Protein AF-0000000076989394 (afdb_homodimer)

pLDDT: mean 80.22, std 24.88, range [15.73, 98.62]

Secondary structure (DSSP, 8-state):
--------------------------------------SSSS--TTEEE-TTS-EEE-TTS-HHHHHHHHHHHHS---EEEEEEEE-SSEEEEEEEEEEEEEEEEE-TTSTTSS-EETTS-HHHHHHSPPPHHHHHHHHHHHHHH---S-TTS-EEB-TTSSBGGG-SHHHHHHHH-HHHHHHHHT-EE-PPP-TTTT----------------PPP-HHHHHHHHHHHHHHHS--S-SSS---GGGS-TTSSS-TTT-----S----TT-HHHHHHHHHHH-HHHHHHHHHHS-TTSTTT-HHHHHHHHHHHHHHHHHHHHHT------TTS---SHHHHHHHHHHHHHHHHHHHHS-SSPPPHHHHHHHHHHHHHHHHHHHTT-SB---TTS-GGGS-HHHHBHHIIIIISS---TTHHHHHHS-HHHHGGGHHHHHHHHHHHHHHT--HHHHHHHHHHHHHHHHHHHHHHHHHHHHHHHHHHTTT---------/--------------------------------------SSSS--TTEEE-TTS-EEE-TTS-HHHHHHHHHHHHS---EEEEEEEE-SSEEEEEEEEEEEEEEEEE-TTSTTSS-EETTS-HHHHHHSPPPHHHHHHHHHHHHHH---S-TTS-EEB-TTSSBGGG-SHHHHHHHH-HHHHHHHHT-EE-PPP-TTTT----------------PPP-HHHHHHHHHHHHHHHS--S-SSS---GGGS-TTSSS-TTT-----S----TT-HHHHHHHHHHH-HHHHHHHHHTS-TTSTTT-HHHHHHHHHHHHHHHHHHHHHT------TTS---SHHHHHHHHHHHHHHHHHHHHS-SSPPPHHHHHHHHHHHHHHHHHHHTT-SB---TTS-GGGS-HHHHBHHIIIIISS---TTHHHHHHS-HHHHGGGHHHHHHHHHHHHHHT--HHHHHHHHHHHHHHHHHHHHHHHHHHHHHHHHHHTTT---------

Sequence (994 aa):
MPPTTRAQARRESLQTNPEDDSSSDPDSDLGNPATLDDPAGNPDPSIVVSPSKLSYRVDTLSDDARERLREAFGDPPELTLQFCVPQNNFYAFEMTELVHRHIRIGSPDSLYARPRCNCMTPQQQRNGPPCRHLIWLLDQLVKQTMYSPNPSGPLTMTPDGFPDEIGNPFSHISDFHLDVLAESLHCDVVQPPSEDHSSDSDTDSSDDEDEPETHPPNPHRIQEAREILSAVVSPSTSPLMPNPPEAFRPDLFPDPYTTRSKPKKPIKRRDLEATIFRMLVANDDFFHYFLSQMRPTDPVKDPFRKLSQRVDRVLRDLDAFAGGSVPFTTSSEGSRDVFWASRHISGVVTLIHASISRRDRPLEQWEGISAARALTHILSAVVERNRDFLPPNVAASSVPRADRNLYLRLVGDRDEKFVVEVLDALPPDAASPFLHRLEVVEDQLGVNGAPASYIGRFRALMAKLRRRSSVGSLAAATAGFKRQSQGSQERGSKRVRMPPTTRAQARRESLQTNPEDDSSSDPDSDLGNPATLDDPAGNPDPSIVVSPSKLSYRVDTLSDDARERLREAFGDPPELTLQFCVPQNNFYAFEMTELVHRHIRIGSPDSLYARPRCNCMTPQQQRNGPPCRHLIWLLDQLVKQTMYSPNPSGPLTMTPDGFPDEIGNPFSHISDFHLDVLAESLHCDVVQPPSEDHSSDSDTDSSDDEDEPETHPPNPHRIQEAREILSAVVSPSTSPLMPNPPEAFRPDLFPDPYTTRSKPKKPIKRRDLEATIFRMLVANDDFFHYFLSQMRPTDPVKDPFRKLSQRVDRVLRDLDAFAGGSVPFTTSSEGSRDVFWASRHISGVVTLIHASISRRDRPLEQWEGISAARALTHILSAVVERNRDFLPPNVAASSVPRADRNLYLRLVGDRDEKFVVEVLDALPPDAASPFLHRLEVVEDQLGVNGAPASYIGRFRALMAKLRRRSSVGSLAAATAGFKRQSQGSQERGSKRVR

Nearest PDB structures (foldseek):
  8u54-assembly1_A  TM=2.388E-01  e=5.913E+00  Homo sapiens
  3iv0-assembly1_A  TM=2.892E-01  e=6.879E+00  Bacteroides thetaiotaomicron VPI-5482
  8u54-assembly1_A  TM=2.388E-01  e=9.460E+00  Homo sapiens

Solvent-accessible surface area (backbone atoms only — not comparable to full-atom values): 57120 Å² total; per-residue (Å²): 136,89,83,85,88,82,87,72,83,70,93,78,73,90,74,83,81,87,80,85,87,71,86,68,76,72,81,77,73,77,69,67,83,60,67,82,58,58,83,59,72,77,74,52,88,39,56,48,68,39,85,88,72,45,44,28,29,43,69,85,43,54,72,68,55,43,51,52,50,50,47,32,44,72,58,57,76,55,67,42,62,53,33,30,32,69,46,68,48,31,38,36,40,38,29,38,31,61,40,84,41,43,37,35,35,13,34,82,89,34,99,24,43,55,62,36,49,72,88,47,51,74,66,39,50,73,72,44,72,63,50,55,67,55,36,52,51,42,48,56,49,49,65,72,66,60,40,62,82,74,66,84,51,61,38,46,47,39,81,75,44,46,40,60,86,59,57,55,66,37,59,43,41,27,71,65,30,60,67,63,50,26,58,77,65,66,30,46,73,46,75,65,82,71,75,72,76,62,73,70,80,71,75,80,67,75,84,66,64,78,56,72,79,54,57,48,52,54,52,67,48,50,52,44,36,31,20,48,49,24,43,33,50,54,49,56,89,38,86,90,60,59,61,60,34,77,69,45,66,53,81,64,68,68,44,43,89,67,41,61,56,57,72,90,62,45,76,41,75,63,30,56,68,59,18,53,44,39,38,40,60,72,31,60,68,57,32,54,54,56,56,70,71,56,49,59,87,31,64,66,50,20,68,39,52,51,48,38,50,50,44,51,51,43,49,50,46,31,53,29,30,27,68,59,49,66,71,95,64,49,85,59,34,67,73,56,38,37,63,50,40,48,50,52,47,53,24,46,52,40,43,54,40,45,63,69,67,70,49,95,58,82,80,48,69,63,54,40,31,40,42,33,50,28,49,52,51,51,52,45,56,39,64,72,39,73,49,77,46,48,38,81,88,52,62,67,88,79,46,60,64,61,58,25,16,50,21,35,53,51,47,36,72,46,75,71,55,64,63,52,56,52,59,63,71,43,63,55,80,30,45,36,85,46,47,69,62,51,49,55,43,53,52,48,40,63,74,73,53,45,40,67,69,48,52,52,53,50,50,51,49,50,52,56,29,51,55,50,51,51,50,51,53,48,47,54,51,52,57,54,50,54,64,62,65,66,63,67,75,72,81,79,79,80,77,81,127,143,87,81,85,86,88,74,84,84,84,72,83,78,72,82,77,68,90,84,85,82,81,77,77,74,76,80,77,73,75,70,64,86,56,68,81,55,59,80,60,69,75,75,52,90,38,54,46,69,38,84,87,71,45,45,28,30,43,69,85,41,55,73,67,56,44,52,50,50,49,47,33,45,71,59,56,77,56,67,43,61,51,34,30,31,70,47,68,50,32,37,38,39,38,31,36,30,64,40,84,42,42,35,35,36,13,34,82,88,34,100,24,44,57,62,36,49,72,87,46,51,74,66,40,50,73,71,43,70,63,50,55,67,54,35,53,50,42,50,56,49,48,66,74,66,58,38,68,71,79,64,88,59,60,39,47,47,41,82,76,46,46,41,59,87,59,56,56,65,38,58,42,41,24,71,66,31,59,68,63,49,25,58,77,64,65,29,46,74,46,76,64,81,70,74,72,75,62,72,70,80,70,74,78,67,77,83,68,66,78,56,72,78,56,58,49,53,54,53,67,48,51,51,42,36,30,22,47,50,25,43,34,50,55,49,56,90,37,86,88,60,58,59,60,34,78,68,45,64,51,81,64,68,68,44,44,89,67,41,60,55,56,73,90,63,45,75,40,73,62,30,56,68,58,17,52,44,39,39,38,59,72,32,60,69,56,32,52,54,56,56,68,71,56,49,60,87,29,64,65,52,20,66,40,52,50,48,40,50,50,42,52,52,43,50,50,44,32,53,29,30,26,67,58,48,65,69,96,63,50,84,60,36,68,73,55,39,36,62,52,40,49,50,52,46,53,24,46,54,36,44,53,42,45,64,69,67,70,48,94,58,82,80,47,68,62,55,40,31,40,42,32,51,26,48,52,50,52,51,45,58,40,64,71,40,72,51,78,46,47,39,79,88,50,62,67,88,79,47,60,66,63,57,24,15,50,22,35,53,51,48,37,71,46,76,73,57,62,61,53,57,52,58,64,71,43,62,55,81,29,44,39,85,44,47,69,60,51,50,54,43,51,51,48,39,62,73,73,53,45,40,66,69,47,53,51,53,50,50,50,50,49,50,55,29,50,54,49,52,50,49,51,52,50,47,54,48,52,56,54,52,54,62,61,64,63,64,67,74,74,80,78,79,80,76,79,129

Radius of gyration: 37.21 Å; Cα contacts (8 Å, |Δi|>4): 1276; chains: 2; bounding box: 105×119×110 Å

Organism: Colletotrichum orbiculare (strain 104-T / ATCC 96160 / CBS 514.97 / LARS 414 / MAFF 240422) (NCBI:txid1213857)

Foldseek 3Di:
DDDDDDCPDDDDDDDDDDDDDDDCVDDPPVPDPPPPCPVDDDPPLQWDAAPVRDIDGCVVDDPVVSVVVCVCRVDPWAKDWDDWDDDPVDIDTDIDTDDDKDKDADPCPDPPVQIDIPVDDPVCSVDNFDDPVVLVVQVLLCVQQPLDQCPVDDFDADRSNHGPVQPRPHLSCLLLPVCLSCLVVVHDDDDDPPPPVPPPPPPPPDPPPCPVQQAQFDPSLLLLLLLLLCCVPPNQPDLLDGDDSCPRPCVQCVDSVPRRGQDPQLDDPPCVSSSSSSCSRPPVVVVVVSVVVDDCLGLSNVPLNSLLVSLVVLVVQLQCQLAQNHPDRDPSHDHSFLVSSLCSLQSSLSVLLCVQPVDPDHQDLSNLLSNLVSLLSSLLSLLVQQDFRHHPPDDPVVDDPLRGGNNCVQFAVDPPCRSLVSNQSGDLSNNLSCLVSLVVSLVSCVVSHTDPVNNVSSVVSSVVNVVVVVVVVVVVVVVVVVVVVVPPPPDDDPPDD/DDDDDPDDDPDDDDCVDDDDDDPPPPDPCPPDVPPPCPVPDDPPLQWDAAPVRDIDGCVVDDPVVSVVVCVCRVDPWAKDWDDWDDDPVDIDTDIDTDDDKDKDADPCPDPPVQIDIPVDDPVCSVDNFDDPVVLVVQVLLCVQQPLDLVPPDDFDADRSNHGPVQPRPHLSCLLLPVCLSCLVVVHDDDDDDPPPVPPPPPPPPDPPPCPVQQAQFDPSLLLLLLLLLCCVVPNQPDLLDGDDSCPRPCVQCVDSVPGRGQDPQLDDPPCVSSSSSSCSRPPVVVVVVSVVVDDCLGLSNVPLNSLLVSLVVLVVQLQCQLAQNHPDRDPSHDHSFLVSSLCSLQSSLSVLLCVQPVDPDHDDLSNLLSNLVSLLSSLLSLLVQQDFRHHPPDDPVVDDPLRGGNNCVQFAVDHPCRSLVSNLSGDLSNNLSCLVSLVVSLVSCVVSHTDPVNNVSSVVSSVVNVVVVVVVVVVVVVVVVVVVVPPPPPDDDPPDD

Structure (mmCIF, N/CA/C/O backbone):
data_AF-0000000076989394-model_v1
#
loop_
_entity.id
_entity.type
_entity.pdbx_description
1 polymer 'Uncharacterized protein'
#
loop_
_atom_site.group_PDB
_atom_site.id
_atom_site.type_symbol
_atom_site.label_atom_id
_atom_site.label_alt_id
_atom_site.label_comp_id
_atom_site.label_asym_id
_atom_site.label_entity_id
_atom_site.label_seq_id
_atom_site.pdbx_PDB_ins_code
_atom_site.Cartn_x
_atom_site.Cartn_y
_atom_site.Cartn_z
_atom_site.occupancy
_atom_site.B_iso_or_equiv
_atom_site.auth_seq_id
_atom_site.auth_comp_id
_atom_site.auth_asym_id
_atom_site.auth_atom_id
_atom_site.pdbx_PDB_model_num
ATOM 1 N N . MET A 1 1 ? 55.812 30.562 48.906 1 17.73 1 MET A N 1
ATOM 2 C CA . MET A 1 1 ? 56.812 29.5 49.031 1 17.73 1 MET A CA 1
ATOM 3 C C . MET A 1 1 ? 56.406 28.297 48.188 1 17.73 1 MET A C 1
ATOM 5 O O . MET A 1 1 ? 55.438 28.344 47.438 1 17.73 1 MET A O 1
ATOM 9 N N . PRO A 1 2 ? 56.062 27.078 48.875 1 18.86 2 PRO A N 1
ATOM 10 C CA . PRO A 1 2 ? 56.594 25.719 48.75 1 18.86 2 PRO A CA 1
ATOM 11 C C . PRO A 1 2 ? 56 24.953 47.594 1 18.86 2 PRO A C 1
ATOM 13 O O . PRO A 1 2 ? 54.906 25.328 47.094 1 18.86 2 PRO A O 1
ATOM 16 N N . PRO A 1 3 ? 56.531 23.781 47.25 1 19.58 3 PRO A N 1
ATOM 17 C CA . PRO A 1 3 ? 57.031 22.844 46.25 1 19.58 3 PRO A CA 1
ATOM 18 C C . PRO A 1 3 ? 55.938 21.875 45.781 1 19.58 3 PRO A C 1
ATOM 20 O O . PRO A 1 3 ? 55.906 21.484 44.594 1 19.58 3 PRO A O 1
ATOM 23 N N . THR A 1 4 ? 55.125 21.359 46.688 1 18.83 4 THR A N 1
ATOM 24 C CA . THR A 1 4 ? 55.219 19.922 46.875 1 18.83 4 THR A CA 1
ATOM 25 C C . THR A 1 4 ? 54.656 19.172 45.688 1 18.83 4 THR A C 1
ATOM 27 O O . THR A 1 4 ? 53.812 19.703 44.938 1 18.83 4 THR A O 1
ATOM 30 N N . THR A 1 5 ? 54.969 17.906 45.562 1 18.64 5 THR A N 1
ATOM 31 C CA . THR A 1 5 ? 55.312 16.625 44.938 1 18.64 5 THR A CA 1
ATOM 32 C C . THR A 1 5 ? 54.094 15.984 44.281 1 18.64 5 THR A C 1
ATOM 34 O O . THR A 1 5 ? 52.969 16.172 44.75 1 18.64 5 THR A O 1
ATOM 37 N N . ARG A 1 6 ? 54.281 15.258 43.125 1 19.48 6 ARG A N 1
ATOM 38 C CA . ARG A 1 6 ? 54.125 14.609 41.812 1 19.48 6 ARG A CA 1
ATOM 39 C C . ARG A 1 6 ? 53.469 13.234 41.969 1 19.48 6 ARG A C 1
ATOM 41 O O . ARG A 1 6 ? 54.094 12.305 42.5 1 19.48 6 ARG A O 1
ATOM 48 N N . ALA A 1 7 ? 52.188 13.188 42.094 1 17.27 7 ALA A N 1
ATOM 49 C CA . ALA A 1 7 ? 51.25 12.141 42.531 1 17.27 7 ALA A CA 1
ATOM 50 C C . ALA A 1 7 ? 51.312 10.953 41.562 1 17.27 7 ALA A C 1
ATOM 52 O O . ALA A 1 7 ? 50.875 11.055 40.438 1 17.27 7 ALA A O 1
ATOM 53 N N . GLN A 1 8 ? 52.312 9.977 41.625 1 17.23 8 GLN A N 1
ATOM 54 C CA . GLN A 1 8 ? 52.812 8.836 40.875 1 17.23 8 GLN A CA 1
ATOM 55 C C . GLN A 1 8 ? 51.75 7.727 40.812 1 17.23 8 GLN A C 1
ATOM 57 O O . GLN A 1 8 ? 52 6.672 40.219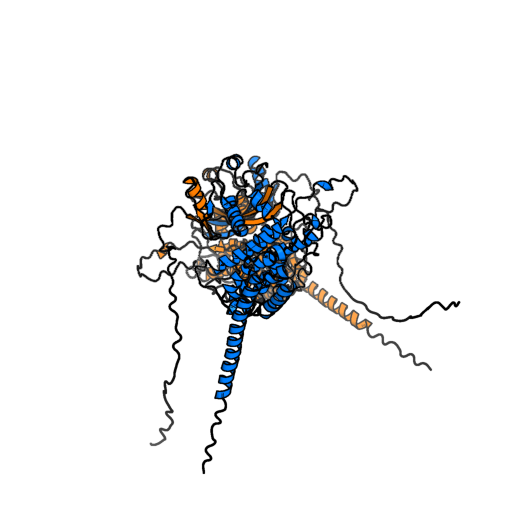 1 17.23 8 GLN A O 1
ATOM 62 N N . ALA A 1 9 ? 50.625 7.848 41.312 1 16.31 9 ALA A N 1
ATOM 63 C CA . ALA A 1 9 ? 50.219 6.559 41.875 1 16.31 9 ALA A CA 1
ATOM 64 C C . ALA A 1 9 ? 50.156 5.484 40.812 1 16.31 9 ALA A C 1
ATOM 66 O O . ALA A 1 9 ? 49.906 5.789 39.625 1 16.31 9 ALA A O 1
ATOM 67 N N . ARG A 1 10 ? 50.25 4.172 41.125 1 15.73 10 ARG A N 1
ATOM 68 C CA . ARG A 1 10 ? 50.656 2.775 40.938 1 15.73 10 ARG A CA 1
ATOM 69 C C . ARG A 1 10 ? 49.625 2.023 40.094 1 15.73 10 ARG A C 1
ATOM 71 O O . ARG A 1 10 ? 49.969 1.015 39.469 1 15.73 10 ARG A O 1
ATOM 78 N N . ARG A 1 11 ? 48.344 2.215 40.062 1 16.64 11 ARG A N 1
ATOM 79 C CA . ARG A 1 11 ? 47.688 0.954 40.375 1 16.64 11 ARG A CA 1
ATOM 80 C C . ARG A 1 11 ? 47.781 -0.019 39.219 1 16.64 11 ARG A C 1
ATOM 82 O O . ARG A 1 11 ? 47.469 0.344 38.062 1 16.64 11 ARG A O 1
ATOM 89 N N . GLU A 1 12 ? 48.406 -1.208 39.25 1 16.78 12 GLU A N 1
ATOM 90 C CA . GLU A 1 12 ? 48.906 -2.412 38.594 1 16.78 12 GLU A CA 1
ATOM 91 C C . GLU A 1 12 ? 47.75 -3.158 37.906 1 16.78 12 GLU A C 1
ATOM 93 O O . GLU A 1 12 ? 47.906 -3.598 36.75 1 16.78 12 GLU A O 1
ATOM 98 N N . SER A 1 13 ? 46.812 -3.732 38.625 1 16.34 13 SER A N 1
ATOM 99 C CA . SER A 1 13 ? 46.719 -5.188 38.531 1 16.34 13 SER A CA 1
ATOM 100 C C . SER A 1 13 ? 46 -5.629 37.281 1 16.34 13 SER A C 1
ATOM 102 O O . SER A 1 13 ? 46.375 -6.621 36.656 1 16.34 13 SER A O 1
ATOM 104 N N . LEU A 1 14 ? 44.75 -5.324 37.125 1 16.78 14 LEU A N 1
ATOM 105 C CA . LEU A 1 14 ? 43.812 -6.449 37.062 1 16.78 14 LEU A CA 1
ATOM 106 C C . LEU A 1 14 ? 43.812 -7.094 35.688 1 16.78 14 LEU A C 1
ATOM 108 O O . LEU A 1 14 ? 43.75 -6.398 34.656 1 16.78 14 LEU A O 1
ATOM 112 N N . GLN A 1 15 ? 43.875 -8.414 35.531 1 16.58 15 GLN A N 1
ATOM 113 C CA . GLN A 1 15 ? 44.219 -9.562 34.688 1 16.58 15 GLN A CA 1
ATOM 114 C C . GLN A 1 15 ? 43.156 -9.781 33.594 1 16.58 15 GLN A C 1
ATOM 116 O O . GLN A 1 15 ? 43.5 -10.172 32.469 1 16.58 15 GLN A O 1
ATOM 121 N N . THR A 1 16 ? 41.906 -9.664 33.969 1 17.25 16 THR A N 1
ATOM 122 C CA . THR A 1 16 ? 41.188 -10.906 33.625 1 17.25 16 THR A CA 1
ATOM 123 C C . THR A 1 16 ? 41.094 -11.078 32.125 1 17.25 16 THR A C 1
ATOM 125 O O . THR A 1 16 ? 41.188 -10.102 31.375 1 17.25 16 THR A O 1
ATOM 128 N N . ASN A 1 17 ? 40.375 -12.125 31.703 1 16.66 17 ASN A N 1
ATOM 129 C CA . ASN A 1 17 ? 40.438 -13.32 30.859 1 16.66 17 ASN A CA 1
ATOM 130 C C . ASN A 1 17 ? 39.906 -13.047 29.453 1 16.66 17 ASN A C 1
ATOM 132 O O . ASN A 1 17 ? 40.594 -13.352 28.469 1 16.66 17 ASN A O 1
ATOM 136 N N . PRO A 1 18 ? 38.562 -13.25 29.266 1 18.14 18 PRO A N 1
ATOM 137 C CA . PRO A 1 18 ? 38.094 -14.375 28.438 1 18.14 18 PRO A CA 1
ATOM 138 C C . PRO A 1 18 ? 38 -14.023 26.953 1 18.14 18 PRO A C 1
ATOM 140 O O . PRO A 1 18 ? 38.062 -12.852 26.594 1 18.14 18 PRO A O 1
ATOM 143 N N . GLU A 1 19 ? 37.344 -14.906 26.141 1 16.86 19 GLU A N 1
ATOM 144 C CA . GLU A 1 19 ? 37.438 -15.711 24.922 1 16.86 19 GLU A CA 1
ATOM 145 C C . GLU A 1 19 ? 36.719 -15.016 23.75 1 16.86 19 GLU A C 1
ATOM 147 O O . GLU A 1 19 ? 37.188 -15.078 22.625 1 16.86 19 GLU A O 1
ATOM 152 N N . ASP A 1 20 ? 35.438 -14.523 24 1 16.78 20 ASP A N 1
ATOM 153 C CA . ASP A 1 20 ? 34.5 -15.18 23.094 1 16.78 20 ASP A CA 1
ATOM 154 C C . ASP A 1 20 ? 34.688 -14.688 21.656 1 16.78 20 ASP A C 1
ATOM 156 O O . ASP A 1 20 ? 35.312 -13.656 21.422 1 16.78 20 ASP A O 1
ATOM 160 N N . ASP A 1 21 ? 33.469 -14.586 20.906 1 17.36 21 ASP A N 1
ATOM 161 C CA . ASP A 1 21 ? 32.844 -15.227 19.75 1 17.36 21 ASP A CA 1
ATOM 162 C C . ASP A 1 21 ? 33.062 -14.398 18.484 1 17.36 21 ASP A C 1
ATOM 164 O O . ASP A 1 21 ? 33.688 -14.883 17.531 1 17.36 21 ASP A O 1
ATOM 168 N N . SER A 1 22 ? 31.938 -13.938 17.828 1 17.91 22 SER A N 1
ATOM 169 C CA . SER A 1 22 ? 31.391 -14.398 16.562 1 17.91 22 SER A CA 1
ATOM 170 C C . SER A 1 22 ? 31.688 -13.422 15.438 1 17.91 22 SER A C 1
ATOM 172 O O . SER A 1 22 ? 31.797 -13.812 14.273 1 17.91 22 SER A O 1
ATOM 174 N N . SER A 1 23 ? 31.516 -12.094 15.727 1 18.25 23 SER A N 1
ATOM 175 C CA . SER A 1 23 ? 30.672 -11.508 14.688 1 18.25 23 SER A CA 1
ATOM 176 C C . SER A 1 23 ? 31.484 -11.164 13.445 1 18.25 23 SER A C 1
ATOM 178 O O . SER A 1 23 ? 32.406 -10.328 13.5 1 18.25 23 SER A O 1
ATOM 180 N N . SER A 1 24 ? 31.719 -12.055 12.648 1 18.53 24 SER A N 1
ATOM 181 C CA . SER A 1 24 ? 32.5 -12.016 11.414 1 18.53 24 SER A CA 1
ATOM 182 C C . SER A 1 24 ? 31.953 -10.984 10.445 1 18.53 24 SER A C 1
ATOM 184 O O . SER A 1 24 ? 31.016 -11.273 9.688 1 18.53 24 SER A O 1
ATOM 186 N N . ASP A 1 25 ? 31.641 -9.852 10.914 1 18.8 25 ASP A N 1
ATOM 187 C CA . ASP A 1 25 ? 30.922 -9.023 9.953 1 18.8 25 ASP A CA 1
ATOM 188 C C . ASP A 1 25 ? 31.703 -8.883 8.656 1 18.8 25 ASP A C 1
ATOM 190 O O . ASP A 1 25 ? 32.844 -8.422 8.656 1 18.8 25 ASP A O 1
ATOM 194 N N . PRO A 1 26 ? 31.469 -9.766 7.75 1 20.91 26 PRO A N 1
ATOM 195 C CA . PRO A 1 26 ? 32.188 -9.812 6.48 1 20.91 26 PRO A CA 1
ATOM 196 C C . PRO A 1 26 ? 32.156 -8.484 5.727 1 20.91 26 PRO A C 1
ATOM 198 O O . PRO A 1 26 ? 31.297 -7.645 5.98 1 20.91 26 PRO A O 1
ATOM 201 N N . ASP A 1 27 ? 33.219 -8.195 5.082 1 19.97 27 ASP A N 1
ATOM 202 C CA . ASP A 1 27 ? 33.781 -7.176 4.199 1 19.97 27 ASP A CA 1
ATOM 203 C C . ASP A 1 27 ? 32.875 -6.934 2.994 1 19.97 27 ASP A C 1
ATOM 205 O O . ASP A 1 27 ? 32.531 -7.871 2.277 1 19.97 27 ASP A O 1
ATOM 209 N N . SER A 1 28 ? 31.891 -6.055 3.25 1 20.7 28 SER A N 1
ATOM 210 C CA . SER A 1 28 ? 30.938 -5.527 2.293 1 20.7 28 SER A CA 1
ATOM 211 C C . SER A 1 28 ? 31.609 -5.086 1.003 1 20.7 28 SER A C 1
ATOM 213 O O . SER A 1 28 ? 32.281 -4.051 0.973 1 20.7 28 SER A O 1
ATOM 215 N N . ASP A 1 29 ? 32.281 -5.984 0.34 1 20.39 29 ASP A N 1
ATOM 216 C CA . ASP A 1 29 ? 32.875 -5.641 -0.946 1 20.39 29 ASP A CA 1
ATOM 217 C C . ASP A 1 29 ? 31.844 -4.984 -1.871 1 20.39 29 ASP A C 1
ATOM 219 O O . ASP A 1 29 ? 30.828 -5.59 -2.215 1 20.39 29 ASP A O 1
ATOM 223 N N . LEU A 1 30 ? 31.625 -3.783 -1.634 1 22.06 30 LEU A N 1
ATOM 224 C CA . LEU A 1 30 ? 30.844 -2.83 -2.412 1 22.06 30 LEU A CA 1
ATOM 225 C C . LEU A 1 30 ? 31.094 -3.006 -3.906 1 22.06 30 LEU A C 1
ATOM 227 O O . LEU A 1 30 ? 32.156 -2.619 -4.406 1 22.06 30 LEU A O 1
ATOM 231 N N . GLY A 1 31 ? 30.875 -4.258 -4.363 1 20.2 31 GLY A N 1
ATOM 232 C CA . GLY A 1 31 ? 31.109 -4.461 -5.781 1 20.2 31 GLY A CA 1
ATOM 233 C C . GLY A 1 31 ? 30.422 -3.436 -6.656 1 20.2 31 GLY A C 1
ATOM 234 O O . GLY A 1 31 ? 29.406 -2.857 -6.262 1 20.2 31 GLY A O 1
ATOM 235 N N . ASN A 1 32 ? 31.125 -2.68 -7.402 1 24.11 32 ASN A N 1
ATOM 236 C CA . ASN A 1 32 ? 30.906 -1.742 -8.5 1 24.11 32 ASN A CA 1
ATOM 237 C C . ASN A 1 32 ? 29.734 -2.158 -9.375 1 24.11 32 ASN A C 1
ATOM 239 O O . ASN A 1 32 ? 29.562 -3.342 -9.672 1 24.11 32 ASN A O 1
ATOM 243 N N . PRO A 1 33 ? 28.594 -1.423 -9.18 1 25.67 33 PRO A N 1
ATOM 244 C CA . PRO A 1 33 ? 27.594 -1.787 -10.18 1 25.67 33 PRO A CA 1
ATOM 245 C C . PRO A 1 33 ? 28.203 -2.029 -11.562 1 25.67 33 PRO A C 1
ATOM 247 O O . PRO A 1 33 ? 28.766 -1.107 -12.164 1 25.67 33 PRO A O 1
ATOM 250 N N . ALA A 1 34 ? 29.016 -2.982 -11.664 1 23.52 34 ALA A N 1
ATOM 251 C CA . ALA A 1 34 ? 29.516 -3.344 -12.984 1 23.52 34 ALA A CA 1
ATOM 252 C C . ALA A 1 34 ? 28.438 -3.156 -14.055 1 23.52 34 ALA A C 1
ATOM 254 O O . ALA A 1 34 ? 27.25 -3.395 -13.797 1 23.52 34 ALA A O 1
ATOM 255 N N . THR A 1 35 ? 28.594 -2.033 -14.836 1 26.62 35 THR A N 1
ATOM 256 C CA . THR A 1 35 ? 28.156 -2.166 -16.219 1 26.62 35 THR A CA 1
ATOM 257 C C . THR A 1 35 ? 28.109 -3.635 -16.641 1 26.62 35 THR A C 1
ATOM 259 O O . THR A 1 35 ? 29.109 -4.348 -16.516 1 26.62 35 THR A O 1
ATOM 262 N N . LEU A 1 36 ? 27.109 -4.254 -16.172 1 27.42 36 LEU A N 1
ATOM 263 C CA . LEU A 1 36 ? 27 -5.566 -16.812 1 27.42 36 LEU A CA 1
ATOM 264 C C . LEU A 1 36 ? 27.516 -5.523 -18.234 1 27.42 36 LEU A C 1
ATOM 266 O O . LEU A 1 36 ? 26.781 -5.172 -19.156 1 27.42 36 LEU A O 1
ATOM 270 N N . ASP A 1 37 ? 28.75 -4.891 -18.281 1 29.3 37 ASP A N 1
ATOM 271 C CA . ASP A 1 37 ? 29.594 -5.426 -19.344 1 29.3 37 ASP A CA 1
ATOM 272 C C . ASP A 1 37 ? 29.688 -6.949 -19.266 1 29.3 37 ASP A C 1
ATOM 274 O O . ASP A 1 37 ? 30.375 -7.484 -18.391 1 29.3 37 ASP A O 1
ATOM 278 N N . ASP A 1 38 ? 28.75 -7.691 -19.172 1 31.52 38 ASP A N 1
ATOM 279 C CA . ASP A 1 38 ? 29.188 -9.008 -19.641 1 31.52 38 ASP A CA 1
ATOM 280 C C . ASP A 1 38 ? 30.359 -8.883 -20.609 1 31.52 38 ASP A C 1
ATOM 282 O O . ASP A 1 38 ? 30.297 -8.133 -21.578 1 31.52 38 ASP A O 1
ATOM 286 N N . PRO A 1 39 ? 31.625 -8.797 -20.156 1 35.03 39 PRO A N 1
ATOM 287 C CA . PRO A 1 39 ? 32.594 -8.93 -21.25 1 35.03 39 PRO A CA 1
ATOM 288 C C . PRO A 1 39 ? 32.031 -9.648 -22.469 1 35.03 39 PRO A C 1
ATOM 290 O O . PRO A 1 39 ? 32.781 -10.125 -23.328 1 35.03 39 PRO A O 1
ATOM 293 N N . ALA A 1 40 ? 31.078 -10.555 -22.094 1 32.12 40 ALA A N 1
ATOM 294 C CA . ALA A 1 40 ? 30.844 -11.336 -23.312 1 32.12 40 ALA A CA 1
ATOM 295 C C . ALA A 1 40 ? 30.719 -10.43 -24.531 1 32.12 40 ALA A C 1
ATOM 297 O O . ALA A 1 40 ? 30.438 -9.234 -24.391 1 32.12 40 ALA A O 1
ATOM 298 N N . GLY A 1 41 ? 30.688 -10.977 -25.625 1 35.38 41 GLY A N 1
ATOM 299 C CA . GLY A 1 41 ? 30.531 -10.539 -27 1 35.38 41 GLY A CA 1
ATOM 300 C C . GLY A 1 41 ? 29.406 -9.539 -27.188 1 35.38 41 GLY A C 1
ATOM 301 O O . GLY A 1 41 ? 28.594 -9.344 -26.281 1 35.38 41 GLY A O 1
ATOM 302 N N . ASN A 1 42 ? 29.281 -8.727 -28.125 1 40.84 42 ASN A N 1
ATOM 303 C CA . ASN A 1 42 ? 28.328 -7.855 -28.797 1 40.84 42 ASN A CA 1
ATOM 304 C C . ASN A 1 42 ? 26.891 -8.305 -28.547 1 40.84 42 ASN A C 1
ATOM 306 O O . ASN A 1 42 ? 26.469 -9.344 -29.047 1 40.84 42 ASN A O 1
ATOM 310 N N . PRO A 1 43 ? 26.234 -8.031 -27.203 1 54.47 43 PRO A N 1
ATOM 311 C CA . PRO A 1 43 ? 24.844 -8.531 -27.172 1 54.47 43 PRO A CA 1
ATOM 312 C C . PRO A 1 43 ? 24.234 -8.625 -28.578 1 54.47 43 PRO A C 1
ATOM 314 O O . PRO A 1 43 ? 24.422 -7.734 -29.406 1 54.47 43 PRO A O 1
ATOM 317 N N . ASP A 1 44 ? 24.078 -9.703 -28.875 1 69.12 44 ASP A N 1
ATOM 318 C CA . ASP A 1 44 ? 23.344 -9.914 -30.125 1 69.12 44 ASP A CA 1
ATOM 319 C C . ASP A 1 44 ? 22.125 -9.016 -30.203 1 69.12 44 ASP A C 1
ATOM 321 O O . ASP A 1 44 ? 21.203 -9.141 -29.391 1 69.12 44 ASP A O 1
ATOM 325 N N . PRO A 1 45 ? 22.25 -7.855 -30.734 1 79.12 45 PRO A N 1
ATOM 326 C CA . PRO A 1 45 ? 21.141 -6.918 -30.875 1 79.12 45 PRO A CA 1
ATOM 327 C C . PRO A 1 45 ? 19.812 -7.617 -31.188 1 79.12 45 PRO A C 1
ATOM 329 O O . PRO A 1 45 ? 18.75 -7.012 -31.062 1 79.12 45 PRO A O 1
ATOM 332 N N . SER A 1 46 ? 20.047 -8.914 -31.328 1 88.44 46 SER A N 1
ATOM 333 C CA . SER A 1 46 ? 18.844 -9.641 -31.719 1 88.44 46 SER A CA 1
ATOM 334 C C . SER A 1 46 ? 18.156 -10.281 -30.516 1 88.44 46 SER A C 1
ATOM 336 O O . SER A 1 46 ? 17.109 -10.914 -30.656 1 88.44 46 SER A O 1
ATOM 338 N N . ILE A 1 47 ? 18.688 -10.125 -29.297 1 91.69 47 ILE A N 1
ATOM 339 C CA . ILE A 1 47 ? 18.078 -10.719 -28.109 1 91.69 47 ILE A CA 1
ATOM 340 C C . ILE A 1 47 ? 17.797 -9.633 -27.078 1 91.69 47 ILE A C 1
ATOM 342 O O . ILE A 1 47 ? 18.656 -8.781 -26.812 1 91.69 47 ILE A O 1
ATOM 346 N N . VAL A 1 48 ? 16.609 -9.641 -26.547 1 92.62 48 VAL A N 1
ATOM 347 C CA . VAL A 1 48 ? 16.219 -8.711 -25.5 1 92.62 48 VAL A CA 1
ATOM 348 C C . VAL A 1 48 ? 15.797 -9.492 -24.25 1 92.62 48 VAL A C 1
ATOM 350 O O . VAL A 1 48 ? 15.07 -10.484 -24.344 1 92.62 48 VAL A O 1
ATOM 353 N N . VAL A 1 49 ? 16.297 -9.07 -23.094 1 91.5 49 VAL A N 1
ATOM 354 C CA . VAL A 1 49 ? 15.945 -9.727 -21.828 1 91.5 49 VAL A CA 1
ATOM 355 C C . VAL A 1 49 ? 14.867 -8.922 -21.109 1 91.5 49 VAL A C 1
ATOM 357 O O . VAL A 1 49 ? 14.977 -7.707 -20.969 1 91.5 49 VAL A O 1
ATOM 360 N N . SER A 1 50 ? 13.828 -9.531 -20.766 1 93.38 50 SER A N 1
ATOM 361 C CA . SER A 1 50 ? 12.703 -8.891 -20.094 1 93.38 50 SER A CA 1
ATOM 362 C C . SER A 1 50 ? 12.961 -8.742 -18.594 1 93.38 50 SER A C 1
ATOM 364 O O . SER A 1 50 ? 13.898 -9.336 -18.062 1 93.38 50 SER A O 1
ATOM 366 N N . PRO A 1 51 ? 12.109 -7.918 -17.875 1 90.38 51 PRO A N 1
ATOM 367 C CA . PRO A 1 51 ? 12.242 -7.77 -16.438 1 90.38 51 PRO A CA 1
ATOM 368 C C . PRO A 1 51 ? 12 -9.078 -15.68 1 90.38 51 PRO A C 1
ATOM 370 O O . PRO A 1 51 ? 12.453 -9.234 -14.539 1 90.38 51 PRO A O 1
ATOM 373 N N . SER A 1 52 ? 11.25 -9.992 -16.25 1 89.38 52 SER A N 1
ATOM 374 C CA . SER A 1 52 ? 11 -11.297 -15.633 1 89.38 52 SER A CA 1
ATOM 375 C C . SER A 1 52 ? 12.164 -12.25 -15.867 1 89.38 52 SER A C 1
ATOM 377 O O . SER A 1 52 ? 12.086 -13.43 -15.523 1 89.38 52 SER A O 1
ATOM 379 N N . LYS A 1 53 ? 13.234 -11.836 -16.578 1 86.81 53 LYS A N 1
ATOM 380 C CA . LYS A 1 53 ? 14.484 -12.562 -16.828 1 86.81 53 LYS A CA 1
ATOM 381 C C . LYS A 1 53 ? 14.305 -13.602 -17.938 1 86.81 53 LYS A C 1
ATOM 383 O O . LYS A 1 53 ? 15.023 -14.594 -17.984 1 86.81 53 LYS A O 1
ATOM 388 N N . LEU A 1 54 ? 13.32 -13.359 -18.734 1 90.31 54 LEU A N 1
ATOM 389 C CA . LEU A 1 54 ? 13.172 -14.148 -19.953 1 90.31 54 LEU A CA 1
ATOM 390 C C . LEU A 1 54 ? 13.914 -13.508 -21.125 1 90.31 54 LEU A C 1
ATOM 392 O O . LEU A 1 54 ? 13.992 -12.281 -21.219 1 90.31 54 LEU A O 1
ATOM 396 N N . SER A 1 55 ? 14.461 -14.328 -21.969 1 91.06 55 SER A N 1
ATOM 397 C CA . SER A 1 55 ? 15.148 -13.836 -23.156 1 91.06 55 SER A CA 1
ATOM 398 C C . SER A 1 55 ? 14.289 -14.016 -24.406 1 91.06 55 SER A C 1
ATOM 400 O O . SER A 1 55 ? 13.75 -15.102 -24.641 1 91.06 55 SER A O 1
ATOM 402 N N . TYR A 1 56 ? 14.203 -12.922 -25.141 1 93.12 56 TYR A N 1
ATOM 403 C CA . TYR A 1 56 ? 13.383 -12.945 -26.359 1 93.12 56 TYR A CA 1
ATOM 404 C C . TYR A 1 56 ? 14.227 -12.633 -27.578 1 93.12 56 TYR A C 1
ATOM 406 O O . TYR A 1 56 ? 14.992 -11.672 -27.578 1 93.12 56 TYR A O 1
ATOM 414 N N . ARG A 1 57 ? 14.133 -13.453 -28.578 1 94.19 57 ARG A N 1
ATOM 415 C CA . ARG A 1 57 ? 14.672 -13.148 -29.906 1 94.19 57 ARG A CA 1
ATOM 416 C C . ARG A 1 57 ? 13.742 -12.211 -30.672 1 94.19 57 ARG A C 1
ATOM 418 O O . ARG A 1 57 ? 12.555 -12.492 -30.812 1 94.19 57 ARG A O 1
ATOM 425 N N . VAL A 1 58 ? 14.336 -11.086 -31.156 1 94.06 58 VAL A N 1
ATOM 426 C CA . VAL A 1 58 ? 13.492 -10.055 -31.766 1 94.06 58 VAL A CA 1
ATOM 427 C C . VAL A 1 58 ? 13.953 -9.789 -33.188 1 94.06 58 VAL A C 1
ATOM 429 O O . VAL A 1 58 ? 13.625 -8.75 -33.781 1 94.06 58 VAL A O 1
ATOM 432 N N . ASP A 1 59 ? 14.57 -10.648 -33.844 1 90.12 59 ASP A N 1
ATOM 433 C CA . ASP A 1 59 ? 15.148 -10.461 -35.188 1 90.12 59 ASP A CA 1
ATOM 434 C C . ASP A 1 59 ? 14.062 -10.398 -36.25 1 90.12 59 ASP A C 1
ATOM 436 O O . ASP A 1 59 ? 14.242 -9.742 -37.281 1 90.12 59 ASP A O 1
ATOM 440 N N . THR A 1 60 ? 13.047 -11.008 -35.969 1 89.5 60 THR A N 1
ATOM 441 C CA . THR A 1 60 ? 11.992 -11.094 -36.969 1 89.5 60 THR A CA 1
ATOM 442 C C . THR A 1 60 ? 11.055 -9.898 -36.875 1 89.5 60 THR A C 1
ATOM 444 O O . THR A 1 60 ? 10.188 -9.719 -37.75 1 89.5 60 THR A O 1
ATOM 447 N N . LEU A 1 61 ? 11.289 -9.102 -35.938 1 93.44 61 LEU A N 1
ATOM 448 C CA . LEU A 1 61 ? 10.391 -7.969 -35.719 1 93.44 61 LEU A CA 1
ATOM 449 C C . LEU A 1 61 ? 10.859 -6.75 -36.5 1 93.44 61 LEU A C 1
ATOM 451 O O . LEU A 1 61 ? 12.039 -6.652 -36.875 1 93.44 61 LEU A O 1
ATOM 455 N N . SER A 1 62 ? 9.93 -5.902 -36.875 1 93.38 62 SER A N 1
ATOM 456 C CA . SER A 1 62 ? 10.273 -4.617 -37.5 1 93.38 62 SER A CA 1
ATOM 457 C C . SER A 1 62 ? 11.07 -3.752 -36.531 1 93.38 62 SER A C 1
ATOM 459 O O . SER A 1 62 ? 11.055 -3.988 -35.312 1 93.38 62 SER A O 1
ATOM 461 N N . ASP A 1 63 ? 11.75 -2.783 -37.031 1 92.06 63 ASP A N 1
ATOM 462 C CA . ASP A 1 63 ? 12.539 -1.883 -36.188 1 92.06 63 ASP A CA 1
ATOM 463 C C . ASP A 1 63 ? 11.656 -1.152 -35.188 1 92.06 63 ASP A C 1
ATOM 465 O O . ASP A 1 63 ? 12.039 -0.993 -34.031 1 92.06 63 ASP A O 1
ATOM 469 N N . ASP A 1 64 ? 10.516 -0.805 -35.656 1 91.25 64 ASP A N 1
ATOM 470 C CA . ASP A 1 64 ? 9.578 -0.103 -34.781 1 91.25 64 ASP A CA 1
ATOM 471 C C . ASP A 1 64 ? 9.102 -1.009 -33.625 1 91.25 64 ASP A C 1
ATOM 473 O O . ASP A 1 64 ? 9 -0.574 -32.5 1 91.25 64 ASP A O 1
ATOM 477 N N . ALA A 1 65 ? 8.828 -2.195 -33.969 1 91.75 65 ALA A N 1
ATOM 478 C CA . ALA A 1 65 ? 8.367 -3.166 -33 1 91.75 65 ALA A CA 1
ATOM 479 C C . ALA A 1 65 ? 9.461 -3.473 -31.969 1 91.75 65 ALA A C 1
ATOM 481 O O . ALA A 1 65 ? 9.18 -3.625 -30.781 1 91.75 65 ALA A O 1
ATOM 482 N N . ARG A 1 66 ? 10.656 -3.541 -32.438 1 92.88 66 ARG A N 1
ATOM 483 C CA . ARG A 1 66 ? 11.797 -3.793 -31.562 1 92.88 66 ARG A CA 1
ATOM 484 C C . ARG A 1 66 ? 11.984 -2.652 -30.562 1 92.88 66 ARG A C 1
ATOM 486 O O . ARG A 1 66 ? 12.227 -2.889 -29.375 1 92.88 66 ARG A O 1
ATOM 493 N N . GLU A 1 67 ? 11.883 -1.521 -31.062 1 91.62 67 GLU A N 1
ATOM 494 C CA . GLU A 1 67 ? 12.047 -0.351 -30.203 1 91.62 67 GLU A CA 1
ATOM 495 C C . GLU A 1 67 ? 10.945 -0.281 -29.156 1 91.62 67 GLU A C 1
ATOM 497 O O . GLU A 1 67 ? 11.211 0.052 -28 1 91.62 67 GLU A O 1
ATOM 502 N N . ARG A 1 68 ? 9.773 -0.558 -29.516 1 90.81 68 ARG A N 1
ATOM 503 C CA . ARG A 1 68 ? 8.648 -0.56 -28.594 1 90.81 68 ARG A CA 1
ATOM 504 C C . ARG A 1 68 ? 8.859 -1.592 -27.484 1 90.81 68 ARG A C 1
ATOM 506 O O . ARG A 1 68 ? 8.547 -1.332 -26.328 1 90.81 68 ARG A O 1
ATOM 513 N N . LEU A 1 69 ? 9.305 -2.705 -27.891 1 93.69 69 LEU A N 1
ATOM 514 C CA . LEU A 1 69 ? 9.562 -3.773 -26.922 1 93.69 69 LEU A CA 1
ATOM 515 C C . LEU A 1 69 ? 10.672 -3.377 -25.953 1 93.69 69 LEU A C 1
ATOM 517 O O . LEU A 1 69 ? 10.562 -3.627 -24.75 1 93.69 69 LEU A O 1
ATOM 521 N N . ARG A 1 70 ? 11.695 -2.805 -26.484 1 93 70 ARG A N 1
ATOM 522 C CA . ARG A 1 70 ? 12.805 -2.359 -25.656 1 93 70 ARG A CA 1
ATOM 523 C C . ARG A 1 70 ? 12.352 -1.286 -24.672 1 93 70 ARG A C 1
ATOM 525 O O . ARG A 1 70 ? 12.773 -1.281 -23.516 1 93 70 ARG A O 1
ATOM 532 N N . GLU A 1 71 ? 11.508 -0.496 -25.141 1 92.12 71 GLU A N 1
ATOM 533 C CA . GLU A 1 71 ? 10.969 0.541 -24.266 1 92.12 71 GLU A CA 1
ATOM 534 C C . GLU A 1 71 ? 10.094 -0.063 -23.172 1 92.12 71 GLU A C 1
ATOM 536 O O . GLU A 1 71 ? 10.188 0.333 -22 1 92.12 71 GLU A O 1
ATOM 541 N N . ALA A 1 72 ? 9.273 -0.968 -23.531 1 93 72 ALA A N 1
ATOM 542 C CA . ALA A 1 72 ? 8.359 -1.609 -22.578 1 93 72 ALA A CA 1
ATOM 543 C C . ALA A 1 72 ? 9.133 -2.381 -21.516 1 93 72 ALA A C 1
ATOM 545 O O . ALA A 1 72 ? 8.758 -2.377 -20.344 1 93 72 ALA A O 1
ATOM 546 N N . PHE A 1 73 ? 10.242 -2.99 -21.891 1 94.19 73 PHE A N 1
ATOM 547 C CA . PHE A 1 73 ? 11.031 -3.781 -20.953 1 94.19 73 PHE A CA 1
ATOM 548 C C . PHE A 1 73 ? 12 -2.895 -20.188 1 94.19 73 PHE A C 1
ATOM 550 O O . PHE A 1 73 ? 12.359 -3.209 -19.047 1 94.19 73 PHE A O 1
ATOM 557 N N . GLY A 1 74 ? 12.414 -1.839 -20.781 1 92.75 74 GLY A N 1
ATOM 558 C CA . GLY A 1 74 ? 13.352 -0.926 -20.141 1 92.75 74 GLY A CA 1
ATOM 559 C C . GLY A 1 74 ? 12.711 -0.095 -19.031 1 92.75 74 GLY A C 1
ATOM 560 O O . GLY A 1 74 ? 13.352 0.217 -18.031 1 92.75 74 GLY A O 1
ATOM 561 N N . ASP A 1 75 ? 11.492 0.262 -19.234 1 93.12 75 ASP A N 1
ATOM 562 C CA . ASP A 1 75 ? 10.711 1.037 -18.281 1 93.12 75 ASP A CA 1
ATOM 563 C C . ASP A 1 75 ? 9.312 0.451 -18.125 1 93.12 75 ASP A C 1
ATOM 565 O O . ASP A 1 75 ? 8.32 1.075 -18.516 1 93.12 75 ASP A O 1
ATOM 569 N N . PRO A 1 76 ? 9.336 -0.652 -17.438 1 94.56 76 PRO A N 1
ATOM 570 C CA . PRO A 1 76 ? 8.039 -1.331 -17.312 1 94.56 76 PRO A CA 1
ATOM 571 C C . PRO A 1 76 ? 7.031 -0.531 -16.5 1 94.56 76 PRO A C 1
ATOM 573 O O . PRO A 1 76 ? 7.41 0.147 -15.539 1 94.56 76 PRO A O 1
ATOM 576 N N . PRO A 1 77 ? 5.766 -0.607 -16.953 1 94.75 77 PRO A N 1
ATOM 577 C CA . PRO A 1 77 ? 4.734 0.042 -16.141 1 94.75 77 PRO A CA 1
ATOM 578 C C . PRO A 1 77 ? 4.586 -0.595 -14.766 1 94.75 77 PRO A C 1
ATOM 580 O O . PRO A 1 77 ? 4.82 -1.796 -14.602 1 94.75 77 PRO A O 1
ATOM 583 N N . GLU A 1 78 ? 4.262 0.2 -13.773 1 94.69 78 GLU A N 1
ATOM 584 C CA . GLU A 1 78 ? 4.031 -0.298 -12.422 1 94.69 78 GLU A CA 1
ATOM 585 C C . GLU A 1 78 ? 2.609 -0.832 -12.266 1 94.69 78 GLU A C 1
ATOM 587 O O . GLU A 1 78 ? 1.725 -0.123 -11.781 1 94.69 78 GLU A O 1
ATOM 592 N N . LEU A 1 79 ? 2.48 -2.119 -12.586 1 96.06 79 LEU A N 1
ATOM 593 C CA . LEU A 1 79 ? 1.16 -2.738 -12.625 1 96.06 79 LEU A CA 1
ATOM 594 C C . LEU A 1 79 ? 0.985 -3.717 -11.469 1 96.06 79 LEU A C 1
ATOM 596 O O . LEU A 1 79 ? 1.949 -4.348 -11.039 1 96.06 79 LEU A O 1
ATOM 600 N N . THR A 1 80 ? -0.178 -3.77 -10.93 1 95.31 80 THR A N 1
ATOM 601 C CA . THR A 1 80 ? -0.586 -4.793 -9.977 1 95.31 80 THR A CA 1
ATOM 602 C C . THR A 1 80 ? -1.83 -5.527 -10.469 1 95.31 80 THR A C 1
ATOM 604 O O . THR A 1 80 ? -2.854 -4.902 -10.758 1 95.31 80 THR A O 1
ATOM 607 N N . LEU A 1 81 ? -1.656 -6.816 -10.633 1 96.31 81 LEU A N 1
ATOM 608 C CA . LEU A 1 81 ? -2.812 -7.629 -11 1 96.31 81 LEU A CA 1
ATOM 609 C C . LEU A 1 81 ? -3.789 -7.742 -9.836 1 96.31 81 LEU A C 1
ATOM 611 O O . LEU A 1 81 ? -3.41 -8.18 -8.742 1 96.31 81 LEU A O 1
ATOM 615 N N . GLN A 1 82 ? -5.027 -7.348 -10.062 1 95.19 82 GLN A N 1
ATOM 616 C CA . GLN A 1 82 ? -6.031 -7.363 -9.008 1 95.19 82 GLN A CA 1
ATOM 617 C C . GLN A 1 82 ? -6.809 -8.68 -9 1 95.19 82 GLN A C 1
ATOM 619 O O . GLN A 1 82 ? -6.785 -9.414 -8.016 1 95.19 82 GLN A O 1
ATOM 624 N N . PHE A 1 83 ? -7.41 -8.992 -10.102 1 95.56 83 PHE A N 1
ATOM 625 C CA . PHE A 1 83 ? -8.133 -10.25 -10.242 1 95.56 83 PHE A CA 1
ATOM 626 C C . PHE A 1 83 ? -8.344 -10.586 -11.711 1 95.56 83 PHE A C 1
ATOM 628 O O . PHE A 1 83 ? -8.102 -9.75 -12.586 1 95.56 83 PHE A O 1
ATOM 635 N N . CYS A 1 84 ? -8.609 -11.773 -11.969 1 95.75 84 CYS A N 1
ATOM 636 C CA . CYS A 1 84 ? -8.93 -12.258 -13.305 1 95.75 84 CYS A CA 1
ATOM 637 C C . CYS A 1 84 ? -10.328 -12.867 -13.344 1 95.75 84 CYS A C 1
ATOM 639 O O . CYS A 1 84 ? -10.836 -13.328 -12.328 1 95.75 84 CYS A O 1
ATOM 641 N N . VAL A 1 85 ? -10.93 -12.797 -14.492 1 94.19 85 VAL A N 1
ATOM 642 C CA . VAL A 1 85 ? -12.281 -13.297 -14.688 1 94.19 85 VAL A CA 1
ATOM 643 C C . VAL A 1 85 ? -12.32 -14.25 -15.883 1 94.19 85 VAL A C 1
ATOM 645 O O . VAL A 1 85 ? -12.039 -13.844 -17.016 1 94.19 85 VAL A O 1
ATOM 648 N N . PRO A 1 86 ? -12.609 -15.477 -15.578 1 93.12 86 PRO A N 1
ATOM 649 C CA . PRO A 1 86 ? -12.789 -16.406 -16.703 1 93.12 86 PRO A CA 1
ATOM 650 C C . PRO A 1 86 ? -14.164 -16.281 -17.359 1 93.12 86 PRO A C 1
ATOM 652 O O . PRO A 1 86 ? -15.18 -16.203 -16.656 1 93.12 86 PRO A O 1
ATOM 655 N N . GLN A 1 87 ? -14.133 -16.109 -18.625 1 89.25 87 GLN A N 1
ATOM 656 C CA . GLN A 1 87 ? -15.344 -16.172 -19.438 1 89.25 87 GLN A CA 1
ATOM 657 C C . GLN A 1 87 ? -15.25 -17.281 -20.484 1 89.25 87 GLN A C 1
ATOM 659 O O . GLN A 1 87 ? -14.195 -17.891 -20.656 1 89.25 87 GLN A O 1
ATOM 664 N N . ASN A 1 88 ? -16.328 -17.641 -21.094 1 84.62 88 ASN A N 1
ATOM 665 C CA . ASN A 1 88 ? -16.359 -18.781 -22 1 84.62 88 ASN A CA 1
ATOM 666 C C . ASN A 1 88 ? -15.398 -18.594 -23.172 1 84.62 88 ASN A C 1
ATOM 668 O O . ASN A 1 88 ? -14.773 -19.562 -23.625 1 84.62 88 ASN A O 1
ATOM 672 N N . ASN A 1 89 ? -15.227 -17.391 -23.609 1 92 89 ASN A N 1
ATOM 673 C CA . ASN A 1 89 ? -14.414 -17.25 -24.812 1 92 89 ASN A CA 1
ATOM 674 C C . ASN A 1 89 ? -13.305 -16.219 -24.625 1 92 89 ASN A C 1
ATOM 676 O O . ASN A 1 89 ? -12.617 -15.852 -25.578 1 92 89 ASN A O 1
ATOM 680 N N . PHE A 1 90 ? -13.148 -15.797 -23.453 1 95 90 PHE A N 1
ATOM 681 C CA . PHE A 1 90 ? -12.023 -14.891 -23.203 1 95 90 PHE A CA 1
ATOM 682 C C . PHE A 1 90 ? -11.711 -14.82 -21.719 1 95 90 PHE A C 1
ATOM 684 O O . PHE A 1 90 ? -12.516 -15.25 -20.891 1 95 90 PHE A O 1
ATOM 691 N N . TYR A 1 91 ? -10.523 -14.43 -21.391 1 96.31 91 TYR A N 1
ATOM 692 C CA . TYR A 1 91 ? -10.086 -14.148 -20.016 1 96.31 91 TYR A CA 1
ATOM 693 C C . TYR A 1 91 ? -9.891 -12.656 -19.812 1 96.31 91 TYR A C 1
ATOM 695 O O . TYR A 1 91 ? -9.32 -11.961 -20.656 1 96.31 91 TYR A O 1
ATOM 703 N N . ALA A 1 92 ? -10.477 -12.172 -18.766 1 97 92 ALA A N 1
ATOM 704 C CA . ALA A 1 92 ? -10.305 -10.766 -18.406 1 97 92 ALA A CA 1
ATOM 705 C C . ALA A 1 92 ? -9.297 -10.609 -17.266 1 97 92 ALA A C 1
ATOM 707 O O . ALA A 1 92 ? -9.359 -11.336 -16.281 1 97 92 ALA A O 1
ATOM 708 N N . PHE A 1 93 ? -8.367 -9.773 -17.453 1 97.94 93 PHE A N 1
ATOM 709 C CA . PHE A 1 93 ? -7.395 -9.422 -16.422 1 97.94 93 PHE A CA 1
ATOM 710 C C . PHE A 1 93 ? -7.586 -7.984 -15.969 1 97.94 93 PHE A C 1
ATOM 712 O O . PHE A 1 93 ? -7.48 -7.051 -16.766 1 97.94 93 PHE A O 1
ATOM 719 N N . GLU A 1 94 ? -7.945 -7.816 -14.719 1 97.5 94 GLU A N 1
ATOM 720 C CA . GLU A 1 94 ? -8.148 -6.5 -14.117 1 97.5 94 GLU A CA 1
ATOM 721 C C . GLU A 1 94 ? -6.922 -6.066 -13.32 1 97.5 94 GLU A C 1
ATOM 723 O O . GLU A 1 94 ? -6.469 -6.789 -12.43 1 97.5 94 GLU A O 1
ATOM 728 N N . MET A 1 95 ? -6.371 -4.883 -13.672 1 97.56 95 MET A N 1
ATOM 729 C CA . MET A 1 95 ? -5.129 -4.43 -13.055 1 97.56 95 MET A CA 1
ATOM 730 C C . MET A 1 95 ? -5.227 -2.965 -12.641 1 97.56 95 MET A C 1
ATOM 732 O O . MET A 1 95 ? -6.145 -2.258 -13.062 1 97.56 95 MET A O 1
ATOM 736 N N . THR A 1 96 ? -4.344 -2.545 -11.75 1 96.5 96 THR A N 1
ATOM 737 C CA . THR A 1 96 ? -4.137 -1.138 -11.43 1 96.5 96 THR A CA 1
ATOM 738 C C . THR A 1 96 ? -2.713 -0.709 -11.781 1 96.5 96 THR A C 1
ATOM 740 O O . THR A 1 96 ? -1.771 -1.493 -11.648 1 96.5 96 THR A O 1
ATOM 743 N N . GLU A 1 97 ? -2.633 0.484 -12.32 1 96.94 97 GLU A N 1
ATOM 744 C CA . GLU A 1 97 ? -1.336 1.057 -12.672 1 96.94 97 GLU A CA 1
ATOM 745 C C . GLU A 1 97 ? -1.039 2.301 -11.844 1 96.94 97 GLU A C 1
ATOM 747 O O . GLU A 1 97 ? -1.918 3.141 -11.641 1 96.94 97 GLU A O 1
ATOM 752 N N . LEU A 1 98 ? 0.131 2.371 -11.25 1 96.38 98 LEU A N 1
ATOM 753 C CA . LEU A 1 98 ? 0.594 3.588 -10.586 1 96.38 98 LEU A CA 1
ATOM 754 C C . LEU A 1 98 ? 1.21 4.551 -11.594 1 96.38 98 LEU A C 1
ATOM 756 O O . LEU A 1 98 ? 2.328 4.332 -12.07 1 96.38 98 LEU A O 1
ATOM 760 N N . VAL A 1 99 ? 0.517 5.617 -11.844 1 96.5 99 VAL A N 1
ATOM 761 C CA . VAL A 1 99 ? 0.971 6.59 -12.836 1 96.5 99 VAL A CA 1
ATOM 762 C C . VAL A 1 99 ? 1.447 7.859 -12.133 1 96.5 99 VAL A C 1
ATOM 764 O O . VAL A 1 99 ? 0.776 8.367 -11.234 1 96.5 99 VAL A O 1
ATOM 767 N N . HIS A 1 100 ? 2.568 8.43 -12.562 1 96.19 100 HIS A N 1
ATOM 768 C CA . HIS A 1 100 ? 3.111 9.656 -11.992 1 96.19 100 HIS A CA 1
ATOM 769 C C . HIS A 1 100 ? 2.414 10.883 -12.562 1 96.19 100 HIS A C 1
ATOM 771 O O . HIS A 1 100 ? 2.248 11 -13.781 1 96.19 100 HIS A O 1
ATOM 777 N N . ARG A 1 101 ? 1.942 11.703 -11.656 1 97.38 101 ARG A N 1
ATOM 778 C CA . ARG A 1 101 ? 1.344 12.984 -12.023 1 97.38 101 ARG A CA 1
ATOM 779 C C . ARG A 1 101 ? 2.084 14.141 -11.367 1 97.38 101 ARG A C 1
ATOM 781 O O . ARG A 1 101 ? 2.508 14.039 -10.211 1 97.38 101 ARG A O 1
ATOM 788 N N . HIS A 1 102 ? 2.295 15.195 -12.07 1 96.81 102 HIS A N 1
ATOM 789 C CA . HIS A 1 102 ? 2.898 16.375 -11.453 1 96.81 102 HIS A CA 1
ATOM 790 C C . HIS A 1 102 ? 2.166 17.641 -11.859 1 96.81 102 HIS A C 1
ATOM 792 O O . HIS A 1 102 ? 1.703 17.766 -13 1 96.81 102 HIS A O 1
ATOM 798 N N . ILE A 1 103 ? 1.983 18.484 -10.938 1 97.31 103 ILE A N 1
ATOM 799 C CA . ILE A 1 103 ? 1.319 19.766 -11.125 1 97.31 103 ILE A CA 1
ATOM 800 C C . ILE A 1 103 ? 2.25 20.891 -10.695 1 97.31 103 ILE A C 1
ATOM 802 O O . ILE A 1 103 ? 2.949 20.781 -9.68 1 97.31 103 ILE A O 1
ATOM 806 N N . ARG A 1 104 ? 2.281 21.938 -11.516 1 96.38 104 ARG A N 1
ATOM 807 C CA . ARG A 1 104 ? 3.055 23.141 -11.211 1 96.38 104 ARG A CA 1
ATOM 808 C C . ARG A 1 104 ? 2.145 24.344 -11.078 1 96.38 104 ARG A C 1
ATOM 810 O O . ARG A 1 104 ? 1.262 24.562 -11.914 1 96.38 104 ARG A O 1
ATOM 817 N N . ILE A 1 105 ? 2.254 24.984 -9.969 1 96.5 105 ILE A N 1
ATOM 818 C CA . ILE A 1 105 ? 1.516 26.203 -9.695 1 96.5 105 ILE A CA 1
ATOM 819 C C . ILE A 1 105 ? 2.49 27.375 -9.531 1 96.5 105 ILE A C 1
ATOM 821 O O . ILE A 1 105 ? 3.285 27.391 -8.586 1 96.5 105 ILE A O 1
ATOM 825 N N . GLY A 1 106 ? 2.375 28.344 -10.445 1 95.25 106 GLY A N 1
ATOM 826 C CA . GLY A 1 106 ? 3.377 29.391 -10.438 1 95.25 106 GLY A CA 1
ATOM 827 C C . GLY A 1 106 ? 2.787 30.781 -10.25 1 95.25 106 GLY A C 1
ATOM 828 O O . GLY A 1 106 ? 1.565 30.938 -10.188 1 95.25 106 GLY A O 1
ATOM 829 N N . SER A 1 107 ? 3.697 31.703 -10 1 94.88 107 SER A N 1
ATOM 830 C CA . SER A 1 107 ? 3.328 33.125 -9.906 1 94.88 107 SER A CA 1
ATOM 831 C C . SER A 1 107 ? 2.836 33.656 -11.242 1 94.88 107 SER A C 1
ATOM 833 O O . SER A 1 107 ? 3.084 33.031 -12.289 1 94.88 107 SER A O 1
ATOM 835 N N . PRO A 1 108 ? 2.123 34.781 -11.195 1 90.81 108 PRO A N 1
ATOM 836 C CA . PRO A 1 108 ? 1.606 35.375 -12.438 1 90.81 108 PRO A CA 1
ATOM 837 C C . PRO A 1 108 ? 2.705 35.656 -13.453 1 90.81 108 PRO A C 1
ATOM 839 O O . PRO A 1 108 ? 2.453 35.625 -14.664 1 90.81 108 PRO A O 1
ATOM 842 N N . ASP A 1 109 ? 3.902 35.844 -12.992 1 90 109 ASP A N 1
ATOM 843 C CA . ASP A 1 109 ? 5.004 36.188 -13.883 1 90 109 ASP A CA 1
ATOM 844 C C . ASP A 1 109 ? 5.805 34.938 -14.281 1 90 109 ASP A C 1
ATOM 846 O O . ASP A 1 109 ? 6.789 35.062 -15.023 1 90 109 ASP A O 1
ATOM 850 N N . SER A 1 110 ? 5.367 33.812 -13.836 1 91.38 110 SER A N 1
ATOM 851 C CA . SER A 1 110 ? 6.105 32.594 -14.125 1 91.38 110 SER A CA 1
ATOM 852 C C . SER A 1 110 ? 5.523 31.859 -15.336 1 91.38 110 SER A C 1
ATOM 854 O O . SER A 1 110 ? 4.465 32.25 -15.844 1 91.38 110 SER A O 1
ATOM 856 N N . LEU A 1 111 ? 6.258 30.844 -15.867 1 90.12 111 LEU A N 1
ATOM 857 C CA . LEU A 1 111 ? 5.797 29.984 -16.953 1 90.12 111 LEU A CA 1
ATOM 858 C C . LEU A 1 111 ? 4.543 29.219 -16.547 1 90.12 111 LEU A C 1
ATOM 860 O O . LEU A 1 111 ? 3.832 28.688 -17.391 1 90.12 111 LEU A O 1
ATOM 864 N N . TYR A 1 112 ? 4.301 29.219 -15.258 1 92.88 112 TYR A N 1
ATOM 865 C CA . TYR A 1 112 ? 3.193 28.453 -14.711 1 92.88 112 TYR A CA 1
ATOM 866 C C . TYR A 1 112 ? 2.137 29.359 -14.094 1 92.88 112 TYR A C 1
ATOM 868 O O . TYR A 1 112 ? 1.571 29.031 -13.047 1 92.88 112 TYR A O 1
ATOM 876 N N . ALA A 1 113 ? 1.971 30.5 -14.688 1 91.12 113 ALA A N 1
ATOM 877 C 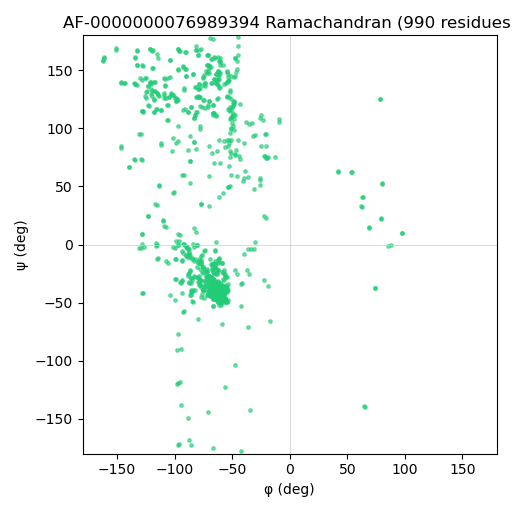CA . ALA A 1 113 ? 0.942 31.422 -14.203 1 91.12 113 ALA A CA 1
ATOM 878 C C . ALA A 1 113 ? -0.417 30.734 -14.125 1 91.12 113 ALA A C 1
ATOM 880 O O . ALA A 1 113 ? -1.211 31.016 -13.227 1 91.12 113 ALA A O 1
ATOM 881 N N . ARG A 1 114 ? -0.616 29.906 -15.172 1 89.69 114 ARG A N 1
ATOM 882 C CA . ARG A 1 114 ? -1.725 28.969 -15.109 1 89.69 114 ARG A CA 1
ATOM 883 C C . ARG A 1 114 ? -1.243 27.594 -14.672 1 89.69 114 ARG A C 1
ATOM 885 O O . ARG A 1 114 ? -0.32 27.031 -15.266 1 89.69 114 ARG A O 1
ATOM 892 N N . PRO A 1 115 ? -1.882 27.078 -13.586 1 93.94 115 PRO A N 1
ATOM 893 C CA . PRO A 1 115 ? -1.437 25.766 -13.125 1 93.94 115 PRO A CA 1
ATOM 894 C C . PRO A 1 115 ? -1.449 24.719 -14.242 1 93.94 115 PRO A C 1
ATOM 896 O O . PRO A 1 115 ? -2.365 24.703 -15.07 1 93.94 115 PRO A O 1
ATOM 899 N N . ARG A 1 116 ? -0.423 23.875 -14.219 1 94.44 116 ARG A N 1
ATOM 900 C CA . ARG A 1 116 ? -0.261 22.891 -15.289 1 94.44 116 ARG A CA 1
ATOM 901 C C . ARG A 1 116 ? -0.16 21.484 -14.719 1 94.44 116 ARG A C 1
ATOM 903 O O . ARG A 1 116 ? 0.451 21.266 -13.664 1 94.44 116 ARG A O 1
ATOM 910 N N . CYS A 1 117 ? -0.727 20.562 -15.414 1 96.44 117 CYS A N 1
ATOM 911 C CA . CYS A 1 117 ? -0.659 19.141 -15.117 1 96.44 117 CYS A CA 1
ATOM 912 C C . CYS A 1 117 ? -0.062 18.375 -16.297 1 96.44 117 CYS A C 1
ATOM 914 O O . CYS A 1 117 ? -0.34 18.688 -17.453 1 96.44 117 CYS A O 1
ATOM 916 N N . ASN A 1 118 ? 0.78 17.391 -16.016 1 95.75 118 ASN A N 1
ATOM 917 C CA . ASN A 1 118 ? 1.464 16.672 -17.078 1 95.75 118 ASN A CA 1
ATOM 918 C C . ASN A 1 118 ? 0.518 15.727 -17.812 1 95.75 118 ASN A C 1
ATOM 920 O O . ASN A 1 118 ? 0.908 15.094 -18.797 1 95.75 118 ASN A O 1
ATOM 924 N N . CYS A 1 119 ? -0.691 15.641 -17.312 1 94.44 119 CYS A N 1
ATOM 925 C CA . CYS A 1 119 ? -1.652 14.797 -18.016 1 94.44 119 CYS A CA 1
ATOM 926 C C . CYS A 1 119 ? -2.188 15.492 -19.266 1 94.44 119 CYS A C 1
ATOM 928 O O . CYS A 1 119 ? -2.766 14.844 -20.141 1 94.44 119 CYS A O 1
ATOM 930 N N . MET A 1 120 ? -1.997 16.781 -19.312 1 91.38 120 MET A N 1
ATOM 931 C CA . MET A 1 120 ? -2.525 17.594 -20.406 1 91.38 120 MET A CA 1
ATOM 932 C C . MET A 1 120 ? -1.46 17.828 -21.469 1 91.38 120 MET A C 1
ATOM 934 O O . MET A 1 120 ? -0.275 17.938 -21.156 1 91.38 120 MET A O 1
ATOM 938 N N . THR A 1 121 ? -1.937 17.969 -22.672 1 89.5 121 THR A N 1
ATOM 939 C CA . THR A 1 121 ? -1.043 18.391 -23.75 1 89.5 121 THR A CA 1
ATOM 940 C C . THR A 1 121 ? -0.641 19.859 -23.578 1 89.5 121 THR A C 1
ATOM 942 O O . THR A 1 121 ? -1.291 20.594 -22.844 1 89.5 121 THR A O 1
ATOM 945 N N . PRO A 1 122 ? 0.406 20.234 -24.266 1 87 122 PRO A N 1
ATOM 946 C CA . PRO A 1 122 ? 0.821 21.641 -24.172 1 87 122 PRO A CA 1
ATOM 947 C C . PRO A 1 122 ? -0.278 22.609 -24.594 1 87 122 PRO A C 1
ATOM 949 O O . PRO A 1 122 ? -0.436 23.672 -23.984 1 87 122 PRO A O 1
ATOM 952 N N . GLN A 1 123 ? -1.021 22.203 -25.547 1 86.88 123 GLN A N 1
ATOM 953 C CA . GLN A 1 123 ? -2.105 23.062 -26.031 1 86.88 123 GLN A CA 1
ATOM 954 C C . GLN A 1 123 ? -3.213 23.172 -24.984 1 86.88 123 GLN A C 1
ATOM 956 O O . GLN A 1 123 ? -3.744 24.266 -24.734 1 86.88 123 GLN A O 1
ATOM 961 N N . GLN A 1 124 ? -3.539 22.047 -24.406 1 86.06 124 GLN A N 1
ATOM 962 C CA . GLN A 1 124 ? -4.562 22.016 -23.359 1 86.06 124 GLN A CA 1
ATOM 963 C C . GLN A 1 124 ? -4.129 22.797 -22.141 1 86.06 124 GLN A C 1
ATOM 965 O O . GLN A 1 124 ? -4.957 23.422 -21.453 1 86.06 124 GLN A O 1
ATOM 970 N N . GLN A 1 125 ? -2.879 22.766 -21.875 1 83.5 125 GLN A N 1
ATOM 971 C CA . GLN A 1 125 ? -2.334 23.484 -20.719 1 83.5 125 GLN A CA 1
ATOM 972 C C . GLN A 1 125 ? -2.453 24.984 -20.891 1 83.5 125 GLN A C 1
ATOM 974 O O . GLN A 1 125 ? -2.654 25.719 -19.922 1 83.5 125 GLN A O 1
ATOM 979 N N . ARG A 1 126 ? -2.414 25.453 -22.109 1 81.19 126 ARG A N 1
ATOM 980 C CA . ARG A 1 126 ? -2.426 26.891 -22.391 1 81.19 126 ARG A CA 1
ATOM 981 C C . ARG A 1 126 ? -3.854 27.422 -22.453 1 81.19 126 ARG A C 1
ATOM 983 O O . ARG A 1 126 ? -4.145 28.484 -21.906 1 81.19 126 ARG A O 1
ATOM 990 N N . ASN A 1 127 ? -4.715 26.594 -23.047 1 82 127 ASN A N 1
ATOM 991 C CA . ASN A 1 127 ? -6.023 27.172 -23.328 1 82 127 ASN A CA 1
ATOM 992 C C . ASN A 1 127 ? -7.152 26.266 -22.844 1 82 127 ASN A C 1
ATOM 994 O O . ASN A 1 127 ? -8.328 26.609 -22.953 1 82 127 ASN A O 1
ATOM 998 N N . GLY A 1 128 ? -6.797 25.234 -22.375 1 83.81 128 GLY A N 1
ATOM 999 C CA . GLY A 1 128 ? -7.836 24.281 -22.016 1 83.81 128 GLY A CA 1
ATOM 1000 C C . GLY A 1 128 ? -8.336 24.438 -20.594 1 83.81 128 GLY A C 1
ATOM 1001 O O . GLY A 1 128 ? -7.773 25.203 -19.812 1 83.81 128 GLY A O 1
ATOM 1002 N N . PRO A 1 129 ? -9.43 23.844 -20.297 1 90.88 129 PRO A N 1
ATOM 1003 C CA . PRO A 1 129 ? -9.953 23.828 -18.922 1 90.88 129 PRO A CA 1
ATOM 1004 C C . PRO A 1 129 ? -9.086 23 -17.969 1 90.88 129 PRO A C 1
ATOM 1006 O O . PRO A 1 129 ? -8.281 22.188 -18.422 1 90.88 129 PRO A O 1
ATOM 1009 N N . PRO A 1 130 ? -9.242 23.266 -16.703 1 93.12 130 PRO A N 1
ATOM 1010 C CA . PRO A 1 130 ? -8.469 22.484 -15.734 1 93.12 130 PRO A CA 1
ATOM 1011 C C . PRO A 1 130 ? -8.844 21 -15.75 1 93.12 130 PRO A C 1
ATOM 1013 O O . PRO A 1 130 ? -10.016 20.656 -15.922 1 93.12 130 PRO A O 1
ATOM 1016 N N . CYS A 1 131 ? -7.867 20.203 -15.648 1 94.94 131 CYS A N 1
ATOM 1017 C CA . CYS A 1 131 ? -8.094 18.766 -15.617 1 94.94 131 CYS A CA 1
ATOM 1018 C C . CYS A 1 131 ? -8.57 18.312 -14.234 1 94.94 131 CYS A C 1
ATOM 1020 O O . CYS A 1 131 ? -8.539 19.094 -13.281 1 94.94 131 CYS A O 1
ATOM 1022 N N . ARG A 1 132 ? -9.055 17.094 -14.109 1 95.5 132 ARG A N 1
ATOM 1023 C CA . ARG A 1 132 ? -9.578 16.547 -12.859 1 95.5 132 ARG A CA 1
ATOM 1024 C C . ARG A 1 132 ? -8.492 16.484 -11.789 1 95.5 132 ARG A C 1
ATOM 1026 O O . ARG A 1 132 ? -8.781 16.609 -10.594 1 95.5 132 ARG A O 1
ATOM 1033 N N . HIS A 1 133 ? -7.199 16.281 -12.195 1 97.12 133 HIS A N 1
ATOM 1034 C CA . HIS A 1 133 ? -6.086 16.25 -11.258 1 97.12 133 HIS A CA 1
ATOM 1035 C C . HIS A 1 133 ? -5.898 17.594 -10.578 1 97.12 133 HIS A C 1
ATOM 1037 O O . HIS A 1 133 ? -5.73 17.672 -9.359 1 97.12 133 HIS A O 1
ATOM 1043 N N . LEU A 1 134 ? -5.945 18.594 -11.375 1 96.44 134 LEU A N 1
ATOM 1044 C CA . LEU A 1 134 ? -5.789 19.953 -10.875 1 96.44 134 LEU A CA 1
ATOM 1045 C C . LEU A 1 134 ? -6.934 20.328 -9.938 1 96.44 134 LEU A C 1
ATOM 1047 O O . LEU A 1 134 ? -6.711 20.891 -8.867 1 96.44 134 LEU A O 1
ATOM 1051 N N . ILE A 1 135 ? -8.156 20.016 -10.359 1 96.19 135 ILE A N 1
ATOM 1052 C CA . ILE A 1 135 ? -9.336 20.312 -9.555 1 96.19 135 ILE A CA 1
ATOM 1053 C C . ILE A 1 135 ? -9.227 19.609 -8.203 1 96.19 135 ILE A C 1
ATOM 1055 O O . ILE A 1 135 ? -9.508 20.219 -7.16 1 96.19 135 ILE A O 1
ATOM 1059 N N . TRP A 1 136 ? -8.82 18.375 -8.258 1 96.75 136 TRP A N 1
ATOM 1060 C CA . TRP A 1 136 ? -8.656 17.594 -7.035 1 96.75 136 TRP A CA 1
ATOM 1061 C C . TRP A 1 136 ? -7.629 18.25 -6.113 1 96.75 136 TRP A C 1
ATOM 1063 O O . TRP A 1 136 ? -7.887 18.438 -4.922 1 96.75 136 TRP A O 1
ATOM 1073 N N . LEU A 1 137 ? -6.457 18.594 -6.582 1 97.31 137 LEU A N 1
ATOM 1074 C CA . LEU A 1 137 ? -5.387 19.156 -5.773 1 97.31 137 LEU A CA 1
ATOM 1075 C C . LEU A 1 137 ? -5.805 20.5 -5.176 1 97.31 137 LEU A C 1
ATOM 1077 O O . LEU A 1 137 ? -5.578 20.75 -3.992 1 97.31 137 LEU A O 1
ATOM 1081 N N . LEU A 1 138 ? -6.387 21.328 -6.012 1 96.81 138 LEU A N 1
ATOM 1082 C CA . LEU A 1 138 ? -6.781 22.641 -5.551 1 96.81 138 LEU A CA 1
ATOM 1083 C C . LEU A 1 138 ? -7.863 22.547 -4.48 1 96.81 138 LEU A C 1
ATOM 1085 O O . LEU A 1 138 ? -7.867 23.328 -3.523 1 96.81 138 LEU A O 1
ATOM 1089 N N . ASP A 1 139 ? -8.75 21.609 -4.641 1 95.5 139 ASP A N 1
ATOM 1090 C CA . ASP A 1 139 ? -9.758 21.375 -3.611 1 95.5 139 ASP A CA 1
ATOM 1091 C C . ASP A 1 139 ? -9.109 21 -2.281 1 95.5 139 ASP A C 1
ATOM 1093 O O . ASP A 1 139 ? -9.523 21.469 -1.224 1 95.5 139 ASP A O 1
ATOM 1097 N N . GLN A 1 140 ? -8.094 20.141 -2.318 1 95.44 140 GLN A N 1
ATOM 1098 C CA . GLN A 1 140 ? -7.371 19.75 -1.114 1 95.44 140 GLN A CA 1
ATOM 1099 C C . GLN A 1 140 ? -6.652 20.938 -0.487 1 95.44 140 GLN A C 1
ATOM 1101 O O . GLN A 1 140 ? -6.629 21.078 0.737 1 95.44 140 GLN A O 1
ATOM 1106 N N . LEU A 1 141 ? -6.082 21.781 -1.311 1 96.19 141 LEU A N 1
ATOM 1107 C CA . LEU A 1 141 ? -5.355 22.953 -0.838 1 96.19 141 LEU A CA 1
ATOM 1108 C C . LEU A 1 141 ? -6.297 23.938 -0.152 1 96.19 141 LEU A C 1
ATOM 1110 O O . LEU A 1 141 ? -5.992 24.453 0.929 1 96.19 141 LEU A O 1
ATOM 1114 N N . VAL A 1 142 ? -7.41 24.141 -0.792 1 94.5 142 VAL A N 1
ATOM 1115 C CA . VAL A 1 142 ? -8.383 25.078 -0.256 1 94.5 142 VAL A CA 1
ATOM 1116 C C . VAL A 1 142 ? -8.906 24.578 1.088 1 94.5 142 VAL A C 1
ATOM 1118 O O . VAL A 1 142 ? -9.039 25.359 2.037 1 94.5 142 VAL A O 1
ATOM 1121 N N . LYS A 1 143 ? -9.141 23.359 1.176 1 93.06 143 LYS A N 1
ATOM 1122 C CA . LYS A 1 143 ? -9.648 22.766 2.41 1 93.06 143 LYS A CA 1
ATOM 1123 C C . LYS A 1 143 ? -8.695 23.016 3.574 1 93.06 143 LYS A C 1
ATOM 1125 O O . LYS A 1 143 ? -9.133 23.297 4.691 1 93.06 143 LYS A O 1
ATOM 1130 N N . GLN A 1 144 ? -7.434 22.969 3.328 1 94.31 144 GLN A N 1
ATOM 1131 C CA . GLN A 1 144 ? -6.441 23.062 4.395 1 94.31 144 GLN A CA 1
ATOM 1132 C C . GLN A 1 144 ? -6.094 24.516 4.691 1 94.31 144 GLN A C 1
ATOM 1134 O O . GLN A 1 144 ? -5.719 24.859 5.816 1 94.31 144 GLN A O 1
ATOM 1139 N N . THR A 1 145 ? -6.277 25.406 3.723 1 94.38 145 THR A N 1
ATOM 1140 C CA . THR A 1 145 ? -5.688 26.719 3.879 1 94.38 145 THR A CA 1
ATOM 1141 C C . THR A 1 145 ? -6.766 27.766 4.176 1 94.38 145 THR A C 1
ATOM 1143 O O . THR A 1 145 ? -6.461 28.875 4.617 1 94.38 145 THR A O 1
ATOM 1146 N N . MET A 1 146 ? -7.91 27.406 3.959 1 90.06 146 MET A N 1
ATOM 1147 C CA . MET A 1 146 ? -8.977 28.391 4.188 1 90.06 146 MET A CA 1
ATOM 1148 C C . MET A 1 146 ? -9.359 28.438 5.664 1 90.06 146 MET A C 1
ATOM 1150 O O . MET A 1 146 ? -9.812 27.438 6.227 1 90.06 146 MET A O 1
ATOM 1154 N N . TYR A 1 147 ? -9.062 29.562 6.391 1 87.94 147 TYR A N 1
ATOM 1155 C CA . TYR A 1 147 ? -9.438 29.766 7.785 1 87.94 147 TYR A CA 1
ATOM 1156 C C . TYR A 1 147 ? -10.773 30.5 7.887 1 87.94 147 TYR A C 1
ATOM 1158 O O . TYR A 1 147 ? -11.359 30.578 8.969 1 87.94 147 TYR A O 1
ATOM 1166 N N . SER A 1 148 ? -11.383 30.828 6.711 1 68 148 SER A N 1
ATOM 1167 C CA . SER A 1 148 ? -12.422 31.844 6.602 1 68 148 SER A CA 1
ATOM 1168 C C . SER A 1 148 ? -13.5 31.656 7.664 1 68 148 SER A C 1
ATOM 1170 O O . SER A 1 148 ? -13.898 30.531 7.957 1 68 148 SER A O 1
ATOM 1172 N N . PRO A 1 149 ? -13.695 32.719 8.453 1 52.94 149 PRO A N 1
ATOM 1173 C CA . PRO A 1 149 ? -14.758 32.844 9.453 1 52.94 149 PRO A CA 1
ATOM 1174 C C . PRO A 1 149 ? -16.062 32.188 9 1 52.94 149 PRO A C 1
ATOM 1176 O O . PRO A 1 149 ? -16.766 31.562 9.797 1 52.94 149 PRO A O 1
ATOM 1179 N N . ASN A 1 150 ? -16.75 32.875 7.957 1 51.22 150 ASN A N 1
ATOM 1180 C CA . ASN A 1 150 ? -18.094 32.406 7.625 1 51.22 150 ASN A CA 1
ATOM 1181 C C . ASN A 1 150 ? -18.047 31.281 6.605 1 51.22 150 ASN A C 1
ATOM 1183 O O . ASN A 1 150 ? -18.203 31.516 5.406 1 51.22 150 ASN A O 1
ATOM 1187 N N . PRO A 1 151 ? -17.188 30.203 6.965 1 52.16 151 PRO A N 1
ATOM 1188 C CA . PRO A 1 151 ? -17.188 29.047 6.066 1 52.16 151 PRO A CA 1
ATOM 1189 C C . PRO A 1 151 ? -18.578 28.703 5.559 1 52.16 151 PRO A C 1
ATOM 1191 O O . PRO A 1 151 ? -18.75 27.75 4.797 1 52.16 151 PRO A O 1
ATOM 1194 N N . SER A 1 152 ? -19.594 29.406 6.16 1 55.06 152 SER A N 1
ATOM 1195 C CA . SER A 1 152 ? -20.969 28.922 6.031 1 55.06 152 SER A CA 1
ATOM 1196 C C . SER A 1 152 ? -21.484 29.078 4.605 1 55.06 152 SER A C 1
ATOM 1198 O O . SER A 1 152 ? -22.516 28.516 4.242 1 55.06 152 SER A O 1
ATOM 1200 N N . GLY A 1 153 ? -20.688 29.859 3.859 1 73.94 153 GLY A N 1
ATOM 1201 C CA . GLY A 1 153 ? -21.328 29.891 2.555 1 73.94 153 GLY A CA 1
ATOM 1202 C C . GLY A 1 153 ? -20.5 29.234 1.468 1 73.94 153 GLY A C 1
ATOM 1203 O O . GLY A 1 153 ? -19.312 28.938 1.672 1 73.94 153 GLY A O 1
ATOM 1204 N N . PRO A 1 154 ? -21.094 28.922 0.508 1 88.19 154 PRO A N 1
ATOM 1205 C CA . PRO A 1 154 ? -20.422 28.281 -0.625 1 88.19 154 PRO A CA 1
ATOM 1206 C C . PRO A 1 154 ? -19.344 29.172 -1.246 1 88.19 154 PRO A C 1
ATOM 1208 O O . PRO A 1 154 ? -19.484 30.406 -1.265 1 88.19 154 PRO A O 1
ATOM 1211 N N . LEU A 1 155 ? -18.234 28.641 -1.518 1 92.12 155 LEU A N 1
ATOM 1212 C CA . LEU A 1 155 ? -17.156 29.328 -2.207 1 92.12 155 LEU A CA 1
ATOM 1213 C C . LEU A 1 155 ? -17.484 29.531 -3.682 1 92.12 155 LEU A C 1
ATOM 1215 O O . LEU A 1 155 ? -18.203 28.719 -4.277 1 92.12 155 LEU A O 1
ATOM 1219 N N . THR A 1 156 ? -16.969 30.656 -4.219 1 93.5 156 THR A N 1
ATOM 1220 C CA . THR A 1 156 ? -17.234 30.953 -5.621 1 93.5 156 THR A CA 1
ATOM 1221 C C . THR A 1 156 ? -16.188 30.312 -6.523 1 93.5 156 THR A C 1
ATOM 1223 O O . THR A 1 156 ? -15.047 30.766 -6.578 1 93.5 156 THR A O 1
ATOM 1226 N N . MET A 1 157 ? -16.641 29.344 -7.34 1 94.25 157 MET A N 1
ATOM 1227 C CA . MET A 1 157 ? -15.719 28.625 -8.203 1 94.25 157 MET A CA 1
ATOM 1228 C C . MET A 1 157 ? -15.375 29.453 -9.445 1 94.25 157 MET A C 1
ATOM 1230 O O . MET A 1 157 ? -16.266 30.047 -10.055 1 94.25 157 MET A O 1
ATOM 1234 N N . THR A 1 158 ? -14.062 29.516 -9.789 1 93.56 158 THR A N 1
ATOM 1235 C CA . THR A 1 158 ? -13.609 30.188 -11 1 93.56 158 THR A CA 1
ATOM 1236 C C . THR A 1 158 ? -13.438 29.188 -12.141 1 93.56 158 THR A C 1
ATOM 1238 O O . THR A 1 158 ? -13.367 27.984 -11.906 1 93.56 158 THR A O 1
ATOM 1241 N N . PRO A 1 159 ? -13.305 29.656 -13.352 1 90.75 159 PRO A N 1
ATOM 1242 C CA . PRO A 1 159 ? -13.102 28.766 -14.492 1 90.75 159 PRO A CA 1
ATOM 1243 C C . PRO A 1 159 ? -11.766 28.031 -14.438 1 90.75 159 PRO A C 1
ATOM 1245 O O . PRO A 1 159 ? -11.578 27.031 -15.133 1 90.75 159 PRO A O 1
ATOM 1248 N N . ASP A 1 160 ? -10.898 28.531 -13.609 1 90.5 160 ASP A N 1
ATOM 1249 C CA . ASP A 1 160 ? -9.57 27.922 -13.531 1 90.5 160 ASP A CA 1
ATOM 1250 C C . ASP A 1 160 ? -9.531 26.797 -12.5 1 90.5 160 ASP A C 1
ATOM 1252 O O . ASP A 1 160 ? -8.508 26.141 -12.328 1 90.5 160 ASP A O 1
ATOM 1256 N N . GLY A 1 161 ? -10.641 26.578 -11.82 1 91.94 161 GLY A N 1
ATOM 1257 C CA . GLY A 1 161 ? -10.758 25.391 -10.984 1 91.94 161 GLY A CA 1
ATOM 1258 C C . GLY A 1 161 ? -10.453 25.656 -9.523 1 91.94 161 GLY A C 1
ATOM 1259 O O . GLY A 1 161 ? -10.164 24.734 -8.766 1 91.94 161 GLY A O 1
ATOM 1260 N N . PHE A 1 162 ? -10.32 26.922 -9.117 1 92.81 162 PHE A N 1
ATOM 1261 C CA . PHE A 1 162 ? -10.156 27.297 -7.719 1 92.81 162 PHE A CA 1
ATOM 1262 C C . PHE A 1 162 ? -11.094 28.438 -7.352 1 92.81 162 PHE A C 1
ATOM 1264 O O . PHE A 1 162 ? -11.562 29.172 -8.227 1 92.81 162 PHE A O 1
ATOM 1271 N N . PRO A 1 163 ? -11.445 28.531 -6.055 1 93.44 163 PRO A N 1
ATOM 1272 C CA . PRO A 1 163 ? -12.398 29.578 -5.664 1 93.44 163 PRO A CA 1
ATOM 1273 C C . PRO A 1 163 ? -11.789 30.984 -5.715 1 93.44 163 PRO A C 1
ATOM 1275 O O . PRO A 1 163 ? -10.602 31.156 -5.43 1 93.44 163 PRO A O 1
ATOM 1278 N N . ASP A 1 164 ? -12.625 31.922 -5.883 1 93.06 164 ASP A N 1
ATOM 1279 C CA . ASP A 1 164 ? -12.219 33.312 -5.977 1 93.06 164 ASP A CA 1
ATOM 1280 C C . ASP A 1 164 ? -11.68 33.812 -4.641 1 93.06 164 ASP A C 1
ATOM 1282 O O . ASP A 1 164 ? -10.828 34.719 -4.605 1 93.06 164 ASP A O 1
ATOM 1286 N N . GLU A 1 165 ? -12.141 33.25 -3.602 1 91.31 165 GLU A N 1
ATOM 1287 C CA . GLU A 1 165 ? -11.859 33.719 -2.25 1 91.31 165 GLU A CA 1
ATOM 1288 C C . GLU A 1 165 ? -10.375 33.562 -1.908 1 91.31 165 GLU A C 1
ATOM 1290 O O . GLU A 1 165 ? -9.844 34.281 -1.061 1 91.31 165 GLU A O 1
ATOM 1295 N N . ILE A 1 166 ? -9.672 32.625 -2.582 1 91.38 166 ILE A N 1
ATOM 1296 C CA . ILE A 1 166 ? -8.281 32.406 -2.219 1 91.38 166 ILE A CA 1
ATOM 1297 C C . ILE A 1 166 ? -7.367 33.25 -3.088 1 91.38 166 ILE A C 1
ATOM 1299 O O . ILE A 1 166 ? -6.164 33.344 -2.842 1 91.38 166 ILE A O 1
ATOM 1303 N N . GLY A 1 167 ? -7.93 33.938 -4.094 1 91.25 167 GLY A N 1
ATOM 1304 C CA . GLY A 1 167 ? -7.105 34.688 -5.027 1 91.25 167 GLY A CA 1
ATOM 1305 C C . GLY A 1 167 ? -6.188 33.812 -5.852 1 91.25 167 GLY A C 1
ATOM 1306 O O . GLY A 1 167 ? -6.617 32.781 -6.379 1 91.25 167 GLY A O 1
ATOM 1307 N N . ASN A 1 168 ? -4.934 34.281 -6.043 1 93.25 168 ASN A N 1
ATOM 1308 C CA . ASN A 1 168 ? -3.959 33.5 -6.781 1 93.25 168 ASN A CA 1
ATOM 1309 C C . ASN A 1 168 ? -3.436 32.344 -5.941 1 93.25 168 ASN A C 1
ATOM 1311 O O . ASN A 1 168 ? -2.922 32.531 -4.84 1 93.25 168 ASN A O 1
ATOM 1315 N N . PRO A 1 169 ? -3.582 31.141 -6.496 1 95.19 169 PRO A N 1
ATOM 1316 C CA . PRO A 1 169 ? -3.176 29.969 -5.711 1 95.19 169 PRO A CA 1
ATOM 1317 C C . PRO A 1 169 ? -1.714 30.031 -5.273 1 95.19 169 PRO A C 1
ATOM 1319 O O . PRO A 1 169 ? -1.376 29.594 -4.172 1 95.19 169 PRO A O 1
ATOM 1322 N N . PHE A 1 170 ? -0.84 30.547 -6.098 1 96.12 170 PHE A N 1
ATOM 1323 C CA . PHE A 1 170 ? 0.572 30.656 -5.754 1 96.12 170 PHE A CA 1
ATOM 1324 C C . PHE A 1 170 ? 0.767 31.562 -4.539 1 96.12 170 PHE A C 1
ATOM 1326 O O . PHE A 1 170 ? 1.464 31.188 -3.592 1 96.12 170 PHE A O 1
ATOM 1333 N N . SER A 1 171 ? 0.175 32.688 -4.578 1 94.56 171 SER A N 1
ATOM 1334 C CA . SER A 1 171 ? 0.288 33.625 -3.473 1 94.56 171 SER A CA 1
ATOM 1335 C C . SER A 1 171 ? -0.346 33.094 -2.201 1 94.56 171 SER A C 1
ATOM 1337 O O . SER A 1 171 ? 0.153 33.312 -1.1 1 94.56 171 SER A O 1
ATOM 1339 N N . HIS A 1 172 ? -1.411 32.406 -2.449 1 94.62 172 HIS A N 1
ATOM 1340 C CA . HIS A 1 172 ? -2.111 31.812 -1.312 1 94.62 172 HIS A CA 1
ATOM 1341 C C . HIS A 1 172 ? -1.236 30.781 -0.6 1 94.62 172 HIS A C 1
ATOM 1343 O O . HIS A 1 172 ? -1.181 30.75 0.631 1 94.62 172 HIS A O 1
ATOM 1349 N N . ILE A 1 173 ? -0.589 29.922 -1.348 1 95.94 173 ILE A N 1
ATOM 1350 C CA . ILE A 1 173 ? 0.315 28.922 -0.794 1 95.94 173 ILE A CA 1
ATOM 1351 C C . ILE A 1 173 ? 1.517 29.609 -0.15 1 95.94 173 ILE A C 1
ATOM 1353 O O . ILE A 1 173 ? 1.948 29.219 0.94 1 95.94 173 ILE A O 1
ATOM 1357 N N . SER A 1 174 ? 2.021 30.609 -0.818 1 94.5 174 SER A N 1
ATOM 1358 C CA . SER A 1 174 ? 3.178 31.344 -0.317 1 94.5 174 SER A CA 1
ATOM 1359 C C . SER A 1 174 ? 2.881 31.984 1.032 1 94.5 174 SER A C 1
ATOM 1361 O O . SER A 1 174 ? 3.709 31.953 1.944 1 94.5 174 SER A O 1
ATOM 1363 N N . ASP A 1 175 ? 1.694 32.562 1.1 1 93.62 175 ASP A N 1
ATOM 1364 C CA . ASP A 1 175 ? 1.284 33.219 2.342 1 93.62 175 ASP A CA 1
ATOM 1365 C C . ASP A 1 175 ? 1.116 32.188 3.463 1 93.62 175 ASP A C 1
ATOM 1367 O O . ASP A 1 175 ? 1.387 32.469 4.629 1 93.62 175 ASP A O 1
ATOM 1371 N N . PHE A 1 176 ? 0.664 31.062 3.123 1 95.56 176 PHE A N 1
ATOM 1372 C CA . PHE A 1 176 ? 0.449 29.984 4.082 1 95.56 176 PHE A CA 1
ATOM 1373 C C . PHE A 1 176 ? 1.765 29.312 4.434 1 95.56 176 PHE A C 1
ATOM 1375 O O . PHE A 1 176 ? 1.966 28.891 5.57 1 95.56 176 PHE A O 1
ATOM 1382 N N . HIS A 1 177 ? 2.701 29.266 3.57 1 95 177 HIS A N 1
ATOM 1383 C CA . HIS A 1 177 ? 3.982 28.562 3.582 1 95 177 HIS A CA 1
ATOM 1384 C C . HIS A 1 177 ? 3.807 27.094 3.248 1 95 177 HIS A C 1
ATOM 1386 O O . HIS A 1 177 ? 3.092 26.375 3.951 1 95 177 HIS A O 1
ATOM 1392 N N . LEU A 1 178 ? 4.512 26.625 2.275 1 95.12 178 LEU A N 1
ATOM 1393 C CA . LEU A 1 178 ? 4.316 25.312 1.678 1 95.12 178 LEU A CA 1
ATOM 1394 C C . LEU A 1 178 ? 4.609 24.203 2.688 1 95.12 178 LEU A C 1
ATOM 1396 O O . LEU A 1 178 ? 3.928 23.188 2.705 1 95.12 178 LEU A O 1
ATOM 1400 N N . ASP A 1 179 ? 5.637 24.359 3.469 1 93.25 179 ASP A N 1
ATOM 1401 C CA . ASP A 1 179 ? 6.027 23.312 4.395 1 93.25 179 ASP A CA 1
ATOM 1402 C C . ASP A 1 179 ? 4.953 23.094 5.461 1 93.25 179 ASP A C 1
ATOM 1404 O O . ASP A 1 179 ? 4.695 21.953 5.867 1 93.25 179 ASP A O 1
ATOM 1408 N N . VAL A 1 180 ? 4.297 24.172 5.957 1 95.44 180 VAL A N 1
ATOM 1409 C CA . VAL A 1 180 ? 3.191 24.047 6.902 1 95.44 180 VAL A CA 1
ATOM 1410 C C . VAL A 1 180 ? 2.014 23.344 6.227 1 95.44 180 VAL A C 1
ATOM 1412 O O . VAL A 1 180 ? 1.383 22.469 6.82 1 95.44 180 VAL A O 1
ATOM 1415 N N . LEU A 1 181 ? 1.78 23.766 5.027 1 96.44 181 LEU A N 1
ATOM 1416 C CA . LEU A 1 181 ? 0.701 23.156 4.25 1 96.44 181 LEU A CA 1
ATOM 1417 C C . LEU A 1 181 ? 0.973 21.688 3.994 1 96.44 181 LEU A C 1
ATOM 1419 O O . LEU A 1 181 ? 0.065 20.859 4.094 1 96.44 181 LEU A O 1
ATOM 1423 N N . ALA A 1 182 ? 2.186 21.328 3.625 1 96.38 182 ALA A N 1
ATOM 1424 C CA . ALA A 1 182 ? 2.59 19.969 3.322 1 96.38 182 ALA A CA 1
ATOM 1425 C C . ALA A 1 182 ? 2.305 19.031 4.5 1 96.38 182 ALA A C 1
ATOM 1427 O O . ALA A 1 182 ? 1.922 17.875 4.309 1 96.38 182 ALA A O 1
ATOM 1428 N N . GLU A 1 183 ? 2.48 19.5 5.711 1 95.31 183 GLU A N 1
ATOM 1429 C CA . GLU A 1 183 ? 2.184 18.688 6.887 1 95.31 183 GLU A CA 1
ATOM 1430 C C . GLU A 1 183 ? 0.7 18.344 6.957 1 95.31 183 GLU A C 1
ATOM 1432 O O . GLU A 1 183 ? 0.336 17.219 7.277 1 95.31 183 GLU A O 1
ATOM 1437 N N . SER A 1 184 ? -0.084 19.297 6.637 1 95.06 184 SER A N 1
ATOM 1438 C CA . SER A 1 184 ? -1.524 19.062 6.645 1 95.06 184 SER A CA 1
ATOM 1439 C C . SER A 1 184 ? -1.938 18.125 5.508 1 95.06 184 SER A C 1
ATOM 1441 O O . SER A 1 184 ? -2.934 17.422 5.617 1 95.06 184 SER A O 1
ATOM 1443 N N . LEU A 1 185 ? -1.188 18.141 4.434 1 96.19 185 LEU A N 1
ATOM 1444 C CA . LEU A 1 185 ? -1.479 17.312 3.271 1 96.19 185 LEU A CA 1
ATOM 1445 C C . LEU A 1 185 ? -0.792 15.961 3.389 1 96.19 185 LEU A C 1
ATOM 1447 O O . LEU A 1 185 ? -0.93 15.109 2.506 1 96.19 185 LEU A O 1
ATOM 1451 N N . HIS A 1 186 ? -0.042 15.695 4.398 1 95.25 186 HIS A N 1
ATOM 1452 C CA . HIS A 1 186 ? 0.656 14.445 4.684 1 95.25 186 HIS A CA 1
ATOM 1453 C C . HIS A 1 186 ? 1.696 14.141 3.611 1 95.25 186 HIS A C 1
ATOM 1455 O O . HIS A 1 186 ? 1.775 13.008 3.123 1 95.25 186 HIS A O 1
ATOM 1461 N N . CYS A 1 187 ? 2.381 15.102 3.178 1 93.94 187 CYS A N 1
ATOM 1462 C CA . CYS A 1 187 ? 3.424 14.867 2.184 1 93.94 187 CYS A CA 1
ATOM 1463 C C . CYS A 1 187 ? 4.715 15.578 2.574 1 93.94 187 CYS A C 1
ATOM 1465 O O . CYS A 1 187 ? 4.715 16.438 3.463 1 93.94 187 CYS A O 1
ATOM 1467 N N . ASP A 1 188 ? 5.82 15.242 1.911 1 92.12 188 ASP A N 1
ATOM 1468 C CA . ASP A 1 188 ? 7.141 15.797 2.195 1 92.12 188 ASP A CA 1
ATOM 1469 C C . ASP A 1 188 ? 7.422 17.016 1.318 1 92.12 188 ASP A C 1
ATOM 1471 O O . ASP A 1 188 ? 6.812 17.172 0.259 1 92.12 188 ASP A O 1
ATOM 1475 N N . VAL A 1 189 ? 8.242 17.844 1.872 1 93.25 189 VAL A N 1
ATOM 1476 C CA . VAL A 1 189 ? 8.797 18.938 1.066 1 93.25 189 VAL A CA 1
ATOM 1477 C C . VAL A 1 189 ? 10.25 18.641 0.728 1 93.25 189 VAL A C 1
ATOM 1479 O O . VAL A 1 189 ? 11.078 18.422 1.623 1 93.25 189 VAL A O 1
ATOM 1482 N N . VAL A 1 190 ? 10.523 18.562 -0.527 1 90.56 190 VAL A N 1
ATOM 1483 C CA . VAL A 1 190 ? 11.883 18.297 -0.988 1 90.56 190 VAL A CA 1
ATOM 1484 C C . VAL A 1 190 ? 12.516 19.578 -1.527 1 90.56 190 VAL A C 1
ATOM 1486 O O . VAL A 1 190 ? 11.922 20.266 -2.365 1 90.56 190 VAL A O 1
ATOM 1489 N N . GLN A 1 191 ? 13.648 19.875 -1.006 1 84.56 191 GLN A N 1
ATOM 1490 C CA . GLN A 1 191 ? 14.344 21.062 -1.474 1 84.56 191 GLN A CA 1
ATOM 1491 C C . GLN A 1 191 ? 15.047 20.812 -2.803 1 84.56 191 GLN A C 1
ATOM 1493 O O . GLN A 1 191 ? 15.594 19.734 -3.021 1 84.56 191 GLN A O 1
ATOM 1498 N N . PRO A 1 192 ? 14.945 21.766 -3.666 1 79.75 192 PRO A N 1
ATOM 1499 C CA . PRO A 1 192 ? 15.688 21.594 -4.914 1 79.75 192 PRO A CA 1
ATOM 1500 C C . PRO A 1 192 ? 17.203 21.547 -4.695 1 79.75 192 PRO A C 1
ATOM 1502 O O . PRO A 1 192 ? 17.703 22.109 -3.725 1 79.75 192 PRO A O 1
ATOM 1505 N N . PRO A 1 193 ? 17.922 20.656 -5.473 1 65.88 193 PRO A N 1
ATOM 1506 C CA . PRO A 1 193 ? 19.391 20.641 -5.312 1 65.88 193 PRO A CA 1
ATOM 1507 C C . PRO A 1 193 ? 20 22.031 -5.441 1 65.88 193 PRO A C 1
ATOM 1509 O O . PRO A 1 193 ? 19.516 22.859 -6.211 1 65.88 193 PRO A O 1
ATOM 1512 N N . SER A 1 194 ? 20.641 22.531 -4.418 1 57.75 194 SER A N 1
ATOM 1513 C CA . SER A 1 194 ? 21.312 23.812 -4.488 1 57.75 194 SER A CA 1
ATOM 1514 C C . SER A 1 194 ? 22.234 23.891 -5.703 1 57.75 194 SER A C 1
ATOM 1516 O O . SER A 1 194 ? 22.984 22.953 -5.977 1 57.75 194 SER A O 1
ATOM 1518 N N . GLU A 1 195 ? 21.891 24.656 -6.668 1 49.53 195 GLU A N 1
ATOM 1519 C CA . GLU A 1 195 ? 22.797 24.938 -7.777 1 49.53 195 GLU A CA 1
ATOM 1520 C C . GLU A 1 195 ? 24.219 25.172 -7.285 1 49.53 195 GLU A C 1
ATOM 1522 O O . GLU A 1 195 ? 25.172 25.141 -8.07 1 49.53 195 GLU A O 1
ATOM 1527 N N . ASP A 1 196 ? 24.5 25.734 -6.141 1 42.53 196 ASP A N 1
ATOM 1528 C CA . ASP A 1 196 ? 25.844 26.25 -5.879 1 42.53 196 ASP A CA 1
ATOM 1529 C C . ASP A 1 196 ? 26.859 25.125 -5.828 1 42.53 196 ASP A C 1
ATOM 1531 O O . ASP A 1 196 ? 28.047 25.359 -5.602 1 42.53 196 ASP A O 1
ATOM 1535 N N . HIS A 1 197 ? 26.5 23.984 -5.539 1 40.25 197 HIS A N 1
ATOM 1536 C CA . HIS A 1 197 ? 27.719 23.188 -5.418 1 40.25 197 HIS A CA 1
ATOM 1537 C C . HIS A 1 197 ? 28.281 22.828 -6.789 1 40.25 197 HIS A C 1
ATOM 1539 O O . HIS A 1 197 ? 28.359 21.656 -7.148 1 40.25 197 HIS A O 1
ATOM 1545 N N . SER A 1 198 ? 28.141 23.719 -7.75 1 35.28 198 SER A N 1
ATOM 1546 C CA . SER A 1 198 ? 29.031 23.484 -8.875 1 35.28 198 SER A CA 1
ATOM 1547 C C . SER A 1 198 ? 30.5 23.656 -8.469 1 35.28 198 SER A C 1
ATOM 1549 O O . SER A 1 198 ? 31.359 23.875 -9.32 1 35.28 198 SER A O 1
ATOM 1551 N N . SER A 1 199 ? 30.906 24.062 -7.277 1 32.03 199 SER A N 1
ATOM 1552 C CA . SER A 1 199 ? 32.375 24.156 -7.312 1 32.03 199 SER A CA 1
ATOM 1553 C C . SER A 1 199 ? 33 22.859 -7.824 1 32.03 199 SER A C 1
ATOM 1555 O O . SER A 1 199 ? 32.5 21.766 -7.531 1 32.03 199 SER A O 1
ATOM 1557 N N . ASP A 1 200 ? 34 23.062 -8.867 1 32.53 200 ASP A N 1
ATOM 1558 C CA . ASP A 1 200 ? 35 22.344 -9.672 1 32.53 200 ASP A CA 1
ATOM 1559 C C . ASP A 1 200 ? 35.875 21.453 -8.797 1 32.53 200 ASP A C 1
ATOM 1561 O O . ASP A 1 200 ? 37 21.109 -9.172 1 32.53 200 ASP A O 1
ATOM 1565 N N . SER A 1 201 ? 36.062 21.609 -7.484 1 32.5 201 SER A N 1
ATOM 1566 C CA . SER A 1 201 ? 37.219 20.797 -7.148 1 32.5 201 SER A CA 1
ATOM 1567 C C . SER A 1 201 ? 37.062 19.359 -7.668 1 32.5 201 SER A C 1
ATOM 1569 O O . SER A 1 201 ? 36.062 18.719 -7.402 1 32.5 201 SER A O 1
ATOM 1571 N N . ASP A 1 202 ? 37.875 19.031 -8.758 1 30.84 202 ASP A N 1
ATOM 1572 C CA . ASP A 1 202 ? 38.406 17.859 -9.461 1 30.84 202 ASP A CA 1
ATOM 1573 C C . ASP A 1 202 ? 38.719 16.734 -8.477 1 30.84 202 ASP A C 1
ATOM 1575 O O . ASP A 1 202 ? 39.562 15.875 -8.766 1 30.84 202 ASP A O 1
ATOM 1579 N N . THR A 1 203 ? 39 17.016 -7.184 1 31.27 203 THR A N 1
ATOM 1580 C CA . THR A 1 203 ? 39.531 15.773 -6.621 1 31.27 203 THR A CA 1
ATOM 1581 C C . THR A 1 203 ? 38.625 14.594 -6.969 1 31.27 203 THR A C 1
ATOM 1583 O O . THR A 1 203 ? 37.375 14.727 -6.973 1 31.27 203 THR A O 1
ATOM 1586 N N . ASP A 1 204 ? 39.219 13.531 -7.633 1 31.45 204 ASP A N 1
ATOM 1587 C CA . ASP A 1 204 ? 38.938 12.148 -7.996 1 31.45 204 ASP A CA 1
ATOM 1588 C C . ASP A 1 204 ? 38.031 11.492 -6.953 1 31.45 204 ASP A C 1
ATOM 1590 O O . ASP A 1 204 ? 38.5 10.758 -6.086 1 31.45 204 ASP A O 1
ATOM 1594 N N . SER A 1 205 ? 37.625 12.25 -5.973 1 29.53 205 SER A N 1
ATOM 1595 C CA . SER A 1 205 ? 37 11.352 -5.016 1 29.53 205 SER A CA 1
ATOM 1596 C C . SER A 1 205 ? 36.062 10.367 -5.715 1 29.53 205 SER A C 1
ATOM 1598 O O . SER A 1 205 ? 35.594 10.617 -6.832 1 29.53 205 SER A O 1
ATOM 1600 N N . SER A 1 206 ? 35.969 9.211 -5.039 1 30.69 206 SER A N 1
ATOM 1601 C CA . SER A 1 206 ? 35.312 7.902 -5.191 1 30.69 206 SER A CA 1
ATOM 1602 C C . SER A 1 206 ? 33.875 8.047 -5.68 1 30.69 206 SER A C 1
ATOM 1604 O O . SER A 1 206 ? 33.25 9.062 -5.434 1 30.69 206 SER A O 1
ATOM 1606 N N . ASP A 1 207 ? 33.594 7.434 -6.844 1 31.5 207 ASP A N 1
ATOM 1607 C CA . ASP A 1 207 ? 32.344 6.914 -7.398 1 31.5 207 ASP A CA 1
ATOM 1608 C C . ASP A 1 207 ? 31.328 6.621 -6.293 1 31.5 207 ASP A C 1
ATOM 1610 O O . ASP A 1 207 ? 31.141 5.465 -5.902 1 31.5 207 ASP A O 1
ATOM 1614 N N . ASP A 1 208 ? 31.5 7.312 -5.176 1 31.72 208 ASP A N 1
ATOM 1615 C CA . ASP A 1 208 ? 30.359 7.031 -4.312 1 31.72 208 ASP A CA 1
ATOM 1616 C C . ASP A 1 208 ? 29.047 7.152 -5.078 1 31.72 208 ASP A C 1
ATOM 1618 O O . ASP A 1 208 ? 28.719 8.219 -5.609 1 31.72 208 ASP A O 1
ATOM 1622 N N . GLU A 1 209 ? 28.719 6.195 -5.867 1 34.53 209 GLU A N 1
ATOM 1623 C CA . GLU A 1 209 ? 27.359 5.898 -6.277 1 34.53 209 GLU A CA 1
ATOM 1624 C C . GLU A 1 209 ? 26.344 6.711 -5.469 1 34.53 209 GLU A C 1
ATOM 1626 O O . GLU A 1 209 ? 26.5 6.859 -4.254 1 34.53 209 GLU A O 1
ATOM 1631 N N . ASP A 1 210 ? 25.781 7.719 -6.105 1 35.94 210 ASP A N 1
ATOM 1632 C CA . ASP A 1 210 ? 24.656 8.523 -5.652 1 35.94 210 ASP A CA 1
ATOM 1633 C C . ASP A 1 210 ? 23.781 7.738 -4.676 1 35.94 210 ASP A C 1
ATOM 1635 O O . ASP A 1 210 ? 23.016 6.859 -5.086 1 35.94 210 ASP A O 1
ATOM 1639 N N . GLU A 1 211 ? 24.359 7.285 -3.639 1 38.59 211 GLU A N 1
ATOM 1640 C CA . GLU A 1 211 ? 23.391 6.895 -2.611 1 38.59 211 GLU A CA 1
ATOM 1641 C C . GLU A 1 211 ? 22.125 7.746 -2.689 1 38.59 211 GLU A C 1
ATOM 1643 O O . GLU A 1 211 ? 22.203 8.977 -2.768 1 38.59 211 GLU A O 1
ATOM 1648 N N . PRO A 1 212 ? 21.125 7.32 -3.359 1 44.16 212 PRO A N 1
ATOM 1649 C CA . PRO A 1 212 ? 19.969 8.211 -3.234 1 44.16 212 PRO A CA 1
ATOM 1650 C C . PRO A 1 212 ? 20.047 9.094 -1.99 1 44.16 212 PRO A C 1
ATOM 1652 O O . PRO A 1 212 ? 20.438 8.633 -0.917 1 44.16 212 PRO A O 1
ATOM 1655 N N . GLU A 1 213 ? 20.531 10.305 -2.08 1 47.81 213 GLU A N 1
ATOM 1656 C CA . GLU A 1 213 ? 20.547 11.312 -1.027 1 47.81 213 GLU A CA 1
ATOM 1657 C C . GLU A 1 213 ? 19.531 11.008 0.062 1 47.81 213 GLU A C 1
ATOM 1659 O O . GLU A 1 213 ? 18.328 10.977 -0.201 1 47.81 213 GLU A O 1
ATOM 1664 N N . THR A 1 214 ? 19.797 10.023 0.919 1 56.66 214 THR A N 1
ATOM 1665 C CA . THR A 1 214 ? 18.984 9.648 2.066 1 56.66 214 THR A CA 1
ATOM 1666 C C . THR A 1 214 ? 18.5 10.883 2.814 1 56.66 214 THR A C 1
ATOM 1668 O O . THR A 1 214 ? 19.281 11.547 3.502 1 56.66 214 THR A O 1
ATOM 1671 N N . HIS A 1 215 ? 17.562 11.609 2.291 1 67.12 215 HIS A N 1
ATOM 1672 C CA . HIS A 1 215 ? 16.891 12.688 3.02 1 67.12 215 HIS A CA 1
ATOM 1673 C C . HIS A 1 215 ? 16.391 12.203 4.375 1 67.12 215 HIS A C 1
ATOM 1675 O O . HIS A 1 215 ? 15.961 11.055 4.508 1 67.12 215 HIS A O 1
ATOM 1681 N N . PRO A 1 216 ? 16.844 12.969 5.398 1 77.12 216 PRO A N 1
ATOM 1682 C CA . PRO A 1 216 ? 16.297 12.617 6.711 1 77.12 216 PRO A CA 1
ATOM 1683 C C . PRO A 1 216 ? 14.781 12.438 6.691 1 77.12 216 PRO A C 1
ATOM 1685 O O . PRO A 1 216 ? 14.094 13.07 5.883 1 77.12 216 PRO A O 1
ATOM 1688 N N . PRO A 1 217 ? 14.438 11.516 7.488 1 84.19 217 PRO A N 1
ATOM 1689 C CA . PRO A 1 217 ? 12.984 11.32 7.523 1 84.19 217 PRO A CA 1
ATOM 1690 C C . PRO A 1 217 ? 12.227 12.547 8.023 1 84.19 217 PRO A C 1
ATOM 1692 O O . PRO A 1 217 ? 12.75 13.305 8.844 1 84.19 217 PRO A O 1
ATOM 1695 N N . ASN A 1 218 ? 11.094 12.773 7.504 1 88.69 218 ASN A N 1
ATOM 1696 C CA . ASN A 1 218 ? 10.195 13.852 7.906 1 88.69 218 ASN A CA 1
ATOM 1697 C C . ASN A 1 218 ? 9.68 13.656 9.328 1 88.69 218 ASN A C 1
ATOM 1699 O O . ASN A 1 218 ? 8.953 12.703 9.602 1 88.69 218 ASN A O 1
ATOM 1703 N N . PRO A 1 219 ? 10.062 14.508 10.195 1 90.56 219 PRO A N 1
ATOM 1704 C CA . PRO A 1 219 ? 9.633 14.352 11.594 1 90.56 219 PRO A CA 1
ATOM 1705 C C . PRO A 1 219 ? 8.117 14.281 11.734 1 90.56 219 PRO A C 1
ATOM 1707 O O . PRO A 1 219 ? 7.609 13.586 12.617 1 90.56 219 PRO A O 1
ATOM 1710 N N . HIS A 1 220 ? 7.445 15.016 10.969 1 93.12 220 HIS A N 1
ATOM 1711 C CA . HIS A 1 220 ? 5.988 14.984 11.047 1 93.12 220 HIS A CA 1
ATOM 1712 C C . HIS A 1 220 ? 5.449 13.609 10.664 1 93.12 220 HIS A C 1
ATOM 1714 O O . HIS A 1 220 ? 4.492 13.117 11.266 1 93.12 220 HIS A O 1
ATOM 1720 N N . ARG A 1 221 ? 6.031 13.016 9.641 1 94.06 221 ARG A N 1
ATOM 1721 C CA . ARG A 1 221 ? 5.641 11.672 9.227 1 94.06 221 ARG A CA 1
ATOM 1722 C C . ARG A 1 221 ? 5.922 10.656 10.328 1 94.06 221 ARG A C 1
ATOM 1724 O O . ARG A 1 221 ? 5.129 9.734 10.547 1 94.06 221 ARG A O 1
ATOM 1731 N N . ILE A 1 222 ? 7.023 10.805 10.961 1 94.12 222 ILE A N 1
ATOM 1732 C CA . ILE A 1 222 ? 7.371 9.938 12.078 1 94.12 222 ILE A CA 1
ATOM 1733 C C . ILE A 1 222 ? 6.312 10.047 13.172 1 94.12 222 ILE A C 1
ATOM 1735 O O . ILE A 1 222 ? 5.855 9.039 13.711 1 94.12 222 ILE A O 1
ATOM 1739 N N . GLN A 1 223 ? 5.926 11.25 13.461 1 94.5 223 GLN A N 1
ATOM 1740 C CA . GLN A 1 223 ? 4.902 11.484 14.477 1 94.5 223 GLN A CA 1
ATOM 1741 C C . GLN A 1 223 ? 3.578 10.844 14.07 1 94.5 223 GLN A C 1
ATOM 1743 O O . GLN A 1 223 ? 2.912 10.211 14.898 1 94.5 223 GLN A O 1
ATOM 1748 N N . GLU A 1 224 ? 3.184 11.008 12.836 1 96.69 224 GLU A N 1
ATOM 1749 C CA . GLU A 1 224 ? 1.925 10.438 12.367 1 96.69 224 GLU A CA 1
ATOM 1750 C C . GLU A 1 224 ? 1.965 8.914 12.391 1 96.69 224 GLU A C 1
ATOM 1752 O O . GLU A 1 224 ? 0.977 8.266 12.742 1 96.69 224 GLU A O 1
ATOM 1757 N N . ALA A 1 225 ? 3.125 8.352 11.984 1 96.44 225 ALA A N 1
ATOM 1758 C CA . ALA A 1 225 ? 3.281 6.902 12.047 1 96.44 225 ALA A CA 1
ATOM 1759 C C . ALA A 1 225 ? 3.105 6.391 13.469 1 96.44 225 ALA A C 1
ATOM 1761 O O . ALA A 1 225 ? 2.465 5.363 13.695 1 96.44 225 ALA A O 1
ATOM 1762 N N . ARG A 1 226 ? 3.646 7.133 14.406 1 96.06 226 ARG A N 1
ATOM 1763 C CA . ARG A 1 226 ? 3.506 6.777 15.812 1 96.06 226 ARG A CA 1
ATOM 1764 C C . ARG A 1 226 ? 2.051 6.875 16.266 1 96.06 226 ARG A C 1
ATOM 1766 O O . ARG A 1 226 ? 1.572 6.039 17.031 1 96.06 226 ARG A O 1
ATOM 1773 N N . GLU A 1 227 ? 1.386 7.887 15.805 1 97.06 227 GLU A N 1
ATOM 1774 C CA . GLU A 1 227 ? -0.027 8.062 16.125 1 97.06 227 GLU A CA 1
ATOM 1775 C C . GLU A 1 227 ? -0.866 6.91 15.586 1 97.06 227 GLU A C 1
ATOM 1777 O O . GLU A 1 227 ? -1.779 6.434 16.266 1 97.06 227 GLU A O 1
ATOM 1782 N N . ILE A 1 228 ? -0.56 6.43 14.406 1 97.88 228 ILE A N 1
ATOM 1783 C CA . ILE A 1 228 ? -1.291 5.332 13.789 1 97.88 228 ILE A CA 1
ATOM 1784 C C . ILE A 1 228 ? -1.077 4.051 14.594 1 97.88 228 ILE A C 1
ATOM 1786 O O . ILE A 1 228 ? -2.041 3.406 15.008 1 97.88 228 ILE A O 1
ATOM 1790 N N . LEU A 1 229 ? 0.188 3.711 14.828 1 97.81 229 LEU A N 1
ATOM 1791 C CA . LEU A 1 229 ? 0.507 2.43 15.453 1 97.81 229 LEU A CA 1
ATOM 1792 C C . LEU A 1 229 ? 0.082 2.412 16.906 1 97.81 229 LEU A C 1
ATOM 1794 O O . LEU A 1 229 ? -0.354 1.378 17.422 1 97.81 229 LEU A O 1
ATOM 1798 N N . SER A 1 230 ? 0.233 3.555 17.594 1 96.62 230 SER A N 1
ATOM 1799 C CA . SER A 1 230 ? -0.231 3.615 18.984 1 96.62 230 SER A CA 1
ATOM 1800 C C . SER A 1 230 ? -1.731 3.357 19.078 1 96.62 230 SER A C 1
ATOM 1802 O O . SER A 1 230 ? -2.195 2.682 20 1 96.62 230 SER A O 1
ATOM 1804 N N . ALA A 1 231 ? -2.477 3.91 18.109 1 96.44 231 ALA A N 1
ATOM 1805 C CA . ALA A 1 231 ? -3.926 3.742 18.094 1 96.44 231 ALA A CA 1
ATOM 1806 C C . ALA A 1 231 ? -4.309 2.287 17.844 1 96.44 231 ALA A C 1
ATOM 1808 O O . ALA A 1 231 ? -5.34 1.814 18.328 1 96.44 231 ALA A O 1
ATOM 1809 N N . VAL A 1 232 ? -3.48 1.543 17.078 1 97.19 232 VAL A N 1
ATOM 1810 C CA . VAL A 1 232 ? -3.789 0.165 16.719 1 97.19 232 VAL A CA 1
ATOM 1811 C C . VAL A 1 232 ? -3.316 -0.782 17.812 1 97.19 232 VAL A C 1
ATOM 1813 O O . VAL A 1 232 ? -4.051 -1.684 18.219 1 97.19 232 VAL A O 1
ATOM 1816 N N . VAL A 1 233 ? -2.145 -0.583 18.344 1 97 233 VAL A N 1
ATOM 1817 C CA . VAL A 1 233 ? -1.492 -1.524 19.25 1 97 233 VAL A CA 1
ATOM 1818 C C . VAL A 1 233 ? -1.962 -1.276 20.672 1 97 233 VAL A C 1
ATOM 1820 O O . VAL A 1 233 ? -2.191 -2.223 21.438 1 97 233 VAL A O 1
ATOM 1823 N N . SER A 1 234 ? -2.086 -0.01 21.031 1 93.12 234 SER A N 1
ATOM 1824 C CA . SER A 1 234 ? -2.441 0.365 22.406 1 93.12 234 SER A CA 1
ATOM 1825 C C . SER A 1 234 ? -3.43 1.526 22.422 1 93.12 234 SER A C 1
ATOM 1827 O O . SER A 1 234 ? -3.105 2.619 22.891 1 93.12 234 SER A O 1
ATOM 1829 N N . PRO A 1 235 ? -4.613 1.206 21.922 1 90.88 235 PRO A N 1
ATOM 1830 C CA . PRO A 1 235 ? -5.602 2.287 21.891 1 90.88 235 PRO A CA 1
ATOM 1831 C C . PRO A 1 235 ? -5.961 2.795 23.281 1 90.88 235 PRO A C 1
ATOM 1833 O O . PRO A 1 235 ? -5.926 2.031 24.25 1 90.88 235 PRO A O 1
ATOM 1836 N N . SER A 1 236 ? -6.27 4.004 23.328 1 86.44 236 SER A N 1
ATOM 1837 C CA . SER A 1 236 ? -6.66 4.605 24.594 1 86.44 236 SER A CA 1
ATOM 1838 C C . SER A 1 236 ? -7.992 4.043 25.078 1 86.44 236 SER A C 1
ATOM 1840 O O . SER A 1 236 ? -8.898 3.799 24.281 1 86.44 236 SER A O 1
ATOM 1842 N N . THR A 1 237 ? -8.078 3.797 26.328 1 81.12 237 THR A N 1
ATOM 1843 C CA . THR A 1 237 ? -9.289 3.236 26.922 1 81.12 237 THR A CA 1
ATOM 1844 C C . THR A 1 237 ? -10.273 4.344 27.281 1 81.12 237 THR A C 1
ATOM 1846 O O . THR A 1 237 ? -11.477 4.094 27.391 1 81.12 237 THR A O 1
ATOM 1849 N N . SER A 1 238 ? -9.742 5.527 27.438 1 81.81 238 SER A N 1
ATOM 1850 C CA . SER A 1 238 ? -10.594 6.648 27.812 1 81.81 238 SER A CA 1
ATOM 1851 C C . SER A 1 238 ? -10.148 7.938 27.141 1 81.81 238 SER A C 1
ATOM 1853 O O . SER A 1 238 ? -8.953 8.188 26.984 1 81.81 238 SER A O 1
ATOM 1855 N N . PRO A 1 239 ? -11.141 8.703 26.688 1 78.94 239 PRO A N 1
ATOM 1856 C CA . PRO A 1 239 ? -10.789 10 26.125 1 78.94 239 PRO A CA 1
ATOM 1857 C C . PRO A 1 239 ? -10.148 10.938 27.141 1 78.94 239 PRO A C 1
ATOM 1859 O O . PRO A 1 239 ? -9.477 11.906 26.766 1 78.94 239 PRO A O 1
ATOM 1862 N N . LEU A 1 240 ? -10.367 10.703 28.422 1 77.25 240 LEU A N 1
ATOM 1863 C CA . LEU A 1 240 ? -9.906 11.578 29.5 1 77.25 240 LEU A CA 1
ATOM 1864 C C . LEU A 1 240 ? -8.445 11.289 29.844 1 77.25 240 LEU A C 1
ATOM 1866 O O . LEU A 1 240 ? -7.746 12.141 30.391 1 77.25 240 LEU A O 1
ATOM 1870 N N . MET A 1 241 ? -8.039 10.047 29.609 1 76.31 241 MET A N 1
ATOM 1871 C CA . MET A 1 241 ? -6.656 9.648 29.859 1 76.31 241 MET A CA 1
ATOM 1872 C C . MET A 1 241 ? -6.059 8.969 28.641 1 76.31 241 MET A C 1
ATOM 1874 O O . MET A 1 241 ? -5.785 7.77 28.656 1 76.31 241 MET A O 1
ATOM 1878 N N . PRO A 1 242 ? -5.812 9.828 27.688 1 76.19 242 PRO A N 1
ATOM 1879 C CA . PRO A 1 242 ? -5.312 9.203 26.469 1 76.19 242 PRO A CA 1
ATOM 1880 C C . PRO A 1 242 ? -3.867 8.727 26.594 1 76.19 242 PRO A C 1
ATOM 1882 O O . PRO A 1 242 ? -3.092 9.297 27.359 1 76.19 242 PRO A O 1
ATOM 1885 N N . ASN A 1 243 ? -3.592 7.559 26.047 1 81.81 243 ASN A N 1
ATOM 1886 C CA . ASN A 1 243 ? -2.205 7.141 25.875 1 81.81 243 ASN A CA 1
ATOM 1887 C C . ASN A 1 243 ? -1.482 8.023 24.859 1 81.81 243 ASN A C 1
ATOM 1889 O O . ASN A 1 243 ? -1.848 8.047 23.688 1 81.81 243 ASN A O 1
ATOM 1893 N N . PRO A 1 244 ? -0.559 8.734 25.359 1 88.75 244 PRO A N 1
ATOM 1894 C CA . PRO A 1 244 ? 0.116 9.625 24.406 1 88.75 244 PRO A CA 1
ATOM 1895 C C . PRO A 1 244 ? 0.852 8.859 23.312 1 88.75 244 PRO A C 1
ATOM 1897 O O . PRO A 1 244 ? 1.665 7.98 23.609 1 88.75 244 PRO A O 1
ATOM 1900 N N . PRO A 1 245 ? 0.557 9.164 22.078 1 91.56 245 PRO A N 1
ATOM 1901 C CA . PRO A 1 245 ? 1.256 8.484 20.984 1 91.56 245 PRO A CA 1
ATOM 1902 C C . PRO A 1 245 ? 2.775 8.602 21.094 1 91.56 245 PRO A C 1
ATOM 1904 O O . PRO A 1 245 ? 3.496 7.695 20.672 1 91.56 245 PRO A O 1
ATOM 1907 N N . GLU A 1 246 ? 3.256 9.664 21.719 1 88.06 246 GLU A N 1
ATOM 1908 C CA . GLU A 1 246 ? 4.688 9.93 21.812 1 88.06 246 GLU A CA 1
ATOM 1909 C C . GLU A 1 246 ? 5.383 8.883 22.688 1 88.06 246 GLU A C 1
ATOM 1911 O O . GLU A 1 246 ? 6.59 8.672 22.562 1 88.06 246 GLU A O 1
ATOM 1916 N N . ALA A 1 247 ? 4.629 8.227 23.453 1 88.88 247 ALA A N 1
ATOM 1917 C CA . ALA A 1 247 ? 5.188 7.227 24.359 1 88.88 247 ALA A CA 1
ATOM 1918 C C . ALA A 1 247 ? 5.297 5.863 23.688 1 88.88 247 ALA A C 1
ATOM 1920 O O . ALA A 1 247 ? 5.953 4.957 24.203 1 88.88 247 ALA A O 1
ATOM 1921 N N . PHE A 1 248 ? 4.766 5.812 22.531 1 92.56 248 PHE A N 1
ATOM 1922 C CA . PHE A 1 248 ? 4.793 4.547 21.812 1 92.56 248 PHE A CA 1
ATOM 1923 C C . PHE A 1 248 ? 6.164 4.301 21.203 1 92.56 248 PHE A C 1
ATOM 1925 O O . PHE A 1 248 ? 6.641 5.102 20.391 1 92.56 248 PHE A O 1
ATOM 1932 N N . ARG A 1 249 ? 6.828 3.242 21.594 1 92.5 249 ARG A N 1
ATOM 1933 C CA . ARG A 1 249 ? 8.094 2.764 21.031 1 92.5 249 ARG A CA 1
ATOM 1934 C C . ARG A 1 249 ? 9.047 3.922 20.766 1 92.5 249 ARG A C 1
ATOM 1936 O O . ARG A 1 249 ? 9.445 4.145 19.625 1 92.5 249 ARG A O 1
ATOM 1943 N N . PRO A 1 250 ? 9.453 4.629 21.719 1 89.94 250 PRO A N 1
ATOM 1944 C CA . PRO A 1 250 ? 10.367 5.766 21.562 1 89.94 250 PRO A CA 1
ATOM 1945 C C . PRO A 1 250 ? 11.719 5.359 20.984 1 89.94 250 PRO A C 1
ATOM 1947 O O . PRO A 1 250 ? 12.484 6.215 20.531 1 89.94 250 PRO A O 1
ATOM 1950 N N . ASP A 1 251 ? 12.031 4.047 20.922 1 89.38 251 ASP A N 1
ATOM 1951 C CA . ASP A 1 251 ? 13.281 3.533 20.375 1 89.38 251 ASP A CA 1
ATOM 1952 C C . ASP A 1 251 ? 13.312 3.67 18.844 1 89.38 251 ASP A C 1
ATOM 1954 O O . ASP A 1 251 ? 14.383 3.676 18.234 1 89.38 251 ASP A O 1
ATOM 1958 N N . LEU A 1 252 ? 12.086 3.738 18.328 1 88.19 252 LEU A N 1
ATOM 1959 C CA . LEU A 1 252 ? 12.008 3.865 16.875 1 88.19 252 LEU A CA 1
ATOM 1960 C C . LEU A 1 252 ? 12.227 5.309 16.438 1 88.19 252 LEU A C 1
ATOM 1962 O O . LEU A 1 252 ? 11.414 6.184 16.75 1 88.19 252 LEU A O 1
ATOM 1966 N N . PHE A 1 253 ? 13.219 5.621 15.789 1 79.88 253 PHE A N 1
ATOM 1967 C CA . PHE A 1 253 ? 13.617 6.953 15.367 1 79.88 253 PHE A CA 1
ATOM 1968 C C . PHE A 1 253 ? 13.688 7.906 16.547 1 79.88 253 PHE A C 1
ATOM 1970 O O . PHE A 1 253 ? 12.898 8.852 16.641 1 79.88 253 PHE A O 1
ATOM 1977 N N . PRO A 1 254 ? 14.492 7.66 17.422 1 68.94 254 PRO A N 1
ATOM 1978 C CA . PRO A 1 254 ? 14.531 8.398 18.688 1 68.94 254 PRO A CA 1
ATOM 1979 C C . PRO A 1 254 ? 14.648 9.914 18.484 1 68.94 254 PRO A C 1
ATOM 1981 O O . PRO A 1 254 ? 14.047 10.688 19.234 1 68.94 254 PRO A O 1
ATOM 1984 N N . ASP A 1 255 ? 15.484 10.281 17.516 1 70.12 255 ASP A N 1
ATOM 1985 C CA . ASP A 1 255 ? 15.555 11.711 17.25 1 70.12 255 ASP A CA 1
ATOM 1986 C C . ASP A 1 255 ? 15.367 12.008 15.766 1 70.12 255 ASP A C 1
ATOM 1988 O O . ASP A 1 255 ? 16.312 11.883 14.984 1 70.12 255 ASP A O 1
ATOM 1992 N N . PRO A 1 256 ? 14.188 12.273 15.523 1 60.94 256 PRO A N 1
ATOM 1993 C CA . PRO A 1 256 ? 13.875 12.469 14.102 1 60.94 256 PRO A CA 1
ATOM 1994 C C . PRO A 1 256 ? 14.703 13.578 13.461 1 60.94 256 PRO A C 1
ATOM 1996 O O . PRO A 1 256 ? 14.906 13.578 12.25 1 60.94 256 PRO A O 1
ATOM 1999 N N . TYR A 1 257 ? 15.117 14.406 14.328 1 61.41 257 TYR A N 1
ATOM 2000 C CA . TYR A 1 257 ? 15.859 15.539 13.789 1 61.41 257 TYR A CA 1
ATOM 2001 C C . TYR A 1 257 ? 17.344 15.203 13.648 1 61.41 257 TYR A C 1
ATOM 2003 O O . TYR A 1 257 ? 18.062 15.883 12.922 1 61.41 257 TYR A O 1
ATOM 2011 N N . THR A 1 258 ? 17.625 14.047 14.211 1 58.66 258 THR A N 1
ATOM 2012 C CA . THR A 1 258 ? 19.047 13.688 14.156 1 58.66 258 THR A CA 1
ATOM 2013 C C . THR A 1 258 ? 19.25 12.438 13.297 1 58.66 258 THR A C 1
ATOM 2015 O O . THR A 1 258 ? 20.375 12.094 12.953 1 58.66 258 THR A O 1
ATOM 2018 N N . THR A 1 259 ? 18.188 11.859 13.039 1 60.09 259 THR A N 1
ATOM 2019 C CA . THR A 1 259 ? 18.312 10.664 12.211 1 60.09 259 THR A CA 1
ATOM 2020 C C . THR A 1 259 ? 18.672 11.039 10.773 1 60.09 259 THR A C 1
ATOM 2022 O O . THR A 1 259 ? 17.969 11.828 10.141 1 60.09 259 THR A O 1
ATOM 2025 N N . ARG A 1 260 ? 19.797 10.57 10.383 1 59.91 260 ARG A N 1
ATOM 2026 C CA . ARG A 1 260 ? 20.406 11.078 9.148 1 59.91 260 ARG A CA 1
ATOM 2027 C C . ARG A 1 260 ? 19.875 10.32 7.938 1 59.91 260 ARG A C 1
ATOM 2029 O O . ARG A 1 260 ? 19.875 10.844 6.82 1 59.91 260 ARG A O 1
ATOM 2036 N N . SER A 1 261 ? 19.5 9.039 8.25 1 65.69 261 SER A N 1
ATOM 2037 C CA . SER A 1 261 ? 19.094 8.344 7.035 1 65.69 261 SER A CA 1
ATOM 2038 C C . SER A 1 261 ? 17.969 7.352 7.316 1 65.69 261 SER A C 1
ATOM 2040 O O . SER A 1 261 ? 17.891 6.781 8.406 1 65.69 261 SER A O 1
ATOM 2042 N N . LYS A 1 262 ? 17.078 7.359 6.402 1 66.12 262 LYS A N 1
ATOM 2043 C CA . LYS A 1 262 ? 16.047 6.328 6.406 1 66.12 262 LYS A CA 1
ATOM 2044 C C . LYS A 1 262 ? 16.656 4.941 6.223 1 66.12 262 LYS A C 1
ATOM 2046 O O . LYS A 1 262 ? 17.625 4.777 5.477 1 66.12 262 LYS A O 1
ATOM 2051 N N . PRO A 1 263 ? 16.125 4.008 7.02 1 69.31 263 PRO A N 1
ATOM 2052 C CA . PRO A 1 263 ? 16.609 2.65 6.781 1 69.31 263 PRO A CA 1
ATOM 2053 C C . PRO A 1 263 ? 16.422 2.197 5.336 1 69.31 263 PRO A C 1
ATOM 2055 O O . PRO A 1 263 ? 15.406 2.535 4.711 1 69.31 263 PRO A O 1
ATOM 2058 N N . LYS A 1 264 ? 17.391 1.545 4.84 1 71 264 LYS A N 1
ATOM 2059 C CA . LYS A 1 264 ? 17.391 1.087 3.455 1 71 264 LYS A CA 1
ATOM 2060 C C . LYS A 1 264 ? 16.297 0.039 3.232 1 71 264 LYS A C 1
ATOM 2062 O O . LYS A 1 264 ? 15.594 0.073 2.221 1 71 264 LYS A O 1
ATOM 2067 N N . LYS A 1 265 ? 16.172 -0.878 4.324 1 85.88 265 LYS A N 1
ATOM 2068 C CA . LYS A 1 265 ? 15.133 -1.899 4.215 1 85.88 265 LYS A CA 1
ATOM 2069 C C . LYS A 1 265 ? 14.094 -1.753 5.324 1 85.88 265 LYS A C 1
ATOM 2071 O O . LYS A 1 265 ? 14.453 -1.634 6.5 1 85.88 265 LYS A O 1
ATOM 2076 N N . PRO A 1 266 ? 12.906 -1.797 4.898 1 92.88 266 PRO A N 1
ATOM 2077 C CA . PRO A 1 266 ? 11.867 -1.532 5.895 1 92.88 266 PRO A CA 1
ATOM 2078 C C . PRO A 1 266 ? 11.641 -2.713 6.832 1 92.88 266 PRO A C 1
ATOM 2080 O O . PRO A 1 266 ? 11.156 -2.529 7.953 1 92.88 266 PRO A O 1
ATOM 2083 N N . ILE A 1 267 ? 12.062 -3.947 6.453 1 96.44 267 ILE A N 1
ATOM 2084 C CA . ILE A 1 267 ? 11.703 -5.117 7.246 1 96.44 267 ILE A CA 1
ATOM 2085 C C . ILE A 1 267 ? 12.711 -5.305 8.375 1 96.44 267 ILE A C 1
ATOM 2087 O O . ILE A 1 267 ? 13.914 -5.41 8.125 1 96.44 267 ILE A O 1
ATOM 2091 N N . LYS A 1 268 ? 12.266 -5.234 9.547 1 95.56 268 LYS A N 1
ATOM 2092 C CA . LYS A 1 268 ? 13.016 -5.613 10.742 1 95.56 268 LYS A CA 1
ATOM 2093 C C . LYS A 1 268 ? 12.516 -6.934 11.312 1 95.56 268 LYS A C 1
ATOM 2095 O O . LYS A 1 268 ? 11.492 -6.965 12.008 1 95.56 268 LYS A O 1
ATOM 2100 N N . ARG A 1 269 ? 13.289 -8.023 11.164 1 95.19 269 ARG A N 1
ATOM 2101 C CA . ARG A 1 269 ? 12.875 -9.367 11.57 1 95.19 269 ARG A CA 1
ATOM 2102 C C . ARG A 1 269 ? 12.625 -9.422 13.078 1 95.19 269 ARG A C 1
ATOM 2104 O O . ARG A 1 269 ? 13.352 -8.805 13.852 1 95.19 269 ARG A O 1
ATOM 2111 N N . ARG A 1 270 ? 11.594 -10.164 13.523 1 96.06 270 ARG A N 1
ATOM 2112 C CA . ARG A 1 270 ? 11.18 -10.406 14.906 1 96.06 270 ARG A CA 1
ATOM 2113 C C . ARG A 1 270 ? 10.625 -9.133 15.531 1 96.06 270 ARG A C 1
ATOM 2115 O O . ARG A 1 270 ? 10.57 -9.016 16.766 1 96.06 270 ARG A O 1
ATOM 2122 N N . ASP A 1 271 ? 10.328 -8.172 14.719 1 96.88 271 ASP A N 1
ATOM 2123 C CA . ASP A 1 271 ? 9.75 -6.914 15.195 1 96.88 271 ASP A CA 1
ATOM 2124 C C . ASP A 1 271 ? 8.789 -6.328 14.164 1 96.88 271 ASP A C 1
ATOM 2126 O O . ASP A 1 271 ? 9.156 -5.422 13.406 1 96.88 271 ASP A O 1
ATOM 2130 N N . LEU A 1 272 ? 7.617 -6.805 14.203 1 97.88 272 LEU A N 1
ATOM 2131 C CA . LEU A 1 272 ? 6.613 -6.391 13.227 1 97.88 272 LEU A CA 1
ATOM 2132 C C . LEU A 1 272 ? 6.281 -4.914 13.383 1 97.88 272 LEU A C 1
ATOM 2134 O O . LEU A 1 272 ? 6.07 -4.211 12.391 1 97.88 272 LEU A O 1
ATOM 2138 N N . GLU A 1 273 ? 6.223 -4.406 14.648 1 97.75 273 GLU A N 1
ATOM 2139 C CA . GLU A 1 273 ? 5.918 -2.998 14.891 1 97.75 273 GLU A CA 1
ATOM 2140 C C . GLU A 1 273 ? 6.941 -2.086 14.219 1 97.75 273 GLU A C 1
ATOM 2142 O O . GLU A 1 273 ? 6.574 -1.11 13.562 1 97.75 273 GLU A O 1
ATOM 2147 N N . ALA A 1 274 ? 8.133 -2.412 14.367 1 96.81 274 ALA A N 1
ATOM 2148 C CA . ALA A 1 274 ? 9.188 -1.622 13.734 1 96.81 274 ALA A CA 1
ATOM 2149 C C . ALA A 1 274 ? 9.094 -1.694 12.219 1 96.81 274 ALA A C 1
ATOM 2151 O O . ALA A 1 274 ? 9.328 -0.7 11.523 1 96.81 274 ALA A O 1
ATOM 2152 N N . THR A 1 275 ? 8.852 -2.891 11.688 1 97.81 275 THR A N 1
ATOM 2153 C CA . THR A 1 275 ? 8.719 -3.082 10.25 1 97.81 275 THR A CA 1
ATOM 2154 C C . THR A 1 275 ? 7.625 -2.178 9.68 1 97.81 275 THR A C 1
ATOM 2156 O O . THR A 1 275 ? 7.855 -1.447 8.719 1 97.81 275 THR A O 1
ATOM 2159 N N . ILE A 1 276 ? 6.453 -2.238 10.359 1 98.12 276 ILE A N 1
ATOM 2160 C CA . ILE A 1 276 ? 5.32 -1.453 9.875 1 98.12 276 ILE A CA 1
ATOM 2161 C C . ILE A 1 276 ? 5.617 0.036 10.047 1 98.12 276 ILE A C 1
ATOM 2163 O O . ILE A 1 276 ? 5.27 0.847 9.188 1 98.12 276 ILE A O 1
ATOM 2167 N N . PHE A 1 277 ? 6.219 0.417 11.141 1 96.88 277 PHE A N 1
ATOM 2168 C CA . PHE A 1 277 ? 6.609 1.8 11.383 1 96.88 277 PHE A CA 1
ATOM 2169 C C . PHE A 1 277 ? 7.504 2.316 10.266 1 96.88 277 PHE A C 1
ATOM 2171 O O . PHE A 1 277 ? 7.262 3.396 9.719 1 96.88 277 PHE A O 1
ATOM 2178 N N . ARG A 1 278 ? 8.477 1.563 9.891 1 95.56 278 ARG A N 1
ATOM 2179 C CA . ARG A 1 278 ? 9.406 1.936 8.828 1 95.56 278 ARG A CA 1
ATOM 2180 C C . ARG A 1 278 ? 8.695 2.021 7.48 1 95.56 278 ARG A C 1
ATOM 2182 O O . ARG A 1 278 ? 8.984 2.908 6.676 1 95.56 278 ARG A O 1
ATOM 2189 N N . MET A 1 279 ? 7.785 1.089 7.238 1 96.88 279 MET A N 1
ATOM 2190 C CA . MET A 1 279 ? 7.02 1.115 5.996 1 96.88 279 MET A CA 1
ATOM 2191 C C . MET A 1 279 ? 6.152 2.369 5.922 1 96.88 279 MET A C 1
ATOM 2193 O O . MET A 1 279 ? 6.035 2.982 4.859 1 96.88 279 MET A O 1
ATOM 2197 N N . LEU A 1 280 ? 5.551 2.771 7.07 1 96.75 280 LEU A N 1
ATOM 2198 C CA . LEU A 1 280 ? 4.707 3.961 7.121 1 96.75 280 LEU A CA 1
ATOM 2199 C C . LEU A 1 280 ? 5.52 5.219 6.84 1 96.75 280 LEU A C 1
ATOM 2201 O O . LEU A 1 280 ? 5.027 6.152 6.203 1 96.75 280 LEU A O 1
ATOM 2205 N N . VAL A 1 281 ? 6.707 5.234 7.238 1 94.38 281 VAL A N 1
ATOM 2206 C CA . VAL A 1 281 ? 7.566 6.406 7.07 1 94.38 281 VAL A CA 1
ATOM 2207 C C . VAL A 1 281 ? 8.094 6.449 5.637 1 94.38 281 VAL A C 1
ATOM 2209 O O . VAL A 1 281 ? 8.211 7.527 5.047 1 94.38 281 VAL A O 1
ATOM 2212 N N . ALA A 1 282 ? 8.312 5.312 5.023 1 92.44 282 ALA A N 1
ATOM 2213 C CA . ALA A 1 282 ? 9.039 5.238 3.758 1 92.44 282 ALA A CA 1
ATOM 2214 C C . ALA A 1 282 ? 8.078 5.262 2.57 1 92.44 282 ALA A C 1
ATOM 2216 O O . ALA A 1 282 ? 8.445 5.699 1.478 1 92.44 282 ALA A O 1
ATOM 2217 N N . ASN A 1 283 ? 6.91 4.746 2.756 1 94.25 283 ASN A N 1
ATOM 2218 C CA . ASN A 1 283 ? 6.008 4.543 1.628 1 94.25 283 ASN A CA 1
ATOM 2219 C C . ASN A 1 283 ? 4.723 5.348 1.786 1 94.25 283 ASN A C 1
ATOM 2221 O O . ASN A 1 283 ? 3.852 4.988 2.58 1 94.25 283 ASN A O 1
ATOM 2225 N N . ASP A 1 284 ? 4.492 6.348 0.911 1 94.69 284 ASP A N 1
ATOM 2226 C CA . ASP A 1 284 ? 3.359 7.266 0.994 1 94.69 284 ASP A CA 1
ATOM 2227 C C . ASP A 1 284 ? 2.051 6.551 0.663 1 94.69 284 ASP A C 1
ATOM 2229 O O . ASP A 1 284 ? 1.018 6.82 1.281 1 94.69 284 ASP A O 1
ATOM 2233 N N . ASP A 1 285 ? 2.094 5.684 -0.312 1 94.25 285 ASP A N 1
ATOM 2234 C CA . ASP A 1 285 ? 0.872 4.984 -0.696 1 94.25 285 ASP A CA 1
ATOM 2235 C C . ASP A 1 285 ? 0.361 4.105 0.443 1 94.25 285 ASP A C 1
ATOM 2237 O O . ASP A 1 285 ? -0.839 4.074 0.72 1 94.25 285 ASP A O 1
ATOM 2241 N N . PHE A 1 286 ? 1.307 3.395 1.059 1 96.19 286 PHE A N 1
ATOM 2242 C CA . PHE A 1 286 ? 0.92 2.574 2.201 1 96.19 286 PHE A CA 1
ATOM 2243 C C . PHE A 1 286 ? 0.411 3.443 3.344 1 96.19 286 PHE A C 1
ATOM 2245 O O . PHE A 1 286 ? -0.577 3.104 3.998 1 96.19 286 PHE A O 1
ATOM 2252 N N . PHE A 1 287 ? 1.105 4.512 3.609 1 97.44 287 PHE A N 1
ATOM 2253 C CA . PHE A 1 287 ? 0.696 5.426 4.668 1 97.44 287 PHE A CA 1
ATOM 2254 C C . PHE A 1 287 ? -0.74 5.891 4.453 1 97.44 287 PHE A C 1
ATOM 2256 O O . PHE A 1 287 ? -1.561 5.828 5.371 1 97.44 287 PHE A O 1
ATOM 2263 N N . HIS A 1 288 ? -1.106 6.344 3.281 1 96.81 288 HIS A N 1
ATOM 2264 C CA . HIS A 1 288 ? -2.438 6.867 2.992 1 96.81 288 HIS A CA 1
ATOM 2265 C C . HIS A 1 288 ? -3.486 5.766 3.045 1 96.81 288 HIS A C 1
ATOM 2267 O O . HIS A 1 288 ? -4.629 6.008 3.439 1 96.81 288 HIS A O 1
ATOM 2273 N N . TYR A 1 289 ? -3.088 4.57 2.609 1 95.75 289 TYR A N 1
ATOM 2274 C CA . TYR A 1 289 ? -4.004 3.441 2.752 1 95.75 289 TYR A CA 1
ATOM 2275 C C . TYR A 1 289 ? -4.328 3.186 4.219 1 95.75 289 TYR A C 1
ATOM 2277 O O . TYR A 1 289 ? -5.5 3.09 4.594 1 95.75 289 TYR A O 1
ATOM 2285 N N . PHE A 1 290 ? -3.225 3.055 5.059 1 97.75 290 PHE A N 1
ATOM 2286 C CA . PHE A 1 290 ? -3.432 2.803 6.477 1 97.75 290 PHE A CA 1
ATOM 2287 C C . PHE A 1 290 ? -4.258 3.914 7.109 1 97.75 290 PHE A C 1
ATOM 2289 O O . PHE A 1 290 ? -5.18 3.646 7.887 1 97.75 290 PHE A O 1
ATOM 2296 N N . LEU A 1 291 ? -3.887 5.148 6.75 1 97.56 291 LEU A N 1
ATOM 2297 C CA . LEU A 1 291 ? -4.59 6.324 7.254 1 97.56 291 LEU A CA 1
ATOM 2298 C C . LEU A 1 291 ? -6.078 6.246 6.934 1 97.56 291 LEU A C 1
ATOM 2300 O O . LEU A 1 291 ? -6.914 6.598 7.77 1 97.56 291 LEU A O 1
ATOM 2304 N N . SER A 1 292 ? -6.445 5.781 5.766 1 95.31 292 SER A N 1
ATOM 2305 C CA . SER A 1 292 ? -7.836 5.707 5.34 1 95.31 292 SER A CA 1
ATOM 2306 C C . SER A 1 292 ? -8.625 4.711 6.184 1 95.31 292 SER A C 1
ATOM 2308 O O . SER A 1 292 ? -9.852 4.773 6.246 1 95.31 292 SER A O 1
ATOM 2310 N N . GLN A 1 293 ? -7.887 3.797 6.84 1 96.81 293 GLN A N 1
ATOM 2311 C CA . GLN A 1 293 ? -8.555 2.777 7.641 1 96.81 293 GLN A CA 1
ATOM 2312 C C . GLN A 1 293 ? -8.758 3.254 9.078 1 96.81 293 GLN A C 1
ATOM 2314 O O . GLN A 1 293 ? -9.469 2.611 9.852 1 96.81 293 GLN A O 1
ATOM 2319 N N . MET A 1 294 ? -8.156 4.395 9.453 1 97 294 MET A N 1
ATOM 2320 C CA . MET A 1 294 ? -8.219 4.906 10.82 1 97 294 MET A CA 1
ATOM 2321 C C . MET A 1 294 ? -9.539 5.617 11.078 1 97 294 MET A C 1
ATOM 2323 O O . MET A 1 294 ? -10.25 5.969 10.141 1 97 294 MET A O 1
ATOM 2327 N N . ARG A 1 295 ? -9.852 5.809 12.305 1 94.56 295 ARG A N 1
ATOM 2328 C CA . ARG A 1 295 ? -11.078 6.48 12.719 1 94.56 295 ARG A CA 1
ATOM 2329 C C . ARG A 1 295 ? -10.797 7.906 13.18 1 94.56 295 ARG A C 1
ATOM 2331 O O . ARG A 1 295 ? -9.672 8.227 13.578 1 94.56 295 ARG A O 1
ATOM 2338 N N . PRO A 1 296 ? -11.82 8.719 13.156 1 92.81 296 PRO A N 1
ATOM 2339 C CA . PRO A 1 296 ? -11.633 10.102 13.625 1 92.81 296 PRO A CA 1
ATOM 2340 C C . PRO A 1 296 ? -11.242 10.172 15.102 1 92.81 296 PRO A C 1
ATOM 2342 O O . PRO A 1 296 ? -10.656 11.164 15.539 1 92.81 296 PRO A O 1
ATOM 2345 N N . THR A 1 297 ? -11.539 9.148 15.867 1 92.81 297 THR A N 1
ATOM 2346 C CA . THR A 1 297 ? -11.203 9.148 17.281 1 92.81 297 THR A CA 1
ATOM 2347 C C . THR A 1 297 ? -9.719 8.859 17.5 1 92.81 297 THR A C 1
ATOM 2349 O O . THR A 1 297 ? -9.188 9.078 18.578 1 92.81 297 THR A O 1
ATOM 2352 N N . ASP A 1 298 ? -9.125 8.352 16.406 1 95.12 298 ASP A N 1
ATOM 2353 C CA . ASP A 1 298 ? -7.691 8.086 16.484 1 95.12 298 ASP A CA 1
ATOM 2354 C C . ASP A 1 298 ? -6.883 9.383 16.406 1 95.12 298 ASP A C 1
ATOM 2356 O O . ASP A 1 298 ? -7.227 10.281 15.641 1 95.12 298 ASP A O 1
ATOM 2360 N N . PRO A 1 299 ? -5.797 9.477 17.141 1 95.19 299 PRO A N 1
ATOM 2361 C CA . PRO A 1 299 ? -5.02 10.719 17.188 1 95.19 299 PRO A CA 1
ATOM 2362 C C . PRO A 1 299 ? -4.613 11.227 15.812 1 95.19 299 PRO A C 1
ATOM 2364 O O . PRO A 1 299 ? -4.602 12.438 15.578 1 95.19 299 PRO A O 1
ATOM 2367 N N . VAL A 1 300 ? -4.348 10.336 14.875 1 96.62 300 VAL A N 1
ATOM 2368 C CA . VAL A 1 300 ? -3.812 10.727 13.57 1 96.62 300 VAL A CA 1
ATOM 2369 C C . VAL A 1 300 ? -4.906 11.398 12.75 1 96.62 300 VAL A C 1
ATOM 2371 O O . VAL A 1 300 ? -4.617 12.211 11.867 1 96.62 300 VAL A O 1
ATOM 2374 N N . LYS A 1 301 ? -6.164 11.148 13.047 1 96.12 301 LYS A N 1
ATOM 2375 C CA . LYS A 1 301 ? -7.27 11.688 12.258 1 96.12 301 LYS A CA 1
ATOM 2376 C C . LYS A 1 301 ? -8.117 12.648 13.094 1 96.12 301 LYS A C 1
ATOM 2378 O O . LYS A 1 301 ? -9.133 13.164 12.617 1 96.12 301 LYS A O 1
ATOM 2383 N N . ASP A 1 302 ? -7.762 12.828 14.352 1 95.56 302 ASP A N 1
ATOM 2384 C CA . ASP A 1 302 ? -8.453 13.805 15.195 1 95.56 302 ASP A CA 1
ATOM 2385 C C . ASP A 1 302 ? -8.25 15.219 14.672 1 95.56 302 ASP A C 1
ATOM 2387 O O . ASP A 1 302 ? -7.152 15.773 14.766 1 95.56 302 ASP A O 1
ATOM 2391 N N . PRO A 1 303 ? -9.336 15.828 14.164 1 95.25 303 PRO A N 1
ATOM 2392 C CA . PRO A 1 303 ? -9.156 17.125 13.523 1 95.25 303 PRO A CA 1
ATOM 2393 C C . PRO A 1 303 ? -8.648 18.203 14.484 1 95.25 303 PRO A C 1
ATOM 2395 O O . PRO A 1 303 ? -7.859 19.062 14.094 1 95.25 303 PRO A O 1
ATOM 2398 N N . PHE A 1 304 ? -9.047 18.125 15.75 1 96.81 304 PHE A N 1
ATOM 2399 C CA . PHE A 1 304 ? -8.641 19.156 16.719 1 96.81 304 PHE A CA 1
ATOM 2400 C C . PHE A 1 304 ? -7.184 18.984 17.109 1 96.81 304 PHE A C 1
ATOM 2402 O O . PHE A 1 304 ? -6.461 19.953 17.281 1 96.81 304 PHE A O 1
ATOM 2409 N N . ARG A 1 305 ? -6.801 17.734 17.25 1 95.94 305 ARG A N 1
ATOM 2410 C CA . ARG A 1 305 ? -5.391 17.469 17.516 1 95.94 305 ARG A CA 1
ATOM 2411 C C . ARG A 1 305 ? -4.508 17.953 16.375 1 95.94 305 ARG A C 1
ATOM 2413 O O . ARG A 1 305 ? -3.453 18.547 16.594 1 95.94 305 ARG A O 1
ATOM 2420 N N . LYS A 1 306 ? -4.926 17.688 15.172 1 96.88 306 LYS A N 1
ATOM 2421 C CA . LYS A 1 306 ? -4.156 18.094 14 1 96.88 306 LYS A CA 1
ATOM 2422 C C . LYS A 1 306 ? -4.043 19.609 13.914 1 96.88 306 LYS A C 1
ATOM 2424 O O . LYS A 1 306 ? -2.988 20.141 13.555 1 96.88 306 LYS A O 1
ATOM 2429 N N . LEU A 1 307 ? -5.148 20.281 14.219 1 97.38 307 LEU A N 1
ATOM 2430 C CA . LEU A 1 307 ? -5.125 21.75 14.219 1 97.38 307 LEU A CA 1
ATOM 2431 C C . LEU A 1 307 ? -4.188 22.266 15.305 1 97.38 307 LEU A C 1
ATOM 2433 O O . LEU A 1 307 ? -3.451 23.234 15.078 1 97.38 307 LEU A O 1
ATOM 2437 N N . SER A 1 308 ? -4.211 21.641 16.469 1 97.75 308 SER A N 1
ATOM 2438 C CA . SER A 1 308 ? -3.297 22.016 17.547 1 97.75 308 SER A CA 1
ATOM 2439 C C . SER A 1 308 ? -1.844 21.797 17.125 1 97.75 308 SER A C 1
ATOM 2441 O O . SER A 1 308 ? -0.979 22.625 17.453 1 97.75 308 SER A O 1
ATOM 2443 N N . GLN A 1 309 ? -1.592 20.719 16.422 1 97.12 309 GLN A N 1
ATOM 2444 C CA . GLN A 1 309 ? -0.246 20.422 15.945 1 97.12 309 GLN A CA 1
ATOM 2445 C C . GLN A 1 309 ? 0.221 21.453 14.938 1 97.12 309 GLN A C 1
ATOM 2447 O O . GLN A 1 309 ? 1.407 21.797 14.883 1 97.12 309 GLN A O 1
ATOM 2452 N N . ARG A 1 310 ? -0.707 21.906 14.156 1 97.75 310 ARG A N 1
ATOM 2453 C CA . ARG A 1 310 ? -0.363 22.969 13.219 1 97.75 310 ARG A CA 1
ATOM 2454 C C . ARG A 1 310 ? 0.099 24.219 13.961 1 97.75 310 ARG A C 1
ATOM 2456 O O . ARG A 1 310 ? 1.075 24.859 13.57 1 97.75 310 ARG A O 1
ATOM 2463 N N . VAL A 1 311 ? -0.598 24.562 15.031 1 98.5 311 VAL A N 1
ATOM 2464 C CA . VAL A 1 311 ? -0.227 25.719 15.844 1 98.5 311 VAL A CA 1
ATOM 2465 C C . VAL A 1 311 ? 1.164 25.516 16.438 1 98.5 311 VAL A C 1
ATOM 2467 O O . VAL A 1 311 ? 1.983 26.438 16.453 1 98.5 311 VAL A O 1
ATOM 2470 N N . ASP A 1 312 ? 1.443 24.297 16.906 1 97.5 312 ASP A N 1
ATOM 2471 C CA . ASP A 1 312 ? 2.766 24 17.438 1 97.5 312 ASP A CA 1
ATOM 2472 C C . ASP A 1 312 ? 3.852 24.234 16.391 1 97.5 312 ASP A C 1
ATOM 2474 O O . ASP A 1 312 ? 4.918 24.766 16.703 1 97.5 312 ASP A O 1
ATOM 2478 N N . ARG A 1 313 ? 3.564 23.812 15.234 1 96 313 ARG A N 1
ATOM 2479 C CA . ARG A 1 313 ? 4.512 24 14.133 1 96 313 ARG A CA 1
ATOM 2480 C C . ARG A 1 313 ? 4.75 25.484 13.867 1 96 313 ARG A C 1
ATOM 2482 O O . ARG A 1 313 ? 5.891 25.906 13.703 1 96 313 ARG A O 1
ATOM 2489 N N . VAL A 1 314 ? 3.723 26.234 13.82 1 97.25 314 VAL A N 1
ATOM 2490 C CA . VAL A 1 314 ? 3.783 27.672 13.578 1 97.25 314 VAL A CA 1
ATOM 2491 C C . VAL A 1 314 ? 4.582 28.344 14.688 1 97.25 314 VAL A C 1
ATOM 2493 O O . VAL A 1 314 ? 5.418 29.219 14.414 1 97.25 314 VAL A O 1
ATOM 2496 N N . LEU A 1 315 ? 4.332 27.938 15.93 1 97.56 315 LEU A N 1
ATOM 2497 C CA . LEU A 1 315 ? 5.035 28.531 17.062 1 97.56 315 LEU A CA 1
ATOM 2498 C C . LEU A 1 315 ? 6.516 28.172 17.031 1 97.56 315 LEU A C 1
ATOM 2500 O O . LEU A 1 315 ? 7.363 29 17.375 1 97.56 315 LEU A O 1
ATOM 2504 N N . ARG A 1 316 ? 6.828 26.969 16.609 1 94.56 316 ARG A N 1
ATOM 2505 C CA . ARG A 1 316 ? 8.227 26.594 16.453 1 94.56 316 ARG A CA 1
ATOM 2506 C C . ARG A 1 316 ? 8.922 27.453 15.406 1 94.56 316 ARG A C 1
ATOM 2508 O O . ARG A 1 316 ? 10.07 27.859 15.586 1 94.56 316 ARG A O 1
ATOM 2515 N N . ASP A 1 317 ? 8.258 27.719 14.367 1 94.38 317 ASP A N 1
ATOM 2516 C CA . ASP A 1 317 ? 8.812 28.562 13.305 1 94.38 317 ASP A CA 1
ATOM 2517 C C . ASP A 1 317 ? 9 30 13.781 1 94.38 317 ASP A C 1
ATOM 2519 O O . ASP A 1 317 ? 9.992 30.641 13.43 1 94.38 317 ASP A O 1
ATOM 2523 N N . LEU A 1 318 ? 8.016 30.484 14.523 1 96.12 318 LEU A N 1
ATOM 2524 C CA . LEU A 1 318 ? 8.133 31.828 15.078 1 96.12 318 LEU A CA 1
ATOM 2525 C C . LEU A 1 318 ? 9.328 31.922 16.031 1 96.12 318 LEU A C 1
ATOM 2527 O O . LEU A 1 318 ? 10.078 32.906 15.992 1 96.12 318 LEU A O 1
ATOM 2531 N N . ASP A 1 319 ? 9.469 30.875 16.875 1 95.19 319 ASP A N 1
ATOM 2532 C CA . ASP A 1 319 ? 10.617 30.828 17.781 1 95.19 319 ASP A CA 1
ATOM 2533 C C . ASP A 1 319 ? 11.93 30.812 17 1 95.19 319 ASP A C 1
ATOM 2535 O O . ASP A 1 319 ? 12.883 31.5 17.375 1 95.19 319 ASP A O 1
ATOM 2539 N N . ALA A 1 320 ? 11.977 30.047 15.961 1 92.81 320 ALA A N 1
ATOM 2540 C CA . ALA A 1 320 ? 13.18 29.984 15.125 1 92.81 320 ALA A CA 1
ATOM 2541 C C . ALA A 1 320 ? 13.461 31.312 14.461 1 92.81 320 ALA A C 1
ATOM 2543 O O . ALA A 1 320 ? 14.625 31.734 14.344 1 92.81 320 ALA A O 1
ATOM 2544 N N . PHE A 1 321 ? 12.438 31.953 13.977 1 92.31 321 PHE A N 1
ATOM 2545 C CA . PHE A 1 321 ? 12.555 33.281 13.367 1 92.31 321 PHE A CA 1
ATOM 2546 C C . PHE A 1 321 ? 13.195 34.25 14.344 1 92.31 321 PHE A C 1
ATOM 2548 O O . PHE A 1 321 ? 14.109 35 13.977 1 92.31 321 PHE A O 1
ATOM 2555 N N . ALA A 1 322 ? 12.727 34.25 15.516 1 92.56 322 ALA A N 1
ATOM 2556 C CA . ALA A 1 322 ? 13.242 35.156 16.547 1 92.56 322 ALA A CA 1
ATOM 2557 C C . ALA A 1 322 ? 14.68 34.812 16.906 1 92.56 322 ALA A C 1
ATOM 2559 O O . ALA A 1 322 ? 15.461 35.688 17.297 1 92.56 322 ALA A O 1
ATOM 2560 N N . GLY A 1 323 ? 14.945 33.562 16.75 1 89.81 323 GLY A N 1
ATOM 2561 C CA . GLY A 1 323 ? 16.297 33.125 17.047 1 89.81 323 GLY A CA 1
ATOM 2562 C C . GLY A 1 323 ? 17.266 33.312 15.906 1 89.81 323 GLY A C 1
ATOM 2563 O O . GLY A 1 323 ? 18.469 33.125 16.062 1 89.81 323 GLY A O 1
ATOM 2564 N N . GLY A 1 324 ? 16.859 33.812 14.852 1 84.62 324 GLY A N 1
ATOM 2565 C CA . GLY A 1 324 ? 17.703 34.062 13.703 1 84.62 324 GLY A CA 1
ATOM 2566 C C . GLY A 1 324 ? 17.844 32.844 12.789 1 84.62 324 GLY A C 1
ATOM 2567 O O . GLY A 1 324 ? 18.578 32.906 11.797 1 84.62 324 GLY A O 1
ATOM 2568 N N . SER A 1 325 ? 17.25 31.797 13.156 1 74.88 325 SER A N 1
ATOM 2569 C CA . SER A 1 325 ? 17.328 30.578 12.344 1 74.88 325 SER A CA 1
ATOM 2570 C C . SER A 1 325 ? 16.094 30.438 11.438 1 74.88 325 SER A C 1
ATOM 2572 O O . SER A 1 325 ? 14.961 30.5 11.914 1 74.88 325 SER A O 1
ATOM 2574 N N . VAL A 1 326 ? 16.188 31.016 10.227 1 63.66 326 VAL A N 1
ATOM 2575 C CA . VAL A 1 326 ? 14.984 30.891 9.406 1 63.66 326 VAL A CA 1
ATOM 2576 C C . VAL A 1 326 ? 15.086 29.656 8.531 1 63.66 326 VAL A C 1
ATOM 2578 O O . VAL A 1 326 ? 16.078 29.484 7.801 1 63.66 326 VAL A O 1
ATOM 2581 N N . PRO A 1 327 ? 14.188 28.75 8.805 1 62.72 327 PRO A N 1
ATOM 2582 C CA . PRO A 1 327 ? 14.164 27.609 7.883 1 62.72 327 PRO A CA 1
ATOM 2583 C C . PRO A 1 327 ? 14.188 28.031 6.414 1 62.72 327 PRO A C 1
ATOM 2585 O O . PRO A 1 327 ? 13.945 29.203 6.105 1 62.72 327 PRO A O 1
ATOM 2588 N N . PHE A 1 328 ? 14.547 27.156 5.562 1 59.69 328 PHE A N 1
ATOM 2589 C CA . PHE A 1 328 ? 14.586 27.406 4.125 1 59.69 328 PHE A CA 1
ATOM 2590 C C . PHE A 1 328 ? 13.266 27.984 3.643 1 59.69 328 PHE A C 1
ATOM 2592 O O . PHE A 1 328 ? 12.203 27.422 3.914 1 59.69 328 PHE A O 1
ATOM 2599 N N . THR A 1 329 ? 13.266 29.281 3.48 1 65.06 329 THR A N 1
ATOM 2600 C CA . THR A 1 329 ? 12.125 29.922 2.842 1 65.06 329 THR A CA 1
ATOM 2601 C C . THR A 1 329 ? 12.492 30.422 1.444 1 65.06 329 THR A C 1
ATOM 2603 O O . THR A 1 329 ? 13.625 30.828 1.204 1 65.06 329 THR A O 1
ATOM 2606 N N . THR A 1 330 ? 11.633 29.938 0.546 1 69.69 330 THR A N 1
ATOM 2607 C CA . THR A 1 330 ? 11.82 30.5 -0.786 1 69.69 330 THR A CA 1
ATOM 2608 C C . THR A 1 330 ? 11.609 32 -0.766 1 69.69 330 THR A C 1
ATOM 2610 O O . THR A 1 330 ? 11 32.562 0.164 1 69.69 330 THR A O 1
ATOM 2613 N N . SER A 1 331 ? 12.164 32.625 -1.728 1 70.06 331 SER A N 1
ATOM 2614 C CA . SER A 1 331 ? 12.07 34.094 -1.838 1 70.06 331 SER A CA 1
ATOM 2615 C C . SER A 1 331 ? 10.617 34.531 -1.926 1 70.06 331 SER A C 1
ATOM 2617 O O . SER A 1 331 ? 10.305 35.688 -1.587 1 70.06 331 SER A O 1
ATOM 2619 N N . SER A 1 332 ? 9.836 33.625 -2.205 1 81.38 332 SER A N 1
ATOM 2620 C CA . SER A 1 332 ? 8.445 34.031 -2.426 1 81.38 332 SER A CA 1
ATOM 2621 C C . SER A 1 332 ? 7.625 33.906 -1.146 1 81.38 332 SER A C 1
ATOM 2623 O O . SER A 1 332 ? 6.547 34.469 -1.036 1 81.38 332 SER A O 1
ATOM 2625 N N . GLU A 1 333 ? 8.148 33.25 -0.194 1 88.44 333 GLU A N 1
ATOM 2626 C CA . GLU A 1 333 ? 7.402 33.094 1.047 1 88.44 333 GLU A CA 1
ATOM 2627 C C . GLU A 1 333 ? 7.719 34.188 2.041 1 88.44 333 GLU A C 1
ATOM 2629 O O . GLU A 1 333 ? 8.859 34.656 2.141 1 88.44 333 GLU A O 1
ATOM 2634 N N . GLY A 1 334 ? 6.754 34.75 2.621 1 85.62 334 GLY A N 1
ATOM 2635 C CA . GLY A 1 334 ? 6.91 35.844 3.57 1 85.62 334 GLY A CA 1
ATOM 2636 C C . GLY A 1 334 ? 7.605 35.406 4.852 1 85.62 334 GLY A C 1
ATOM 2637 O O . GLY A 1 334 ? 7.984 34.25 5.008 1 85.62 334 GLY A O 1
ATOM 2638 N N . SER A 1 335 ? 7.805 36.406 5.688 1 89.38 335 SER A N 1
ATOM 2639 C CA . SER A 1 335 ? 8.477 36.156 6.961 1 89.38 335 SER A CA 1
ATOM 2640 C C . SER A 1 335 ? 7.586 35.406 7.926 1 89.38 335 SER A C 1
ATOM 2642 O O . SER A 1 335 ? 6.359 35.531 7.879 1 89.38 335 SER A O 1
ATOM 2644 N N . ARG A 1 336 ? 8.227 34.656 8.727 1 94 336 ARG A N 1
ATOM 2645 C CA . ARG A 1 336 ? 7.523 33.906 9.766 1 94 336 ARG A CA 1
ATOM 2646 C C . ARG A 1 336 ? 7.477 34.719 11.07 1 94 336 ARG A C 1
ATOM 2648 O O . ARG A 1 336 ? 7.941 34.25 12.109 1 94 336 ARG A O 1
ATOM 2655 N N . ASP A 1 337 ? 6.871 35.844 10.938 1 94.06 337 ASP A N 1
ATOM 2656 C CA . ASP A 1 337 ? 6.836 36.812 12.039 1 94.06 337 ASP A CA 1
ATOM 2657 C C . ASP A 1 337 ? 5.535 36.688 12.828 1 94.06 337 ASP A C 1
ATOM 2659 O O . ASP A 1 337 ? 4.781 35.719 12.648 1 94.06 337 ASP A O 1
ATOM 2663 N N . VAL A 1 338 ? 5.32 37.594 13.742 1 96.38 338 VAL A N 1
ATOM 2664 C CA . VAL A 1 338 ? 4.176 37.562 14.648 1 96.38 338 VAL A CA 1
ATOM 2665 C C . VAL A 1 338 ? 2.879 37.688 13.844 1 96.38 338 VAL A C 1
ATOM 2667 O O . VAL A 1 338 ? 1.886 37.031 14.172 1 96.38 338 VAL A O 1
ATOM 2670 N N . PHE A 1 339 ? 2.912 38.5 12.805 1 95.5 339 PHE A N 1
ATOM 2671 C CA . PHE A 1 339 ? 1.723 38.656 11.977 1 95.5 339 PHE A CA 1
ATOM 2672 C C . PHE A 1 339 ? 1.341 37.312 11.32 1 95.5 339 PHE A C 1
ATOM 2674 O O . PHE A 1 339 ? 0.178 36.906 11.367 1 95.5 339 PHE A O 1
ATOM 2681 N N . TRP A 1 340 ? 2.32 36.688 10.742 1 95.88 340 TRP A N 1
ATOM 2682 C CA . TRP A 1 340 ? 2.113 35.406 10.102 1 95.88 340 TRP A CA 1
ATOM 2683 C C . TRP A 1 340 ? 1.608 34.375 11.102 1 95.88 340 TRP A C 1
ATOM 2685 O O . TRP A 1 340 ? 0.628 33.656 10.844 1 95.88 340 TRP A O 1
ATOM 2695 N N . ALA A 1 341 ? 2.248 34.25 12.219 1 97.62 341 ALA A N 1
ATOM 2696 C CA . ALA A 1 341 ? 1.886 33.281 13.25 1 97.62 341 ALA A CA 1
ATOM 2697 C C . ALA A 1 341 ? 0.48 33.562 13.781 1 97.62 341 ALA A C 1
ATOM 2699 O O . ALA A 1 341 ? -0.307 32.625 13.961 1 97.62 341 ALA A O 1
ATOM 2700 N N . SER A 1 342 ? 0.195 34.844 14.055 1 96.94 342 SER A N 1
ATOM 2701 C CA . SER A 1 342 ? -1.112 35.188 14.594 1 96.94 342 SER A CA 1
ATOM 2702 C C . SER A 1 342 ? -2.23 34.844 13.617 1 96.94 342 SER A C 1
ATOM 2704 O O . SER A 1 342 ? -3.324 34.438 14.039 1 96.94 342 SER A O 1
ATOM 2706 N N . ARG A 1 343 ? -2.004 34.969 12.367 1 95.5 343 ARG A N 1
ATOM 2707 C CA . ARG A 1 343 ? -2.992 34.625 11.352 1 95.5 343 ARG A CA 1
ATOM 2708 C C . ARG A 1 343 ? -3.307 33.125 11.391 1 95.5 343 ARG A C 1
ATOM 2710 O O . ARG A 1 343 ? -4.473 32.75 11.336 1 95.5 343 ARG A O 1
ATOM 2717 N N . HIS A 1 344 ? -2.279 32.344 11.484 1 97.62 344 HIS A N 1
ATOM 2718 C CA . HIS A 1 344 ? -2.467 30.891 11.562 1 97.62 344 HIS A CA 1
ATOM 2719 C C . HIS A 1 344 ? -3.197 30.5 12.844 1 97.62 344 HIS A C 1
ATOM 2721 O O . HIS A 1 344 ? -4.125 29.688 12.805 1 97.62 344 HIS A O 1
ATOM 2727 N N . ILE A 1 345 ? -2.797 31.031 13.969 1 98.25 345 ILE A N 1
ATOM 2728 C CA . ILE A 1 345 ? -3.346 30.641 15.258 1 98.25 345 ILE A CA 1
ATOM 2729 C C . ILE A 1 345 ? -4.809 31.062 15.352 1 98.25 345 ILE A C 1
ATOM 2731 O O . ILE A 1 345 ? -5.672 30.281 15.734 1 98.25 345 ILE A O 1
ATOM 2735 N N . SER A 1 346 ? -5.07 32.344 14.961 1 96.38 346 SER A N 1
ATOM 2736 C CA . SER A 1 346 ? -6.449 32.844 14.953 1 96.38 346 SER A CA 1
ATOM 2737 C C . SER A 1 346 ? -7.305 32.031 13.969 1 96.38 346 SER A C 1
ATOM 2739 O O . SER A 1 346 ? -8.477 31.766 14.234 1 96.38 346 SER A O 1
ATOM 2741 N N . GLY A 1 347 ? -6.684 31.766 12.812 1 95.5 347 GLY A N 1
ATOM 2742 C CA . GLY A 1 347 ? -7.383 30.953 11.836 1 95.5 347 GLY A CA 1
ATOM 2743 C C . GLY A 1 347 ? -7.77 29.578 12.375 1 95.5 347 GLY A C 1
ATOM 2744 O O . GLY A 1 347 ? -8.883 29.109 12.141 1 95.5 347 GLY A O 1
ATOM 2745 N N . VAL A 1 348 ? -6.871 28.922 13.078 1 97 348 VAL A N 1
ATOM 2746 C CA . VAL A 1 348 ? -7.117 27.609 13.656 1 97 348 VAL A CA 1
ATOM 2747 C C . VAL A 1 348 ? -8.242 27.703 14.688 1 97 348 VAL A C 1
ATOM 2749 O O . VAL A 1 348 ? -9.125 26.844 14.727 1 97 348 VAL A O 1
ATOM 2752 N N . VAL A 1 349 ? -8.195 28.719 15.547 1 96.81 349 VAL A N 1
ATOM 2753 C CA . VAL A 1 349 ? -9.227 28.906 16.562 1 96.81 349 VAL A CA 1
ATOM 2754 C C . VAL A 1 349 ? -10.586 29.094 15.898 1 96.81 349 VAL A C 1
ATOM 2756 O O . VAL A 1 349 ? -11.594 28.547 16.359 1 96.81 349 VAL A O 1
ATOM 2759 N N . THR A 1 350 ? -10.586 29.812 14.828 1 94.06 350 THR A N 1
ATOM 2760 C CA . THR A 1 350 ? -11.82 30.016 14.078 1 94.06 350 THR A CA 1
ATOM 2761 C C . THR A 1 350 ? -12.336 28.703 13.5 1 94.06 350 THR A C 1
ATOM 2763 O O . THR A 1 350 ? -13.539 28.453 13.508 1 94.06 350 THR A O 1
ATOM 2766 N N . LEU A 1 351 ? -11.445 27.922 12.984 1 93.19 351 LEU A N 1
ATOM 2767 C CA . LEU A 1 351 ? -11.828 26.625 12.422 1 93.19 351 LEU A CA 1
ATOM 2768 C C . LEU A 1 351 ? -12.422 25.719 13.5 1 93.19 351 LEU A C 1
ATOM 2770 O O . LEU A 1 351 ? -13.391 25 13.25 1 93.19 351 LEU A O 1
ATOM 2774 N N . ILE A 1 352 ? -11.773 25.688 14.664 1 95.25 352 ILE A N 1
ATOM 2775 C CA . ILE A 1 352 ? -12.297 24.891 15.773 1 95.25 352 ILE A CA 1
ATOM 2776 C C . ILE A 1 352 ? -13.695 25.375 16.141 1 95.25 352 ILE A C 1
ATOM 2778 O O . ILE A 1 352 ? -14.609 24.562 16.328 1 95.25 352 ILE A O 1
ATOM 2782 N N . HIS A 1 353 ? -13.859 26.656 16.188 1 93.31 353 HIS A N 1
ATOM 2783 C CA . HIS A 1 353 ? -15.164 27.234 16.5 1 93.31 353 HIS A CA 1
ATOM 2784 C C . HIS A 1 353 ? -16.219 26.812 15.484 1 93.31 353 HIS A C 1
ATOM 2786 O O . HIS A 1 353 ? -17.328 26.422 15.852 1 93.31 353 HIS A O 1
ATOM 2792 N N . ALA A 1 354 ? -15.852 26.906 14.258 1 89 354 ALA A N 1
ATOM 2793 C CA . ALA A 1 354 ? -16.766 26.531 13.18 1 89 354 ALA A CA 1
ATOM 2794 C C . ALA A 1 354 ? -17.141 25.062 13.266 1 89 354 ALA A C 1
ATOM 2796 O O . ALA A 1 354 ? -18.281 24.688 13 1 89 354 ALA A O 1
ATOM 2797 N N . SER A 1 355 ? -16.203 24.234 13.625 1 89.44 355 SER A N 1
ATOM 2798 C CA . SER A 1 355 ? -16.422 22.797 13.711 1 89.44 355 SER A CA 1
ATOM 2799 C C . SER A 1 355 ? -17.406 22.453 14.828 1 89.44 355 SER A C 1
ATOM 2801 O O . SER A 1 355 ? -18.109 21.438 14.758 1 89.44 355 SER A O 1
ATOM 2803 N N . ILE A 1 356 ? -17.422 23.219 15.789 1 90.12 356 ILE A N 1
ATOM 2804 C CA . ILE A 1 356 ? -18.266 22.969 16.953 1 90.12 356 ILE A CA 1
ATOM 2805 C C . ILE A 1 356 ? -19.656 23.578 16.719 1 90.12 356 ILE A C 1
ATOM 2807 O O . ILE A 1 356 ? -20.656 22.984 17.109 1 90.12 356 ILE A O 1
ATOM 2811 N N . SER A 1 357 ? -19.703 24.625 16.016 1 85.25 357 SER A N 1
ATOM 2812 C CA . SER A 1 357 ? -20.938 25.391 15.906 1 85.25 357 SER A CA 1
ATOM 2813 C C . SER A 1 357 ? -21.734 25 14.672 1 85.25 357 SER A C 1
ATOM 2815 O O . SER A 1 357 ? -22.969 25.094 14.664 1 85.25 357 SER A O 1
ATOM 2817 N N . ARG A 1 358 ? -21.062 24.641 13.664 1 76.94 358 ARG A N 1
ATOM 2818 C CA . ARG A 1 358 ? -21.734 24.406 12.391 1 76.94 358 ARG A CA 1
ATOM 2819 C C . ARG A 1 358 ? -21.938 22.922 12.141 1 76.94 358 ARG A C 1
ATOM 2821 O O . ARG A 1 358 ? -21.781 22.453 11.016 1 76.94 358 ARG A O 1
ATOM 2828 N N . ARG A 1 359 ? -22.328 22.297 13.062 1 78.25 359 ARG A N 1
ATOM 2829 C CA . ARG A 1 359 ? -22.469 20.859 12.906 1 78.25 359 ARG A CA 1
ATOM 2830 C C . ARG A 1 359 ? -23.922 20.453 12.734 1 78.25 359 ARG A C 1
ATOM 2832 O O . ARG A 1 359 ? -24.828 21.141 13.234 1 78.25 359 ARG A O 1
ATOM 2839 N N . ASP A 1 360 ? -24.047 19.422 11.883 1 77.25 360 ASP A N 1
ATOM 2840 C CA . ASP A 1 360 ? -25.375 18.859 11.648 1 77.25 360 ASP A CA 1
ATOM 2841 C C . ASP A 1 360 ? -25.734 17.812 12.711 1 77.25 360 ASP A C 1
ATOM 2843 O O . ASP A 1 360 ? -26.875 17.406 12.812 1 77.25 360 ASP A O 1
ATOM 2847 N N . ARG A 1 361 ? -24.734 17.453 13.438 1 86.12 361 ARG A N 1
ATOM 2848 C CA . ARG A 1 361 ? -24.938 16.469 14.484 1 86.12 361 ARG A CA 1
ATOM 2849 C C . ARG A 1 361 ? -24.391 16.969 15.82 1 86.12 361 ARG A C 1
ATOM 2851 O O . ARG A 1 361 ? -23.531 17.844 15.852 1 86.12 361 ARG A O 1
ATOM 2858 N N . PRO A 1 362 ? -24.969 16.438 16.812 1 89.19 362 PRO A N 1
ATOM 2859 C CA . PRO A 1 362 ? -24.469 16.859 18.125 1 89.19 362 PRO A CA 1
ATOM 2860 C C . PRO A 1 362 ? -22.984 16.531 18.328 1 89.19 362 PRO A C 1
ATOM 2862 O O . PRO A 1 362 ? -22.484 15.547 17.781 1 89.19 362 PRO A O 1
ATOM 2865 N N . LEU A 1 363 ? -22.359 17.375 19.062 1 91.69 363 LEU A N 1
ATOM 2866 C CA . LEU A 1 363 ? -20.938 17.172 19.391 1 91.69 363 LEU A CA 1
ATOM 2867 C C . LEU A 1 363 ? -20.766 15.945 20.281 1 91.69 363 LEU A C 1
ATOM 2869 O O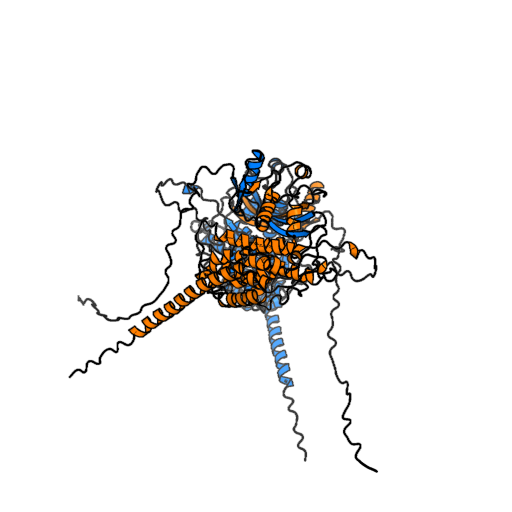 . LEU A 1 363 ? -21.359 15.859 21.344 1 91.69 363 LEU A O 1
ATOM 2873 N N . GLU A 1 364 ? -20.031 15.016 19.812 1 91.88 364 GLU A N 1
ATOM 2874 C CA . GLU A 1 364 ? -19.734 13.844 20.625 1 91.88 364 GLU A CA 1
ATOM 2875 C C . GLU A 1 364 ? -18.797 14.195 21.781 1 91.88 364 GLU A C 1
ATOM 2877 O O . GLU A 1 364 ? -18.047 15.164 21.703 1 91.88 364 GLU A O 1
ATOM 2882 N N . GLN A 1 365 ? -18.859 13.438 22.828 1 91.12 365 GLN A N 1
ATOM 2883 C CA . GLN A 1 365 ? -18.078 13.719 24.031 1 91.12 365 GLN A CA 1
ATOM 2884 C C . GLN A 1 365 ? -16.594 13.805 23.719 1 91.12 365 GLN A C 1
ATOM 2886 O O . GLN A 1 365 ? -15.906 14.711 24.188 1 91.12 365 GLN A O 1
ATOM 2891 N N . TRP A 1 366 ? -16.062 12.859 22.938 1 92.19 366 TRP A N 1
ATOM 2892 C CA . TRP A 1 366 ? -14.641 12.852 22.641 1 92.19 366 TRP A CA 1
ATOM 2893 C C . TRP A 1 366 ? -14.234 14.078 21.828 1 92.19 366 TRP A C 1
ATOM 2895 O O . TRP A 1 366 ? -13.148 14.625 22.016 1 92.19 366 TRP A O 1
ATOM 2905 N N . GLU A 1 367 ? -15.148 14.5 20.969 1 94.75 367 GLU A N 1
ATOM 2906 C CA . GLU A 1 367 ? -14.875 15.688 20.172 1 94.75 367 GLU A CA 1
ATOM 2907 C C . GLU A 1 367 ? -14.75 16.938 21.047 1 94.75 367 GLU A C 1
ATOM 2909 O O . GLU A 1 367 ? -13.852 17.75 20.844 1 94.75 367 GLU A O 1
ATOM 2914 N N . GLY A 1 368 ? -15.703 17.031 21.938 1 95.44 368 GLY A N 1
ATOM 2915 C CA . GLY A 1 368 ? -15.648 18.156 22.859 1 95.44 368 GLY A CA 1
ATOM 2916 C C . GLY A 1 368 ? -14.367 18.188 23.688 1 95.44 368 GLY A C 1
ATOM 2917 O O . GLY A 1 368 ? -13.75 19.25 23.828 1 95.44 368 GLY A O 1
ATOM 2918 N N . ILE A 1 369 ? -13.977 17.078 24.156 1 94.94 369 ILE A N 1
ATOM 2919 C CA . ILE A 1 369 ? -12.773 16.969 24.984 1 94.94 369 ILE A CA 1
ATOM 2920 C C . ILE A 1 369 ? -11.539 17.312 24.141 1 94.94 369 ILE A C 1
ATOM 2922 O O . ILE A 1 369 ? -10.656 18.031 24.594 1 94.94 369 ILE A O 1
ATOM 2926 N N . SER A 1 370 ? -11.523 16.766 22.953 1 95.69 370 SER A N 1
ATOM 2927 C CA . SER A 1 370 ? -10.398 17.031 22.062 1 95.69 370 SER A CA 1
ATOM 2928 C C . SER A 1 370 ? -10.305 18.5 21.703 1 95.69 370 SER A C 1
ATOM 2930 O O . SER A 1 370 ? -9.211 19.078 21.656 1 95.69 370 SER A O 1
ATOM 2932 N N . ALA A 1 371 ? -11.438 19.094 21.391 1 97.44 371 ALA A N 1
ATOM 2933 C CA . ALA A 1 371 ? -11.484 20.531 21.094 1 97.44 371 ALA A CA 1
ATOM 2934 C C . ALA A 1 371 ? -10.992 21.344 22.281 1 97.44 371 ALA A C 1
ATOM 2936 O O . ALA A 1 371 ? -10.195 22.281 22.125 1 97.44 371 ALA A O 1
ATOM 2937 N N . ALA A 1 372 ? -11.5 21.016 23.484 1 97.31 372 ALA A N 1
ATOM 2938 C CA . ALA A 1 372 ? -11.086 21.719 24.688 1 97.31 372 ALA A CA 1
ATOM 2939 C C . ALA A 1 372 ? -9.586 21.594 24.922 1 97.31 372 ALA A C 1
ATOM 2941 O O . ALA A 1 372 ? -8.922 22.547 25.328 1 97.31 372 ALA A O 1
ATOM 2942 N N . ARG A 1 373 ? -9.133 20.391 24.734 1 96.25 373 ARG A N 1
ATOM 2943 C CA . ARG A 1 373 ? -7.707 20.141 24.875 1 96.25 373 ARG A CA 1
ATOM 2944 C C . ARG A 1 373 ? -6.895 21.031 23.938 1 96.25 373 ARG A C 1
ATOM 2946 O O . ARG A 1 373 ? -5.898 21.625 24.344 1 96.25 373 ARG A O 1
ATOM 2953 N N . ALA A 1 374 ? -7.305 21.078 22.688 1 97.88 374 ALA A N 1
ATOM 2954 C CA . ALA A 1 374 ? -6.617 21.891 21.688 1 97.88 374 ALA A CA 1
ATOM 2955 C C . ALA A 1 374 ? -6.641 23.375 22.062 1 97.88 374 ALA A C 1
ATOM 2957 O O . ALA A 1 374 ? -5.609 24.047 22.031 1 97.88 374 ALA A O 1
ATOM 2958 N N . LEU A 1 375 ? -7.824 23.844 22.453 1 98.56 375 LEU A N 1
ATOM 2959 C CA . LEU A 1 375 ? -7.996 25.25 22.797 1 98.56 375 LEU A CA 1
ATOM 2960 C C . LEU A 1 375 ? -7.176 25.625 24.031 1 98.56 375 LEU A C 1
ATOM 2962 O O . LEU A 1 375 ? -6.52 26.656 24.047 1 98.56 375 LEU A O 1
ATOM 2966 N N . THR A 1 376 ? -7.207 24.766 25.031 1 97.81 376 THR A N 1
ATOM 2967 C CA . THR A 1 376 ? -6.43 25 26.234 1 97.81 376 THR A CA 1
ATOM 2968 C C . THR A 1 376 ? -4.938 25.047 25.938 1 97.81 376 THR A C 1
ATOM 2970 O O . THR A 1 376 ? -4.215 25.906 26.422 1 97.81 376 THR A O 1
ATOM 2973 N N . HIS A 1 377 ? -4.543 24.094 25.109 1 98 377 HIS A N 1
ATOM 2974 C CA . HIS A 1 377 ? -3.139 24.031 24.703 1 98 377 HIS A CA 1
ATOM 2975 C C . HIS A 1 377 ? -2.727 25.297 23.953 1 98 377 HIS A C 1
ATOM 2977 O O . HIS A 1 377 ? -1.667 25.875 24.219 1 98 377 HIS A O 1
ATOM 2983 N N . ILE A 1 378 ? -3.535 25.75 23.016 1 98.62 378 ILE A N 1
ATOM 2984 C CA . ILE A 1 378 ? -3.246 26.922 22.203 1 98.62 378 ILE A CA 1
ATOM 2985 C C . ILE A 1 378 ? -3.158 28.156 23.094 1 98.62 378 ILE A C 1
ATOM 2987 O O . ILE A 1 378 ? -2.207 28.938 22.984 1 98.62 378 ILE A O 1
ATOM 2991 N N . LEU A 1 379 ? -4.145 28.328 23.969 1 98.31 379 LEU A N 1
ATOM 2992 C CA . LEU A 1 379 ? -4.152 29.469 24.859 1 98.31 379 LEU A CA 1
ATOM 2993 C C . LEU A 1 379 ? -2.914 29.469 25.766 1 98.31 379 LEU A C 1
ATOM 2995 O O . LEU A 1 379 ? -2.262 30.5 25.922 1 98.31 379 LEU A O 1
ATOM 2999 N N . SER A 1 380 ? -2.586 28.297 26.328 1 98.06 380 SER A N 1
ATOM 3000 C CA . SER A 1 380 ? -1.41 28.172 27.172 1 98.06 380 SER A CA 1
ATOM 3001 C C . SER A 1 380 ? -0.135 28.531 26.422 1 98.06 380 SER A C 1
ATOM 3003 O O . SER A 1 380 ? 0.718 29.25 26.953 1 98.06 380 SER A O 1
ATOM 3005 N N . ALA A 1 381 ? 0.002 28.078 25.219 1 98.12 381 ALA A N 1
ATOM 3006 C CA . ALA A 1 381 ? 1.198 28.312 24.422 1 98.12 381 ALA A CA 1
ATOM 3007 C C . ALA A 1 381 ? 1.365 29.797 24.109 1 98.12 381 ALA A C 1
ATOM 3009 O O . ALA A 1 381 ? 2.484 30.312 24.094 1 98.12 381 ALA A O 1
ATOM 3010 N N . VAL A 1 382 ? 0.271 30.484 23.828 1 97.81 382 VAL A N 1
ATOM 3011 C CA . VAL A 1 382 ? 0.302 31.906 23.5 1 97.81 382 VAL A CA 1
ATOM 3012 C C . VAL A 1 382 ? 0.634 32.719 24.75 1 97.81 382 VAL A C 1
ATOM 3014 O O . VAL A 1 382 ? 1.471 33.625 24.703 1 97.81 382 VAL A O 1
ATOM 3017 N N . VAL A 1 383 ? 0.042 32.406 25.891 1 97.25 383 VAL A N 1
ATOM 3018 C CA . VAL A 1 383 ? 0.205 33.156 27.141 1 97.25 383 VAL A CA 1
ATOM 3019 C C . VAL A 1 383 ? 1.635 33 27.641 1 97.25 383 VAL A C 1
ATOM 3021 O O . VAL A 1 383 ? 2.199 33.938 28.219 1 97.25 383 VAL A O 1
ATOM 3024 N N . GLU A 1 384 ? 2.266 31.859 27.328 1 96.56 384 GLU A N 1
ATOM 3025 C CA . GLU A 1 384 ? 3.637 31.594 27.75 1 96.56 384 GLU A CA 1
ATOM 3026 C C . GLU A 1 384 ? 4.637 32.375 26.906 1 96.56 384 GLU A C 1
ATOM 3028 O O . GLU A 1 384 ? 5.805 32.5 27.297 1 96.56 384 GLU A O 1
ATOM 3033 N N . ARG A 1 385 ? 4.148 32.969 25.875 1 96.19 385 ARG A N 1
ATOM 3034 C CA . ARG A 1 385 ? 5.051 33.625 24.922 1 96.19 385 ARG A CA 1
ATOM 3035 C C . ARG A 1 385 ? 4.848 35.156 24.938 1 96.19 385 ARG A C 1
ATOM 3037 O O . ARG A 1 385 ? 4.707 35.75 23.875 1 96.19 385 ARG A O 1
ATOM 3044 N N . ASN A 1 386 ? 4.879 35.656 26.156 1 95.69 386 ASN A N 1
ATOM 3045 C CA . ASN A 1 386 ? 4.824 37.125 26.297 1 95.69 386 ASN A CA 1
ATOM 3046 C C . ASN A 1 386 ? 6.215 37.75 26.203 1 95.69 386 ASN A C 1
ATOM 3048 O O . ASN A 1 386 ? 6.738 38.25 27.203 1 95.69 386 ASN A O 1
ATOM 3052 N N . ARG A 1 387 ? 6.766 37.75 25.031 1 94.75 387 ARG A N 1
ATOM 3053 C CA . ARG A 1 387 ? 8.062 38.344 24.719 1 94.75 387 ARG A CA 1
ATOM 3054 C C . ARG A 1 387 ? 8.109 38.812 23.266 1 94.75 387 ARG A C 1
ATOM 3056 O O . ARG A 1 387 ? 7.207 38.531 22.484 1 94.75 387 ARG A O 1
ATOM 3063 N N . ASP A 1 388 ? 9.109 39.562 22.984 1 94.56 388 ASP A N 1
ATOM 3064 C CA . ASP A 1 388 ? 9.258 40.062 21.625 1 94.56 388 ASP A CA 1
ATOM 3065 C C . ASP A 1 388 ? 9.891 39.031 20.703 1 94.56 388 ASP A C 1
ATOM 3067 O O . ASP A 1 388 ? 10.797 38.281 21.125 1 94.56 388 ASP A O 1
ATOM 3071 N N . PHE A 1 389 ? 9.305 38.938 19.547 1 95.38 389 PHE A N 1
ATOM 3072 C CA . PHE A 1 389 ? 9.82 38.031 18.531 1 95.38 389 PHE A CA 1
ATOM 3073 C C . PHE A 1 389 ? 10.406 38.781 17.359 1 95.38 389 PHE A C 1
ATOM 3075 O O . PHE A 1 389 ? 9.734 39 16.344 1 95.38 389 PHE A O 1
ATOM 3082 N N . LEU A 1 390 ? 11.641 39.156 17.469 1 92.81 390 LEU A N 1
ATOM 3083 C CA . LEU A 1 390 ? 12.383 39.875 16.438 1 92.81 390 LEU A CA 1
ATOM 3084 C C . LEU A 1 390 ? 13.711 39.188 16.141 1 92.81 390 LEU A C 1
ATOM 3086 O O . LEU A 1 390 ? 14.344 38.656 17.047 1 92.81 390 LEU A O 1
ATOM 3090 N N . PRO A 1 391 ? 14 39.219 14.836 1 88.88 391 PRO A N 1
ATOM 3091 C CA . PRO A 1 391 ? 15.344 38.75 14.547 1 88.88 391 PRO A CA 1
ATOM 3092 C C . PRO A 1 391 ? 16.438 39.531 15.266 1 88.88 391 PRO A C 1
ATOM 3094 O O . PRO A 1 391 ? 16.219 40.688 15.641 1 88.88 391 PRO A O 1
ATOM 3097 N N . PRO A 1 392 ? 17.578 38.938 15.5 1 86.81 392 PRO A N 1
ATOM 3098 C CA . PRO A 1 392 ? 18.641 39.594 16.281 1 86.81 392 PRO A CA 1
ATOM 3099 C C . PRO A 1 392 ? 19.078 40.938 15.695 1 86.81 392 PRO A C 1
ATOM 3101 O O . PRO A 1 392 ? 19.469 41.844 16.438 1 86.81 392 PRO A O 1
ATOM 3104 N N . ASN A 1 393 ? 18.938 41.188 14.453 1 84.62 393 ASN A N 1
ATOM 3105 C CA . ASN A 1 393 ? 19.469 42.406 13.836 1 84.62 393 ASN A CA 1
ATOM 3106 C C . ASN A 1 393 ? 18.406 43.469 13.711 1 84.62 393 ASN A C 1
ATOM 3108 O O . ASN A 1 393 ? 18.656 44.531 13.125 1 84.62 393 ASN A O 1
ATOM 3112 N N . VAL A 1 394 ? 17.312 43.25 14.297 1 87.31 394 VAL A N 1
ATOM 3113 C CA . VAL A 1 394 ? 16.25 44.25 14.18 1 87.31 394 VAL A CA 1
ATOM 3114 C C . VAL A 1 394 ? 15.977 44.875 15.547 1 87.31 394 VAL A C 1
ATOM 3116 O O . VAL A 1 394 ? 15.797 44.156 16.531 1 87.31 394 VAL A O 1
ATOM 3119 N N . ALA A 1 395 ? 15.984 46.094 15.555 1 87.62 395 ALA A N 1
ATOM 3120 C CA . ALA A 1 395 ? 15.734 46.812 16.797 1 87.62 395 ALA A CA 1
ATOM 3121 C C . ALA A 1 395 ? 14.258 46.781 17.156 1 87.62 395 ALA A C 1
ATOM 3123 O O . ALA A 1 395 ? 13.398 47.031 16.312 1 87.62 395 ALA A O 1
ATOM 3124 N N . ALA A 1 396 ? 13.977 46.562 18.375 1 87 396 ALA A N 1
ATOM 3125 C CA . ALA A 1 396 ? 12.602 46.469 18.859 1 87 396 ALA A CA 1
ATOM 3126 C C . ALA A 1 396 ? 11.875 47.812 18.672 1 87 396 ALA A C 1
ATOM 3128 O O . ALA A 1 396 ? 10.664 47.844 18.422 1 87 396 ALA A O 1
ATOM 3129 N N . SER A 1 397 ? 12.609 48.844 18.766 1 87.75 397 SER A N 1
ATOM 3130 C CA . SER A 1 397 ? 12.031 50.156 18.672 1 87.75 397 SER A CA 1
ATOM 3131 C C . SER A 1 397 ? 11.492 50.438 17.281 1 87.75 397 SER A C 1
ATOM 3133 O O . SER A 1 397 ? 10.641 51.312 17.094 1 87.75 397 SER A O 1
ATOM 3135 N N . SER A 1 398 ? 11.922 49.656 16.406 1 88.81 398 SER A N 1
ATOM 3136 C CA . SER A 1 398 ? 11.562 49.906 15.008 1 88.81 398 SER A CA 1
ATOM 3137 C C . SER A 1 398 ? 10.25 49.219 14.641 1 88.81 398 SER A C 1
ATOM 3139 O O . SER A 1 398 ? 9.664 49.531 13.594 1 88.81 398 SER A O 1
ATOM 3141 N N . VAL A 1 399 ? 9.758 48.375 15.492 1 91.69 399 VAL A N 1
ATOM 3142 C CA . VAL A 1 399 ? 8.555 47.594 15.211 1 91.69 399 VAL A CA 1
ATOM 3143 C C . VAL A 1 399 ? 7.531 47.812 16.312 1 91.69 399 VAL A C 1
ATOM 3145 O O . VAL A 1 399 ? 7.855 47.688 17.5 1 91.69 399 VAL A O 1
ATOM 3148 N N . PRO A 1 400 ? 6.289 48.219 15.938 1 91.06 400 PRO A N 1
ATOM 3149 C CA . PRO A 1 400 ? 5.254 48.344 16.953 1 91.06 400 PRO A CA 1
ATOM 3150 C C . PRO A 1 400 ? 5.121 47.094 17.828 1 91.06 400 PRO A C 1
ATOM 3152 O O . PRO A 1 400 ? 5.242 45.969 17.328 1 91.06 400 PRO A O 1
ATOM 3155 N N . ARG A 1 401 ? 4.816 47.281 19.094 1 89.19 401 ARG A N 1
ATOM 3156 C CA . ARG A 1 401 ? 4.754 46.219 20.062 1 89.19 401 ARG A CA 1
ATOM 3157 C C . ARG A 1 401 ? 3.775 45.125 19.625 1 89.19 401 ARG A C 1
ATOM 3159 O O . ARG A 1 401 ? 4.047 43.938 19.766 1 89.19 401 ARG A O 1
ATOM 3166 N N . ALA A 1 402 ? 2.633 45.531 19.094 1 86.94 402 ALA A N 1
ATOM 3167 C CA . ALA A 1 402 ? 1.605 44.562 18.656 1 86.94 402 ALA A CA 1
ATOM 3168 C C . ALA A 1 402 ? 2.098 43.719 17.5 1 86.94 402 ALA A C 1
ATOM 3170 O O . ALA A 1 402 ? 1.588 42.625 17.281 1 86.94 402 ALA A O 1
ATOM 3171 N N . ASP A 1 403 ? 3.17 44.156 16.828 1 92.5 403 ASP A N 1
ATOM 3172 C CA . ASP A 1 403 ? 3.668 43.438 15.664 1 92.5 403 ASP A CA 1
ATOM 3173 C C . ASP A 1 403 ? 4.887 42.594 16.016 1 92.5 403 ASP A C 1
ATOM 3175 O O . ASP A 1 403 ? 5.363 41.812 15.195 1 92.5 403 ASP A O 1
ATOM 3179 N N . ARG A 1 404 ? 5.297 42.688 17.25 1 95.19 404 ARG A N 1
ATOM 3180 C CA . ARG A 1 404 ? 6.484 41.906 17.609 1 95.19 404 ARG A CA 1
ATOM 3181 C C . ARG A 1 404 ? 6.215 41.062 18.844 1 95.19 404 ARG A C 1
ATOM 3183 O O . ARG A 1 404 ? 7.105 40.344 19.312 1 95.19 404 ARG A O 1
ATOM 3190 N N . ASN A 1 405 ? 5.07 41.094 19.422 1 96.44 405 ASN A N 1
ATOM 3191 C CA . ASN A 1 405 ? 4.688 40.312 20.578 1 96.44 405 ASN A CA 1
ATOM 3192 C C . ASN A 1 405 ? 3.385 39.531 20.344 1 96.44 405 ASN A C 1
ATOM 3194 O O . ASN A 1 405 ? 2.316 40.156 20.266 1 96.44 405 ASN A O 1
ATOM 3198 N N . LEU A 1 406 ? 3.475 38.219 20.328 1 97.06 406 LEU A N 1
ATOM 3199 C CA . LEU A 1 406 ? 2.352 37.375 19.969 1 97.06 406 LEU A CA 1
ATOM 3200 C C . LEU A 1 406 ? 1.239 37.469 21 1 97.06 406 LEU A C 1
ATOM 3202 O O . LEU A 1 406 ? 0.062 37.562 20.656 1 97.06 406 LEU A O 1
ATOM 3206 N N . TYR A 1 407 ? 1.582 37.406 22.297 1 97.06 407 TYR A N 1
ATOM 3207 C CA . TYR A 1 407 ? 0.612 37.5 23.391 1 97.06 407 TYR A CA 1
ATOM 3208 C C . TYR A 1 407 ? -0.167 38.812 23.312 1 97.06 407 TYR A C 1
ATOM 3210 O O . TYR A 1 407 ? -1.393 38.812 23.453 1 97.06 407 TYR A O 1
ATOM 3218 N N . LEU A 1 408 ? 0.52 39.875 23.109 1 95.88 408 LEU A N 1
ATOM 3219 C CA . LEU A 1 408 ? -0.127 41.188 23.047 1 95.88 408 LEU A CA 1
ATOM 3220 C C . LEU A 1 408 ? -1.076 41.281 21.859 1 95.88 408 LEU A C 1
ATOM 3222 O O . LEU A 1 408 ? -2.146 41.875 21.953 1 95.88 408 LEU A O 1
ATOM 3226 N N . ARG A 1 409 ? -0.672 40.719 20.797 1 95.56 409 ARG A N 1
ATOM 3227 C CA . ARG A 1 409 ? -1.467 40.781 19.562 1 95.56 409 ARG A CA 1
ATOM 3228 C C . ARG A 1 409 ? -2.766 40 19.719 1 95.56 409 ARG A C 1
ATOM 3230 O O . ARG A 1 409 ? -3.811 40.438 19.203 1 95.56 409 ARG A O 1
ATOM 3237 N N . LEU A 1 410 ? -2.744 38.844 20.422 1 96.69 410 LEU A N 1
ATOM 3238 C CA . LEU A 1 410 ? -3.895 37.969 20.422 1 96.69 410 LEU A CA 1
ATOM 3239 C C . LEU A 1 410 ? -4.719 38.156 21.688 1 96.69 410 LEU A C 1
ATOM 3241 O O . LEU A 1 410 ? -5.934 37.938 21.688 1 96.69 410 LEU A O 1
ATOM 3245 N N . VAL A 1 411 ? -4.098 38.531 22.828 1 95.06 411 VAL A N 1
ATOM 3246 C CA . VAL A 1 411 ? -4.789 38.562 24.125 1 95.06 411 VAL A CA 1
ATOM 3247 C C . VAL A 1 411 ? -4.602 39.938 24.766 1 95.06 411 VAL A C 1
ATOM 3249 O O . VAL A 1 411 ? -5.551 40.5 25.312 1 95.06 411 VAL A O 1
ATOM 3252 N N . GLY A 1 412 ? -3.463 40.562 24.734 1 87.31 412 GLY A N 1
ATOM 3253 C CA . GLY A 1 412 ? -3 41.594 25.641 1 87.31 412 GLY A CA 1
ATOM 3254 C C . GLY A 1 412 ? -3.488 42.969 25.25 1 87.31 412 GLY A C 1
ATOM 3255 O O . GLY A 1 412 ? -3.742 43.812 26.109 1 87.31 412 GLY A O 1
ATOM 3256 N N . ASP A 1 413 ? -3.508 43.219 24.016 1 83.94 413 ASP A N 1
ATOM 3257 C CA . ASP A 1 413 ? -3.771 44.594 23.578 1 83.94 413 ASP A CA 1
ATOM 3258 C C . ASP A 1 413 ? -5.273 44.875 23.516 1 83.94 413 ASP A C 1
ATOM 3260 O O . ASP A 1 413 ? -5.746 45.906 24.016 1 83.94 413 ASP A O 1
ATOM 3264 N N . ARG A 1 414 ? -5.91 43.969 22.875 1 87.06 414 ARG A N 1
ATOM 3265 C CA . ARG A 1 414 ? -7.355 44.125 22.703 1 87.06 414 ARG A CA 1
ATOM 3266 C C . ARG A 1 414 ? -8.07 42.812 23.016 1 87.06 414 ARG A C 1
ATOM 3268 O O . ARG A 1 414 ? -7.578 41.719 22.688 1 87.06 414 ARG A O 1
ATOM 3275 N N . ASP A 1 415 ? -9.141 43.062 23.703 1 90.56 415 ASP A N 1
ATOM 3276 C CA . ASP A 1 415 ? -9.945 41.875 24.016 1 90.56 415 ASP A CA 1
ATOM 3277 C C . ASP A 1 415 ? -10.773 41.438 22.812 1 90.56 415 ASP A C 1
ATOM 3279 O O . ASP A 1 415 ? -11.875 41.938 22.594 1 90.56 415 ASP A O 1
ATOM 3283 N N . GLU A 1 416 ? -10.406 40.5 22.141 1 90.88 416 GLU A N 1
ATOM 3284 C CA . GLU A 1 416 ? -11.141 39.938 21.016 1 90.88 416 GLU A CA 1
ATOM 3285 C C . GLU A 1 416 ? -11.703 38.562 21.359 1 90.88 416 GLU A C 1
ATOM 3287 O O . GLU A 1 416 ? -12.016 37.781 20.469 1 90.88 416 GLU A O 1
ATOM 3292 N N . LYS A 1 417 ? -11.742 38.25 22.641 1 94.38 417 LYS A N 1
ATOM 3293 C CA . LYS A 1 417 ? -12.305 37.031 23.172 1 94.38 417 LYS A CA 1
ATOM 3294 C C . LYS A 1 417 ? -11.547 35.812 22.641 1 94.38 417 LYS A C 1
ATOM 3296 O O . LYS A 1 417 ? -12.148 34.75 22.359 1 94.38 417 LYS A O 1
ATOM 3301 N N . PHE A 1 418 ? -10.273 36.031 22.453 1 96.44 418 PHE A N 1
ATOM 3302 C CA . PHE A 1 418 ? -9.414 35 21.906 1 96.44 418 PHE A CA 1
ATOM 3303 C C . PHE A 1 418 ? -9.539 33.719 22.703 1 96.44 418 PHE A C 1
ATOM 3305 O O . PHE A 1 418 ? -9.219 33.688 23.891 1 96.44 418 PHE A O 1
ATOM 3312 N N . VAL A 1 419 ? -10.023 32.594 22.141 1 97.62 419 VAL A N 1
ATOM 3313 C CA . VAL A 1 419 ? -10.117 31.234 22.625 1 97.62 419 VAL A CA 1
ATOM 3314 C C . VAL A 1 419 ? -11.234 31.141 23.656 1 97.62 419 VAL A C 1
ATOM 3316 O O . VAL A 1 419 ? -11.93 30.125 23.734 1 97.62 419 VAL A O 1
ATOM 3319 N N . VAL A 1 420 ? -11.484 32.094 24.531 1 96.69 420 VAL A N 1
ATOM 3320 C CA . VAL A 1 420 ? -12.422 32.062 25.641 1 96.69 420 VAL A CA 1
ATOM 3321 C C . VAL A 1 420 ? -13.844 31.875 25.125 1 96.69 420 VAL A C 1
ATOM 3323 O O . VAL A 1 420 ? -14.625 31.109 25.688 1 96.69 420 VAL A O 1
ATOM 3326 N N . GLU A 1 421 ? -14.125 32.531 24.078 1 94.81 421 GLU A N 1
ATOM 3327 C CA . GLU A 1 421 ? -15.453 32.438 23.484 1 94.81 421 GLU A CA 1
ATOM 3328 C C . GLU A 1 421 ? -15.734 31 23.016 1 94.81 421 GLU A C 1
ATOM 3330 O O . GLU A 1 421 ? -16.844 30.484 23.188 1 94.81 421 GLU A O 1
ATOM 3335 N N . VAL A 1 422 ? -14.758 30.438 22.438 1 96.38 422 VAL A N 1
ATOM 3336 C CA . VAL A 1 422 ? -14.922 29.094 21.891 1 96.38 422 VAL A CA 1
ATOM 3337 C C . VAL A 1 422 ? -15.016 28.078 23.047 1 96.38 422 VAL A C 1
ATOM 3339 O O . VAL A 1 422 ? -15.836 27.156 23 1 96.38 422 VAL A O 1
ATOM 3342 N N . LEU A 1 423 ? -14.164 28.203 24.078 1 96.94 423 LEU A N 1
ATOM 3343 C CA . LEU A 1 423 ? -14.227 27.344 25.25 1 96.94 423 LEU A CA 1
ATOM 3344 C C . LEU A 1 423 ? -15.586 27.438 25.938 1 96.94 423 LEU A C 1
ATOM 3346 O O . LEU A 1 423 ? -16.125 26.438 26.422 1 96.94 423 LEU A O 1
ATOM 3350 N N . ASP A 1 424 ? -16.094 28.625 25.906 1 94 424 ASP A N 1
ATOM 3351 C CA . ASP A 1 424 ? -17.391 28.875 26.547 1 94 424 ASP A CA 1
ATOM 3352 C C . ASP A 1 424 ? -18.516 28.203 25.781 1 94 424 ASP A C 1
ATOM 3354 O O . ASP A 1 424 ? -19.578 27.906 26.359 1 94 424 ASP A O 1
ATOM 3358 N N . ALA A 1 425 ? -18.344 28.016 24.516 1 92.75 425 ALA A N 1
ATOM 3359 C CA . ALA A 1 425 ? -19.359 27.406 23.656 1 92.75 425 ALA A CA 1
ATOM 3360 C C . ALA A 1 425 ? -19.375 25.891 23.844 1 92.75 425 ALA A C 1
ATOM 3362 O O . ALA A 1 425 ? -20.359 25.234 23.469 1 92.75 425 ALA A O 1
ATOM 3363 N N . LEU A 1 426 ? -18.344 25.312 24.484 1 94.94 426 LEU A N 1
ATOM 3364 C CA . LEU A 1 426 ? -18.281 23.875 24.703 1 94.94 426 LEU A CA 1
ATOM 3365 C C . LEU A 1 426 ? -19.062 23.453 25.938 1 94.94 426 LEU A C 1
ATOM 3367 O O . LEU A 1 426 ? -19.219 24.25 26.859 1 94.94 426 LEU A O 1
ATOM 3371 N N . PRO A 1 427 ? -19.656 22.234 25.859 1 91.25 427 PRO A N 1
ATOM 3372 C CA . PRO A 1 427 ? -20.219 21.75 27.125 1 91.25 427 PRO A CA 1
ATOM 3373 C C . PRO A 1 427 ? -19.219 21.75 28.266 1 91.25 427 PRO A C 1
ATOM 3375 O O . PRO A 1 427 ? -18.047 21.422 28.062 1 91.25 427 PRO A O 1
ATOM 3378 N N . PRO A 1 428 ? -19.609 22.109 29.438 1 89.94 428 PRO A N 1
ATOM 3379 C CA . PRO A 1 428 ? -18.688 22.234 30.562 1 89.94 428 PRO A CA 1
ATOM 3380 C C . PRO A 1 428 ? -17.938 20.938 30.859 1 89.94 428 PRO A C 1
ATOM 3382 O O . PRO A 1 428 ? -16.797 20.969 31.312 1 89.94 428 PRO A O 1
ATOM 3385 N N . ASP A 1 429 ? -18.547 19.828 30.578 1 89.5 429 ASP A N 1
ATOM 3386 C CA . ASP A 1 429 ? -17.922 18.531 30.844 1 89.5 429 ASP A CA 1
ATOM 3387 C C . ASP A 1 429 ? -16.719 18.312 29.938 1 89.5 429 ASP A C 1
ATOM 3389 O O . ASP A 1 429 ? -15.828 17.531 30.25 1 89.5 429 ASP A O 1
ATOM 3393 N N . ALA A 1 430 ? -16.703 19.016 28.859 1 92.75 430 ALA A N 1
ATOM 3394 C CA . ALA A 1 430 ? -15.625 18.859 27.891 1 92.75 430 ALA A CA 1
ATOM 3395 C C . ALA A 1 430 ? -14.359 19.562 28.359 1 92.75 430 ALA A C 1
ATOM 3397 O O . ALA A 1 430 ? -13.25 19.078 28.125 1 92.75 430 ALA A O 1
ATOM 3398 N N . ALA A 1 431 ? -14.5 20.656 29.016 1 93.81 431 ALA A N 1
ATOM 3399 C CA . ALA A 1 431 ? -13.359 21.484 29.391 1 93.81 431 ALA A CA 1
ATOM 3400 C C . ALA A 1 431 ? -12.945 21.234 30.844 1 93.81 431 ALA A C 1
ATOM 3402 O O . ALA A 1 431 ? -11.828 21.547 31.234 1 93.81 431 ALA A O 1
ATOM 3403 N N . SER A 1 432 ? -13.75 20.547 31.656 1 91.94 432 SER A N 1
ATOM 3404 C CA . SER A 1 432 ? -13.539 20.359 33.094 1 91.94 432 SER A CA 1
ATOM 3405 C C . SER A 1 432 ? -12.266 19.578 33.375 1 91.94 432 SER A C 1
ATOM 3407 O O . SER A 1 432 ? -11.57 19.812 34.344 1 91.94 432 SER A O 1
ATOM 3409 N N . PRO A 1 433 ? -11.961 18.625 32.469 1 91.38 433 PRO A N 1
ATOM 3410 C CA . PRO A 1 433 ? -10.742 17.844 32.719 1 91.38 433 PRO A CA 1
ATOM 3411 C C . PRO A 1 433 ? -9.477 18.703 32.656 1 91.38 433 PRO A C 1
ATOM 3413 O O . PRO A 1 433 ? -8.414 18.281 33.125 1 91.38 433 PRO A O 1
ATOM 3416 N N . PHE A 1 434 ? -9.578 19.906 32.125 1 94.38 434 PHE A N 1
ATOM 3417 C CA . PHE A 1 434 ? -8.391 20.734 31.938 1 94.38 434 PHE A CA 1
ATOM 3418 C C . PHE A 1 434 ? -8.391 21.922 32.906 1 94.38 434 PHE A C 1
ATOM 3420 O O . PHE A 1 434 ? -7.703 22.906 32.688 1 94.38 434 PHE A O 1
ATOM 3427 N N . LEU A 1 435 ? -9.125 21.812 33.969 1 94.62 435 LEU A N 1
ATOM 3428 C CA . LEU A 1 435 ? -9.297 22.891 34.938 1 94.62 435 LEU A CA 1
ATOM 3429 C C . LEU A 1 435 ? -7.953 23.312 35.531 1 94.62 435 LEU A C 1
ATOM 3431 O O . LEU A 1 435 ? -7.672 24.5 35.625 1 94.62 435 LEU A O 1
ATOM 3435 N N . HIS A 1 436 ? -7.117 22.359 35.844 1 93.94 436 HIS A N 1
ATOM 3436 C CA . HIS A 1 436 ? -5.828 22.688 36.469 1 93.94 436 HIS A CA 1
ATOM 3437 C C . HIS A 1 436 ? -4.953 23.484 35.5 1 93.94 436 HIS A C 1
ATOM 3439 O O . HIS A 1 436 ? -4.285 24.438 35.906 1 93.94 436 HIS A O 1
ATOM 3445 N N . ARG A 1 437 ? -4.969 23.062 34.281 1 95.81 437 ARG A N 1
ATOM 3446 C CA . ARG A 1 437 ? -4.188 23.781 33.281 1 95.81 437 ARG A CA 1
ATOM 3447 C C . ARG A 1 437 ? -4.734 25.188 33.062 1 95.81 437 ARG A C 1
ATOM 3449 O O . ARG A 1 437 ? -3.971 26.125 32.844 1 95.81 437 ARG A O 1
ATOM 3456 N N . LEU A 1 438 ? -6.008 25.297 33.094 1 97.06 438 LEU A N 1
ATOM 3457 C CA . LEU A 1 438 ? -6.652 26.594 32.875 1 97.06 438 LEU A CA 1
ATOM 3458 C C . LEU A 1 438 ? -6.402 27.516 34.062 1 97.06 438 LEU A C 1
ATOM 3460 O O . LEU A 1 438 ? -6.324 28.734 33.906 1 97.06 438 LEU A O 1
ATOM 3464 N N . GLU A 1 439 ? -6.184 26.922 35.25 1 96.81 439 GLU A N 1
ATOM 3465 C CA . GLU A 1 439 ? -5.828 27.719 36.406 1 96.81 439 GLU A CA 1
ATOM 3466 C C . GLU A 1 439 ? -4.43 28.312 36.281 1 96.81 439 GLU A C 1
ATOM 3468 O O . GLU A 1 439 ? -4.207 29.469 36.625 1 96.81 439 GLU A O 1
ATOM 3473 N N . VAL A 1 440 ? -3.596 27.484 35.781 1 97.25 440 VAL A N 1
ATOM 3474 C CA . VAL A 1 440 ? -2.244 27.984 35.531 1 97.25 440 VAL A CA 1
ATOM 3475 C C . VAL A 1 440 ? -2.287 29.141 34.531 1 97.25 440 VAL A C 1
ATOM 3477 O O . VAL A 1 440 ? -1.583 30.141 34.688 1 97.25 440 VAL A O 1
ATOM 3480 N N . VAL A 1 441 ? -3.094 29.047 33.5 1 97.44 441 VAL A N 1
ATOM 3481 C CA . VAL A 1 441 ? -3.256 30.078 32.5 1 97.44 441 VAL A CA 1
ATOM 3482 C C . VAL A 1 441 ? -3.834 31.344 33.125 1 97.44 441 VAL A C 1
ATOM 3484 O O . VAL A 1 441 ? -3.42 32.469 32.812 1 97.44 441 VAL A O 1
ATOM 3487 N N . GLU A 1 442 ? -4.793 31.172 34 1 96.44 442 GLU A N 1
ATOM 3488 C CA . GLU A 1 442 ? -5.398 32.312 34.688 1 96.44 442 GLU A CA 1
ATOM 3489 C C . GLU A 1 442 ? -4.355 33.094 35.469 1 96.44 442 GLU A C 1
ATOM 3491 O O . GLU A 1 442 ? -4.344 34.344 35.406 1 96.44 442 GLU A O 1
ATOM 3496 N N . ASP A 1 443 ? -3.51 32.406 36.125 1 96.31 443 ASP A N 1
ATOM 3497 C CA . ASP A 1 443 ? -2.441 33.062 36.875 1 96.31 443 ASP A CA 1
ATOM 3498 C C . ASP A 1 443 ? -1.507 33.844 35.969 1 96.31 443 ASP A C 1
ATOM 3500 O O . ASP A 1 443 ? -1.117 34.969 36.25 1 96.31 443 ASP A O 1
ATOM 3504 N N . GLN A 1 444 ? -1.188 33.219 34.906 1 96.38 444 GLN A N 1
ATOM 3505 C CA . GLN A 1 444 ? -0.268 33.844 33.969 1 96.38 444 GLN A CA 1
ATOM 3506 C C . GLN A 1 444 ? -0.9 35.094 33.312 1 96.38 444 GLN A C 1
ATOM 3508 O O . GLN A 1 444 ? -0.211 36.062 33 1 96.38 444 GLN A O 1
ATOM 3513 N N . LEU A 1 445 ? -2.184 35.031 33.031 1 96 445 LEU A N 1
ATOM 3514 C CA . LEU A 1 445 ? -2.906 36.156 32.469 1 96 445 LEU A CA 1
ATOM 3515 C C . LEU A 1 445 ? -2.832 37.375 33.438 1 96 445 LEU A C 1
ATOM 3517 O O . LEU A 1 445 ? -2.707 38.5 32.969 1 96 445 LEU A O 1
ATOM 3521 N N . GLY A 1 446 ? -2.916 37.062 34.719 1 93.12 446 GLY A N 1
ATOM 3522 C CA . GLY A 1 446 ? -2.777 38.094 35.719 1 93.12 446 GLY A CA 1
ATOM 3523 C C . GLY A 1 446 ? -1.397 38.75 35.75 1 93.12 446 GLY A C 1
ATOM 3524 O O . GLY A 1 446 ? -1.27 39.969 35.781 1 93.12 446 GLY A O 1
ATOM 3525 N N . VAL A 1 447 ? -0.405 37.906 35.625 1 95 447 VAL A N 1
ATOM 3526 C CA . VAL A 1 447 ? 0.981 38.344 35.656 1 95 447 VAL A CA 1
ATOM 3527 C C . VAL A 1 447 ? 1.288 39.156 34.375 1 95 447 VAL A C 1
ATOM 3529 O O . VAL A 1 447 ? 1.981 40.188 34.469 1 95 447 VAL A O 1
ATOM 3532 N N . ASN A 1 448 ? 0.789 38.781 33.219 1 94.62 448 ASN A N 1
ATOM 3533 C CA . ASN A 1 448 ? 1.091 39.375 31.938 1 94.62 448 ASN A CA 1
ATOM 3534 C C . ASN A 1 448 ? 0.303 40.688 31.719 1 94.62 448 ASN A C 1
ATOM 3536 O O . ASN A 1 448 ? 0.62 41.469 30.828 1 94.62 448 ASN A O 1
ATOM 3540 N N . GLY A 1 449 ? -0.743 40.906 32.531 1 91.62 449 GLY A N 1
ATOM 3541 C CA . GLY A 1 449 ? -1.532 42.125 32.406 1 91.62 449 GLY A CA 1
ATOM 3542 C C . GLY A 1 449 ? -2.549 42.062 31.281 1 91.62 449 GLY A C 1
ATOM 3543 O O . GLY A 1 449 ? -2.6 42.969 30.453 1 91.62 449 GLY A O 1
ATOM 3544 N N . ALA A 1 450 ? -3.367 41.094 31.234 1 94.12 450 ALA A N 1
ATOM 3545 C CA . ALA A 1 450 ? -4.453 41 30.25 1 94.12 450 ALA A CA 1
ATOM 3546 C C . ALA A 1 450 ? -5.531 42.031 30.531 1 94.12 450 ALA A C 1
ATOM 3548 O O . ALA A 1 450 ? -5.668 42.5 31.672 1 94.12 450 ALA A O 1
ATOM 3549 N N . PRO A 1 451 ? -6.246 42.469 29.5 1 95.44 451 PRO A N 1
ATOM 3550 C CA . PRO A 1 451 ? -7.336 43.438 29.734 1 95.44 451 PRO A CA 1
ATOM 3551 C C . PRO A 1 451 ? -8.344 42.938 30.766 1 95.44 451 PRO A C 1
ATOM 3553 O O . PRO A 1 451 ? -8.648 41.75 30.828 1 95.44 451 PRO A O 1
ATOM 3556 N N . ALA A 1 452 ? -8.914 43.844 31.469 1 94.94 452 ALA A N 1
ATOM 3557 C CA . ALA A 1 452 ? -9.836 43.531 32.562 1 94.94 452 ALA A CA 1
ATOM 3558 C C . ALA A 1 452 ? -11.062 42.781 32.031 1 94.94 452 ALA A C 1
ATOM 3560 O O . ALA A 1 452 ? -11.57 41.875 32.688 1 94.94 452 ALA A O 1
ATOM 3561 N N . SER A 1 453 ? -11.5 43.219 30.906 1 95.81 453 SER A N 1
ATOM 3562 C CA . SER A 1 453 ? -12.664 42.531 30.328 1 95.81 453 SER A CA 1
ATOM 3563 C C . SER A 1 453 ? -12.367 41.094 30 1 95.81 453 SER A C 1
ATOM 3565 O O . SER A 1 453 ? -13.219 40.219 30.203 1 95.81 453 SER A O 1
ATOM 3567 N N . TYR A 1 454 ? -11.188 40.812 29.453 1 96.5 454 TYR A N 1
ATOM 3568 C CA . TYR A 1 454 ? -10.781 39.469 29.125 1 96.5 454 TYR A CA 1
ATOM 3569 C C . TYR A 1 454 ? -10.68 38.594 30.375 1 96.5 454 TYR A C 1
ATOM 3571 O O . TYR A 1 454 ? -11.148 37.469 30.406 1 96.5 454 TYR A O 1
ATOM 3579 N N . ILE A 1 455 ? -10.078 39.125 31.453 1 95.81 455 ILE A N 1
ATOM 3580 C CA . ILE A 1 455 ? -9.93 38.406 32.719 1 95.81 455 ILE A CA 1
ATOM 3581 C C . ILE A 1 455 ? -11.305 38.094 33.312 1 95.81 455 ILE A C 1
ATOM 3583 O O . ILE A 1 455 ? -11.531 37.031 33.844 1 95.81 455 ILE A O 1
ATOM 3587 N N . GLY A 1 456 ? -12.141 39.125 33.219 1 95.81 456 GLY A N 1
ATOM 3588 C CA . GLY A 1 456 ? -13.492 38.906 33.688 1 95.81 456 GLY A CA 1
ATOM 3589 C C . GLY A 1 456 ? -14.203 37.75 33 1 95.81 456 GLY A C 1
ATOM 3590 O O . GLY A 1 456 ? -14.852 36.938 33.656 1 95.81 456 GLY A O 1
ATOM 3591 N N . ARG A 1 457 ? -14.141 37.688 31.703 1 95.75 457 ARG A N 1
ATOM 3592 C CA . ARG A 1 457 ? -14.75 36.594 30.938 1 95.75 457 ARG A CA 1
ATOM 3593 C C . ARG A 1 457 ? -14.125 35.25 31.297 1 95.75 457 ARG A C 1
ATOM 3595 O O . ARG A 1 457 ? -14.836 34.25 31.391 1 95.75 457 ARG A O 1
ATOM 3602 N N . PHE A 1 458 ? -12.805 35.281 31.406 1 96.88 458 PHE A N 1
ATOM 3603 C CA . PHE A 1 458 ? -12.086 34.062 31.734 1 96.88 458 PHE A CA 1
ATOM 3604 C C . PHE A 1 458 ? -12.492 33.531 33.094 1 96.88 458 PHE A C 1
ATOM 3606 O O . PHE A 1 458 ? -12.688 32.312 33.281 1 96.88 458 PHE A O 1
ATOM 3613 N N . ARG A 1 459 ? -12.633 34.406 34.031 1 95.94 459 ARG A N 1
ATOM 3614 C CA . ARG A 1 459 ? -13.047 34.031 35.375 1 95.94 459 ARG A CA 1
ATOM 3615 C C . ARG A 1 459 ? -14.477 33.5 35.375 1 95.94 459 ARG A C 1
ATOM 3617 O O . ARG A 1 459 ? -14.797 32.562 36.156 1 95.94 459 ARG A O 1
ATOM 3624 N N . ALA A 1 460 ? -15.273 34.094 34.594 1 95.56 460 ALA A N 1
ATOM 3625 C CA . ALA A 1 460 ? -16.641 33.562 34.469 1 95.56 460 ALA A CA 1
ATOM 3626 C C . ALA A 1 460 ? -16.641 32.156 33.906 1 95.56 460 ALA A C 1
ATOM 3628 O O . ALA A 1 460 ? -17.422 31.312 34.375 1 95.56 460 ALA A O 1
ATOM 3629 N N . LEU A 1 461 ? -15.844 31.906 32.938 1 95.75 461 LEU A N 1
ATOM 3630 C CA . LEU A 1 461 ? -15.688 30.578 32.375 1 95.75 461 LEU A CA 1
ATOM 3631 C C . LEU A 1 461 ? -15.203 29.594 33.438 1 95.75 461 LEU A C 1
ATOM 3633 O O . LEU A 1 461 ? -15.742 28.5 33.562 1 95.75 461 LEU A O 1
ATOM 3637 N N . MET A 1 462 ? -14.211 30 34.188 1 95.94 462 MET A N 1
ATOM 3638 C CA . MET A 1 462 ? -13.641 29.156 35.25 1 95.94 462 MET A CA 1
ATOM 3639 C C . MET A 1 462 ? -14.688 28.828 36.312 1 95.94 462 MET A C 1
ATOM 3641 O O . MET A 1 462 ? -14.742 27.703 36.781 1 95.94 462 MET A O 1
ATOM 3645 N N . ALA A 1 463 ? -15.461 29.75 36.625 1 94.31 463 ALA A N 1
ATOM 3646 C CA . ALA A 1 463 ? -16.516 29.531 37.625 1 94.31 463 ALA A CA 1
ATOM 3647 C C . ALA A 1 463 ? -17.516 28.5 37.125 1 94.31 463 ALA A C 1
ATOM 3649 O O . ALA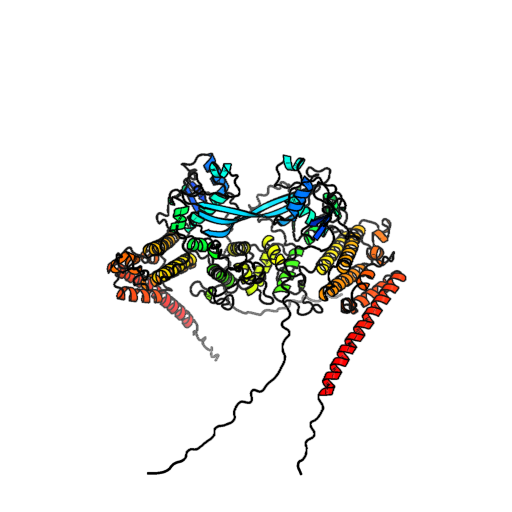 A 1 463 ? -17.969 27.641 37.906 1 94.31 463 ALA A O 1
ATOM 3650 N N . LYS A 1 464 ? -17.844 28.656 35.938 1 92.81 464 LYS A N 1
ATOM 3651 C CA . LYS A 1 464 ? -18.75 27.703 35.312 1 92.81 464 LYS A CA 1
ATOM 3652 C C . LYS A 1 464 ? -18.188 26.297 35.344 1 92.81 464 LYS A C 1
ATOM 3654 O O . LYS A 1 464 ? -18.906 25.328 35.625 1 92.81 464 LYS A O 1
ATOM 3659 N N . LEU A 1 465 ? -16.891 26.125 35.062 1 93.44 465 LEU A N 1
ATOM 3660 C CA . LEU A 1 465 ? -16.234 24.828 35.031 1 93.44 465 LEU A CA 1
ATOM 3661 C C . LEU A 1 465 ? -16.109 24.234 36.406 1 93.44 465 LEU A C 1
ATOM 3663 O O . LEU A 1 465 ? -16.281 23.031 36.594 1 93.44 465 LEU A O 1
ATOM 3667 N N . ARG A 1 466 ? -15.812 25.031 37.406 1 91.38 466 ARG A N 1
ATOM 3668 C CA . ARG A 1 466 ? -15.672 24.578 38.781 1 91.38 466 ARG A CA 1
ATOM 3669 C C . ARG A 1 466 ? -17 24.094 39.344 1 91.38 466 ARG A C 1
ATOM 3671 O O . ARG A 1 466 ? -17.047 23.125 40.125 1 91.38 466 ARG A O 1
ATOM 3678 N N . ARG A 1 467 ? -18.016 24.734 39.031 1 87.31 467 ARG A N 1
ATOM 3679 C CA . ARG A 1 467 ? -19.344 24.328 39.469 1 87.31 467 ARG A CA 1
ATOM 3680 C C . ARG A 1 467 ? -19.688 22.938 38.969 1 87.31 467 ARG A C 1
ATOM 3682 O O . ARG A 1 467 ? -20.281 22.125 39.688 1 87.31 467 ARG A O 1
ATOM 3689 N N . ARG A 1 468 ? -19.328 22.656 37.844 1 80.44 468 ARG A N 1
ATOM 3690 C CA . ARG A 1 468 ? -19.625 21.359 37.219 1 80.44 468 ARG A CA 1
ATOM 3691 C C . ARG A 1 468 ? -18.75 20.266 37.812 1 80.44 468 ARG A C 1
ATOM 3693 O O . ARG A 1 468 ? -19.203 19.141 38 1 80.44 468 ARG A O 1
ATOM 3700 N N . SER A 1 469 ? -17.484 20.547 37.938 1 74.88 469 SER A N 1
ATOM 3701 C CA . SER A 1 469 ? -16.562 19.562 38.5 1 74.88 469 SER A CA 1
ATOM 3702 C C . SER A 1 469 ? -16.984 19.188 39.938 1 74.88 469 SER A C 1
ATOM 3704 O O . SER A 1 469 ? -16.828 18.031 40.344 1 74.88 469 SER A O 1
ATOM 3706 N N . SER A 1 470 ? -17.469 20.125 40.656 1 69.56 470 SER A N 1
ATOM 3707 C CA . SER A 1 470 ? -17.922 19.906 42.031 1 69.56 470 SER A CA 1
ATOM 3708 C C . SER A 1 470 ? -19.188 19.062 42.062 1 69.56 470 SER A C 1
ATOM 3710 O O . SER A 1 470 ? -19.328 18.188 42.906 1 69.56 470 SER A O 1
ATOM 3712 N N . VAL A 1 471 ? -19.922 19.266 41.094 1 60.28 471 VAL A N 1
ATOM 3713 C CA . VAL A 1 471 ? -21.156 18.5 41.062 1 60.28 471 VAL A CA 1
ATOM 3714 C C . VAL A 1 471 ? -20.844 17.062 40.656 1 60.28 471 VAL A C 1
ATOM 3716 O O . VAL A 1 471 ? -21.438 16.125 41.219 1 60.28 471 VAL A O 1
ATOM 3719 N N . GLY A 1 472 ? -19.938 16.844 39.75 1 55.72 472 GLY A N 1
ATOM 3720 C CA . GLY A 1 472 ? -19.578 15.477 39.375 1 55.72 472 GLY A CA 1
ATOM 3721 C C . GLY A 1 472 ? -18.906 14.719 40.5 1 55.72 472 GLY A C 1
ATOM 3722 O O . GLY A 1 472 ? -19.141 13.523 40.688 1 55.72 472 GLY A O 1
ATOM 3723 N N . SER A 1 473 ? -17.969 15.359 41.25 1 53.91 473 SER A N 1
ATOM 3724 C CA . SER A 1 473 ? -17.328 14.758 42.406 1 53.91 473 SER A CA 1
ATOM 3725 C C . SER A 1 473 ? -18.344 14.469 43.531 1 53.91 473 SER A C 1
ATOM 3727 O O . SER A 1 473 ? -18.266 13.445 44.188 1 53.91 473 SER A O 1
ATOM 3729 N N . LEU A 1 474 ? -19.266 15.281 43.719 1 50.62 474 LEU A N 1
ATOM 3730 C CA . LEU A 1 474 ? -20.312 15.039 44.719 1 50.62 474 LEU A CA 1
ATOM 3731 C C . LEU A 1 474 ? -21.234 13.914 44.25 1 50.62 474 LEU A C 1
ATOM 3733 O O . LEU A 1 474 ? -21.656 13.086 45.062 1 50.62 474 LEU A O 1
ATOM 3737 N N . ALA A 1 475 ? -21.375 13.836 42.938 1 48.09 475 ALA A N 1
ATOM 3738 C CA . ALA A 1 475 ? -22.219 12.734 42.469 1 48.09 475 ALA A CA 1
ATOM 3739 C C . ALA A 1 475 ? -21.469 11.406 42.531 1 48.09 475 ALA A C 1
ATOM 3741 O O . ALA A 1 475 ? -22.062 10.383 42.906 1 48.09 475 ALA A O 1
ATOM 3742 N N . ALA A 1 476 ? -20.297 11.508 42.25 1 53.5 476 ALA A N 1
ATOM 3743 C CA . ALA A 1 476 ? -19.516 10.297 42.438 1 53.5 476 ALA A CA 1
ATOM 3744 C C . ALA A 1 476 ? -19.391 9.93 43.938 1 53.5 476 ALA A C 1
ATOM 3746 O O . ALA A 1 476 ? -19.453 8.758 44.281 1 53.5 476 ALA A O 1
ATOM 3747 N N . ALA A 1 477 ? -19.344 10.898 44.875 1 52.88 477 ALA A N 1
ATOM 3748 C CA . ALA A 1 477 ? -19.281 10.68 46.312 1 52.88 477 ALA A CA 1
ATOM 3749 C C . ALA A 1 477 ? -20.641 10.211 46.844 1 52.88 477 ALA A C 1
ATOM 3751 O O . ALA A 1 477 ? -20.703 9.328 47.719 1 52.88 477 ALA A O 1
ATOM 3752 N N . THR A 1 478 ? -21.656 10.633 46.344 1 50.44 478 THR A N 1
ATOM 3753 C CA . THR A 1 478 ? -22.984 10.227 46.781 1 50.44 478 THR A CA 1
ATOM 3754 C C . THR A 1 478 ? -23.359 8.859 46.219 1 50.44 478 THR A C 1
ATOM 3756 O O . THR A 1 478 ? -24.031 8.062 46.875 1 50.44 478 THR A O 1
ATOM 3759 N N . ALA A 1 479 ? -22.859 8.672 45 1 52.5 479 ALA A N 1
ATOM 3760 C CA . ALA A 1 479 ? -23.125 7.348 44.438 1 52.5 479 ALA A CA 1
ATOM 3761 C C . ALA A 1 479 ? -22.328 6.27 45.188 1 52.5 479 ALA A C 1
ATOM 3763 O O . ALA A 1 479 ? -22.797 5.137 45.312 1 52.5 479 ALA A O 1
ATOM 3764 N N . GLY A 1 480 ? -21.141 6.574 45.688 1 47.28 480 GLY A N 1
ATOM 3765 C CA . GLY A 1 480 ? -20.391 5.68 46.562 1 47.28 480 GLY A CA 1
ATOM 3766 C C . GLY A 1 480 ? -21.062 5.461 47.906 1 47.28 480 GLY A C 1
ATOM 3767 O O . GLY A 1 480 ? -20.875 4.418 48.531 1 47.28 480 GLY A O 1
ATOM 3768 N N . PHE A 1 481 ? -21.703 6.418 48.375 1 46.72 481 PHE A N 1
ATOM 3769 C CA . PHE A 1 481 ? -22.328 6.289 49.688 1 46.72 481 PHE A CA 1
ATOM 3770 C C . PHE A 1 481 ? -23.578 5.406 49.594 1 46.72 481 PHE A C 1
ATOM 3772 O O . PHE A 1 481 ? -23.938 4.754 50.562 1 46.72 481 PHE A O 1
ATOM 3779 N N . LYS A 1 482 ? -24.062 5.332 48.406 1 48.25 482 LYS A N 1
ATOM 3780 C CA . LYS A 1 482 ? -25.266 4.508 48.375 1 48.25 482 LYS A CA 1
ATOM 3781 C C . LYS A 1 482 ? -24.906 3.023 48.375 1 48.25 482 LYS A C 1
ATOM 3783 O O . LYS A 1 482 ? -25.672 2.203 48.906 1 48.25 482 LYS A O 1
ATOM 3788 N N . ARG A 1 483 ? -23.734 2.691 47.844 1 49.38 483 ARG A N 1
ATOM 3789 C CA . ARG A 1 483 ? -23.391 1.271 47.875 1 49.38 483 ARG A CA 1
ATOM 3790 C C . ARG A 1 483 ? -23.047 0.805 49.281 1 49.38 483 ARG A C 1
ATOM 3792 O O . ARG A 1 483 ? -23.156 -0.383 49.594 1 49.38 483 ARG A O 1
ATOM 3799 N N . GLN A 1 484 ? -22.547 1.689 50.031 1 45.41 484 GLN A N 1
ATOM 3800 C CA . GLN A 1 484 ? -22.141 1.236 51.344 1 45.41 484 GLN A CA 1
ATOM 3801 C C . GLN A 1 484 ? -23.359 1.043 52.25 1 45.41 484 GLN A C 1
ATOM 3803 O O . GLN A 1 484 ? -23.297 0.303 53.25 1 45.41 484 GLN A O 1
ATOM 3808 N N . SER A 1 485 ? -24.359 1.694 51.938 1 44.97 485 SER A N 1
ATOM 3809 C CA . SER A 1 485 ? -25.422 1.641 52.938 1 44.97 485 SER A CA 1
ATOM 3810 C C . SER A 1 485 ? -26.234 0.356 52.812 1 44.97 485 SER A C 1
ATOM 3812 O O . SER A 1 485 ? -27.078 0.055 53.656 1 44.97 485 SER A O 1
ATOM 3814 N N . GLN A 1 486 ? -26.109 -0.249 51.625 1 42 486 GLN A N 1
ATOM 3815 C CA . GLN A 1 486 ? -27.047 -1.357 51.531 1 42 486 GLN A CA 1
ATOM 3816 C C . GLN A 1 486 ? -26.5 -2.607 52.219 1 42 486 GLN A C 1
ATOM 3818 O O . GLN A 1 486 ? -27.188 -3.635 52.25 1 42 486 GLN A O 1
ATOM 3823 N N . GLY A 1 487 ? -25.234 -2.574 52.531 1 36.34 487 GLY A N 1
ATOM 3824 C CA . GLY A 1 487 ? -24.734 -3.893 52.875 1 36.34 487 GLY A CA 1
ATOM 3825 C C . GLY A 1 487 ? -25.125 -4.34 54.281 1 36.34 487 GLY A C 1
ATOM 3826 O O . GLY A 1 487 ? -24.875 -5.48 54.656 1 36.34 487 GLY A O 1
ATOM 3827 N N . SER A 1 488 ? -25.25 -3.344 55.156 1 35.88 488 SER A N 1
ATOM 3828 C CA . SER A 1 488 ? -25.094 -3.875 56.5 1 35.88 488 SER A CA 1
ATOM 3829 C C . SER A 1 488 ? -26.391 -4.508 57 1 35.88 488 SER A C 1
ATOM 3831 O O . SER A 1 488 ? -26.672 -4.523 58.188 1 35.88 488 SER A O 1
ATOM 3833 N N . GLN A 1 489 ? -27.406 -4.715 56.188 1 33.25 489 GLN A N 1
ATOM 3834 C CA . GLN A 1 489 ? -28.547 -5.266 56.906 1 33.25 489 GLN A CA 1
ATOM 3835 C C . GLN A 1 489 ? -28.234 -6.68 57.406 1 33.25 489 GLN A C 1
ATOM 3837 O O . GLN A 1 489 ? -28.078 -7.602 56.625 1 33.25 489 GLN A O 1
ATOM 3842 N N . GLU A 1 490 ? -27.469 -6.77 58.531 1 29.83 490 GLU A N 1
ATOM 3843 C CA . GLU A 1 490 ? -27.172 -7.977 59.312 1 29.83 490 GLU A CA 1
ATOM 3844 C C . GLU A 1 490 ? -28.453 -8.758 59.625 1 29.83 490 GLU A C 1
ATOM 3846 O O . GLU A 1 490 ? -29.438 -8.18 60.062 1 29.83 490 GLU A O 1
ATOM 3851 N N . ARG A 1 491 ? -28.641 -9.836 58.844 1 34.22 491 ARG A N 1
ATOM 3852 C CA . ARG A 1 491 ? -29.625 -10.906 59.031 1 34.22 491 ARG A CA 1
ATOM 3853 C C . ARG A 1 491 ? -29.594 -11.406 60.469 1 34.22 491 ARG A C 1
ATOM 3855 O O . ARG A 1 491 ? -28.531 -11.766 61 1 34.22 491 ARG A O 1
ATOM 3862 N N . GLY A 1 492 ? -30.531 -10.961 61.438 1 26.88 492 GLY A N 1
ATOM 3863 C CA . GLY A 1 492 ? -30.875 -11.312 62.812 1 26.88 492 GLY A CA 1
ATOM 3864 C C . GLY A 1 492 ? -31.062 -12.805 63.031 1 26.88 492 GLY A C 1
ATOM 3865 O O . GLY A 1 492 ? -31.578 -13.492 62.125 1 26.88 492 GLY A O 1
ATOM 3866 N N . SER A 1 493 ? -30.141 -13.516 63.719 1 32.22 493 SER A N 1
ATOM 3867 C CA . SER A 1 493 ? -30.078 -14.891 64.188 1 32.22 493 SER A CA 1
ATOM 3868 C C . SER A 1 493 ? -31.281 -15.234 65.062 1 32.22 493 SER A C 1
ATOM 3870 O O . SER A 1 493 ? -31.531 -14.562 66.062 1 32.22 493 SER A O 1
ATOM 3872 N N . LYS A 1 494 ? -32.469 -15.633 64.5 1 31.62 494 LYS A N 1
ATOM 3873 C CA . LYS A 1 494 ? -33.562 -16.156 65.312 1 31.62 494 LYS A CA 1
ATOM 3874 C C . LYS A 1 494 ? -33.125 -17.375 66.125 1 31.62 494 LYS A C 1
ATOM 3876 O O . LYS A 1 494 ? -32.688 -18.375 65.5 1 31.62 494 LYS A O 1
ATOM 3881 N N . ARG A 1 495 ? -32.625 -17.156 67.312 1 26.47 495 ARG A N 1
ATOM 3882 C CA . ARG A 1 495 ? -32.375 -18.125 68.375 1 26.47 495 ARG A CA 1
ATOM 3883 C C . ARG A 1 495 ? -33.625 -18.938 68.688 1 26.47 495 ARG A C 1
ATOM 3885 O O . ARG A 1 495 ? -34.688 -18.391 68.938 1 26.47 495 ARG A O 1
ATOM 3892 N N . VAL A 1 496 ? -33.781 -20.031 67.938 1 29.12 496 VAL A N 1
ATOM 3893 C CA . VAL A 1 496 ? -34.75 -21.047 68.375 1 29.12 496 VAL A CA 1
ATOM 3894 C C . VAL A 1 496 ? -34.531 -21.406 69.875 1 29.12 496 VAL A C 1
ATOM 3896 O O . VAL A 1 496 ? -33.438 -21.766 70.25 1 29.12 496 VAL A O 1
ATOM 3899 N N . ARG A 1 497 ? -35.438 -21.047 70.75 1 24.67 497 ARG A N 1
ATOM 3900 C CA . ARG A 1 497 ? -35.75 -21.688 72 1 24.67 497 ARG A CA 1
ATOM 3901 C C . ARG A 1 497 ? -36.281 -23.109 71.812 1 24.67 497 ARG A C 1
ATOM 3903 O O . ARG A 1 497 ? -37.094 -23.328 70.938 1 24.67 497 ARG A O 1
ATOM 3910 N N . MET B 1 1 ? -46.594 -69.625 40.938 1 18.19 1 MET B N 1
ATOM 3911 C CA . MET B 1 1 ? -46.75 -68.938 42.219 1 18.19 1 MET B CA 1
ATOM 3912 C C . MET B 1 1 ? -46.5 -67.438 42.062 1 18.19 1 MET B C 1
ATOM 3914 O O . MET B 1 1 ? -45.969 -67 41.031 1 18.19 1 MET B O 1
ATOM 3918 N N . PRO B 1 2 ? -46.125 -66.562 43.188 1 18.86 2 PRO B N 1
ATOM 3919 C CA . PRO B 1 2 ? -46.656 -65.438 43.906 1 18.86 2 PRO B CA 1
ATOM 3920 C C . PRO B 1 2 ? -46.094 -64.062 43.438 1 18.86 2 PRO B C 1
ATOM 3922 O O . PRO B 1 2 ? -46.844 -63.156 43.125 1 18.86 2 PRO B O 1
ATOM 3925 N N . PRO B 1 3 ? -44.969 -63.562 44.062 1 17.7 3 PRO B N 1
ATOM 3926 C CA . PRO B 1 3 ? -45.031 -62.438 44.969 1 17.7 3 PRO B CA 1
ATOM 3927 C C . PRO B 1 3 ? -44.688 -61.094 44.312 1 17.7 3 PRO B C 1
ATOM 3929 O O . PRO B 1 3 ? -45.438 -60.125 44.469 1 17.7 3 PRO B O 1
ATOM 3932 N N . THR B 1 4 ? -43.375 -60.875 44.094 1 18.81 4 THR B N 1
ATOM 3933 C CA . THR B 1 4 ? -42.719 -59.812 44.844 1 18.81 4 THR B CA 1
ATOM 3934 C C . THR B 1 4 ? -42.906 -58.469 44.125 1 18.81 4 THR B C 1
ATOM 3936 O O . THR B 1 4 ? -43.219 -58.406 42.938 1 18.81 4 THR B O 1
ATOM 3939 N N . THR B 1 5 ? -42.219 -57.438 44.625 1 18.62 5 THR B N 1
ATOM 3940 C CA . THR B 1 5 ? -42.281 -56.094 45.188 1 18.62 5 THR B CA 1
ATOM 3941 C C . THR B 1 5 ? -42 -55.031 44.125 1 18.62 5 THR B C 1
ATOM 3943 O O . THR B 1 5 ? -40.969 -55.062 43.5 1 18.62 5 THR B O 1
ATOM 3946 N N . ARG B 1 6 ? -43.062 -54.219 43.469 1 18.22 6 ARG B N 1
ATOM 3947 C CA . ARG B 1 6 ? -43.5 -53.25 42.469 1 18.22 6 ARG B CA 1
ATOM 3948 C C . ARG B 1 6 ? -43 -51.844 42.781 1 18.22 6 ARG B C 1
ATOM 3950 O O . ARG B 1 6 ? -43.75 -50.969 43.125 1 18.22 6 ARG B O 1
ATOM 3957 N N . ALA B 1 7 ? -41.656 -51.844 43.438 1 16.23 7 ALA B N 1
ATOM 3958 C CA . ALA B 1 7 ? -41.375 -50.656 44.25 1 16.23 7 ALA B CA 1
ATOM 3959 C C . ALA B 1 7 ? -41.531 -49.375 43.406 1 16.23 7 ALA B C 1
ATOM 3961 O O . ALA B 1 7 ? -41.656 -49.438 42.188 1 16.23 7 ALA B O 1
ATOM 3962 N N . GLN B 1 8 ? -40.344 -48.562 43.375 1 16 8 GLN B N 1
ATOM 3963 C CA . GLN B 1 8 ? -40.062 -47.25 43.969 1 16 8 GLN B CA 1
ATOM 3964 C C . GLN B 1 8 ? -40.312 -46.125 42.969 1 16 8 GLN B C 1
ATOM 3966 O O . GLN B 1 8 ? -40.406 -46.344 41.781 1 16 8 GLN B O 1
ATOM 3971 N N . ALA B 1 9 ? -39.344 -45.094 42.969 1 16.36 9 ALA B N 1
ATOM 3972 C CA . ALA B 1 9 ? -39.312 -43.688 43.375 1 16.36 9 ALA B CA 1
ATOM 3973 C C . ALA B 1 9 ? -39.406 -42.75 42.156 1 16.36 9 ALA B C 1
ATOM 3975 O O . ALA B 1 9 ? -38.469 -42.719 41.312 1 16.36 9 ALA B O 1
ATOM 3976 N N . ARG B 1 10 ? -40.531 -42.438 41.531 1 16.36 10 ARG B N 1
ATOM 3977 C CA . ARG B 1 10 ? -41.031 -41.625 40.406 1 16.36 10 ARG B CA 1
ATOM 3978 C C . ARG B 1 10 ? -40.75 -40.156 40.625 1 16.36 10 ARG B C 1
ATOM 3980 O O . ARG B 1 10 ? -41.531 -39.469 41.281 1 16.36 10 ARG B O 1
ATOM 3987 N N . ARG B 1 11 ? -39.406 -40.094 41.188 1 17.33 11 ARG B N 1
ATOM 3988 C CA . ARG B 1 11 ? -39.219 -38.719 41.625 1 17.33 11 ARG B CA 1
ATOM 3989 C C . ARG B 1 11 ? -39.75 -37.719 40.625 1 17.33 11 ARG B C 1
ATOM 3991 O O . ARG B 1 11 ? -39.969 -38.062 39.438 1 17.33 11 ARG B O 1
ATOM 3998 N N . GLU B 1 12 ? -39.531 -36.469 41 1 16.88 12 GLU B N 1
ATOM 3999 C CA . GLU B 1 12 ? -39.938 -35.094 41.156 1 16.88 12 GLU B CA 1
ATOM 4000 C C . GLU B 1 12 ? -39.656 -34.281 39.906 1 16.88 12 GLU B C 1
ATOM 4002 O O . GLU B 1 12 ? -38.531 -34.25 39.406 1 16.88 12 GLU B O 1
ATOM 4007 N N . SER B 1 13 ? -40.656 -34.156 39 1 17.02 13 SER B N 1
ATOM 4008 C CA . SER B 1 13 ? -41.031 -33.531 37.75 1 17.02 13 SER B CA 1
ATOM 4009 C C . SER B 1 13 ? -40.406 -32.156 37.625 1 17.02 13 SER B C 1
ATOM 4011 O O . SER B 1 13 ? -39.812 -31.641 38.562 1 17.02 13 SER B O 1
ATOM 4013 N N . LEU B 1 14 ? -41.062 -31.234 37.094 1 17.42 14 LEU B N 1
ATOM 4014 C CA . LEU B 1 14 ? -41.188 -30.453 35.844 1 17.42 14 LEU B CA 1
ATOM 4015 C C . LEU B 1 14 ? -40.875 -28.984 36.094 1 17.42 14 LEU B C 1
ATOM 4017 O O . LEU B 1 14 ? -41.125 -28.141 35.25 1 17.42 14 LEU B O 1
ATOM 4021 N N . GLN B 1 15 ? -40.5 -28.625 37.406 1 17.06 15 GLN B N 1
ATOM 4022 C CA . GLN B 1 15 ? -40.875 -27.234 37.594 1 17.06 15 GLN B CA 1
ATOM 4023 C C . GLN B 1 15 ? -40.156 -26.312 36.625 1 17.06 15 GLN B C 1
ATOM 4025 O O . GLN B 1 15 ? -38.906 -26.281 36.594 1 17.06 15 GLN B O 1
ATOM 4030 N N . THR B 1 16 ? -40.781 -26.109 35.5 1 19.89 16 THR B N 1
ATOM 4031 C CA . THR B 1 16 ? -40.469 -25.297 34.344 1 19.89 16 THR B CA 1
ATOM 4032 C C . THR B 1 16 ? -40.188 -23.844 34.75 1 19.89 16 THR B C 1
ATOM 4034 O O . THR B 1 16 ? -41.125 -23.062 34.938 1 19.89 16 THR B O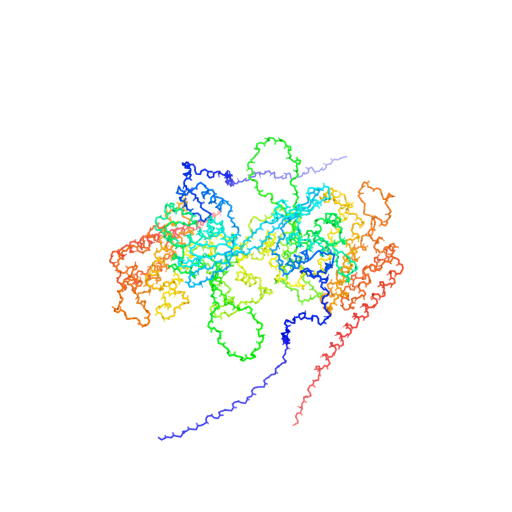 1
ATOM 4037 N N . ASN B 1 17 ? -39.281 -23.734 35.781 1 16.19 17 ASN B N 1
ATOM 4038 C CA . ASN B 1 17 ? -39.281 -22.391 36.375 1 16.19 17 ASN B CA 1
ATOM 4039 C C . ASN B 1 17 ? -39.219 -21.312 35.281 1 16.19 17 ASN B C 1
ATOM 4041 O O . ASN B 1 17 ? -40.031 -20.406 35.25 1 16.19 17 ASN B O 1
ATOM 4045 N N . PRO B 1 18 ? -37.969 -20.734 35.156 1 17.73 18 PRO B N 1
ATOM 4046 C CA . PRO B 1 18 ? -37.688 -19.359 35.594 1 17.73 18 PRO B CA 1
ATOM 4047 C C . PRO B 1 18 ? -37.969 -18.328 34.5 1 17.73 18 PRO B C 1
ATOM 4049 O O . PRO B 1 18 ? -38.156 -18.688 33.344 1 17.73 18 PRO B O 1
ATOM 4052 N N . GLU B 1 19 ? -37.125 -17.156 34.562 1 16.67 19 GLU B N 1
ATOM 4053 C CA . GLU B 1 19 ? -37.25 -15.703 34.656 1 16.67 19 GLU B CA 1
ATOM 4054 C C . GLU B 1 19 ? -37.188 -15.055 33.281 1 16.67 19 GLU B C 1
ATOM 4056 O O . GLU B 1 19 ? -38.188 -14.523 32.781 1 16.67 19 GLU B O 1
ATOM 4061 N N . ASP B 1 20 ? -36.094 -14.148 33.094 1 16.78 20 ASP B N 1
ATOM 4062 C CA . ASP B 1 20 ? -36.156 -12.688 33.031 1 16.78 20 ASP B CA 1
ATOM 4063 C C . ASP B 1 20 ? -36.188 -12.203 31.578 1 16.78 20 ASP B C 1
ATOM 4065 O O . ASP B 1 20 ? -37.125 -11.531 31.172 1 16.78 20 ASP B O 1
ATOM 4069 N N . ASP B 1 21 ? -35.094 -11.367 31.188 1 18 21 ASP B N 1
ATOM 4070 C CA . ASP B 1 21 ? -34.938 -9.969 30.797 1 18 21 ASP B CA 1
ATOM 4071 C C . ASP B 1 21 ? -34.812 -9.828 29.281 1 18 21 ASP B C 1
ATOM 4073 O O . ASP B 1 21 ? -33.906 -10.406 28.672 1 18 21 ASP B O 1
ATOM 4077 N N . SER B 1 22 ? -35.844 -9.641 28.594 1 19.61 22 SER B N 1
ATOM 4078 C CA . SER B 1 22 ? -36.188 -9.508 27.188 1 19.61 22 SER B CA 1
ATOM 4079 C C . SER B 1 22 ? -35.344 -8.445 26.5 1 19.61 22 SER B C 1
ATOM 4081 O O . SER B 1 22 ? -35.562 -7.25 26.703 1 19.61 22 SER B O 1
ATOM 4083 N N . SER B 1 23 ? -34 -8.695 26.359 1 18.42 23 SER B N 1
ATOM 4084 C CA . SER B 1 23 ? -33.094 -7.691 25.812 1 18.42 23 SER B CA 1
ATOM 4085 C C . SER B 1 23 ? -33.594 -7.207 24.453 1 18.42 23 SER B C 1
ATOM 4087 O O . SER B 1 23 ? -34.125 -7.992 23.656 1 18.42 23 SER B O 1
ATOM 4089 N N . SER B 1 24 ? -33.719 -5.863 24.281 1 18.55 24 SER B N 1
ATOM 4090 C CA . SER B 1 24 ? -34.281 -4.848 23.391 1 18.55 24 SER B CA 1
ATOM 4091 C C . SER B 1 24 ? -33.594 -4.867 22.031 1 18.55 24 SER B C 1
ATOM 4093 O O . SER B 1 24 ? -32.375 -4.594 21.938 1 18.55 24 SER B O 1
ATOM 4095 N N . ASP B 1 25 ? -33.781 -5.824 21.266 1 19.52 25 ASP B N 1
ATOM 4096 C CA . ASP B 1 25 ? -33.219 -5.961 19.922 1 19.52 25 ASP B CA 1
ATOM 4097 C C . ASP B 1 25 ? -33.5 -4.715 19.078 1 19.52 25 ASP B C 1
ATOM 4099 O O . ASP B 1 25 ? -34.656 -4.363 18.828 1 19.52 25 ASP B O 1
ATOM 4103 N N . PRO B 1 26 ? -32.656 -3.707 19.328 1 20.14 26 PRO B N 1
ATOM 4104 C CA . PRO B 1 26 ? -32.969 -2.463 18.625 1 20.14 26 PRO B CA 1
ATOM 4105 C C . PRO B 1 26 ? -33.094 -2.656 17.109 1 20.14 26 PRO B C 1
ATOM 4107 O O . PRO B 1 26 ? -32.531 -3.605 16.562 1 20.14 26 PRO B O 1
ATOM 4110 N N . ASP B 1 27 ? -34.188 -2.219 16.562 1 19.55 27 ASP B N 1
ATOM 4111 C CA . ASP B 1 27 ? -34.812 -2.053 15.258 1 19.55 27 ASP B CA 1
ATOM 4112 C C . ASP B 1 27 ? -33.812 -1.426 14.266 1 19.55 27 ASP B C 1
ATOM 4114 O O . ASP B 1 27 ? -33.281 -0.339 14.516 1 19.55 27 ASP B O 1
ATOM 4118 N N . SER B 1 28 ? -32.969 -2.311 13.734 1 20.12 28 SER B N 1
ATOM 4119 C CA . SER B 1 28 ? -31.953 -2.043 12.711 1 20.12 28 SER B CA 1
ATOM 4120 C C . SER B 1 28 ? -32.562 -1.303 11.523 1 20.12 28 SER B C 1
ATOM 4122 O O . SER B 1 28 ? -33.281 -1.895 10.719 1 20.12 28 SER B O 1
ATOM 4124 N N . ASP B 1 29 ? -33.094 -0.163 11.766 1 20.19 29 ASP B N 1
ATOM 4125 C CA . ASP B 1 29 ? -33.656 0.633 10.688 1 20.19 29 ASP B CA 1
ATOM 4126 C C . ASP B 1 29 ? -32.656 0.806 9.539 1 20.19 29 ASP B C 1
ATOM 4128 O O . ASP B 1 29 ? -31.578 1.369 9.734 1 20.19 29 ASP B O 1
ATOM 4132 N N . LEU B 1 30 ? -32.5 -0.209 8.812 1 21.75 30 LEU B N 1
ATOM 4133 C CA . LEU B 1 30 ? -31.812 -0.307 7.535 1 21.75 30 LEU B CA 1
ATOM 4134 C C . LEU B 1 30 ? -32.094 0.92 6.672 1 21.75 30 LEU B C 1
ATOM 4136 O O . LEU B 1 30 ? -33.188 1.079 6.145 1 21.75 30 LEU B O 1
ATOM 4140 N N . GLY B 1 31 ? -31.75 2.055 7.254 1 20.05 31 GLY B N 1
ATOM 4141 C CA . GLY B 1 31 ? -32.062 3.238 6.461 1 20.05 31 GLY B CA 1
ATOM 4142 C C . GLY B 1 31 ? -31.531 3.154 5.039 1 20.05 31 GLY B C 1
ATOM 4143 O O . GLY B 1 31 ? -30.578 2.418 4.762 1 20.05 31 GLY B O 1
ATOM 4144 N N . ASN B 1 32 ? -32.406 3.109 4.059 1 23.88 32 ASN B N 1
ATOM 4145 C CA . ASN B 1 32 ? -32.375 3.312 2.613 1 23.88 32 ASN B CA 1
ATOM 4146 C C . ASN B 1 32 ? -31.234 4.227 2.189 1 23.88 32 ASN B C 1
ATOM 4148 O O . ASN B 1 32 ? -30.891 5.168 2.902 1 23.88 32 ASN B O 1
ATOM 4152 N N . PRO B 1 33 ? -30.188 3.574 1.521 1 25.38 33 PRO B N 1
ATOM 4153 C CA . PRO B 1 33 ? -29.281 4.578 0.968 1 25.38 33 PRO B CA 1
ATOM 4154 C C . PRO B 1 33 ? -30.016 5.824 0.467 1 25.38 33 PRO B C 1
ATOM 4156 O O . PRO B 1 33 ? -30.75 5.754 -0.52 1 25.38 33 PRO B O 1
ATOM 4159 N N . ALA B 1 34 ? -30.688 6.402 1.29 1 23.39 34 ALA B N 1
ATOM 4160 C CA . ALA B 1 34 ? -31.422 7.609 0.937 1 23.39 34 ALA B CA 1
ATOM 4161 C C . ALA B 1 34 ? -30.625 8.484 -0.021 1 23.39 34 ALA B C 1
ATOM 4163 O O . ALA B 1 34 ? -29.391 8.547 0.069 1 23.39 34 ALA B O 1
ATOM 4164 N N . THR B 1 35 ? -31.078 8.461 -1.32 1 26.5 35 THR B N 1
ATOM 4165 C CA . THR B 1 35 ? -30.906 9.695 -2.072 1 26.5 35 THR B CA 1
ATOM 4166 C C . THR B 1 35 ? -30.734 10.883 -1.13 1 26.5 35 THR B C 1
ATOM 4168 O O . THR B 1 35 ? -31.562 11.125 -0.258 1 26.5 35 THR B O 1
ATOM 4171 N N . LEU B 1 36 ? -29.562 10.922 -0.557 1 26.59 36 LEU B N 1
ATOM 4172 C CA . LEU B 1 36 ? -29.406 12.227 0.078 1 26.59 36 LEU B CA 1
ATOM 4173 C C . LEU B 1 36 ? -30.266 13.273 -0.608 1 26.59 36 LEU B C 1
ATOM 4175 O O . LEU B 1 36 ? -29.844 13.875 -1.6 1 26.59 36 LEU B O 1
ATOM 4179 N N . ASP B 1 37 ? -31.531 12.797 -0.704 1 28.72 37 ASP B N 1
ATOM 4180 C CA . ASP B 1 37 ? -32.5 13.883 -0.693 1 28.72 37 ASP B CA 1
ATOM 4181 C C . ASP B 1 37 ? -32.312 14.789 0.524 1 28.72 37 ASP B C 1
ATOM 4183 O O . ASP B 1 37 ? -32.656 14.406 1.645 1 28.72 37 ASP B O 1
ATOM 4187 N N . ASP B 1 38 ? -31.281 15.281 0.921 1 31.06 38 ASP B N 1
ATOM 4188 C CA . ASP B 1 38 ? -31.656 16.422 1.754 1 31.06 38 ASP B CA 1
ATOM 4189 C C . ASP B 1 38 ? -33.062 16.891 1.438 1 31.06 38 ASP B C 1
ATOM 4191 O O . ASP B 1 38 ? -33.406 17.141 0.278 1 31.06 38 ASP B O 1
ATOM 4195 N N . PRO B 1 39 ? -34.156 16.297 2.02 1 34.91 39 PRO B N 1
ATOM 4196 C CA . PRO B 1 39 ? -35.406 17 1.744 1 34.91 39 PRO B CA 1
ATOM 4197 C C . PRO B 1 39 ? -35.188 18.438 1.287 1 34.91 39 PRO B C 1
ATOM 4199 O O . PRO B 1 39 ? -36.125 19.234 1.313 1 34.91 39 PRO B O 1
ATOM 4202 N N . ALA B 1 40 ? -34.094 19 1.938 1 31.58 40 ALA B N 1
ATOM 4203 C CA . ALA B 1 40 ? -34.281 20.422 1.635 1 31.58 40 ALA B CA 1
ATOM 4204 C C . ALA B 1 40 ? -34.625 20.641 0.164 1 31.58 40 ALA B C 1
ATOM 4206 O O . ALA B 1 40 ? -34.406 19.75 -0.663 1 31.58 40 ALA B O 1
ATOM 4207 N N . GLY B 1 41 ? -34.812 21.797 -0.133 1 35.16 41 GLY B N 1
ATOM 4208 C CA . GLY B 1 41 ? -35.156 22.453 -1.387 1 35.16 41 GLY B CA 1
ATOM 4209 C C . GLY B 1 41 ? -34.312 21.969 -2.553 1 35.16 41 GLY B C 1
ATOM 4210 O O . GLY B 1 41 ? -33.312 21.281 -2.355 1 35.16 41 GLY B O 1
ATOM 4211 N N . ASN B 1 42 ? -34.656 21.891 -3.721 1 40.94 42 ASN B N 1
ATOM 4212 C CA . ASN B 1 42 ? -34.094 21.828 -5.062 1 40.94 42 ASN B CA 1
ATOM 4213 C C . ASN B 1 42 ? -32.625 22.172 -5.059 1 40.94 42 ASN B C 1
ATOM 4215 O O . ASN B 1 42 ? -32.25 23.328 -4.852 1 40.94 42 ASN B O 1
ATOM 4219 N N . PRO B 1 43 ? -31.641 21.109 -4.523 1 54.44 43 PRO B N 1
ATOM 4220 C CA . PRO B 1 43 ? -30.266 21.641 -4.586 1 54.44 43 PRO B CA 1
ATOM 4221 C C . PRO B 1 43 ? -30.109 22.75 -5.621 1 54.44 43 PRO B C 1
ATOM 4223 O O . PRO B 1 43 ? -30.656 22.641 -6.73 1 54.44 43 PRO B O 1
ATOM 4226 N N . ASP B 1 44 ? -30 23.75 -5.113 1 69.25 44 ASP B N 1
ATOM 4227 C CA . ASP B 1 44 ? -29.656 24.844 -6.004 1 69.25 44 ASP B CA 1
ATOM 4228 C C . ASP B 1 44 ? -28.641 24.422 -7.047 1 69.25 44 ASP B C 1
ATOM 4230 O O . ASP B 1 44 ? -27.5 24.078 -6.707 1 69.25 44 ASP B O 1
ATOM 4234 N N . PRO B 1 45 ? -29.094 23.906 -8.148 1 79.25 45 PRO B N 1
ATOM 4235 C CA . PRO B 1 45 ? -28.188 23.5 -9.227 1 79.25 45 PRO B CA 1
ATOM 4236 C C . PRO B 1 45 ? -26.953 24.375 -9.344 1 79.25 45 PRO B C 1
ATOM 4238 O O . PRO B 1 45 ? -25.969 24 -9.984 1 79.25 45 PRO B O 1
ATOM 4241 N N . SER B 1 46 ? -27.062 25.375 -8.453 1 88.69 46 SER B N 1
ATOM 4242 C CA . SER B 1 46 ? -25.969 26.328 -8.562 1 88.69 46 SER B CA 1
ATOM 4243 C C . SER B 1 46 ? -24.875 26.031 -7.531 1 88.69 46 SER B C 1
ATOM 4245 O O . SER B 1 46 ? -23.844 26.719 -7.496 1 88.69 46 SER B O 1
ATOM 4247 N N . ILE B 1 47 ? -25.031 24.984 -6.676 1 91.88 47 ILE B N 1
ATOM 4248 C CA . ILE B 1 47 ? -24.031 24.672 -5.664 1 91.88 47 ILE B CA 1
ATOM 4249 C C . ILE B 1 47 ? -23.578 23.219 -5.824 1 91.88 47 ILE B C 1
ATOM 4251 O O . ILE B 1 47 ? -24.406 22.328 -5.988 1 91.88 47 ILE B O 1
ATOM 4255 N N . VAL B 1 48 ? -22.312 23.016 -5.832 1 92.75 48 VAL B N 1
ATOM 4256 C CA . VAL B 1 48 ? -21.719 21.688 -5.906 1 92.75 48 VAL B CA 1
ATOM 4257 C C . VAL B 1 48 ? -20.859 21.422 -4.676 1 92.75 48 VAL B C 1
ATOM 4259 O O . VAL B 1 48 ? -20.078 22.297 -4.266 1 92.75 48 VAL B O 1
ATOM 4262 N N . VAL B 1 49 ? -21.031 20.266 -4.043 1 91.56 49 VAL B N 1
ATOM 4263 C CA . VAL B 1 49 ? -20.234 19.906 -2.867 1 91.56 49 VAL B CA 1
ATOM 4264 C C . VAL B 1 49 ? -19.094 18.984 -3.275 1 91.56 49 VAL B C 1
ATOM 4266 O O . VAL B 1 49 ? -19.312 18 -3.986 1 91.56 49 VAL B O 1
ATOM 4269 N N . SER B 1 50 ? -17.938 19.312 -2.943 1 93.62 50 SER B N 1
ATOM 4270 C CA . SER B 1 50 ? -16.75 18.531 -3.289 1 93.62 50 SER B CA 1
ATOM 4271 C C . SER B 1 50 ? -16.562 17.359 -2.33 1 93.62 50 SER B C 1
ATOM 4273 O O . SER B 1 50 ? -17.203 17.297 -1.284 1 93.62 50 SER B O 1
ATOM 4275 N N . PRO B 1 51 ? -15.648 16.391 -2.68 1 90.69 51 PRO B N 1
ATOM 4276 C CA . PRO B 1 51 ? -15.352 15.266 -1.789 1 90.69 51 PRO B CA 1
ATOM 4277 C C . PRO B 1 51 ? -14.727 15.711 -0.468 1 90.69 51 PRO B C 1
ATOM 4279 O O . PRO B 1 51 ? -14.797 14.984 0.528 1 90.69 51 PRO B O 1
ATOM 4282 N N . SER B 1 52 ? -14.078 16.859 -0.433 1 89.81 52 SER B N 1
ATOM 4283 C CA . SER B 1 52 ? -13.492 17.391 0.793 1 89.81 52 SER B CA 1
ATOM 4284 C C . SER B 1 52 ? -14.547 18.078 1.649 1 89.81 52 SER B C 1
ATOM 4286 O O . SER B 1 52 ? -14.219 18.703 2.662 1 89.81 52 SER B O 1
ATOM 4288 N N . LYS B 1 53 ? -15.828 18.141 1.219 1 87.06 53 LYS B N 1
ATOM 4289 C CA . LYS B 1 53 ? -16.984 18.672 1.935 1 87.06 53 LYS B CA 1
ATOM 4290 C C . LYS B 1 53 ? -17.031 20.188 1.873 1 87.06 53 LYS B C 1
ATOM 4292 O O . LYS B 1 53 ? -17.578 20.844 2.762 1 87.06 53 LYS B O 1
ATOM 4297 N N . LEU B 1 54 ? -16.375 20.688 0.885 1 90.44 54 LEU B N 1
ATOM 4298 C CA . LEU B 1 54 ? -16.516 22.109 0.593 1 90.44 54 LEU B CA 1
ATOM 4299 C C . LEU B 1 54 ? -17.641 22.375 -0.39 1 90.44 54 LEU B C 1
ATOM 4301 O O . LEU B 1 54 ? -17.906 21.547 -1.277 1 90.44 54 LEU B O 1
ATOM 4305 N N . SER B 1 55 ? -18.312 23.469 -0.219 1 91.25 55 SER B N 1
ATOM 4306 C CA . SER B 1 55 ? -19.375 23.859 -1.128 1 91.25 55 SER B CA 1
ATOM 4307 C C . SER B 1 55 ? -18.938 24.953 -2.084 1 91.25 55 SER B C 1
ATOM 4309 O O . SER B 1 55 ? -18.375 25.969 -1.654 1 91.25 55 SER B O 1
ATOM 4311 N N . TYR B 1 56 ? -19.188 24.703 -3.35 1 93.25 56 TYR B N 1
ATOM 4312 C CA . TYR B 1 56 ? -18.781 25.656 -4.375 1 93.25 56 TYR B CA 1
ATOM 4313 C C . TYR B 1 56 ? -19.984 26.172 -5.148 1 93.25 56 TYR B C 1
ATOM 4315 O O . TYR B 1 56 ? -20.828 25.391 -5.586 1 93.25 56 TYR B O 1
ATOM 4323 N N . ARG B 1 57 ? -20.109 27.453 -5.246 1 94.31 57 ARG B N 1
ATOM 4324 C CA . ARG B 1 57 ? -21.062 28.078 -6.164 1 94.31 57 ARG B CA 1
ATOM 4325 C C . ARG B 1 57 ? -20.531 28.062 -7.594 1 94.31 57 ARG B C 1
ATOM 4327 O O . ARG B 1 57 ? -19.406 28.516 -7.855 1 94.31 57 ARG B O 1
ATOM 4334 N N . VAL B 1 58 ? -21.375 27.516 -8.539 1 94.12 58 VAL B N 1
ATOM 4335 C CA . VAL B 1 58 ? -20.875 27.312 -9.898 1 94.12 58 VAL B CA 1
ATOM 4336 C C . VAL B 1 58 ? -21.781 28.047 -10.891 1 94.12 58 VAL B C 1
ATOM 4338 O O . VAL B 1 58 ? -21.781 27.75 -12.086 1 94.12 58 VAL B O 1
ATOM 4341 N N . ASP B 1 59 ? -22.469 29.031 -10.539 1 90.38 59 ASP B N 1
ATOM 4342 C CA . ASP B 1 59 ? -23.438 29.734 -11.367 1 90.38 59 ASP B CA 1
ATOM 4343 C C . ASP B 1 59 ? -22.75 30.578 -12.438 1 90.38 59 ASP B C 1
ATOM 4345 O O . ASP B 1 59 ? -23.312 30.797 -13.516 1 90.38 59 ASP B O 1
ATOM 4349 N N . THR B 1 60 ? -21.609 30.953 -12.141 1 89.62 60 THR B N 1
ATOM 4350 C CA . THR B 1 60 ? -20.922 31.844 -13.055 1 89.62 60 THR B CA 1
ATOM 4351 C C . THR B 1 60 ? -20.141 31.047 -14.109 1 89.62 60 THR B C 1
ATOM 4353 O O . THR B 1 60 ? -19.609 31.625 -15.055 1 89.62 60 THR B O 1
ATOM 4356 N N . LEU B 1 61 ? -20.172 29.781 -13.961 1 93.5 61 LEU B N 1
ATOM 4357 C CA . LEU B 1 61 ? -19.406 28.953 -14.883 1 93.5 61 LEU B CA 1
ATOM 4358 C C . LEU B 1 61 ? -20.234 28.562 -16.094 1 93.5 61 LEU B C 1
ATOM 4360 O O . LEU B 1 61 ? -21.469 28.578 -16.047 1 93.5 61 LEU B O 1
ATOM 4364 N N . SER B 1 62 ? -19.578 28.359 -17.219 1 93.44 62 SER B N 1
ATOM 4365 C CA . SER B 1 62 ? -20.234 27.812 -18.391 1 93.44 62 SER B CA 1
ATOM 4366 C C . SER B 1 62 ? -20.812 26.422 -18.125 1 93.44 62 SER B C 1
ATOM 4368 O O . SER B 1 62 ? -20.391 25.766 -17.172 1 93.44 62 SER B O 1
ATOM 4370 N N . ASP B 1 63 ? -21.719 26 -18.922 1 92.06 63 ASP B N 1
ATOM 4371 C CA . ASP B 1 63 ? -22.328 24.672 -18.75 1 92.06 63 ASP B CA 1
ATOM 4372 C C . ASP B 1 63 ? -21.281 23.578 -18.859 1 92.06 63 ASP B C 1
ATOM 4374 O O . ASP B 1 63 ? -21.312 22.609 -18.094 1 92.06 63 ASP B O 1
ATOM 4378 N N . ASP B 1 64 ? -20.391 23.781 -19.75 1 91.38 64 ASP B N 1
ATOM 4379 C CA . ASP B 1 64 ? -19.328 22.797 -19.938 1 91.38 64 ASP B CA 1
ATOM 4380 C C . ASP B 1 64 ? -18.422 22.734 -18.719 1 91.38 64 ASP B C 1
ATOM 4382 O O . ASP B 1 64 ? -18.031 21.641 -18.281 1 91.38 64 ASP B O 1
ATOM 4386 N N . ALA B 1 65 ? -18.125 23.844 -18.203 1 91.88 65 ALA B N 1
ATOM 4387 C CA . ALA B 1 65 ? -17.266 23.906 -17.016 1 91.88 65 ALA B CA 1
ATOM 4388 C C . ALA B 1 65 ? -17.953 23.281 -15.805 1 91.88 65 ALA B C 1
ATOM 4390 O O . ALA B 1 65 ? -17.312 22.609 -15 1 91.88 65 ALA B O 1
ATOM 4391 N N . ARG B 1 66 ? -19.219 23.516 -15.711 1 93 66 ARG B N 1
ATOM 4392 C CA . ARG B 1 66 ? -19.984 22.938 -14.617 1 93 66 ARG B CA 1
ATOM 4393 C C . ARG B 1 66 ? -20 21.406 -14.695 1 93 66 ARG B C 1
ATOM 4395 O O . ARG B 1 66 ? -19.844 20.734 -13.68 1 93 66 ARG B O 1
ATOM 4402 N N . GLU B 1 67 ? -20.203 20.953 -15.828 1 91.94 67 GLU B N 1
ATOM 4403 C CA . GLU B 1 67 ? -20.25 19.516 -16.031 1 91.94 67 GLU B CA 1
ATOM 4404 C C . GLU B 1 67 ? -18.891 18.875 -15.719 1 91.94 67 GLU B C 1
ATOM 4406 O O . GLU B 1 67 ? -18.828 17.812 -15.109 1 91.94 67 GLU B O 1
ATOM 4411 N N . ARG B 1 68 ? -17.875 19.484 -16.125 1 90.94 68 ARG B N 1
ATOM 4412 C CA . ARG B 1 68 ? -16.531 18.984 -15.844 1 90.94 68 ARG B CA 1
ATOM 4413 C C . ARG B 1 68 ? -16.25 18.922 -14.344 1 90.94 68 ARG B C 1
ATOM 4415 O O . ARG B 1 68 ? -15.641 17.984 -13.852 1 90.94 68 ARG B O 1
ATOM 4422 N N . LEU B 1 69 ? -16.672 19.938 -13.703 1 93.81 69 LEU B N 1
ATOM 4423 C CA . LEU B 1 69 ? -16.484 20.016 -12.258 1 93.81 69 LEU B CA 1
ATOM 4424 C C . LEU B 1 69 ? -17.281 18.906 -11.555 1 93.81 69 LEU B C 1
ATOM 4426 O O . LEU B 1 69 ? -16.797 18.266 -10.625 1 93.81 69 LEU B O 1
ATOM 4430 N N . ARG B 1 70 ? -18.484 18.75 -11.992 1 93.19 70 ARG B N 1
ATOM 4431 C CA . ARG B 1 70 ? -19.344 17.703 -11.414 1 93.19 70 ARG B CA 1
ATOM 4432 C C . ARG B 1 70 ? -18.75 16.312 -11.648 1 93.19 70 ARG B C 1
ATOM 4434 O O . ARG B 1 70 ? -18.797 15.461 -10.766 1 93.19 70 ARG B O 1
ATOM 4441 N N . GLU B 1 71 ? -18.188 16.188 -12.758 1 92.25 71 GLU B N 1
ATOM 4442 C CA . GLU B 1 71 ? -17.547 14.922 -13.062 1 92.25 71 GLU B CA 1
ATOM 4443 C C . GLU B 1 71 ? -16.312 14.703 -12.188 1 92.25 71 GLU B C 1
ATOM 4445 O O . GLU B 1 71 ? -16.094 13.602 -11.672 1 92.25 71 GLU B O 1
ATOM 4450 N N . ALA B 1 72 ? -15.523 15.695 -12.039 1 93 72 ALA B N 1
ATOM 4451 C CA . ALA B 1 72 ? -14.297 15.617 -11.25 1 93 72 ALA B CA 1
ATOM 4452 C C . ALA B 1 72 ? -14.609 15.328 -9.781 1 93 72 ALA B C 1
ATOM 4454 O O . ALA B 1 72 ? -13.898 14.562 -9.133 1 93 72 ALA B O 1
ATOM 4455 N N . PHE B 1 73 ? -15.695 15.875 -9.281 1 94.25 73 PHE B N 1
ATOM 4456 C CA . PHE B 1 73 ? -16.062 15.688 -7.883 1 94.25 73 PHE B CA 1
ATOM 4457 C C . PHE B 1 73 ? -16.844 14.391 -7.695 1 94.25 73 PHE B C 1
ATOM 4459 O O . PHE B 1 73 ? -16.812 13.781 -6.629 1 94.25 73 PHE B O 1
ATOM 4466 N N . GLY B 1 74 ? -17.562 14 -8.688 1 92.94 74 GLY B N 1
ATOM 4467 C CA . GLY B 1 74 ? -18.359 12.789 -8.617 1 92.94 74 GLY B CA 1
ATOM 4468 C C . GLY B 1 74 ? -17.531 11.523 -8.664 1 92.94 74 GLY B C 1
ATOM 4469 O O . GLY B 1 74 ? -17.875 10.523 -8.031 1 92.94 74 GLY B O 1
ATOM 4470 N N . ASP B 1 75 ? -16.5 11.562 -9.406 1 93.25 75 ASP B N 1
ATOM 4471 C CA . ASP B 1 75 ? -15.57 10.453 -9.555 1 93.25 75 ASP B CA 1
ATOM 4472 C C . ASP B 1 75 ? -14.117 10.938 -9.469 1 93.25 75 ASP B C 1
ATOM 4474 O O . ASP B 1 75 ? -13.383 10.891 -10.453 1 93.25 75 ASP B O 1
ATOM 4478 N N . PRO B 1 76 ? -13.797 11.25 -8.258 1 94.56 76 PRO B N 1
ATOM 4479 C CA . PRO B 1 76 ? -12.461 11.82 -8.094 1 94.56 76 PRO B CA 1
ATOM 4480 C C . PRO B 1 76 ? -11.352 10.812 -8.414 1 94.56 76 PRO B C 1
ATOM 4482 O O . PRO B 1 76 ? -11.5 9.617 -8.141 1 94.56 76 PRO B O 1
ATOM 4485 N N . PRO B 1 77 ? -10.289 11.344 -9.039 1 94.88 77 PRO B N 1
ATOM 4486 C CA . PRO B 1 77 ? -9.148 10.453 -9.266 1 94.88 77 PRO B CA 1
ATOM 4487 C C . PRO B 1 77 ? -8.516 9.977 -7.961 1 94.88 77 PRO B C 1
ATOM 4489 O O . PRO B 1 77 ? -8.539 10.688 -6.953 1 94.88 77 PRO B O 1
ATOM 4492 N N . GLU B 1 78 ? -8 8.75 -7.961 1 94.75 78 GLU B N 1
ATOM 4493 C CA . GLU B 1 78 ? -7.309 8.203 -6.797 1 94.75 78 GLU B CA 1
ATOM 4494 C C . GLU B 1 78 ? -5.852 8.656 -6.758 1 94.75 78 GLU B C 1
ATOM 4496 O O . GLU B 1 78 ? -4.957 7.926 -7.191 1 94.75 78 GLU B O 1
ATOM 4501 N N . LEU B 1 79 ? -5.676 9.82 -6.117 1 96.12 79 LEU B N 1
ATOM 4502 C CA . LEU B 1 79 ? -4.363 10.461 -6.109 1 96.12 79 LEU B CA 1
ATOM 4503 C C . LEU B 1 79 ? -3.725 10.375 -4.73 1 96.12 79 LEU B C 1
ATOM 4505 O O . LEU B 1 79 ? -4.426 10.406 -3.715 1 96.12 79 LEU B O 1
ATOM 4509 N N . THR B 1 80 ? -2.451 10.18 -4.699 1 95.38 80 THR B N 1
ATOM 4510 C CA . THR B 1 80 ? -1.647 10.297 -3.486 1 95.38 80 THR B CA 1
ATOM 4511 C C . THR B 1 80 ? -0.534 11.328 -3.674 1 95.38 80 THR B C 1
ATOM 4513 O O . THR B 1 80 ? 0.271 11.219 -4.602 1 95.38 80 THR B O 1
ATOM 4516 N N . LEU B 1 81 ? -0.59 12.352 -2.838 1 96.38 81 LEU B N 1
ATOM 4517 C CA . LEU B 1 81 ? 0.487 13.328 -2.867 1 96.38 81 LEU B CA 1
ATOM 4518 C C . LEU B 1 81 ? 1.778 12.734 -2.314 1 96.38 81 LEU B C 1
ATOM 4520 O O . LEU B 1 81 ? 1.808 12.25 -1.184 1 96.38 81 LEU B O 1
ATOM 4524 N N . GLN B 1 82 ? 2.832 12.773 -3.105 1 95.12 82 GLN B N 1
ATOM 4525 C CA . GLN B 1 82 ? 4.105 12.18 -2.707 1 95.12 82 GLN B CA 1
ATOM 4526 C C . GLN B 1 82 ? 5 13.211 -2.025 1 95.12 82 GLN B C 1
ATOM 4528 O O . GLN B 1 82 ? 5.371 13.047 -0.861 1 95.12 82 GLN B O 1
ATOM 4533 N N . PHE B 1 83 ? 5.285 14.266 -2.705 1 95.69 83 PHE B N 1
ATOM 4534 C CA . PHE B 1 83 ? 6.078 15.352 -2.141 1 95.69 83 PHE B CA 1
ATOM 4535 C C . PHE B 1 83 ? 5.883 16.641 -2.936 1 95.69 83 PHE B C 1
ATOM 4537 O O . PHE B 1 83 ? 5.285 16.625 -4.016 1 95.69 83 PHE B O 1
ATOM 4544 N N . CYS B 1 84 ? 6.191 17.688 -2.371 1 95.75 84 CYS B N 1
ATOM 4545 C CA . CYS B 1 84 ? 6.152 19.016 -3.006 1 95.75 84 CYS B CA 1
ATOM 4546 C C . CYS B 1 84 ? 7.539 19.641 -3.041 1 95.75 84 CYS B C 1
ATOM 4548 O O . CYS B 1 84 ? 8.391 19.328 -2.205 1 95.75 84 CYS B O 1
ATOM 4550 N N . VAL B 1 85 ? 7.75 20.469 -4.016 1 94.31 85 VAL B N 1
ATOM 4551 C CA . VAL B 1 85 ? 9.039 21.141 -4.203 1 94.31 85 VAL B CA 1
ATOM 4552 C C . VAL B 1 85 ? 8.828 22.641 -4.344 1 94.31 85 VAL B C 1
ATOM 4554 O O . VAL B 1 85 ? 8.164 23.094 -5.281 1 94.31 85 VAL B O 1
ATOM 4557 N N . PRO B 1 86 ? 9.336 23.328 -3.381 1 93.19 86 PRO B N 1
ATOM 4558 C CA . PRO B 1 86 ? 9.281 24.781 -3.529 1 93.19 86 PRO B CA 1
ATOM 4559 C C . PRO B 1 86 ? 10.367 25.328 -4.457 1 93.19 86 PRO B C 1
ATOM 4561 O O . PRO B 1 86 ? 11.531 24.922 -4.348 1 93.19 86 PRO B O 1
ATOM 4564 N N . GLN B 1 87 ? 9.93 26.078 -5.406 1 89.25 87 GLN B N 1
ATOM 4565 C CA . GLN B 1 87 ? 10.836 26.844 -6.266 1 89.25 87 GLN B CA 1
ATOM 4566 C C . GLN B 1 87 ? 10.57 28.344 -6.148 1 89.25 87 GLN B C 1
ATOM 4568 O O . GLN B 1 87 ? 9.602 28.75 -5.508 1 89.25 87 GLN B O 1
ATOM 4573 N N . ASN B 1 88 ? 11.453 29.156 -6.645 1 84.5 88 ASN B N 1
ATOM 4574 C CA . ASN B 1 88 ? 11.352 30.594 -6.457 1 84.5 88 ASN B CA 1
ATOM 4575 C C . ASN B 1 88 ? 10.055 31.156 -7.059 1 84.5 88 ASN B C 1
ATOM 4577 O O . ASN B 1 88 ? 9.453 32.062 -6.5 1 84.5 88 ASN B O 1
ATOM 4581 N N . ASN B 1 89 ? 9.617 30.578 -8.133 1 91.94 89 ASN B N 1
ATOM 4582 C CA . ASN B 1 89 ? 8.469 31.203 -8.773 1 91.94 89 ASN B CA 1
ATOM 4583 C C . ASN B 1 89 ? 7.348 30.188 -9.023 1 91.94 89 ASN B C 1
ATOM 4585 O O . ASN B 1 89 ? 6.367 30.5 -9.703 1 91.94 89 ASN B O 1
ATOM 4589 N N . PHE B 1 90 ? 7.504 29.078 -8.5 1 95 90 PHE B N 1
ATOM 4590 C CA . PHE B 1 90 ? 6.41 28.125 -8.625 1 95 90 PHE B CA 1
ATOM 4591 C C . PHE B 1 90 ? 6.547 27 -7.605 1 95 90 PHE B C 1
ATOM 4593 O O . PHE B 1 90 ? 7.609 26.828 -7 1 95 90 PHE B O 1
ATOM 4600 N N . TYR B 1 91 ? 5.48 26.328 -7.293 1 96.31 91 TYR B N 1
ATOM 4601 C CA . TYR B 1 91 ? 5.438 25.141 -6.453 1 96.31 91 TYR B CA 1
ATOM 4602 C C . TYR B 1 91 ? 5.133 23.906 -7.289 1 96.31 91 TYR B C 1
ATOM 4604 O O . TYR B 1 91 ? 4.25 23.922 -8.148 1 96.31 91 TYR B O 1
ATOM 4612 N N . ALA B 1 92 ? 5.945 22.922 -7.117 1 97.06 92 ALA B N 1
ATOM 4613 C CA . ALA B 1 92 ? 5.719 21.656 -7.805 1 97.06 92 ALA B CA 1
ATOM 4614 C C . ALA B 1 92 ? 5.102 20.625 -6.867 1 97.06 92 ALA B C 1
ATOM 4616 O O . ALA B 1 92 ? 5.551 20.453 -5.73 1 97.06 92 ALA B O 1
ATOM 4617 N N . PHE B 1 93 ? 4.062 20.031 -7.273 1 97.94 93 PHE B N 1
ATOM 4618 C CA . PHE B 1 93 ? 3.41 18.938 -6.551 1 97.94 93 PHE B CA 1
ATOM 4619 C C . PHE B 1 93 ? 3.555 17.625 -7.305 1 97.94 93 PHE B C 1
ATOM 4621 O O . PHE B 1 93 ? 3.104 17.5 -8.445 1 97.94 93 PHE B O 1
ATOM 4628 N N . GLU B 1 94 ? 4.246 16.703 -6.707 1 97.5 94 GLU B N 1
ATOM 4629 C CA . GLU B 1 94 ? 4.457 15.375 -7.285 1 97.5 94 GLU B CA 1
ATOM 4630 C C . GLU B 1 94 ? 3.486 14.352 -6.691 1 97.5 94 GLU B C 1
ATOM 4632 O O . GLU B 1 94 ? 3.406 14.203 -5.473 1 97.5 94 GLU B O 1
ATOM 4637 N N . MET B 1 95 ? 2.713 13.68 -7.57 1 97.62 95 MET B N 1
ATOM 4638 C CA . MET B 1 95 ? 1.666 12.773 -7.113 1 97.62 95 MET B CA 1
ATOM 4639 C C . MET B 1 95 ? 1.706 11.461 -7.883 1 97.62 95 MET B C 1
ATOM 4641 O O . MET B 1 95 ? 2.357 11.367 -8.93 1 97.62 95 MET B O 1
ATOM 4645 N N . THR B 1 96 ? 1.091 10.43 -7.316 1 96.5 96 THR B N 1
ATOM 4646 C CA . THR B 1 96 ? 0.817 9.172 -8.016 1 96.5 96 THR B CA 1
ATOM 4647 C C . THR B 1 96 ? -0.685 8.93 -8.117 1 96.5 96 THR B C 1
ATOM 4649 O O . THR B 1 96 ? -1.438 9.273 -7.203 1 96.5 96 THR B O 1
ATOM 4652 N N . GLU B 1 97 ? -1.071 8.445 -9.273 1 97 97 GLU B N 1
ATOM 4653 C CA . GLU B 1 97 ? -2.473 8.117 -9.516 1 97 97 GLU B CA 1
ATOM 4654 C C . GLU B 1 97 ? -2.656 6.617 -9.742 1 97 97 GLU B C 1
ATOM 4656 O O . GLU B 1 97 ? -1.866 5.992 -10.453 1 97 97 GLU B O 1
ATOM 4661 N N . LEU B 1 98 ? -3.596 6 -9.047 1 96.38 98 LEU B N 1
ATOM 4662 C CA . LEU B 1 98 ? -3.988 4.621 -9.32 1 96.38 98 LEU B CA 1
ATOM 4663 C C . LEU B 1 98 ? -4.996 4.559 -10.469 1 96.38 98 LEU B C 1
ATOM 4665 O O . LEU B 1 98 ? -6.168 4.895 -10.281 1 96.38 98 LEU B O 1
ATOM 4669 N N . VAL B 1 99 ? -4.547 4.07 -11.57 1 96.5 99 VAL B N 1
ATOM 4670 C CA . VAL B 1 99 ? -5.398 4.012 -12.75 1 96.5 99 VAL B CA 1
ATOM 4671 C C . VAL B 1 99 ? -5.801 2.564 -13.031 1 96.5 99 VAL B C 1
ATOM 4673 O O . VAL B 1 99 ? -4.961 1.663 -13 1 96.5 99 VAL B O 1
ATOM 4676 N N . HIS B 1 100 ? -7.062 2.311 -13.352 1 96.25 100 HIS B N 1
ATOM 4677 C CA . HIS B 1 100 ? -7.559 0.975 -13.664 1 96.25 100 HIS B CA 1
ATOM 4678 C C . HIS B 1 100 ? -7.234 0.585 -15.102 1 96.25 100 HIS B C 1
ATOM 4680 O O . HIS B 1 100 ? -7.469 1.366 -16.031 1 96.25 100 HIS B O 1
ATOM 4686 N N . ARG B 1 101 ? -6.621 -0.551 -15.219 1 97.44 101 ARG B N 1
ATOM 4687 C CA . ARG B 1 101 ? -6.332 -1.135 -16.516 1 97.44 101 ARG B CA 1
ATOM 4688 C C . ARG B 1 101 ? -6.98 -2.506 -16.672 1 97.44 101 ARG B C 1
ATOM 4690 O O . ARG B 1 101 ? -7.02 -3.285 -15.711 1 97.44 101 ARG B O 1
ATOM 4697 N N . HIS B 1 102 ? -7.527 -2.797 -17.781 1 96.75 102 HIS B N 1
ATOM 4698 C CA . HIS B 1 102 ? -8.062 -4.133 -18.016 1 96.75 102 HIS B CA 1
ATOM 4699 C C . HIS B 1 102 ? -7.656 -4.668 -19.375 1 96.75 102 HIS B C 1
ATOM 4701 O O . HIS B 1 102 ? -7.578 -3.91 -20.344 1 96.75 102 HIS B O 1
ATOM 4707 N N . ILE B 1 103 ? -7.309 -5.875 -19.406 1 97.38 103 ILE B N 1
ATOM 4708 C CA . ILE B 1 103 ? -6.902 -6.578 -20.625 1 97.38 103 ILE B CA 1
ATOM 4709 C C . ILE B 1 103 ? -7.797 -7.801 -20.828 1 97.38 103 ILE B C 1
ATOM 4711 O O . ILE B 1 103 ? -8.141 -8.5 -19.875 1 97.38 103 ILE B O 1
ATOM 4715 N N . ARG B 1 104 ? -8.203 -7.977 -22.078 1 96.38 104 ARG B N 1
ATOM 4716 C CA . ARG B 1 104 ? -8.992 -9.133 -22.469 1 96.38 104 ARG B CA 1
ATOM 4717 C C . ARG B 1 104 ? -8.25 -9.977 -23.5 1 96.38 104 ARG B C 1
ATOM 4719 O O . ARG B 1 104 ? -7.695 -9.445 -24.453 1 96.38 104 ARG B O 1
ATOM 4726 N N . ILE B 1 105 ? -8.086 -11.203 -23.188 1 96.5 105 ILE B N 1
ATOM 4727 C CA . ILE B 1 105 ? -7.465 -12.18 -24.078 1 96.5 105 ILE B CA 1
ATOM 4728 C C . ILE B 1 105 ? -8.484 -13.242 -24.469 1 96.5 105 ILE B C 1
ATOM 4730 O O . ILE B 1 105 ? -8.953 -14.008 -23.625 1 96.5 105 ILE B O 1
ATOM 4734 N N . GLY B 1 106 ? -8.781 -13.289 -25.781 1 95.38 106 GLY B N 1
ATOM 4735 C CA . GLY B 1 106 ? -9.859 -14.172 -26.203 1 95.38 106 GLY B CA 1
ATOM 4736 C C . GLY B 1 106 ? -9.422 -15.211 -27.219 1 95.38 106 GLY B C 1
ATOM 4737 O O . GLY B 1 106 ? -8.273 -15.211 -27.656 1 95.38 106 GLY B O 1
ATOM 4738 N N . SER B 1 107 ? -10.336 -16.156 -27.406 1 94.94 107 SER B N 1
ATOM 4739 C CA . SER B 1 107 ? -10.141 -17.172 -28.438 1 94.94 107 SER B CA 1
ATOM 4740 C C . SER B 1 107 ? -10.148 -16.578 -29.828 1 94.94 107 SER B C 1
ATOM 4742 O O . SER B 1 107 ? -10.617 -15.453 -30.031 1 94.94 107 SER B O 1
ATOM 4744 N N . PRO B 1 108 ? -9.602 -17.312 -30.797 1 90.88 108 PRO B N 1
ATOM 4745 C CA . PRO B 1 108 ? -9.562 -16.797 -32.156 1 90.88 108 PRO B CA 1
ATOM 4746 C C . PRO B 1 108 ? -10.945 -16.438 -32.719 1 90.88 108 PRO B C 1
ATOM 4748 O O . PRO B 1 108 ? -11.062 -15.547 -33.562 1 90.88 108 PRO B O 1
ATOM 4751 N N . ASP B 1 109 ? -11.961 -17.016 -32.156 1 90.06 109 ASP B N 1
ATOM 4752 C CA . ASP B 1 109 ? -13.312 -16.797 -32.656 1 90.06 109 ASP B CA 1
ATOM 4753 C C . ASP B 1 109 ? -14.039 -15.742 -31.828 1 90.06 109 ASP B C 1
ATOM 4755 O O . ASP B 1 109 ? -15.203 -15.43 -32.094 1 90.06 109 ASP B O 1
ATOM 4759 N N . SER B 1 110 ? -13.352 -15.188 -30.891 1 91.38 110 SER B N 1
ATOM 4760 C CA . SER B 1 110 ? -13.984 -14.211 -30.016 1 91.38 110 SER B CA 1
ATOM 4761 C C . SER B 1 110 ? -13.711 -12.789 -30.469 1 91.38 110 SER B C 1
ATOM 4763 O O . SER B 1 110 ? -12.906 -12.57 -31.391 1 91.38 110 SER B O 1
ATOM 4765 N N . LEU B 1 111 ? -14.43 -11.797 -29.891 1 90.25 111 LEU B N 1
ATOM 4766 C CA . LEU B 1 111 ? -14.211 -10.375 -30.156 1 90.25 111 LEU B CA 1
ATOM 4767 C C . LEU B 1 111 ? -12.812 -9.953 -29.719 1 90.25 111 LEU B C 1
ATOM 4769 O O . LEU B 1 111 ? -12.328 -8.891 -30.125 1 90.25 111 LEU B O 1
ATOM 4773 N N . TYR B 1 112 ? -12.195 -10.828 -28.969 1 92.94 112 TYR B N 1
ATOM 4774 C CA . TYR B 1 112 ? -10.891 -10.508 -28.406 1 92.94 112 TYR B CA 1
ATOM 4775 C C . TYR B 1 112 ? -9.82 -11.453 -28.938 1 92.94 112 TYR B C 1
ATOM 4777 O O . TYR B 1 112 ? -8.922 -11.867 -28.203 1 92.94 112 TYR B O 1
ATOM 4785 N N . ALA B 1 113 ? -9.969 -11.836 -30.172 1 91.12 113 ALA B N 1
ATOM 4786 C CA . ALA B 1 113 ? -8.969 -12.688 -30.797 1 91.12 113 ALA B CA 1
ATOM 4787 C C . ALA B 1 113 ? -7.578 -12.078 -30.688 1 91.12 113 ALA B C 1
ATOM 4789 O O . ALA B 1 113 ? -6.59 -12.805 -30.531 1 91.12 113 ALA B O 1
ATOM 4790 N N . ARG B 1 114 ? -7.609 -10.758 -30.875 1 89.81 114 ARG B N 1
ATOM 4791 C CA . ARG B 1 114 ? -6.422 -9.984 -30.516 1 89.81 114 ARG B CA 1
ATOM 4792 C C . ARG B 1 114 ? -6.562 -9.367 -29.141 1 89.81 114 ARG B C 1
ATOM 4794 O O . ARG B 1 114 ? -7.535 -8.656 -28.859 1 89.81 114 ARG B O 1
ATOM 4801 N N . PRO B 1 115 ? -5.57 -9.688 -28.266 1 94 115 PRO B N 1
ATOM 4802 C CA . PRO B 1 115 ? -5.684 -9.125 -26.922 1 94 115 PRO B CA 1
ATOM 4803 C C . PRO B 1 115 ? -5.867 -7.609 -26.938 1 94 115 PRO B C 1
ATOM 4805 O O . PRO B 1 115 ? -5.25 -6.914 -27.75 1 94 115 PRO B O 1
ATOM 4808 N N . ARG B 1 116 ? -6.715 -7.141 -26.016 1 94.44 116 ARG B N 1
ATOM 4809 C CA . ARG B 1 116 ? -7.059 -5.723 -25.984 1 94.44 116 ARG B CA 1
ATOM 4810 C C . ARG B 1 116 ? -6.801 -5.125 -24.609 1 94.44 116 ARG B C 1
ATOM 4812 O O . ARG B 1 116 ? -7.035 -5.781 -23.594 1 94.44 116 ARG B O 1
ATOM 4819 N N . CYS B 1 117 ? -6.359 -3.934 -24.594 1 96.44 117 CYS B N 1
ATOM 4820 C CA . CYS B 1 117 ? -6.152 -3.129 -23.406 1 96.44 117 CYS B CA 1
ATOM 4821 C C . CYS B 1 117 ? -6.973 -1.844 -23.453 1 96.44 117 CYS B C 1
ATOM 4823 O O . CYS B 1 117 ? -7.098 -1.23 -24.516 1 96.44 117 CYS B O 1
ATOM 4825 N N . ASN B 1 118 ? -7.551 -1.427 -22.359 1 95.75 118 ASN B N 1
ATOM 4826 C CA . ASN B 1 118 ? -8.43 -0.261 -22.359 1 95.75 118 ASN B CA 1
ATOM 4827 C C . ASN B 1 118 ? -7.633 1.037 -22.484 1 95.75 118 ASN B C 1
ATOM 4829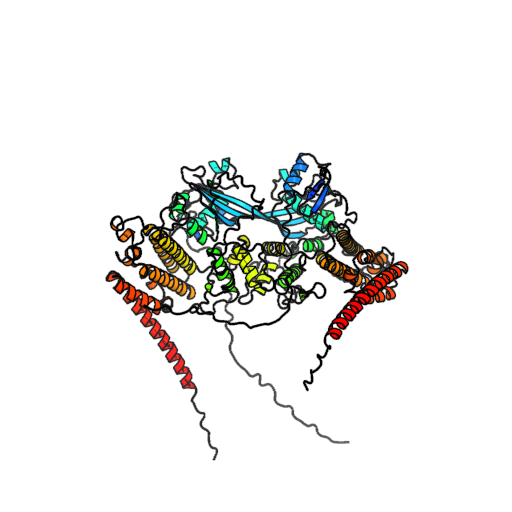 O O . ASN B 1 118 ? -8.219 2.119 -22.562 1 95.75 118 ASN B O 1
ATOM 4833 N N . CYS B 1 119 ? -6.336 0.892 -22.453 1 94.38 119 CYS B N 1
ATOM 4834 C CA . CYS B 1 119 ? -5.531 2.096 -22.625 1 94.38 119 CYS B CA 1
ATOM 4835 C C . CYS B 1 119 ? -5.488 2.525 -24.078 1 94.38 119 CYS B C 1
ATOM 4837 O O . CYS B 1 119 ? -5.121 3.66 -24.391 1 94.38 119 CYS B O 1
ATOM 4839 N N . MET B 1 120 ? -5.859 1.624 -24.953 1 91.5 120 MET B N 1
ATOM 4840 C CA . MET B 1 120 ? -5.793 1.874 -26.391 1 91.5 120 MET B CA 1
ATOM 4841 C C . MET B 1 120 ? -7.148 2.314 -26.922 1 91.5 120 MET B C 1
ATOM 4843 O O . MET B 1 120 ? -8.188 1.874 -26.438 1 91.5 120 MET B O 1
ATOM 4847 N N . THR B 1 121 ? -7.074 3.1 -27.969 1 89.69 121 THR B N 1
ATOM 4848 C CA . THR B 1 121 ? -8.297 3.436 -28.688 1 89.69 121 THR B CA 1
ATOM 4849 C C . THR B 1 121 ? -8.812 2.229 -29.469 1 89.69 121 THR B C 1
ATOM 4851 O O . THR B 1 121 ? -8.07 1.271 -29.703 1 89.69 121 THR B O 1
ATOM 4854 N N . PRO B 1 122 ? -10.055 2.293 -29.859 1 87.31 122 PRO B N 1
ATOM 4855 C CA . PRO B 1 122 ? -10.602 1.18 -30.641 1 87.31 122 PRO B CA 1
ATOM 4856 C C . PRO B 1 122 ? -9.812 0.916 -31.922 1 87.31 122 PRO B C 1
ATOM 4858 O O . PRO B 1 122 ? -9.617 -0.241 -32.312 1 87.31 122 PRO B O 1
ATOM 4861 N N . GLN B 1 123 ? -9.344 1.958 -32.5 1 87.12 123 GLN B N 1
ATOM 4862 C CA . GLN B 1 123 ? -8.57 1.807 -33.719 1 87.12 123 GLN B CA 1
ATOM 4863 C C . GLN B 1 123 ? -7.227 1.142 -33.438 1 87.12 123 GLN B C 1
ATOM 4865 O O . GLN B 1 123 ? -6.793 0.266 -34.219 1 87.12 123 GLN B O 1
ATOM 4870 N N . GLN B 1 124 ? -6.59 1.579 -32.406 1 86.38 124 GLN B N 1
ATOM 4871 C CA . GLN B 1 124 ? -5.305 1.011 -32 1 86.38 124 GLN B CA 1
ATOM 4872 C C . GLN B 1 124 ? -5.449 -0.456 -31.609 1 86.38 124 GLN B C 1
ATOM 4874 O O . GLN B 1 124 ? -4.543 -1.26 -31.828 1 86.38 124 GLN B O 1
ATOM 4879 N N . GLN B 1 125 ? -6.555 -0.767 -31.047 1 83.75 125 GLN B N 1
ATOM 4880 C CA . GLN B 1 125 ? -6.816 -2.135 -30.594 1 83.75 125 GLN B CA 1
ATOM 4881 C C . GLN B 1 125 ? -6.945 -3.078 -31.797 1 83.75 125 GLN B C 1
ATOM 4883 O O . GLN B 1 125 ? -6.547 -4.242 -31.719 1 83.75 125 GLN B O 1
ATOM 4888 N N . ARG B 1 126 ? -7.414 -2.564 -32.875 1 81.5 126 ARG B N 1
ATOM 4889 C CA . ARG B 1 126 ? -7.672 -3.395 -34.062 1 81.5 126 ARG B CA 1
ATOM 4890 C C . ARG B 1 126 ? -6.414 -3.557 -34.906 1 81.5 126 ARG B C 1
ATOM 4892 O O . ARG B 1 126 ? -6.109 -4.656 -35.375 1 81.5 126 ARG B O 1
ATOM 4899 N N . ASN B 1 127 ? -5.68 -2.453 -35 1 82.31 127 ASN B N 1
ATOM 4900 C CA . ASN B 1 127 ? -4.602 -2.502 -35.969 1 82.31 127 ASN B CA 1
ATOM 4901 C C . ASN B 1 127 ? -3.271 -2.062 -35.375 1 82.31 127 ASN B C 1
ATOM 4903 O O . ASN B 1 127 ? -2.24 -2.086 -36.031 1 82.31 127 ASN B O 1
ATOM 4907 N N . GLY B 1 128 ? -3.326 -1.698 -34.25 1 84 128 GLY B N 1
ATOM 4908 C CA . GLY B 1 128 ? -2.115 -1.131 -33.688 1 84 128 GLY B CA 1
ATOM 4909 C C . GLY B 1 128 ? -1.233 -2.166 -33 1 84 128 GLY B C 1
ATOM 4910 O O . GLY B 1 128 ? -1.629 -3.322 -32.844 1 84 128 GLY B O 1
ATOM 4911 N N . PRO B 1 129 ? -0.024 -1.82 -32.719 1 91 129 PRO B N 1
ATOM 4912 C CA . PRO B 1 129 ? 0.885 -2.684 -31.953 1 91 129 PRO B CA 1
ATOM 4913 C C . PRO B 1 129 ? 0.454 -2.861 -30.5 1 91 129 PRO B C 1
ATOM 4915 O O . PRO B 1 129 ? -0.345 -2.074 -30 1 91 129 PRO B O 1
ATOM 4918 N N . PRO B 1 130 ? 0.95 -3.912 -29.906 1 93.19 130 PRO B N 1
ATOM 4919 C CA . PRO B 1 130 ? 0.605 -4.113 -28.5 1 93.19 130 PRO B CA 1
ATOM 4920 C C . PRO B 1 130 ? 1.139 -3.002 -27.594 1 93.19 130 PRO B C 1
ATOM 4922 O O . PRO B 1 130 ? 2.238 -2.49 -27.812 1 93.19 130 PRO B O 1
ATOM 4925 N N . CYS B 1 131 ? 0.343 -2.627 -26.688 1 94.94 131 CYS B N 1
ATOM 4926 C CA . CYS B 1 131 ? 0.751 -1.597 -25.734 1 94.94 131 CYS B CA 1
ATOM 4927 C C . CYS B 1 131 ? 1.678 -2.172 -24.672 1 94.94 131 CYS B C 1
ATOM 4929 O O . CYS B 1 131 ? 1.837 -3.389 -24.578 1 94.94 131 CYS B O 1
ATOM 4931 N N . ARG B 1 132 ? 2.33 -1.33 -23.875 1 95.5 132 ARG B N 1
ATOM 4932 C CA . ARG B 1 132 ? 3.271 -1.741 -22.828 1 95.5 132 ARG B CA 1
ATOM 4933 C C . ARG B 1 132 ? 2.576 -2.574 -21.766 1 95.5 132 ARG B C 1
ATOM 4935 O O . ARG B 1 132 ? 3.193 -3.451 -21.156 1 95.5 132 ARG B O 1
ATOM 4942 N N . HIS B 1 133 ? 1.267 -2.297 -21.5 1 97.12 133 HIS B N 1
ATOM 4943 C CA . HIS B 1 133 ? 0.504 -3.062 -20.516 1 97.12 133 HIS B CA 1
ATOM 4944 C C . HIS B 1 133 ? 0.358 -4.52 -20.953 1 97.12 133 HIS B C 1
ATOM 4946 O O . HIS B 1 133 ? 0.559 -5.43 -20.141 1 97.12 133 HIS B O 1
ATOM 4952 N N . LEU B 1 134 ? 0.03 -4.668 -22.172 1 96.44 134 LEU B N 1
ATOM 4953 C CA . LEU B 1 134 ? -0.145 -6.004 -22.734 1 96.44 134 LEU B CA 1
ATOM 4954 C C . LEU B 1 134 ? 1.172 -6.773 -22.719 1 96.44 134 LEU B C 1
ATOM 4956 O O . LEU B 1 134 ? 1.207 -7.949 -22.359 1 96.44 134 LEU B O 1
ATOM 4960 N N . ILE B 1 135 ? 2.234 -6.121 -23.156 1 96.12 135 ILE B N 1
ATOM 4961 C CA . ILE B 1 135 ? 3.551 -6.75 -23.203 1 96.12 135 ILE B CA 1
ATOM 4962 C C . ILE B 1 135 ? 3.949 -7.199 -21.797 1 96.12 135 ILE B C 1
ATOM 4964 O O . ILE B 1 135 ? 4.445 -8.312 -21.609 1 96.12 135 ILE B O 1
ATOM 4968 N N . TRP B 1 136 ? 3.719 -6.324 -20.844 1 96.75 136 TRP B N 1
ATOM 4969 C CA . TRP B 1 136 ? 4.035 -6.648 -19.469 1 96.75 136 TRP B CA 1
ATOM 4970 C C . TRP B 1 136 ? 3.26 -7.875 -19 1 96.75 136 TRP B C 1
ATOM 4972 O O . TRP B 1 136 ? 3.84 -8.805 -18.422 1 96.75 136 TRP B O 1
ATOM 4982 N N . LEU B 1 137 ? 1.97 -7.938 -19.188 1 97.31 137 LEU B N 1
ATOM 4983 C CA . LEU B 1 137 ? 1.125 -9.031 -18.719 1 97.31 137 LEU B CA 1
ATOM 4984 C C . LEU B 1 137 ? 1.527 -10.344 -19.391 1 97.31 137 LEU B C 1
ATOM 4986 O O . LEU B 1 137 ? 1.641 -11.375 -18.719 1 97.31 137 LEU B O 1
ATOM 4990 N N . LEU B 1 138 ? 1.721 -10.281 -20.672 1 96.75 138 LEU B N 1
ATOM 4991 C CA . LEU B 1 138 ? 2.061 -11.492 -21.406 1 96.75 138 LEU B CA 1
ATOM 4992 C C . LEU B 1 138 ? 3.416 -12.031 -20.969 1 96.75 138 LEU B C 1
ATOM 4994 O O . LEU B 1 138 ? 3.605 -13.25 -20.875 1 96.75 138 LEU B O 1
ATOM 4998 N N . ASP B 1 139 ? 4.328 -11.148 -20.688 1 95.38 139 ASP B N 1
ATOM 4999 C CA . ASP B 1 139 ? 5.621 -11.562 -20.156 1 95.38 139 ASP B CA 1
ATOM 5000 C C . ASP B 1 139 ? 5.453 -12.297 -18.828 1 95.38 139 ASP B C 1
ATOM 5002 O O . ASP B 1 139 ? 6.102 -13.32 -18.578 1 95.38 139 ASP B O 1
ATOM 5006 N N . GLN B 1 140 ? 4.594 -11.797 -17.953 1 95.38 140 GLN B N 1
ATOM 5007 C CA . GLN B 1 140 ? 4.328 -12.438 -16.672 1 95.38 140 GLN B CA 1
ATOM 5008 C C . GLN B 1 140 ? 3.682 -13.805 -16.859 1 95.38 140 GLN B C 1
ATOM 5010 O O . GLN B 1 140 ? 4.008 -14.758 -16.156 1 95.38 140 GLN B O 1
ATOM 5015 N N . LEU B 1 141 ? 2.785 -13.898 -17.812 1 96.12 141 LEU B N 1
ATOM 5016 C CA . LEU B 1 141 ? 2.09 -15.156 -18.094 1 96.12 141 LEU B CA 1
ATOM 5017 C C . LEU B 1 141 ? 3.061 -16.219 -18.609 1 96.12 141 LEU B C 1
ATOM 5019 O O . LEU B 1 141 ? 3.033 -17.359 -18.156 1 96.12 141 LEU B O 1
ATOM 5023 N N . VAL B 1 142 ? 3.895 -15.766 -19.5 1 94.44 142 VAL B N 1
ATOM 5024 C CA . VAL B 1 142 ? 4.852 -16.688 -20.094 1 94.44 142 VAL B CA 1
ATOM 5025 C C . VAL B 1 142 ? 5.816 -17.203 -19.031 1 94.44 142 VAL B C 1
ATOM 5027 O O . VAL B 1 142 ? 6.129 -18.391 -18.984 1 94.44 142 VAL B O 1
ATOM 5030 N N . LYS B 1 143 ? 6.223 -16.359 -18.203 1 93 143 LYS B N 1
ATOM 5031 C CA . LYS B 1 143 ? 7.152 -16.734 -17.141 1 93 143 LYS B CA 1
ATOM 5032 C C . LYS B 1 143 ? 6.57 -17.828 -16.25 1 93 143 LYS B C 1
ATOM 5034 O O . LYS B 1 143 ? 7.285 -18.75 -15.844 1 93 143 LYS B O 1
ATOM 5039 N N . GLN B 1 144 ? 5.309 -17.797 -16 1 94.31 144 GLN B N 1
ATOM 5040 C CA . GLN B 1 144 ? 4.684 -18.719 -15.07 1 94.31 144 GLN B CA 1
ATOM 5041 C C . GLN B 1 144 ? 4.254 -20 -15.773 1 94.31 144 GLN B C 1
ATOM 5043 O O . GLN B 1 144 ? 4.203 -21.078 -15.156 1 94.31 144 GLN B O 1
ATOM 5048 N N . THR B 1 145 ? 4.004 -19.938 -17.062 1 94.25 145 THR B N 1
ATOM 5049 C CA . THR B 1 145 ? 3.326 -21.062 -17.703 1 94.25 145 THR B CA 1
ATOM 5050 C C . THR B 1 145 ? 4.305 -21.875 -18.547 1 94.25 145 THR B C 1
ATOM 5052 O O . THR B 1 145 ? 4.012 -23.016 -18.922 1 94.25 145 THR B O 1
ATOM 5055 N N . MET B 1 146 ? 5.359 -21.328 -18.797 1 90.19 146 MET B N 1
ATOM 5056 C CA . MET B 1 146 ? 6.305 -22.047 -19.641 1 90.19 146 MET B CA 1
ATOM 5057 C C . MET B 1 146 ? 7.109 -23.047 -18.828 1 90.19 146 MET B C 1
ATOM 5059 O O . MET B 1 146 ? 7.832 -22.672 -17.906 1 90.19 146 MET B O 1
ATOM 5063 N N . TYR B 1 147 ? 6.895 -24.391 -19.047 1 88 147 TYR B N 1
ATOM 5064 C CA . TYR B 1 147 ? 7.652 -25.453 -18.391 1 88 147 TYR B CA 1
ATOM 5065 C C . TYR B 1 147 ? 8.859 -25.844 -19.234 1 88 147 TYR B C 1
ATOM 5067 O O . TYR B 1 147 ? 9.711 -26.609 -18.781 1 88 147 TYR B O 1
ATOM 5075 N N . SER B 1 148 ? 9.008 -25.156 -20.375 1 68.12 148 SER B N 1
ATOM 5076 C CA . SER B 1 148 ? 9.898 -25.625 -21.422 1 68.12 148 SER B CA 1
ATOM 5077 C C . SER B 1 148 ? 11.273 -25.984 -20.859 1 68.12 148 SER B C 1
ATOM 5079 O O . SER B 1 148 ? 11.859 -25.219 -20.094 1 68.12 148 SER B O 1
ATOM 5081 N N . PRO B 1 149 ? 11.461 -27.344 -20.984 1 51.03 149 PRO B N 1
ATOM 5082 C CA . PRO B 1 149 ? 12.758 -27.984 -20.719 1 51.03 149 PRO B CA 1
ATOM 5083 C C . PRO B 1 149 ? 13.93 -27.188 -21.297 1 51.03 149 PRO B C 1
ATOM 5085 O O . PRO B 1 149 ? 15.062 -27.312 -20.828 1 51.03 149 PRO B O 1
ATOM 5088 N N . ASN B 1 150 ? 13.648 -26.969 -22.672 1 50.19 150 ASN B N 1
ATOM 5089 C CA . ASN B 1 150 ? 14.789 -26.516 -23.453 1 50.19 150 ASN B CA 1
ATOM 5090 C C . ASN B 1 150 ? 15.188 -25.078 -23.094 1 50.19 150 ASN B C 1
ATOM 5092 O O . ASN B 1 150 ? 14.57 -24.125 -23.562 1 50.19 150 ASN B O 1
ATOM 5096 N N . PRO B 1 151 ? 15.492 -25.016 -21.797 1 49.16 151 PRO B N 1
ATOM 5097 C CA . PRO B 1 151 ? 15.992 -23.844 -21.062 1 49.16 151 PRO B CA 1
ATOM 5098 C C . PRO B 1 151 ? 16.531 -22.766 -21.984 1 49.16 151 PRO B C 1
ATOM 5100 O O . PRO B 1 151 ? 16.344 -21.562 -21.719 1 49.16 151 PRO B O 1
ATOM 5103 N N . SER B 1 152 ? 17.703 -23.125 -22.719 1 53.25 152 SER B N 1
ATOM 5104 C CA . SER B 1 152 ? 18.875 -22.297 -22.906 1 53.25 152 SER B CA 1
ATOM 5105 C C . SER B 1 152 ? 18.641 -21.234 -24 1 53.25 152 SER B C 1
ATOM 5107 O O . SER B 1 152 ? 19.469 -20.359 -24.203 1 53.25 152 SER B O 1
ATOM 5109 N N . GLY B 1 153 ? 17.438 -21.453 -24.812 1 72.19 153 GLY B N 1
ATOM 5110 C CA . GLY B 1 153 ? 17.625 -20.391 -25.797 1 72.19 153 GLY B CA 1
ATOM 5111 C C . GLY B 1 153 ? 16.547 -19.328 -25.719 1 72.19 153 GLY B C 1
ATOM 5112 O O . GLY B 1 153 ? 15.539 -19.5 -25.047 1 72.19 153 GLY B O 1
ATOM 5113 N N . PRO B 1 154 ? 16.703 -18.359 -26.203 1 87.69 154 PRO B N 1
ATOM 5114 C CA . PRO B 1 154 ? 15.781 -17.219 -26.25 1 87.69 154 PRO B CA 1
ATOM 5115 C C . PRO B 1 154 ? 14.461 -17.547 -26.938 1 87.69 154 PRO B C 1
ATOM 5117 O O . PRO B 1 154 ? 14.43 -18.375 -27.859 1 87.69 154 PRO B O 1
ATOM 5120 N N . LEU B 1 155 ? 13.352 -17.141 -26.391 1 91.94 155 LEU B N 1
ATOM 5121 C CA . LEU B 1 155 ? 12.031 -17.281 -26.984 1 91.94 155 LEU B CA 1
ATOM 5122 C C . LEU B 1 155 ? 11.875 -16.359 -28.188 1 91.94 155 LEU B C 1
ATOM 5124 O O . LEU B 1 155 ? 12.469 -15.281 -28.234 1 91.94 155 LEU B O 1
ATOM 5128 N N . THR B 1 156 ? 11.078 -16.844 -29.172 1 93.38 156 THR B N 1
ATOM 5129 C CA . THR B 1 156 ? 10.875 -16.047 -30.375 1 93.38 156 THR B CA 1
ATOM 5130 C C . THR B 1 156 ? 9.695 -15.094 -30.203 1 93.38 156 THR B C 1
ATOM 5132 O O . THR B 1 156 ? 8.539 -15.523 -30.219 1 93.38 156 THR B O 1
ATOM 5135 N N . MET B 1 157 ? 10.008 -13.797 -30.203 1 94.38 157 MET B N 1
ATOM 5136 C CA . MET B 1 157 ? 8.961 -12.797 -30 1 94.38 157 MET B CA 1
ATOM 5137 C C . MET B 1 157 ? 8.156 -12.578 -31.266 1 94.38 157 MET B C 1
ATOM 5139 O O . MET B 1 157 ? 8.727 -12.469 -32.375 1 94.38 157 MET B O 1
ATOM 5143 N N . THR B 1 158 ? 6.809 -12.539 -31.141 1 93.5 158 THR B N 1
ATOM 5144 C CA . THR B 1 158 ? 5.922 -12.242 -32.281 1 93.5 158 THR B CA 1
ATOM 5145 C C . THR B 1 158 ? 5.547 -10.758 -32.281 1 93.5 158 THR B C 1
ATOM 5147 O O . THR B 1 158 ? 5.699 -10.07 -31.266 1 93.5 158 THR B O 1
ATOM 5150 N N . PRO B 1 159 ? 4.996 -10.273 -33.344 1 90.75 159 PRO B N 1
ATOM 5151 C CA . PRO B 1 159 ? 4.574 -8.875 -33.438 1 90.75 159 PRO B CA 1
ATOM 5152 C C . PRO B 1 159 ? 3.414 -8.555 -32.5 1 90.75 159 PRO B C 1
ATOM 5154 O O . PRO B 1 159 ? 3.154 -7.387 -32.188 1 90.75 159 PRO B O 1
ATOM 5157 N N . ASP B 1 160 ? 2.77 -9.594 -32.031 1 90.5 160 ASP B N 1
ATOM 5158 C CA . ASP B 1 160 ? 1.613 -9.391 -31.156 1 90.5 160 ASP B CA 1
ATOM 5159 C C . ASP B 1 160 ? 2.033 -9.305 -29.688 1 90.5 160 ASP B C 1
ATOM 5161 O O . ASP B 1 160 ? 1.198 -9.078 -28.812 1 90.5 160 ASP B O 1
ATOM 5165 N N . GLY B 1 161 ? 3.311 -9.477 -29.422 1 91.88 161 GLY B N 1
ATOM 5166 C CA . GLY B 1 161 ? 3.824 -9.195 -28.094 1 91.88 161 GLY B CA 1
ATOM 5167 C C . GLY B 1 161 ? 3.945 -10.438 -27.219 1 91.88 161 GLY B C 1
ATOM 5168 O O . GLY B 1 161 ? 4.023 -10.336 -26 1 91.88 161 GLY B O 1
ATOM 5169 N N . PHE B 1 162 ? 3.783 -11.633 -27.797 1 92.81 162 PHE B N 1
ATOM 5170 C CA . PHE B 1 162 ? 4.004 -12.891 -27.078 1 92.81 162 PHE B CA 1
ATOM 5171 C C . PHE B 1 162 ? 4.855 -13.844 -27.906 1 92.81 162 PHE B C 1
ATOM 5173 O O . PHE B 1 162 ? 4.938 -13.703 -29.125 1 92.81 162 PHE B O 1
ATOM 5180 N N . PRO B 1 163 ? 5.574 -14.758 -27.234 1 93.38 163 PRO B N 1
ATOM 5181 C CA . PRO B 1 163 ? 6.457 -15.648 -27.984 1 93.38 163 PRO B CA 1
ATOM 5182 C C . PRO B 1 163 ? 5.691 -16.688 -28.797 1 93.38 163 PRO B C 1
ATOM 5184 O O . PRO B 1 163 ? 4.629 -17.156 -28.375 1 93.38 163 PRO B O 1
ATOM 5187 N N . ASP B 1 164 ? 6.305 -17.141 -29.812 1 93.12 164 ASP B N 1
ATOM 5188 C CA . ASP B 1 164 ? 5.715 -18.109 -30.719 1 93.12 164 ASP B CA 1
ATOM 5189 C C . ASP B 1 164 ? 5.547 -19.469 -30.031 1 93.12 164 ASP B C 1
ATOM 5191 O O . ASP B 1 164 ? 4.633 -20.234 -30.359 1 93.12 164 ASP B O 1
ATOM 5195 N N . GLU B 1 165 ? 6.371 -19.719 -29.094 1 91.38 165 GLU B N 1
ATOM 5196 C CA . GLU B 1 165 ? 6.445 -21.031 -28.453 1 91.38 165 GLU B CA 1
ATOM 5197 C C . GLU B 1 165 ? 5.176 -21.328 -27.672 1 91.38 165 GLU B C 1
ATOM 5199 O O . GLU B 1 165 ? 4.832 -22.5 -27.453 1 91.38 165 GLU B O 1
ATOM 5204 N N . ILE B 1 166 ? 4.418 -20.297 -27.25 1 91.5 166 ILE B N 1
ATOM 5205 C CA . ILE B 1 166 ? 3.242 -20.562 -26.422 1 91.5 166 ILE B CA 1
ATOM 5206 C C . ILE B 1 166 ? 2.006 -20.688 -27.312 1 91.5 166 ILE B C 1
ATOM 5208 O O . ILE B 1 166 ? 0.934 -21.078 -26.844 1 91.5 166 ILE B O 1
ATOM 5212 N N . GLY B 1 167 ? 2.15 -20.391 -28.609 1 91.31 167 GLY B N 1
ATOM 5213 C CA . GLY B 1 167 ? 0.99 -20.375 -29.484 1 91.31 167 GLY B CA 1
ATOM 5214 C C . GLY B 1 167 ? -0.009 -19.281 -29.125 1 91.31 167 GLY B C 1
ATOM 5215 O O . GLY B 1 167 ? 0.373 -18.141 -28.875 1 91.31 167 GLY B O 1
ATOM 5216 N N . ASN B 1 168 ? -1.325 -19.656 -29.219 1 93.25 168 ASN B N 1
ATOM 5217 C CA . ASN B 1 168 ? -2.365 -18.703 -28.859 1 93.25 168 ASN B CA 1
ATOM 5218 C C . ASN B 1 168 ? -2.457 -18.531 -27.344 1 93.25 168 ASN B C 1
ATOM 5220 O O . ASN B 1 168 ? -2.641 -19.5 -26.609 1 93.25 168 ASN B O 1
ATOM 5224 N N . PRO B 1 169 ? -2.326 -17.281 -26.922 1 95.12 169 PRO B N 1
ATOM 5225 C CA . PRO B 1 169 ? -2.322 -17.047 -25.469 1 95.12 169 PRO B CA 1
ATOM 5226 C C . PRO B 1 169 ? -3.578 -17.578 -24.781 1 95.12 169 PRO B C 1
ATOM 5228 O O . PRO B 1 169 ? -3.51 -18.062 -23.656 1 95.12 169 PRO B O 1
ATOM 5231 N N . PHE B 1 170 ? -4.73 -17.484 -25.422 1 96.12 170 PHE B N 1
ATOM 5232 C CA . PHE B 1 170 ? -5.973 -17.969 -24.844 1 96.12 170 PHE B CA 1
ATOM 5233 C C . PHE B 1 170 ? -5.906 -19.469 -24.609 1 96.12 170 PHE B C 1
ATOM 5235 O O . PHE B 1 170 ? -6.234 -19.953 -23.516 1 96.12 170 PHE B O 1
ATOM 5242 N N . SER B 1 171 ? -5.5 -20.172 -25.594 1 94.62 171 SER B N 1
ATOM 5243 C CA . SER B 1 171 ? -5.395 -21.625 -25.484 1 94.62 171 SER B CA 1
ATOM 5244 C C . SER B 1 171 ? -4.344 -22.031 -24.469 1 94.62 171 SER B C 1
ATOM 5246 O O . SER B 1 171 ? -4.52 -23.016 -23.75 1 94.62 171 SER B O 1
ATOM 5248 N N . HIS B 1 172 ? -3.324 -21.25 -24.469 1 94.75 172 HIS B N 1
ATOM 5249 C CA . HIS B 1 172 ? -2.246 -21.531 -23.531 1 94.75 172 HIS B CA 1
ATOM 5250 C C . HIS B 1 172 ? -2.729 -21.406 -22.078 1 94.75 172 HIS B C 1
ATOM 5252 O O . HIS B 1 172 ? -2.406 -22.234 -21.234 1 94.75 172 HIS B O 1
ATOM 5258 N N . ILE B 1 173 ? -3.445 -20.344 -21.781 1 95.88 173 ILE B N 1
ATOM 5259 C CA . ILE B 1 173 ? -4.008 -20.125 -20.453 1 95.88 173 ILE B CA 1
ATOM 5260 C C . ILE B 1 173 ? -5.035 -21.203 -20.141 1 95.88 173 ILE B C 1
ATOM 5262 O O . ILE B 1 173 ? -5.066 -21.75 -19.031 1 95.88 173 ILE B O 1
ATOM 5266 N N . SER B 1 174 ? -5.848 -21.531 -21.125 1 94.56 174 SER B N 1
ATOM 5267 C CA . SER B 1 174 ? -6.883 -22.547 -20.969 1 94.56 174 SER B CA 1
ATOM 5268 C C . SER B 1 174 ? -6.277 -23.891 -20.609 1 94.56 174 SER B C 1
ATOM 5270 O O . SER B 1 174 ? -6.781 -24.594 -19.734 1 94.56 174 SER B O 1
ATOM 5272 N N . ASP B 1 175 ? -5.211 -24.203 -21.328 1 93.69 175 ASP B N 1
ATOM 5273 C CA . ASP B 1 175 ? -4.531 -25.469 -21.078 1 93.69 175 ASP B CA 1
ATOM 5274 C C . ASP B 1 175 ? -3.908 -25.5 -19.688 1 93.69 175 ASP B C 1
ATOM 5276 O O . ASP B 1 175 ? -3.861 -26.547 -19.031 1 93.69 175 ASP B O 1
ATOM 5280 N N . PHE B 1 176 ? -3.434 -24.422 -19.281 1 95.62 176 PHE B N 1
ATOM 5281 C CA . PHE B 1 176 ? -2.805 -24.281 -17.969 1 95.62 176 PHE B CA 1
ATOM 5282 C C . PHE B 1 176 ? -3.857 -24.203 -16.859 1 95.62 176 PHE B C 1
ATOM 5284 O O . PHE B 1 176 ? -3.646 -24.719 -15.758 1 95.62 176 PHE B O 1
ATOM 5291 N N . HIS B 1 177 ? -4.988 -23.703 -17.109 1 95 177 HIS B N 1
ATOM 5292 C CA . HIS B 1 177 ? -6.105 -23.375 -16.234 1 95 177 HIS B CA 1
ATOM 5293 C C . HIS B 1 177 ? -5.852 -22.062 -15.484 1 95 177 HIS B C 1
ATOM 5295 O O . HIS B 1 177 ? -4.875 -21.953 -14.742 1 95 177 HIS B O 1
ATOM 5301 N N . LEU B 1 178 ? -6.758 -21.156 -15.602 1 95.06 178 LEU B N 1
ATOM 5302 C CA . LEU B 1 178 ? -6.582 -19.781 -15.141 1 95.06 178 LEU B CA 1
ATOM 5303 C C . LEU B 1 178 ? -6.418 -19.734 -13.625 1 95.06 178 LEU B C 1
ATOM 5305 O O . LEU B 1 178 ? -5.641 -18.922 -13.109 1 95.06 178 LEU B O 1
ATOM 5309 N N . ASP B 1 179 ? -7.176 -20.516 -12.914 1 93.31 179 ASP B N 1
ATOM 5310 C CA . ASP B 1 179 ? -7.133 -20.453 -11.461 1 93.31 179 ASP B CA 1
ATOM 5311 C C . ASP B 1 179 ? -5.77 -20.891 -10.93 1 93.31 179 ASP B C 1
ATOM 5313 O O . ASP B 1 179 ? -5.262 -20.344 -9.953 1 93.31 179 ASP B O 1
ATOM 5317 N N . VAL B 1 180 ? -5.133 -21.922 -11.547 1 95.44 180 VAL B N 1
ATOM 5318 C CA . VAL B 1 180 ? -3.787 -22.344 -11.172 1 95.44 180 VAL B CA 1
ATOM 5319 C C . VAL B 1 180 ? -2.789 -21.234 -11.484 1 95.44 180 VAL B C 1
ATOM 5321 O O . VAL B 1 180 ? -1.904 -20.938 -10.68 1 95.44 180 VAL B O 1
ATOM 5324 N N . LEU B 1 181 ? -2.979 -20.672 -12.641 1 96.44 181 LEU B N 1
ATOM 5325 C CA . LEU B 1 181 ? -2.115 -19.578 -13.062 1 96.44 181 LEU B CA 1
ATOM 5326 C C . LEU B 1 181 ? -2.262 -18.391 -12.125 1 96.44 181 LEU B C 1
ATOM 5328 O O . LEU B 1 181 ? -1.269 -17.75 -11.758 1 96.44 181 LEU B O 1
ATOM 5332 N N . ALA B 1 182 ? -3.482 -18.016 -11.766 1 96.38 182 ALA B N 1
ATOM 5333 C CA . ALA B 1 182 ? -3.781 -16.891 -10.898 1 96.38 182 ALA B CA 1
ATOM 5334 C C . ALA B 1 182 ? -3.039 -17 -9.57 1 96.38 182 ALA B C 1
ATOM 5336 O O . ALA B 1 182 ? -2.588 -15.992 -9.016 1 96.38 182 ALA B O 1
ATOM 5337 N N . GLU B 1 183 ? -2.895 -18.203 -9.047 1 95.44 183 GLU B N 1
ATOM 5338 C CA . GLU B 1 183 ? -2.156 -18.391 -7.801 1 95.44 183 GLU B CA 1
ATOM 5339 C C . GLU B 1 183 ? -0.688 -18.016 -7.965 1 95.44 183 GLU B C 1
ATOM 5341 O O . GLU B 1 183 ? -0.105 -17.375 -7.082 1 95.44 183 GLU B O 1
ATOM 5346 N N . SER B 1 184 ? -0.166 -18.359 -9.07 1 95.12 184 SER B N 1
ATOM 5347 C CA . SER B 1 184 ? 1.227 -18.016 -9.336 1 95.12 184 SER B CA 1
ATOM 5348 C C . SER B 1 184 ? 1.392 -16.531 -9.57 1 95.12 184 SER B C 1
ATOM 5350 O O . SER B 1 184 ? 2.459 -15.961 -9.312 1 95.12 184 SER B O 1
ATOM 5352 N N . LEU B 1 185 ? 0.35 -15.883 -10.055 1 96.19 185 LEU B N 1
ATOM 5353 C CA . LEU B 1 185 ? 0.377 -14.453 -10.328 1 96.19 185 LEU B CA 1
ATOM 5354 C C . LEU B 1 185 ? -0.062 -13.656 -9.109 1 96.19 185 LEU B C 1
ATOM 5356 O O . LEU B 1 185 ? -0.094 -12.422 -9.141 1 96.19 185 LEU B O 1
ATOM 5360 N N . HIS B 1 186 ? -0.422 -14.258 -8.039 1 95.31 186 HIS B N 1
ATOM 5361 C CA . HIS B 1 186 ? -0.835 -13.656 -6.777 1 95.31 186 HIS B CA 1
ATOM 5362 C C . HIS B 1 186 ? -2.102 -12.828 -6.953 1 95.31 186 HIS B C 1
ATOM 5364 O O . HIS B 1 186 ? -2.18 -11.695 -6.469 1 95.31 186 HIS B O 1
ATOM 5370 N N . CYS B 1 187 ? -3.01 -13.297 -7.699 1 94 187 CYS B N 1
ATOM 5371 C CA . CYS B 1 187 ? -4.266 -12.57 -7.875 1 94 187 CYS B CA 1
ATOM 5372 C C . CYS B 1 187 ? -5.457 -13.508 -7.719 1 94 187 CYS B C 1
ATOM 5374 O O . CYS B 1 187 ? -5.297 -14.727 -7.723 1 94 187 CYS B O 1
ATOM 5376 N N . ASP B 1 188 ? -6.656 -12.945 -7.578 1 92.12 188 ASP B N 1
ATOM 5377 C CA . ASP B 1 188 ? -7.883 -13.711 -7.379 1 92.12 188 ASP B CA 1
ATOM 5378 C C . ASP B 1 188 ? -8.57 -14.008 -8.711 1 92.12 188 ASP B C 1
ATOM 5380 O O . ASP B 1 188 ? -8.336 -13.312 -9.703 1 92.12 188 ASP B O 1
ATOM 5384 N N . VAL B 1 189 ? -9.297 -15.078 -8.664 1 93.31 189 VAL B N 1
ATOM 5385 C CA . VAL B 1 189 ? -10.195 -15.367 -9.773 1 93.31 189 VAL B CA 1
ATOM 5386 C C . VAL B 1 189 ? -11.641 -15.102 -9.352 1 93.31 189 VAL B C 1
ATOM 5388 O O . VAL B 1 189 ? -12.117 -15.672 -8.367 1 93.31 189 VAL B O 1
ATOM 5391 N N . VAL B 1 190 ? -12.258 -14.211 -10.047 1 90.62 190 VAL B N 1
ATOM 5392 C CA . VAL B 1 190 ? -13.641 -13.859 -9.75 1 90.62 190 VAL B CA 1
ATOM 5393 C C . VAL B 1 190 ? -14.57 -14.477 -10.797 1 90.62 190 VAL B C 1
ATOM 5395 O O . VAL B 1 190 ? -14.344 -14.312 -12 1 90.62 190 VAL B O 1
ATOM 5398 N N . GLN B 1 191 ? -15.523 -15.18 -10.32 1 84.62 191 GLN B N 1
ATOM 5399 C CA . GLN B 1 191 ? -16.484 -15.789 -11.242 1 84.62 191 GLN B CA 1
ATOM 5400 C C . GLN B 1 191 ? -17.5 -14.773 -11.727 1 84.62 191 GLN B C 1
ATOM 5402 O O . GLN B 1 191 ? -17.953 -13.914 -10.953 1 84.62 191 GLN B O 1
ATOM 5407 N N . PRO B 1 192 ? -17.797 -14.836 -12.984 1 79.62 192 PRO B N 1
ATOM 5408 C CA . PRO B 1 192 ? -18.859 -13.945 -13.461 1 79.62 192 PRO B CA 1
ATOM 5409 C C . PRO B 1 192 ? -20.203 -14.242 -12.828 1 79.62 192 PRO B C 1
ATOM 5411 O O . PRO B 1 192 ? -20.469 -15.383 -12.43 1 79.62 192 PRO B O 1
ATOM 5414 N N . PRO B 1 193 ? -21.016 -13.164 -12.5 1 65.75 193 PRO B N 1
ATOM 5415 C CA . PRO B 1 193 ? -22.344 -13.438 -11.945 1 65.75 193 PRO B CA 1
ATOM 5416 C C . PRO B 1 193 ? -23.141 -14.422 -12.797 1 65.75 193 PRO B C 1
ATOM 5418 O O . PRO B 1 193 ? -23.016 -14.43 -14.023 1 65.75 193 PRO B O 1
ATOM 5421 N N . SER B 1 194 ? -23.484 -15.578 -12.273 1 57.97 194 SER B N 1
ATOM 5422 C CA . SER B 1 194 ? -24.297 -16.547 -13 1 57.97 194 SER B CA 1
ATOM 5423 C C . SER B 1 194 ? -25.562 -15.891 -13.562 1 57.97 194 SER B C 1
ATOM 5425 O O . SER B 1 194 ? -26.234 -15.133 -12.867 1 57.97 194 SER B O 1
ATOM 5427 N N . GLU B 1 195 ? -25.641 -15.742 -14.836 1 49.53 195 GLU B N 1
ATOM 5428 C CA . GLU B 1 195 ? -26.891 -15.297 -15.469 1 49.53 195 GLU B CA 1
ATOM 5429 C C . GLU B 1 195 ? -28.094 -16 -14.859 1 49.53 195 GLU B C 1
ATOM 5431 O O . GLU B 1 195 ? -29.234 -15.562 -15.055 1 49.53 195 GLU B O 1
ATOM 5436 N N . ASP B 1 196 ? -28.047 -17.234 -14.43 1 42.56 196 ASP B N 1
ATOM 5437 C CA . ASP B 1 196 ? -29.297 -17.969 -14.195 1 42.56 196 ASP B CA 1
ATOM 5438 C C . ASP B 1 196 ? -30.094 -17.328 -13.062 1 42.56 196 ASP B C 1
ATOM 5440 O O . ASP B 1 196 ? -31.172 -17.797 -12.711 1 42.56 196 ASP B O 1
ATOM 5444 N N . HIS B 1 197 ? -29.516 -16.672 -12.203 1 40.31 197 HIS B N 1
ATOM 5445 C CA . HIS B 1 197 ? -30.531 -16.359 -11.203 1 40.31 197 HIS B CA 1
ATOM 5446 C C . HIS B 1 197 ? -31.438 -15.242 -11.68 1 40.31 197 HIS B C 1
ATOM 5448 O O . HIS B 1 197 ? -31.484 -14.172 -11.078 1 40.31 197 HIS B O 1
ATOM 5454 N N . SER B 1 198 ? -31.719 -15.188 -12.961 1 34.94 198 SER B N 1
ATOM 5455 C CA . SER B 1 198 ? -32.906 -14.367 -13.242 1 34.94 198 SER B CA 1
ATOM 5456 C C . SER B 1 198 ? -34.156 -14.977 -12.656 1 34.94 198 SER B C 1
ATOM 5458 O O . SER B 1 198 ? -35.281 -14.664 -13.086 1 34.94 198 SER B O 1
ATOM 5460 N N . SER B 1 199 ? -34.219 -16.156 -12.055 1 31.95 199 SER B N 1
ATOM 5461 C CA . SER B 1 199 ? -35.625 -16.406 -11.695 1 31.95 199 SER B CA 1
ATOM 5462 C C . SER B 1 199 ? -36.219 -15.234 -10.922 1 31.95 199 SER B C 1
ATOM 5464 O O . SER B 1 199 ? -35.5 -14.586 -10.141 1 31.95 199 SER B O 1
ATOM 5466 N N . ASP B 1 200 ? -37.531 -14.797 -11.391 1 32.25 200 ASP B N 1
ATOM 5467 C CA . ASP B 1 200 ? -38.656 -13.898 -11.094 1 32.25 200 ASP B CA 1
ATOM 5468 C C . ASP B 1 200 ? -39.031 -13.984 -9.625 1 32.25 200 ASP B C 1
ATOM 5470 O O . ASP B 1 200 ? -40.188 -13.672 -9.266 1 32.25 200 ASP B O 1
ATOM 5474 N N . SER B 1 201 ? -38.812 -15.016 -8.82 1 32.53 201 SER B N 1
ATOM 5475 C CA . SER B 1 201 ? -39.656 -14.812 -7.652 1 32.53 201 SER B CA 1
ATOM 5476 C C . SER B 1 201 ? -39.5 -13.414 -7.074 1 32.53 201 SER B C 1
ATOM 5478 O O . SER B 1 201 ? -38.375 -13 -6.77 1 32.53 201 SER B O 1
ATOM 5480 N N . ASP B 1 202 ? -40.562 -12.531 -7.344 1 30.73 202 ASP B N 1
ATOM 5481 C CA . ASP B 1 202 ? -41.094 -11.273 -6.84 1 30.73 202 ASP B CA 1
ATOM 5482 C C . ASP B 1 202 ? -40.969 -11.188 -5.32 1 30.73 202 ASP B C 1
ATOM 5484 O O . ASP B 1 202 ? -41.75 -10.469 -4.668 1 30.73 202 ASP B O 1
ATOM 5488 N N . THR B 1 203 ? -40.844 -12.305 -4.566 1 31.5 203 THR B N 1
ATOM 5489 C CA . THR B 1 203 ? -41.031 -11.859 -3.189 1 31.5 203 THR B CA 1
ATOM 5490 C C . THR B 1 203 ? -40.156 -10.648 -2.896 1 31.5 203 THR B C 1
ATOM 5492 O O . THR B 1 203 ? -39 -10.602 -3.314 1 31.5 203 THR B O 1
ATOM 5495 N N . ASP B 1 204 ? -40.812 -9.492 -2.533 1 31.84 204 ASP B N 1
ATOM 5496 C CA . ASP B 1 204 ? -40.5 -8.188 -1.949 1 31.84 204 ASP B CA 1
ATOM 5497 C C . ASP B 1 204 ? -39.312 -8.281 -0.992 1 31.84 204 ASP B C 1
ATOM 5499 O O . ASP B 1 204 ? -39.469 -8.023 0.206 1 31.84 204 ASP B O 1
ATOM 5503 N N . SER B 1 205 ? -38.812 -9.484 -0.782 1 29.73 205 SER B N 1
ATOM 5504 C CA . SER B 1 205 ? -37.938 -9.336 0.373 1 29.73 205 SER B CA 1
ATOM 5505 C C . SER B 1 205 ? -37.062 -8.094 0.248 1 29.73 205 SER B C 1
ATOM 5507 O O . SER B 1 205 ? -36.906 -7.562 -0.85 1 29.73 205 SER B O 1
ATOM 5509 N N . SER B 1 206 ? -36.531 -7.754 1.455 1 30.58 206 SER B N 1
ATOM 5510 C CA . SER B 1 206 ? -35.812 -6.633 2.045 1 30.58 206 SER B CA 1
ATOM 5511 C C . SER B 1 206 ? -34.625 -6.211 1.167 1 30.58 206 SER B C 1
ATOM 5513 O O . SER B 1 206 ? -34.094 -7.023 0.417 1 30.58 206 SER B O 1
ATOM 5515 N N . ASP B 1 207 ? -34.625 -4.949 0.737 1 31.62 207 ASP B N 1
ATOM 5516 C CA . ASP B 1 207 ? -33.594 -4.016 0.345 1 31.62 207 ASP B CA 1
ATOM 5517 C C . ASP B 1 207 ? -32.25 -4.43 0.931 1 31.62 207 ASP B C 1
ATOM 5519 O O . ASP B 1 207 ? -31.781 -3.854 1.922 1 31.62 207 ASP B O 1
ATOM 5523 N N . ASP B 1 208 ? -32.125 -5.703 1.246 1 31.62 208 ASP B N 1
ATOM 5524 C CA . ASP B 1 208 ? -30.75 -5.934 1.652 1 31.62 208 ASP B CA 1
ATOM 5525 C C . ASP B 1 208 ? -29.781 -5.32 0.651 1 31.62 208 ASP B C 1
ATOM 5527 O O . ASP B 1 208 ? -29.766 -5.688 -0.525 1 31.62 208 ASP B O 1
ATOM 5531 N N . GLU B 1 209 ? -29.578 -4.066 0.688 1 34.5 209 GLU B N 1
ATOM 5532 C CA . GLU B 1 209 ? -28.391 -3.373 0.195 1 34.5 209 GLU B CA 1
ATOM 5533 C C . GLU B 1 209 ? -27.281 -4.359 -0.178 1 34.5 209 GLU B C 1
ATOM 5535 O O . GLU B 1 209 ? -27.078 -5.355 0.518 1 34.5 209 GLU B O 1
ATOM 5540 N N . ASP B 1 210 ? -27.062 -4.496 -1.483 1 36.25 210 ASP B N 1
ATOM 5541 C CA . ASP B 1 210 ? -25.953 -5.191 -2.113 1 36.25 210 ASP B CA 1
ATOM 5542 C C . ASP B 1 210 ? -24.734 -5.23 -1.188 1 36.25 210 ASP B C 1
ATOM 5544 O O . ASP B 1 210 ? -24.031 -4.234 -1.042 1 36.25 210 ASP B O 1
ATOM 5548 N N . GLU B 1 211 ? -24.906 -5.719 -0.049 1 38.84 211 GLU B N 1
ATOM 5549 C CA . GLU B 1 211 ? -23.641 -6.047 0.599 1 38.84 211 GLU B CA 1
ATOM 5550 C C . GLU B 1 211 ? -22.594 -6.453 -0.426 1 38.84 211 GLU B C 1
ATOM 5552 O O . GLU B 1 211 ? -22.844 -7.289 -1.294 1 38.84 211 GLU B O 1
ATOM 5557 N N . PRO B 1 212 ? -21.797 -5.57 -0.896 1 44.22 212 PRO B N 1
ATOM 5558 C CA . PRO B 1 212 ? -20.781 -6.145 -1.782 1 44.22 212 PRO B CA 1
ATOM 5559 C C . PRO B 1 212 ? -20.578 -7.641 -1.554 1 44.22 212 PRO B C 1
ATOM 5561 O O . PRO B 1 212 ? -20.547 -8.094 -0.407 1 44.22 212 PRO B O 1
ATOM 5564 N N . GLU B 1 213 ? -21.219 -8.508 -2.289 1 47.94 213 GLU B N 1
ATOM 5565 C CA . GLU B 1 213 ? -21.031 -9.953 -2.289 1 47.94 213 GLU B CA 1
ATOM 5566 C C . GLU B 1 213 ? -19.688 -10.344 -1.686 1 47.94 213 GLU B C 1
ATOM 5568 O O . GLU B 1 213 ? -18.641 -9.969 -2.207 1 47.94 213 GLU B O 1
ATOM 5573 N N . THR B 1 214 ? -19.562 -10.281 -0.363 1 56.81 214 THR B N 1
ATOM 5574 C CA . THR B 1 214 ? -18.375 -10.695 0.386 1 56.81 214 THR B CA 1
ATOM 5575 C C . THR B 1 214 ? -17.844 -12.023 -0.133 1 56.81 214 THR B C 1
ATOM 5577 O O . THR B 1 214 ? -18.438 -13.07 0.093 1 56.81 214 THR B O 1
ATOM 5580 N N . HIS B 1 215 ? -17.172 -12.062 -1.256 1 67.56 215 HIS B N 1
ATOM 5581 C CA . HIS B 1 215 ? -16.469 -13.242 -1.735 1 67.56 215 HIS B CA 1
ATOM 5582 C C . HIS B 1 215 ? -15.516 -13.781 -0.672 1 67.56 215 HIS B C 1
ATOM 5584 O O . HIS B 1 215 ? -14.93 -13.016 0.09 1 67.56 215 HIS B O 1
ATOM 5590 N N . PRO B 1 216 ? -15.727 -15.102 -0.418 1 77.5 216 PRO B N 1
ATOM 5591 C CA . PRO B 1 216 ? -14.773 -15.703 0.516 1 77.5 216 PRO B CA 1
ATOM 5592 C C . PRO B 1 216 ? -13.32 -15.383 0.165 1 77.5 216 PRO B C 1
ATOM 5594 O O . PRO B 1 216 ? -12.992 -15.188 -1.009 1 77.5 216 PRO B O 1
ATOM 5597 N N . PRO B 1 217 ? -12.648 -15.234 1.233 1 84.62 217 PRO B N 1
ATOM 5598 C CA . PRO B 1 217 ? -11.234 -14.938 0.959 1 84.62 217 PRO B CA 1
ATOM 5599 C C . PRO B 1 217 ? -10.531 -16.062 0.204 1 84.62 217 PRO B C 1
ATOM 5601 O O . PRO B 1 217 ? -10.883 -17.234 0.376 1 84.62 217 PRO B O 1
ATOM 5604 N N . ASN B 1 218 ? -9.633 -15.727 -0.62 1 88.88 218 ASN B N 1
ATOM 5605 C CA . ASN B 1 218 ? -8.805 -16.656 -1.377 1 88.88 218 ASN B CA 1
ATOM 5606 C C . ASN B 1 218 ? -7.871 -17.453 -0.465 1 88.88 218 ASN B C 1
ATOM 5608 O O . ASN B 1 218 ? -6.969 -16.875 0.148 1 88.88 218 ASN B O 1
ATOM 5612 N N . PRO B 1 219 ? -8.078 -18.703 -0.374 1 90.75 219 PRO B N 1
ATOM 5613 C CA . PRO B 1 219 ? -7.234 -19.5 0.511 1 90.75 219 PRO B CA 1
ATOM 5614 C C . PRO B 1 219 ? -5.746 -19.359 0.198 1 90.75 219 PRO B C 1
ATOM 5616 O O . PRO B 1 219 ? -4.91 -19.438 1.104 1 90.75 219 PRO B O 1
ATOM 5619 N N . HIS B 1 220 ? -5.445 -19.266 -0.997 1 93.19 220 HIS B N 1
ATOM 5620 C CA . HIS B 1 220 ? -4.043 -19.125 -1.361 1 93.19 220 HIS B CA 1
ATOM 5621 C C . HIS B 1 220 ? -3.469 -17.812 -0.83 1 93.19 220 HIS B C 1
ATOM 5623 O O . HIS B 1 220 ? -2.318 -17.766 -0.386 1 93.19 220 HIS B O 1
ATOM 5629 N N . ARG B 1 221 ? -4.246 -16.766 -0.915 1 94.12 221 ARG B N 1
ATOM 5630 C CA . ARG B 1 221 ? -3.828 -15.477 -0.375 1 94.12 221 ARG B CA 1
ATOM 5631 C C . ARG B 1 221 ? -3.633 -15.547 1.135 1 94.12 221 ARG B C 1
ATOM 5633 O O . ARG B 1 221 ? -2.703 -14.945 1.677 1 94.12 221 ARG B O 1
ATOM 5640 N N . ILE B 1 222 ? -4.496 -16.234 1.771 1 94.19 222 ILE B N 1
ATOM 5641 C CA . ILE B 1 222 ? -4.379 -16.438 3.211 1 94.19 222 ILE B CA 1
ATOM 5642 C C . ILE B 1 222 ? -3.064 -17.141 3.529 1 94.19 222 ILE B C 1
ATOM 5644 O O . ILE B 1 222 ? -2.342 -16.75 4.445 1 94.19 222 ILE B O 1
ATOM 5648 N N . GLN B 1 223 ? -2.764 -18.156 2.77 1 94.56 223 GLN B N 1
ATOM 5649 C CA . GLN B 1 223 ? -1.517 -18.891 2.953 1 94.56 223 GLN B CA 1
ATOM 5650 C C . GLN B 1 223 ? -0.307 -17.984 2.74 1 94.56 223 GLN B C 1
ATOM 5652 O O . GLN B 1 223 ? 0.65 -18.016 3.518 1 94.56 223 GLN B O 1
ATOM 5657 N N . GLU B 1 224 ? -0.325 -17.219 1.677 1 96.69 224 GLU B N 1
ATOM 5658 C CA . GLU B 1 224 ? 0.789 -16.312 1.382 1 96.69 224 GLU B CA 1
ATOM 5659 C C . GLU B 1 224 ? 0.951 -15.258 2.473 1 96.69 224 GLU B C 1
ATOM 5661 O O . GLU B 1 224 ? 2.074 -14.922 2.852 1 96.69 224 GLU B O 1
ATOM 5666 N N . ALA B 1 225 ? -0.196 -14.719 2.953 1 96.44 225 ALA B N 1
ATOM 5667 C CA . ALA B 1 225 ? -0.144 -13.75 4.043 1 96.44 225 ALA B CA 1
ATOM 5668 C C . ALA B 1 225 ? 0.52 -14.352 5.281 1 96.44 225 ALA B C 1
ATOM 5670 O O . ALA B 1 225 ? 1.323 -13.688 5.941 1 96.44 225 ALA B O 1
ATOM 5671 N N . ARG B 1 226 ? 0.203 -15.586 5.543 1 96.06 226 ARG B N 1
ATOM 5672 C CA . ARG B 1 226 ? 0.807 -16.297 6.668 1 96.06 226 ARG B CA 1
ATOM 5673 C C . ARG B 1 226 ? 2.305 -16.484 6.453 1 96.06 226 ARG B C 1
ATOM 5675 O O . ARG B 1 226 ? 3.094 -16.375 7.391 1 96.06 226 ARG B O 1
ATOM 5682 N N . GLU B 1 227 ? 2.662 -16.797 5.262 1 97.06 227 GLU B N 1
ATOM 5683 C CA . GLU B 1 227 ? 4.07 -16.969 4.918 1 97.06 227 GLU B CA 1
ATOM 5684 C C . GLU B 1 227 ? 4.848 -15.672 5.109 1 97.06 227 GLU B C 1
ATOM 5686 O O . GLU B 1 227 ? 5.98 -15.688 5.602 1 97.06 227 GLU B O 1
ATOM 5691 N N . ILE B 1 228 ? 4.254 -14.555 4.758 1 97.88 228 ILE B N 1
ATOM 5692 C CA . ILE B 1 228 ? 4.898 -13.258 4.895 1 97.88 228 ILE B CA 1
ATOM 5693 C C . ILE B 1 228 ? 5.105 -12.93 6.371 1 97.88 228 ILE B C 1
ATOM 5695 O O . ILE B 1 228 ? 6.223 -12.641 6.801 1 97.88 228 ILE B O 1
ATOM 5699 N N . LEU B 1 229 ? 4.031 -13.016 7.152 1 97.81 229 LEU B N 1
ATOM 5700 C CA . LEU B 1 229 ? 4.082 -12.578 8.539 1 97.81 229 LEU B CA 1
ATOM 5701 C C . LEU B 1 229 ? 4.93 -13.523 9.383 1 97.81 229 LEU B C 1
ATOM 5703 O O . LEU B 1 229 ? 5.633 -13.094 10.297 1 97.81 229 LEU B O 1
ATOM 5707 N N . SER B 1 230 ? 4.852 -14.836 9.078 1 96.62 230 SER B N 1
ATOM 5708 C CA . SER B 1 230 ? 5.699 -15.773 9.797 1 96.62 230 SER B CA 1
ATOM 5709 C C . SER B 1 230 ? 7.18 -15.461 9.578 1 96.62 230 SER B C 1
ATOM 5711 O O . SER B 1 230 ? 7.98 -15.562 10.508 1 96.62 230 SER B O 1
ATOM 5713 N N . ALA B 1 231 ? 7.52 -15.102 8.336 1 96.5 231 ALA B N 1
ATOM 5714 C CA . ALA B 1 231 ? 8.906 -14.781 8 1 96.5 231 ALA B CA 1
ATOM 5715 C C . ALA B 1 231 ? 9.375 -13.523 8.727 1 96.5 231 ALA B C 1
ATOM 5717 O O . ALA B 1 231 ? 10.555 -13.398 9.062 1 96.5 231 ALA B O 1
ATOM 5718 N N . VAL B 1 232 ? 8.453 -12.578 9 1 97.19 232 VAL B N 1
ATOM 5719 C CA . VAL B 1 232 ? 8.812 -11.312 9.625 1 97.19 232 VAL B CA 1
ATOM 5720 C C . VAL B 1 232 ? 8.82 -11.461 11.141 1 97.19 232 VAL B C 1
ATOM 5722 O O . VAL B 1 232 ? 9.75 -11.016 11.812 1 97.19 232 VAL B O 1
ATOM 5725 N N . VAL B 1 233 ? 7.848 -12.109 11.703 1 97 233 VAL B N 1
ATOM 5726 C CA . VAL B 1 233 ? 7.625 -12.156 13.148 1 97 233 VAL B CA 1
ATOM 5727 C C . VAL B 1 233 ? 8.469 -13.266 13.766 1 97 233 VAL B C 1
ATOM 5729 O O . VAL B 1 233 ? 9.047 -13.086 14.844 1 97 233 VAL B O 1
ATOM 5732 N N . SER B 1 234 ? 8.523 -14.398 13.078 1 93.12 234 SER B N 1
ATOM 5733 C CA . SER B 1 234 ? 9.219 -15.57 13.602 1 93.12 234 SER B CA 1
ATOM 5734 C C . SER B 1 234 ? 10.008 -16.281 12.508 1 93.12 234 SER B C 1
ATOM 5736 O O . SER B 1 234 ? 9.711 -17.422 12.156 1 93.12 234 SER B O 1
ATOM 5738 N N . PRO B 1 235 ? 11.023 -15.555 12.055 1 91.12 235 PRO B N 1
ATOM 5739 C CA . PRO B 1 235 ? 11.812 -16.172 10.992 1 91.12 235 PRO B CA 1
ATOM 5740 C C . PRO B 1 235 ? 12.508 -17.469 11.438 1 91.12 235 PRO B C 1
ATOM 5742 O O . PRO B 1 235 ? 12.867 -17.594 12.617 1 91.12 235 PRO B O 1
ATOM 5745 N N . SER B 1 236 ? 12.656 -18.297 10.547 1 86.56 236 SER B N 1
ATOM 5746 C CA . SER B 1 236 ? 13.328 -19.562 10.844 1 86.56 236 SER B CA 1
ATOM 5747 C C . SER B 1 236 ? 14.805 -19.328 11.148 1 86.56 236 SER B C 1
ATOM 5749 O O . SER B 1 236 ? 15.461 -18.5 10.516 1 86.56 236 SER B O 1
ATOM 5751 N N . THR B 1 237 ? 15.305 -20.016 12.117 1 81.44 237 THR B N 1
ATOM 5752 C CA . THR B 1 237 ? 16.703 -19.875 12.523 1 81.44 237 THR B CA 1
ATOM 5753 C C . THR B 1 237 ? 17.594 -20.781 11.695 1 81.44 237 THR B C 1
ATOM 5755 O O . THR B 1 237 ? 18.797 -20.531 11.57 1 81.44 237 THR B O 1
ATOM 5758 N N . SER B 1 238 ? 16.984 -21.797 11.156 1 81.75 238 SER B N 1
ATOM 5759 C CA . SER B 1 238 ? 17.766 -22.75 10.367 1 81.75 238 SER B CA 1
ATOM 5760 C C . SER B 1 238 ? 16.984 -23.25 9.164 1 81.75 238 SER B C 1
ATOM 5762 O O . SER B 1 238 ? 15.773 -23.469 9.258 1 81.75 238 SER B O 1
ATOM 5764 N N . PRO B 1 239 ? 17.688 -23.359 8.031 1 78.88 239 PRO B N 1
ATOM 5765 C CA . PRO B 1 239 ? 17.016 -23.938 6.867 1 78.88 239 PRO B CA 1
ATOM 5766 C C . PRO B 1 239 ? 16.609 -25.391 7.078 1 78.88 239 PRO B C 1
ATOM 5768 O O . PRO B 1 239 ? 15.734 -25.891 6.371 1 78.88 239 PRO B O 1
ATOM 5771 N N . LEU B 1 240 ? 17.219 -26.062 8.023 1 77.19 240 LEU B N 1
ATOM 5772 C CA . LEU B 1 240 ? 17 -27.484 8.258 1 77.19 240 LEU B CA 1
ATOM 5773 C C . LEU B 1 240 ? 15.766 -27.719 9.117 1 77.19 240 LEU B C 1
ATOM 5775 O O . LEU B 1 240 ? 15.164 -28.781 9.086 1 77.19 240 LEU B O 1
ATOM 5779 N N . MET B 1 241 ? 15.453 -26.734 9.938 1 76.5 241 MET B N 1
ATOM 5780 C CA . MET B 1 241 ? 14.266 -26.812 10.789 1 76.5 241 MET B CA 1
ATOM 5781 C C . MET B 1 241 ? 13.422 -25.547 10.648 1 76.5 241 MET B C 1
ATOM 5783 O O . MET B 1 241 ? 13.32 -24.75 11.586 1 76.5 241 MET B O 1
ATOM 5787 N N . PRO B 1 242 ? 12.797 -25.516 9.523 1 76.5 242 PRO B N 1
ATOM 5788 C CA . PRO B 1 242 ? 12.047 -24.281 9.312 1 76.5 242 PRO B CA 1
ATOM 5789 C C . PRO B 1 242 ? 10.781 -24.219 10.164 1 76.5 242 PRO B C 1
ATOM 5791 O O . PRO B 1 242 ? 10.195 -25.25 10.5 1 76.5 242 PRO B O 1
ATOM 5794 N N . ASN B 1 243 ? 10.508 -23.062 10.703 1 82.12 243 ASN B N 1
ATOM 5795 C CA . ASN B 1 243 ? 9.195 -22.812 11.297 1 82.12 243 ASN B CA 1
ATOM 5796 C C . ASN B 1 243 ? 8.094 -22.812 10.242 1 82.12 243 ASN B C 1
ATOM 5798 O O . ASN B 1 243 ? 8.078 -21.969 9.344 1 82.12 243 ASN B O 1
ATOM 5802 N N . PRO B 1 244 ? 7.285 -23.812 10.336 1 88.81 244 PRO B N 1
ATOM 5803 C CA . PRO B 1 244 ? 6.246 -23.859 9.297 1 88.81 244 PRO B CA 1
ATOM 5804 C C . PRO B 1 244 ? 5.316 -22.641 9.336 1 88.81 244 PRO B C 1
ATOM 5806 O O . PRO B 1 244 ? 4.75 -22.328 10.391 1 88.81 244 PRO B O 1
ATOM 5809 N N . PRO B 1 245 ? 5.176 -21.969 8.234 1 91.56 245 PRO B N 1
ATOM 5810 C CA . PRO B 1 245 ? 4.27 -20.812 8.211 1 91.56 245 PRO B CA 1
ATOM 5811 C C . PRO B 1 245 ? 2.855 -21.156 8.656 1 91.56 245 PRO B C 1
ATOM 5813 O O . PRO B 1 245 ? 2.158 -20.312 9.227 1 91.56 245 PRO B O 1
ATOM 5816 N N . GLU B 1 246 ? 2.463 -22.391 8.461 1 88.19 246 GLU B N 1
ATOM 5817 C CA . GLU B 1 246 ? 1.108 -22.844 8.773 1 88.19 246 GLU B CA 1
ATOM 5818 C C . GLU B 1 246 ? 0.843 -22.797 10.273 1 88.19 246 GLU B C 1
ATOM 5820 O O . GLU B 1 246 ? -0.31 -22.719 10.703 1 88.19 246 GLU B O 1
ATOM 5825 N N . ALA B 1 247 ? 1.876 -22.766 11.016 1 88.88 247 ALA B N 1
ATOM 5826 C CA . ALA B 1 247 ? 1.744 -22.766 12.469 1 88.88 247 ALA B CA 1
ATOM 5827 C C . ALA B 1 247 ? 1.608 -21.328 13 1 88.88 247 ALA B C 1
ATOM 5829 O O . ALA B 1 247 ? 1.26 -21.125 14.172 1 88.88 247 ALA B O 1
ATOM 5830 N N . PHE B 1 248 ? 1.795 -20.438 12.141 1 92.69 248 PHE B N 1
ATOM 5831 C CA . PHE B 1 248 ? 1.713 -19.047 12.555 1 92.69 248 PHE B CA 1
ATOM 5832 C C . PHE B 1 248 ? 0.261 -18.609 12.734 1 92.69 248 PHE B C 1
ATOM 5834 O O . PHE B 1 248 ? -0.533 -18.688 11.797 1 92.69 248 PHE B O 1
ATOM 5841 N N . ARG B 1 249 ? -0.107 -18.219 13.914 1 92.62 249 ARG B N 1
ATOM 5842 C CA . ARG B 1 249 ? -1.405 -17.656 14.266 1 92.62 249 ARG B CA 1
ATOM 5843 C C . ARG B 1 249 ? -2.537 -18.406 13.57 1 92.62 249 ARG B C 1
ATOM 5845 O O . ARG B 1 249 ? -3.291 -17.812 12.789 1 92.62 249 ARG B O 1
ATOM 5852 N N . PRO B 1 250 ? -2.715 -19.625 13.844 1 90.19 250 PRO B N 1
ATOM 5853 C CA . PRO B 1 250 ? -3.766 -20.438 13.227 1 90.19 250 PRO B CA 1
ATOM 5854 C C . PRO B 1 250 ? -5.168 -19.922 13.531 1 90.19 250 PRO B C 1
ATOM 5856 O O . PRO B 1 250 ? -6.133 -20.312 12.875 1 90.19 250 PRO B O 1
ATOM 5859 N N . ASP B 1 251 ? -5.324 -18.984 14.484 1 89.62 251 ASP B N 1
ATOM 5860 C CA . ASP B 1 251 ? -6.613 -18.406 14.859 1 89.62 251 ASP B CA 1
ATOM 5861 C C . ASP B 1 251 ? -7.117 -17.453 13.773 1 89.62 251 ASP B C 1
ATOM 5863 O O . ASP B 1 251 ? -8.312 -17.172 13.703 1 89.62 251 ASP B O 1
ATOM 5867 N N . LEU B 1 252 ? -6.129 -16.984 13.031 1 88.56 252 LEU B N 1
ATOM 5868 C CA . LEU B 1 252 ? -6.52 -16.062 11.969 1 88.56 252 LEU B CA 1
ATOM 5869 C C . LEU B 1 252 ? -7.035 -16.828 10.75 1 88.56 252 LEU B C 1
ATOM 5871 O O . LEU B 1 252 ? -6.277 -17.531 10.094 1 88.56 252 LEU B O 1
ATOM 5875 N N . PHE B 1 253 ? -8.219 -16.719 10.422 1 80.44 253 PHE B N 1
ATOM 5876 C CA . PHE B 1 253 ? -8.891 -17.438 9.344 1 80.44 253 PHE B CA 1
ATOM 5877 C C . PHE B 1 253 ? -8.703 -18.938 9.484 1 80.44 253 PHE B C 1
ATOM 5879 O O . PHE B 1 253 ? -8.055 -19.562 8.648 1 80.44 253 PHE B O 1
ATOM 5886 N N . PRO B 1 254 ? -9.156 -19.469 10.461 1 69.38 254 PRO B N 1
ATOM 5887 C CA . PRO B 1 254 ? -8.891 -20.875 10.797 1 69.38 254 PRO B CA 1
ATOM 5888 C C . PRO B 1 254 ? -9.25 -21.828 9.656 1 69.38 254 PRO B C 1
ATOM 5890 O O . PRO B 1 254 ? -8.562 -22.828 9.445 1 69.38 254 PRO B O 1
ATOM 5893 N N . ASP B 1 255 ? -10.359 -21.5 8.992 1 71.19 255 ASP B N 1
ATOM 5894 C CA . ASP B 1 255 ? -10.68 -22.344 7.84 1 71.19 255 ASP B CA 1
ATOM 5895 C C . ASP B 1 255 ? -10.984 -21.5 6.605 1 71.19 255 ASP B C 1
ATOM 5897 O O . ASP B 1 255 ? -12.102 -21 6.445 1 71.19 255 ASP B O 1
ATOM 5901 N N . PRO B 1 256 ? -9.977 -21.375 5.926 1 61.97 256 PRO B N 1
ATOM 5902 C CA . PRO B 1 256 ? -10.125 -20.484 4.777 1 61.97 256 PRO B CA 1
ATOM 5903 C C . PRO B 1 256 ? -11.227 -20.938 3.816 1 61.97 256 PRO B C 1
ATOM 5905 O O . PRO B 1 256 ? -11.789 -20.125 3.088 1 61.97 256 PRO B O 1
ATOM 5908 N N . TYR B 1 257 ? -11.445 -22.156 3.932 1 62.72 257 TYR B N 1
ATOM 5909 C CA . TYR B 1 257 ? -12.438 -22.688 3 1 62.72 257 TYR B CA 1
ATOM 5910 C C . TYR B 1 257 ? -13.844 -22.547 3.562 1 62.72 257 TYR B C 1
ATOM 5912 O O . TYR B 1 257 ? -14.828 -22.609 2.82 1 62.72 257 TYR B O 1
ATOM 5920 N N . THR B 1 258 ? -13.82 -22.156 4.812 1 59.72 258 THR B N 1
ATOM 5921 C CA . THR B 1 258 ? -15.133 -22.047 5.434 1 59.72 258 THR B CA 1
ATOM 5922 C C . THR B 1 258 ? -15.445 -20.594 5.789 1 59.72 258 THR B C 1
ATOM 5924 O O . THR B 1 258 ? -16.594 -20.266 6.125 1 59.72 258 THR B O 1
ATOM 5927 N N . THR B 1 259 ? -14.461 -19.875 5.699 1 60.5 259 THR B N 1
ATOM 5928 C CA . THR B 1 259 ? -14.695 -18.469 6.008 1 60.5 259 THR B CA 1
ATOM 5929 C C . THR B 1 259 ? -15.523 -17.797 4.914 1 60.5 259 THR B C 1
ATOM 5931 O O . THR B 1 259 ? -15.156 -17.828 3.738 1 60.5 259 THR B O 1
ATOM 5934 N N . ARG B 1 260 ? -16.672 -17.297 5.316 1 60.69 260 ARG B N 1
ATOM 5935 C CA . ARG B 1 260 ? -17.672 -16.891 4.34 1 60.69 260 ARG B CA 1
ATOM 5936 C C . ARG B 1 260 ? -17.469 -15.43 3.92 1 60.69 260 ARG B C 1
ATOM 5938 O O . ARG B 1 260 ? -17.922 -15.023 2.842 1 60.69 260 ARG B O 1
ATOM 5945 N N . SER B 1 261 ? -16.859 -14.703 4.898 1 66.69 261 SER B N 1
ATOM 5946 C CA . SER B 1 261 ? -16.75 -13.312 4.477 1 66.69 261 SER B CA 1
ATOM 5947 C C . SER B 1 261 ? -15.484 -12.664 5.016 1 66.69 261 SER B C 1
ATOM 5949 O O . SER B 1 261 ? -15.008 -13.023 6.094 1 66.69 261 SER B O 1
ATOM 5951 N N . LYS B 1 262 ? -14.93 -11.906 4.16 1 66.94 262 LYS B N 1
ATOM 5952 C CA . LYS B 1 262 ? -13.82 -11.047 4.578 1 66.94 262 LYS B CA 1
ATOM 5953 C C . LYS B 1 262 ? -14.273 -10.023 5.613 1 66.94 262 LYS B C 1
ATOM 5955 O O . LYS B 1 262 ? -15.398 -9.516 5.539 1 66.94 262 LYS B O 1
ATOM 5960 N N . PRO B 1 263 ? -13.422 -9.844 6.602 1 69.62 263 PRO B N 1
ATOM 5961 C CA . PRO B 1 263 ? -13.781 -8.781 7.543 1 69.62 263 PRO B CA 1
ATOM 5962 C C . PRO B 1 263 ? -13.969 -7.43 6.859 1 69.62 263 PRO B C 1
ATOM 5964 O O . PRO B 1 263 ? -13.25 -7.105 5.914 1 69.62 263 PRO B O 1
ATOM 5967 N N . LYS B 1 264 ? -14.969 -6.742 7.277 1 71.75 264 LYS B N 1
ATOM 5968 C CA . LYS B 1 264 ? -15.312 -5.453 6.688 1 71.75 264 LYS B CA 1
ATOM 5969 C C . LYS B 1 264 ? -14.219 -4.422 6.949 1 71.75 264 LYS B C 1
ATOM 5971 O O . LYS B 1 264 ? -13.852 -3.66 6.055 1 71.75 264 LYS B O 1
ATOM 5976 N N . LYS B 1 265 ? -13.664 -4.496 8.281 1 85.88 265 LYS B N 1
ATOM 5977 C CA . LYS B 1 265 ? -12.586 -3.562 8.609 1 85.88 265 LYS B CA 1
ATOM 5978 C C . LYS B 1 265 ? -11.289 -4.305 8.922 1 85.88 265 LYS B C 1
ATOM 5980 O O . LYS B 1 265 ? -11.289 -5.258 9.711 1 85.88 265 LYS B O 1
ATOM 5985 N N . PRO B 1 266 ? -10.297 -3.824 8.305 1 92.94 266 PRO B N 1
ATOM 5986 C CA . PRO B 1 266 ? -9.047 -4.574 8.461 1 92.94 266 PRO B CA 1
ATOM 5987 C C . PRO B 1 266 ? -8.391 -4.363 9.82 1 92.94 266 PRO B C 1
ATOM 5989 O O . PRO B 1 266 ? -7.621 -5.211 10.281 1 92.94 266 PRO B O 1
ATOM 5992 N N . ILE B 1 267 ? -8.75 -3.281 10.555 1 96.44 267 ILE B N 1
ATOM 5993 C CA . ILE B 1 267 ? -8.016 -2.961 11.781 1 96.44 267 ILE B CA 1
ATOM 5994 C C . ILE B 1 267 ? -8.602 -3.744 12.953 1 96.44 267 ILE B C 1
ATOM 5996 O O . ILE B 1 267 ? -9.805 -3.654 13.227 1 96.44 267 ILE B O 1
ATOM 6000 N N . LYS B 1 268 ? -7.828 -4.547 13.523 1 95.5 268 LYS B N 1
ATOM 6001 C CA . LYS B 1 268 ? -8.125 -5.207 14.789 1 95.5 268 LYS B CA 1
ATOM 6002 C C . LYS B 1 268 ? -7.305 -4.605 15.93 1 95.5 268 LYS B C 1
ATOM 6004 O O . LYS B 1 268 ? -6.129 -4.926 16.094 1 95.5 268 LYS B O 1
ATOM 6009 N N . ARG B 1 269 ? -7.969 -3.818 16.828 1 95.12 269 ARG B N 1
ATOM 6010 C CA . ARG B 1 269 ? -7.285 -3.1 17.891 1 95.12 269 ARG B CA 1
ATOM 6011 C C . ARG B 1 269 ? -6.582 -4.066 18.844 1 95.12 269 ARG B C 1
ATOM 6013 O O . ARG B 1 269 ? -7.109 -5.141 19.141 1 95.12 269 ARG B O 1
ATOM 6020 N N . ARG B 1 270 ? -5.375 -3.715 19.344 1 96.06 270 ARG B N 1
ATOM 6021 C CA . ARG B 1 270 ? -4.539 -4.449 20.281 1 96.06 270 ARG B CA 1
ATOM 6022 C C . ARG B 1 270 ? -3.977 -5.715 19.641 1 96.06 270 ARG B C 1
ATOM 6024 O O . ARG B 1 270 ? -3.557 -6.641 20.344 1 96.06 270 ARG B O 1
ATOM 6031 N N . ASP B 1 271 ? -4.066 -5.801 18.344 1 96.94 271 ASP B N 1
ATOM 6032 C CA . ASP B 1 271 ? -3.541 -6.945 17.609 1 96.94 271 ASP B CA 1
ATOM 6033 C C . ASP B 1 271 ? -3.021 -6.523 16.234 1 96.94 271 ASP B C 1
ATOM 6035 O O . ASP B 1 271 ? -3.713 -6.676 15.227 1 96.94 271 ASP B O 1
ATOM 6039 N N . LEU B 1 272 ? -1.837 -6.094 16.25 1 97.94 272 LEU B N 1
ATOM 6040 C CA . LEU B 1 272 ? -1.24 -5.57 15.023 1 97.94 272 LEU B CA 1
ATOM 6041 C C . LEU B 1 272 ? -1.062 -6.68 13.984 1 97.94 272 LEU B C 1
ATOM 6043 O O . LEU B 1 272 ? -1.256 -6.457 12.789 1 97.94 272 LEU B O 1
ATOM 6047 N N . GLU B 1 273 ? -0.694 -7.898 14.453 1 97.75 273 GLU B N 1
ATOM 6048 C CA . GLU B 1 273 ? -0.511 -9.023 13.539 1 97.75 273 GLU B CA 1
ATOM 6049 C C . GLU B 1 273 ? -1.797 -9.328 12.781 1 97.75 273 GLU B C 1
ATOM 6051 O O . GLU B 1 273 ? -1.774 -9.516 11.562 1 97.75 273 GLU B O 1
ATOM 6056 N N . ALA B 1 274 ? -2.83 -9.359 13.461 1 96.88 274 ALA B N 1
ATOM 6057 C CA . ALA B 1 274 ? -4.117 -9.617 12.82 1 96.88 274 ALA B CA 1
ATOM 6058 C C . ALA B 1 274 ? -4.48 -8.5 11.852 1 96.88 274 ALA B C 1
ATOM 6060 O O . ALA B 1 274 ? -5.031 -8.75 10.781 1 96.88 274 ALA B O 1
ATOM 6061 N N . THR B 1 275 ? -4.266 -7.25 12.266 1 97.88 275 THR B N 1
ATOM 6062 C CA . THR B 1 275 ? -4.551 -6.098 11.414 1 97.88 275 THR B CA 1
ATOM 6063 C C . THR B 1 275 ? -3.805 -6.207 10.094 1 97.88 275 THR B C 1
ATOM 6065 O O . THR B 1 275 ? -4.41 -6.086 9.023 1 97.88 275 THR B O 1
ATOM 6068 N N . ILE B 1 276 ? -2.48 -6.492 10.227 1 98.19 276 ILE B N 1
ATOM 6069 C CA . ILE B 1 276 ? -1.659 -6.566 9.023 1 98.19 276 ILE B CA 1
ATOM 6070 C C . ILE B 1 276 ? -2.072 -7.777 8.195 1 98.19 276 ILE B C 1
ATOM 6072 O O . ILE B 1 276 ? -2.107 -7.715 6.961 1 98.19 276 ILE B O 1
ATOM 6076 N N . PHE B 1 277 ? -2.361 -8.875 8.828 1 96.94 277 PHE B N 1
ATOM 6077 C CA . PHE B 1 277 ? -2.832 -10.078 8.148 1 96.94 277 PHE B CA 1
ATOM 6078 C C . PHE B 1 277 ? -4.082 -9.781 7.328 1 96.94 277 PHE B C 1
ATOM 6080 O O . PHE B 1 277 ? -4.152 -10.133 6.148 1 96.94 277 PHE B O 1
ATOM 6087 N N . ARG B 1 278 ? -5.023 -9.109 7.902 1 95.56 278 ARG B N 1
ATOM 6088 C CA . ARG B 1 278 ? -6.266 -8.75 7.227 1 95.56 278 ARG B CA 1
ATOM 6089 C C . ARG B 1 278 ? -6.012 -7.793 6.07 1 95.56 278 ARG B C 1
ATOM 6091 O O . ARG B 1 278 ? -6.641 -7.898 5.02 1 95.56 278 ARG B O 1
ATOM 6098 N N . MET B 1 279 ? -5.109 -6.855 6.285 1 96.94 279 MET B N 1
ATOM 6099 C CA . MET B 1 279 ? -4.758 -5.918 5.219 1 96.94 279 MET B CA 1
ATOM 6100 C C . MET B 1 279 ? -4.125 -6.648 4.039 1 96.94 279 MET B C 1
ATOM 6102 O O . MET 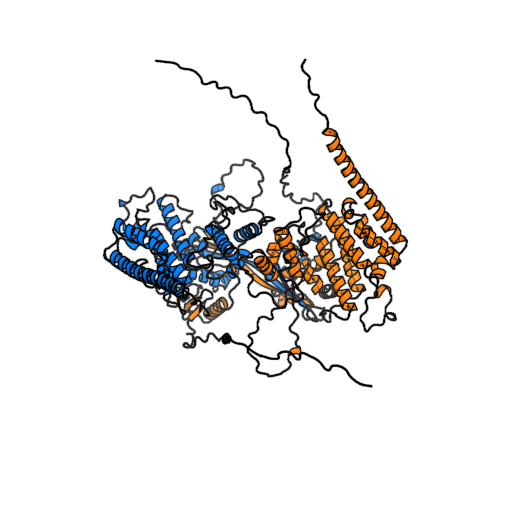B 1 279 ? -4.414 -6.336 2.885 1 96.94 279 MET B O 1
ATOM 6106 N N . LEU B 1 280 ? -3.266 -7.652 4.328 1 96.81 280 LEU B N 1
ATOM 6107 C CA . LEU B 1 280 ? -2.602 -8.43 3.283 1 96.81 280 LEU B CA 1
ATOM 6108 C C . LEU B 1 280 ? -3.617 -9.227 2.473 1 96.81 280 LEU B C 1
ATOM 6110 O O . LEU B 1 280 ? -3.465 -9.383 1.26 1 96.81 280 LEU B O 1
ATOM 6114 N N . VAL B 1 281 ? -4.609 -9.664 3.09 1 94.44 281 VAL B N 1
ATOM 6115 C CA . VAL B 1 281 ? -5.621 -10.484 2.428 1 94.44 281 VAL B CA 1
ATOM 6116 C C . VAL B 1 281 ? -6.559 -9.594 1.62 1 94.44 281 VAL B C 1
ATOM 6118 O O . VAL B 1 281 ? -6.984 -9.961 0.521 1 94.44 281 VAL B O 1
ATOM 6121 N N . ALA B 1 282 ? -6.812 -8.391 2.068 1 92.5 282 ALA B N 1
ATOM 6122 C CA . ALA B 1 282 ? -7.867 -7.551 1.509 1 92.5 282 ALA B CA 1
ATOM 6123 C C . ALA B 1 282 ? -7.32 -6.625 0.425 1 92.5 282 ALA B C 1
ATOM 6125 O O . ALA B 1 282 ? -8.047 -6.23 -0.488 1 92.5 282 ALA B O 1
ATOM 6126 N N . ASN B 1 283 ? -6.098 -6.234 0.553 1 94.31 283 ASN B N 1
ATOM 6127 C CA . ASN B 1 283 ? -5.559 -5.195 -0.319 1 94.31 283 ASN B CA 1
ATOM 6128 C C . ASN B 1 283 ? -4.398 -5.719 -1.161 1 94.31 283 ASN B C 1
ATOM 6130 O O . ASN B 1 283 ? -3.291 -5.902 -0.653 1 94.31 283 ASN B O 1
ATOM 6134 N N . ASP B 1 284 ? -4.57 -5.785 -2.502 1 94.75 284 ASP B N 1
ATOM 6135 C CA . ASP B 1 284 ? -3.59 -6.348 -3.424 1 94.75 284 ASP B CA 1
ATOM 6136 C C . ASP B 1 284 ? -2.361 -5.449 -3.539 1 94.75 284 ASP B C 1
ATOM 6138 O O . ASP B 1 284 ? -1.233 -5.934 -3.631 1 94.75 284 ASP B O 1
ATOM 6142 N N . ASP B 1 285 ? -2.596 -4.16 -3.57 1 94.19 285 ASP B N 1
ATOM 6143 C CA . ASP B 1 285 ? -1.469 -3.242 -3.703 1 94.19 285 ASP B CA 1
ATOM 6144 C C . ASP B 1 285 ? -0.532 -3.346 -2.502 1 94.19 285 ASP B C 1
ATOM 6146 O O . ASP B 1 285 ? 0.69 -3.363 -2.66 1 94.19 285 ASP B O 1
ATOM 6150 N N . PHE B 1 286 ? -1.143 -3.391 -1.325 1 96.19 286 PHE B N 1
ATOM 6151 C CA . PHE B 1 286 ? -0.33 -3.549 -0.125 1 96.19 286 PHE B CA 1
ATOM 6152 C C . PHE B 1 286 ? 0.386 -4.895 -0.13 1 96.19 286 PHE B C 1
ATOM 6154 O O . PHE B 1 286 ? 1.559 -4.98 0.24 1 96.19 286 PHE B O 1
ATOM 6161 N N . PHE B 1 287 ? -0.324 -5.922 -0.481 1 97.5 287 PHE B N 1
ATOM 6162 C CA . PHE B 1 287 ? 0.268 -7.254 -0.547 1 97.5 287 PHE B CA 1
ATOM 6163 C C . PHE B 1 287 ? 1.503 -7.254 -1.44 1 97.5 287 PHE B C 1
ATOM 6165 O O . PHE B 1 287 ? 2.564 -7.738 -1.043 1 97.5 287 PHE B O 1
ATOM 6172 N N . HIS B 1 288 ? 1.441 -6.719 -2.631 1 96.81 288 HIS B N 1
ATOM 6173 C CA . HIS B 1 288 ? 2.547 -6.723 -3.584 1 96.81 288 HIS B CA 1
ATOM 6174 C C . HIS B 1 288 ? 3.693 -5.844 -3.1 1 96.81 288 HIS B C 1
ATOM 6176 O O . HIS B 1 288 ? 4.863 -6.145 -3.352 1 96.81 288 HIS B O 1
ATOM 6182 N N . TYR B 1 289 ? 3.328 -4.727 -2.453 1 95.75 289 TYR B N 1
ATOM 6183 C CA . TYR B 1 289 ? 4.379 -3.908 -1.854 1 95.75 289 TYR B CA 1
ATOM 6184 C C . TYR B 1 289 ? 5.16 -4.703 -0.814 1 95.75 289 TYR B C 1
ATOM 6186 O O . TYR B 1 289 ? 6.391 -4.75 -0.858 1 95.75 289 TYR B O 1
ATOM 6194 N N . PHE B 1 290 ? 4.379 -5.336 0.165 1 97.75 290 PHE B N 1
ATOM 6195 C CA . PHE B 1 290 ? 5.031 -6.113 1.21 1 97.75 290 PHE B CA 1
ATOM 6196 C C . PHE B 1 290 ? 5.871 -7.234 0.607 1 97.75 290 PHE B C 1
ATOM 6198 O O . PHE B 1 290 ? 7.008 -7.465 1.024 1 97.75 290 PHE B O 1
ATOM 6205 N N . LEU B 1 291 ? 5.258 -7.91 -0.374 1 97.56 291 LEU B N 1
ATOM 6206 C CA . LEU B 1 291 ? 5.926 -9.008 -1.067 1 97.56 291 LEU B CA 1
ATOM 6207 C C . LEU B 1 291 ? 7.246 -8.539 -1.673 1 97.56 291 LEU B C 1
ATOM 6209 O O . LEU B 1 291 ? 8.242 -9.258 -1.621 1 97.56 291 LEU B O 1
ATOM 6213 N N . SER B 1 292 ? 7.301 -7.355 -2.236 1 95.31 292 SER B N 1
ATOM 6214 C CA . SER B 1 292 ? 8.5 -6.832 -2.887 1 95.31 292 SER B CA 1
ATOM 6215 C C . SER B 1 292 ? 9.625 -6.613 -1.881 1 95.31 292 SER B C 1
ATOM 6217 O O . SER B 1 292 ? 10.797 -6.547 -2.256 1 95.31 292 SER B O 1
ATOM 6219 N N . GLN B 1 293 ? 9.242 -6.516 -0.595 1 96.81 293 GLN B N 1
ATOM 6220 C CA . GLN B 1 293 ? 10.242 -6.262 0.435 1 96.81 293 GLN B CA 1
ATOM 6221 C C . GLN B 1 293 ? 10.812 -7.57 0.98 1 96.81 293 GLN B C 1
ATOM 6223 O O . GLN B 1 293 ? 11.789 -7.566 1.726 1 96.81 293 GLN B O 1
ATOM 6228 N N . MET B 1 294 ? 10.211 -8.727 0.62 1 96.94 294 MET B N 1
ATOM 6229 C CA . MET B 1 294 ? 10.617 -10.031 1.141 1 96.94 294 MET B CA 1
ATOM 6230 C C . MET B 1 294 ? 11.852 -10.547 0.415 1 96.94 294 MET B C 1
ATOM 6232 O O . MET B 1 294 ? 12.203 -10.047 -0.658 1 96.94 294 MET B O 1
ATOM 6236 N N . ARG B 1 295 ? 12.492 -11.492 0.999 1 94.5 295 ARG B N 1
ATOM 6237 C CA . ARG B 1 295 ? 13.695 -12.102 0.434 1 94.5 295 ARG B CA 1
ATOM 6238 C C . ARG B 1 295 ? 13.375 -13.469 -0.166 1 94.5 295 ARG B C 1
ATOM 6240 O O . ARG B 1 295 ? 12.398 -14.109 0.218 1 94.5 295 ARG B O 1
ATOM 6247 N N . PRO B 1 296 ? 14.227 -13.906 -1.054 1 92.75 296 PRO B N 1
ATOM 6248 C CA . PRO B 1 296 ? 14.023 -15.227 -1.643 1 92.75 296 PRO B CA 1
ATOM 6249 C C . PRO B 1 296 ? 14.086 -16.359 -0.608 1 92.75 296 PRO B C 1
ATOM 6251 O O . PRO B 1 296 ? 13.539 -17.438 -0.83 1 92.75 296 PRO B O 1
ATOM 6254 N N . THR B 1 297 ? 14.727 -16.109 0.515 1 92.75 297 THR B N 1
ATOM 6255 C CA . THR B 1 297 ? 14.844 -17.141 1.551 1 92.75 297 THR B CA 1
ATOM 6256 C C . THR B 1 297 ? 13.539 -17.266 2.33 1 92.75 297 THR B C 1
ATOM 6258 O O . THR B 1 297 ? 13.344 -18.234 3.066 1 92.75 297 THR B O 1
ATOM 6261 N N . ASP B 1 298 ? 12.711 -16.234 2.152 1 95.06 298 ASP B N 1
ATOM 6262 C CA . ASP B 1 298 ? 11.422 -16.281 2.83 1 95.06 298 ASP B CA 1
ATOM 6263 C C . ASP B 1 298 ? 10.469 -17.25 2.121 1 95.06 298 ASP B C 1
ATOM 6265 O O . ASP B 1 298 ? 10.445 -17.312 0.889 1 95.06 298 ASP B O 1
ATOM 6269 N N . PRO B 1 299 ? 9.648 -17.938 2.852 1 95.19 299 PRO B N 1
ATOM 6270 C CA . PRO B 1 299 ? 8.773 -18.969 2.268 1 95.19 299 PRO B CA 1
ATOM 6271 C C . PRO B 1 299 ? 7.914 -18.422 1.132 1 95.19 299 PRO B C 1
ATOM 6273 O O . PRO B 1 299 ? 7.68 -19.125 0.14 1 95.19 299 PRO B O 1
ATOM 6276 N N . VAL B 1 300 ? 7.48 -17.188 1.222 1 96.62 300 VAL B N 1
ATOM 6277 C CA . VAL B 1 300 ? 6.531 -16.625 0.258 1 96.62 300 VAL B CA 1
ATOM 6278 C C . VAL B 1 300 ? 7.234 -16.391 -1.077 1 96.62 300 VAL B C 1
ATOM 6280 O O . VAL B 1 300 ? 6.594 -16.391 -2.131 1 96.62 300 VAL B O 1
ATOM 6283 N N . LYS B 1 301 ? 8.547 -16.25 -1.091 1 96.06 301 LYS B N 1
ATOM 6284 C CA . LYS B 1 301 ? 9.289 -15.953 -2.312 1 96.06 301 LYS B CA 1
ATOM 6285 C C . LYS B 1 301 ? 10.227 -17.109 -2.68 1 96.06 301 LYS B C 1
ATOM 6287 O O . LYS B 1 301 ? 10.984 -17.016 -3.648 1 96.06 301 LYS B O 1
ATOM 6292 N N . ASP B 1 302 ? 10.242 -18.141 -1.878 1 95.5 302 ASP B N 1
ATOM 6293 C CA . ASP B 1 302 ? 11.016 -19.344 -2.207 1 95.5 302 ASP B CA 1
ATOM 6294 C C . ASP B 1 302 ? 10.484 -20.016 -3.471 1 95.5 302 ASP B C 1
ATOM 6296 O O . ASP B 1 302 ? 9.398 -20.594 -3.461 1 95.5 302 ASP B O 1
ATOM 6300 N N . PRO B 1 303 ? 11.281 -19.953 -4.543 1 95.19 303 PRO B N 1
ATOM 6301 C CA . PRO B 1 303 ? 10.758 -20.453 -5.812 1 95.19 303 PRO B CA 1
ATOM 6302 C C . PRO B 1 303 ? 10.43 -21.953 -5.762 1 95.19 303 PRO B C 1
ATOM 6304 O O . PRO B 1 303 ? 9.453 -22.391 -6.379 1 95.19 303 PRO B O 1
ATOM 6307 N N . PHE B 1 304 ? 11.188 -22.719 -5 1 96.88 304 PHE B N 1
ATOM 6308 C CA . PHE B 1 304 ? 10.977 -24.172 -4.957 1 96.88 304 PHE B CA 1
ATOM 6309 C C . PHE B 1 304 ? 9.742 -24.5 -4.129 1 96.88 304 PHE B C 1
ATOM 6311 O O . PHE B 1 304 ? 8.984 -25.422 -4.473 1 96.88 304 PHE B O 1
ATOM 6318 N N . ARG B 1 305 ? 9.586 -23.766 -3.074 1 95.94 305 ARG B N 1
ATOM 6319 C CA . ARG B 1 305 ? 8.375 -23.953 -2.281 1 95.94 305 ARG B CA 1
ATOM 6320 C C . ARG B 1 305 ? 7.129 -23.609 -3.098 1 95.94 305 ARG B C 1
ATOM 6322 O O . ARG B 1 305 ? 6.125 -24.328 -3.041 1 95.94 305 ARG B O 1
ATOM 6329 N N . LYS B 1 306 ? 7.184 -22.547 -3.828 1 96.94 306 LYS B N 1
ATOM 6330 C CA . LYS B 1 306 ? 6.047 -22.125 -4.641 1 96.94 306 LYS B CA 1
ATOM 6331 C C . LYS B 1 306 ? 5.719 -23.156 -5.711 1 96.94 306 LYS B C 1
ATOM 6333 O O . LYS B 1 306 ? 4.551 -23.422 -5.992 1 96.94 306 LYS B O 1
ATOM 6338 N N . LEU B 1 307 ? 6.77 -23.688 -6.312 1 97.38 307 LEU B N 1
ATOM 6339 C CA . LEU B 1 307 ? 6.562 -24.734 -7.312 1 97.38 307 LEU B CA 1
ATOM 6340 C C . LEU B 1 307 ? 5.941 -25.984 -6.68 1 97.38 307 LEU B C 1
ATOM 6342 O O . LEU B 1 307 ? 5.055 -26.594 -7.27 1 97.38 307 LEU B O 1
ATOM 6346 N N . SER B 1 308 ? 6.406 -26.328 -5.492 1 97.81 308 SER B N 1
ATOM 6347 C CA . SER B 1 308 ? 5.82 -27.453 -4.77 1 97.81 308 SER B CA 1
ATOM 6348 C C . SER B 1 308 ? 4.352 -27.203 -4.457 1 97.81 308 SER B C 1
ATOM 6350 O O . SER B 1 308 ? 3.527 -28.125 -4.551 1 97.81 308 SER B O 1
ATOM 6352 N N . GLN B 1 309 ? 4.027 -25.984 -4.086 1 97.12 309 GLN B N 1
ATOM 6353 C CA . GLN B 1 309 ? 2.65 -25.609 -3.787 1 97.12 309 GLN B CA 1
ATOM 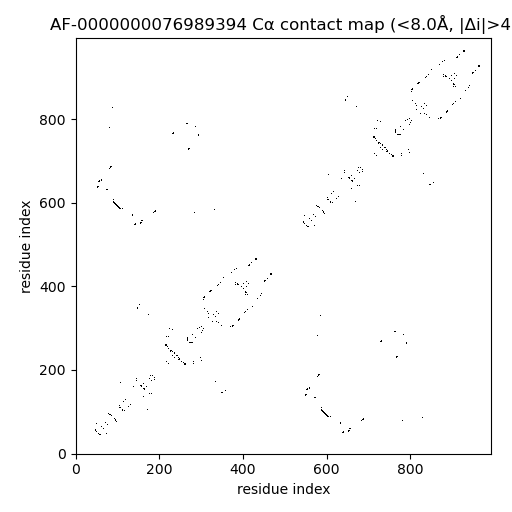6354 C C . GLN B 1 309 ? 1.771 -25.719 -5.031 1 97.12 309 GLN B C 1
ATOM 6356 O O . GLN B 1 309 ? 0.593 -26.062 -4.938 1 97.12 309 GLN B O 1
ATOM 6361 N N . ARG B 1 310 ? 2.352 -25.359 -6.125 1 97.81 310 ARG B N 1
ATOM 6362 C CA . ARG B 1 310 ? 1.606 -25.516 -7.371 1 97.81 310 ARG B CA 1
ATOM 6363 C C . ARG B 1 310 ? 1.238 -26.984 -7.609 1 97.81 310 ARG B C 1
ATOM 6365 O O . ARG B 1 310 ? 0.114 -27.281 -8.016 1 97.81 310 ARG B O 1
ATOM 6372 N N . VAL B 1 311 ? 2.18 -27.859 -7.363 1 98.5 311 VAL B N 1
ATOM 6373 C CA . VAL B 1 311 ? 1.928 -29.297 -7.523 1 98.5 311 VAL B CA 1
ATOM 6374 C C . VAL B 1 311 ? 0.821 -29.734 -6.566 1 98.5 311 VAL B C 1
ATOM 6376 O O . VAL B 1 311 ? -0.066 -30.5 -6.945 1 98.5 311 VAL B O 1
ATOM 6379 N N . ASP B 1 312 ? 0.856 -29.25 -5.332 1 97.56 312 ASP B N 1
ATOM 6380 C CA . ASP B 1 312 ? -0.189 -29.578 -4.367 1 97.56 312 ASP B CA 1
ATOM 6381 C C . ASP B 1 312 ? -1.564 -29.156 -4.883 1 97.56 312 ASP B C 1
ATOM 6383 O O . ASP B 1 312 ? -2.541 -29.891 -4.73 1 97.56 312 ASP B O 1
ATOM 6387 N N . ARG B 1 313 ? -1.592 -28 -5.441 1 96 313 ARG B N 1
ATOM 6388 C CA . ARG B 1 313 ? -2.842 -27.5 -6 1 96 313 ARG B CA 1
ATOM 6389 C C . ARG B 1 313 ? -3.336 -28.391 -7.133 1 96 313 ARG B C 1
ATOM 6391 O O . ARG B 1 313 ? -4.52 -28.734 -7.191 1 96 313 ARG B O 1
ATOM 6398 N N . VAL B 1 314 ? -2.48 -28.766 -7.988 1 97.25 314 VAL B N 1
ATOM 6399 C CA . VAL B 1 314 ? -2.797 -29.625 -9.125 1 97.25 314 VAL B CA 1
ATOM 6400 C C . VAL B 1 314 ? -3.301 -30.984 -8.625 1 97.25 314 VAL B C 1
ATOM 6402 O O . VAL B 1 314 ? -4.285 -31.516 -9.148 1 97.25 314 VAL B O 1
ATOM 6405 N N . LEU B 1 315 ? -2.633 -31.516 -7.605 1 97.56 315 LEU B N 1
ATOM 6406 C CA . LEU B 1 315 ? -3.021 -32.812 -7.055 1 97.56 315 LEU B CA 1
ATOM 6407 C C . LEU B 1 315 ? -4.387 -32.719 -6.383 1 97.56 315 LEU B C 1
ATOM 6409 O O . LEU B 1 315 ? -5.188 -33.656 -6.473 1 97.56 315 LEU B O 1
ATOM 6413 N N . ARG B 1 316 ? -4.656 -31.609 -5.734 1 94.62 316 ARG B N 1
ATOM 6414 C CA . ARG B 1 316 ? -5.977 -31.422 -5.145 1 94.62 316 ARG B CA 1
ATOM 6415 C C . ARG B 1 316 ? -7.059 -31.391 -6.223 1 94.62 316 ARG B C 1
ATOM 6417 O O . ARG B 1 316 ? -8.141 -31.953 -6.035 1 94.62 316 ARG B O 1
ATOM 6424 N N . ASP B 1 317 ? -6.781 -30.781 -7.297 1 94.5 317 ASP B N 1
ATOM 6425 C CA . ASP B 1 317 ? -7.73 -30.719 -8.398 1 94.5 317 ASP B CA 1
ATOM 6426 C C . ASP B 1 317 ? -7.949 -32.094 -9.023 1 94.5 317 ASP B C 1
ATOM 6428 O O . ASP B 1 317 ? -9.07 -32.438 -9.406 1 94.5 317 ASP B O 1
ATOM 6432 N N . LEU B 1 318 ? -6.863 -32.812 -9.18 1 96.12 318 LEU B N 1
ATOM 6433 C CA . LEU B 1 318 ? -6.977 -34.188 -9.703 1 96.12 318 LEU B CA 1
ATOM 6434 C C . LEU B 1 318 ? -7.828 -35.062 -8.789 1 96.12 318 LEU B C 1
ATOM 6436 O O . LEU B 1 318 ? -8.68 -35.812 -9.266 1 96.12 318 LEU B O 1
ATOM 6440 N N . ASP B 1 319 ? -7.578 -34.906 -7.461 1 95.19 319 ASP B N 1
ATOM 6441 C CA . ASP B 1 319 ? -8.375 -35.656 -6.484 1 95.19 319 ASP B CA 1
ATOM 6442 C C . ASP B 1 319 ? -9.852 -35.281 -6.586 1 95.19 319 ASP B C 1
ATOM 6444 O O . ASP B 1 319 ? -10.727 -36.125 -6.527 1 95.19 319 ASP B O 1
ATOM 6448 N N . ALA B 1 320 ? -10.117 -34 -6.73 1 92.88 320 ALA B N 1
ATOM 6449 C CA . ALA B 1 320 ? -11.492 -33.531 -6.859 1 92.88 320 ALA B CA 1
ATOM 6450 C C . ALA B 1 320 ? -12.133 -34.062 -8.141 1 92.88 320 ALA B C 1
ATOM 6452 O O . ALA B 1 320 ? -13.312 -34.406 -8.148 1 92.88 320 ALA B O 1
ATOM 6453 N N . PHE B 1 321 ? -11.406 -34.031 -9.227 1 92.5 321 PHE B N 1
ATOM 6454 C CA . PHE B 1 321 ? -11.867 -34.594 -10.508 1 92.5 321 PHE B CA 1
ATOM 6455 C C . PHE B 1 321 ? -12.305 -36.031 -10.359 1 92.5 321 PHE B C 1
ATOM 6457 O O . PHE B 1 321 ? -13.375 -36.406 -10.828 1 92.5 321 PHE B O 1
ATOM 6464 N N . ALA B 1 322 ? -11.5 -36.781 -9.719 1 92.69 322 ALA B N 1
ATOM 6465 C CA . ALA B 1 322 ? -11.789 -38.188 -9.516 1 92.69 322 ALA B CA 1
ATOM 6466 C C . ALA B 1 322 ? -12.992 -38.375 -8.594 1 92.69 322 ALA B C 1
ATOM 6468 O O . ALA B 1 322 ? -13.711 -39.375 -8.695 1 92.69 322 ALA B O 1
ATOM 6469 N N . GLY B 1 323 ? -13.125 -37.438 -7.746 1 90.06 323 GLY B N 1
ATOM 6470 C CA . GLY B 1 323 ? -14.25 -37.5 -6.828 1 90.06 323 GLY B CA 1
ATOM 6471 C C . GLY B 1 323 ? -15.539 -36.969 -7.426 1 90.06 323 GLY B C 1
ATOM 6472 O O . GLY B 1 323 ? -16.609 -37.094 -6.816 1 90.06 323 GLY B O 1
ATOM 6473 N N . GLY B 1 324 ? -15.539 -36.5 -8.57 1 84.94 324 GLY B N 1
ATOM 6474 C CA . GLY B 1 324 ? -16.719 -36 -9.242 1 84.94 324 GLY B CA 1
ATOM 6475 C C . GLY B 1 324 ? -16.984 -34.531 -8.953 1 84.94 324 GLY B C 1
ATOM 6476 O O . GLY B 1 324 ? -17.984 -33.969 -9.398 1 84.94 324 GLY B O 1
ATOM 6477 N N . SER B 1 325 ? -16.172 -33.938 -8.18 1 75.06 325 SER B N 1
ATOM 6478 C CA . SER B 1 325 ? -16.344 -32.531 -7.84 1 75.06 325 SER B CA 1
ATOM 6479 C C . SER B 1 325 ? -15.438 -31.656 -8.695 1 75.06 325 SER B C 1
ATOM 6481 O O . SER B 1 325 ? -14.219 -31.844 -8.727 1 75.06 325 SER B O 1
ATOM 6483 N N . VAL B 1 326 ? -15.93 -31.266 -9.883 1 63.62 326 VAL B N 1
ATOM 6484 C CA . VAL B 1 326 ? -15.016 -30.453 -10.68 1 63.62 326 VAL B CA 1
ATOM 6485 C C . VAL B 1 326 ? -15.242 -28.969 -10.375 1 63.62 326 VAL B C 1
ATOM 6487 O O . VAL B 1 326 ? -16.375 -28.469 -10.453 1 63.62 326 VAL B O 1
ATOM 6490 N N . PRO B 1 327 ? -14.203 -28.375 -9.828 1 62.84 327 PRO B N 1
ATOM 6491 C CA . PRO B 1 327 ? -14.32 -26.922 -9.656 1 62.84 327 PRO B CA 1
ATOM 6492 C C . PRO B 1 327 ? -14.828 -26.219 -10.914 1 62.84 327 PRO B C 1
ATOM 6494 O O . PRO B 1 327 ? -14.836 -26.828 -12 1 62.84 327 PRO B O 1
ATOM 6497 N N . PHE B 1 328 ? -15.328 -25.047 -10.773 1 59.78 328 PHE B N 1
ATOM 6498 C CA . PHE B 1 328 ? -15.828 -24.25 -11.875 1 59.78 328 PHE B CA 1
ATOM 6499 C C . PHE B 1 328 ? -14.797 -24.156 -12.992 1 59.78 328 PHE B C 1
ATOM 6501 O O . PHE B 1 328 ? -13.648 -23.797 -12.75 1 59.78 328 PHE B O 1
ATOM 6508 N N . THR B 1 329 ? -15.016 -24.969 -13.992 1 65.31 329 THR B N 1
ATOM 6509 C CA . THR B 1 329 ? -14.219 -24.844 -15.211 1 65.31 329 THR B CA 1
ATOM 6510 C C . THR B 1 329 ? -15.047 -24.25 -16.344 1 65.31 329 THR B C 1
ATOM 6512 O O . THR B 1 329 ? -16.25 -24.516 -16.438 1 65.31 329 THR B O 1
ATOM 6515 N N . THR B 1 330 ? -14.438 -23.172 -16.859 1 70.06 330 THR B N 1
ATOM 6516 C CA . THR B 1 330 ? -15.086 -22.672 -18.062 1 70.06 330 THR B CA 1
ATOM 6517 C C . THR B 1 330 ? -15.086 -23.734 -19.172 1 70.06 330 THR B C 1
ATOM 6519 O O . THR B 1 330 ? -14.305 -24.688 -19.109 1 70.06 330 THR B O 1
ATOM 6522 N N . SER B 1 331 ? -15.977 -23.578 -20.062 1 70.12 331 SER B N 1
ATOM 6523 C CA . SER B 1 331 ? -16.125 -24.516 -21.156 1 70.12 331 SER B CA 1
ATOM 6524 C C . SER B 1 331 ? -14.836 -24.609 -21.984 1 70.12 331 SER B C 1
ATOM 6526 O O . SER B 1 331 ? -14.578 -25.609 -22.641 1 70.12 331 SER B O 1
ATOM 6528 N N . SER B 1 332 ? -14.047 -23.672 -21.781 1 81.25 332 SER B N 1
ATOM 6529 C CA . SER B 1 332 ? -12.852 -23.625 -22.609 1 81.25 332 SER B CA 1
ATOM 6530 C C . SER B 1 332 ? -11.68 -24.328 -21.938 1 81.25 332 SER B C 1
ATOM 6532 O O . SER B 1 332 ? -10.703 -24.688 -22.594 1 81.25 332 SER B O 1
ATOM 6534 N N . GLU B 1 333 ? -11.805 -24.594 -20.703 1 88.31 333 GLU B N 1
ATOM 6535 C CA . GLU B 1 333 ? -10.703 -25.234 -20 1 88.31 333 GLU B CA 1
ATOM 6536 C C . GLU B 1 333 ? -10.844 -26.766 -20.016 1 88.31 333 GLU B C 1
ATOM 6538 O O . GLU B 1 333 ? -11.953 -27.281 -19.922 1 88.31 333 GLU B O 1
ATOM 6543 N N . GLY B 1 334 ? -9.82 -27.438 -20.281 1 85.62 334 GLY B N 1
ATOM 6544 C CA . GLY B 1 334 ? -9.828 -28.891 -20.375 1 85.62 334 GLY B CA 1
ATOM 6545 C C . GLY B 1 334 ? -10.039 -29.562 -19.031 1 85.62 334 GLY B C 1
ATOM 6546 O O . GLY B 1 334 ? -10.219 -28.891 -18.016 1 85.62 334 GLY B O 1
ATOM 6547 N N . SER B 1 335 ? -10.102 -30.859 -19.109 1 89.31 335 SER B N 1
ATOM 6548 C CA . SER B 1 335 ? -10.32 -31.672 -17.922 1 89.31 335 SER B CA 1
ATOM 6549 C C . SER B 1 335 ? -9.086 -31.672 -17.016 1 89.31 335 SER B C 1
ATOM 6551 O O . SER B 1 335 ? -7.961 -31.578 -17.5 1 89.31 335 SER B O 1
ATOM 6553 N N . ARG B 1 336 ? -9.359 -31.797 -15.781 1 94.06 336 ARG B N 1
ATOM 6554 C CA . ARG B 1 336 ? -8.281 -31.891 -14.805 1 94.06 336 ARG B CA 1
ATOM 6555 C C . ARG B 1 336 ? -7.941 -33.344 -14.516 1 94.06 336 ARG B C 1
ATOM 6557 O O . ARG B 1 336 ? -8.008 -33.812 -13.367 1 94.06 336 ARG B O 1
ATOM 6564 N N . ASP B 1 337 ? -7.547 -34 -15.586 1 94.06 337 ASP B N 1
ATOM 6565 C CA . ASP B 1 337 ? -7.301 -35.438 -15.539 1 94.06 337 ASP B CA 1
ATOM 6566 C C . ASP B 1 337 ? -5.816 -35.75 -15.32 1 94.06 337 ASP B C 1
ATOM 6568 O O . ASP B 1 337 ? -5.039 -34.844 -15.016 1 94.06 337 ASP B O 1
ATOM 6572 N N . VAL B 1 338 ? -5.461 -37 -15.422 1 96.44 338 VAL B N 1
ATOM 6573 C CA . VAL B 1 338 ? -4.105 -37.438 -15.148 1 96.44 338 VAL B CA 1
ATOM 6574 C C . VAL B 1 338 ? -3.133 -36.812 -16.141 1 96.44 338 VAL B C 1
ATOM 6576 O O . VAL B 1 338 ? -2.012 -36.438 -15.773 1 96.44 338 VAL B O 1
ATOM 6579 N N . PHE B 1 339 ? -3.586 -36.688 -17.375 1 95.44 339 PHE B N 1
ATOM 6580 C CA . PHE B 1 339 ? -2.73 -36.062 -18.391 1 95.44 339 PHE B CA 1
ATOM 6581 C C . PHE B 1 339 ? -2.396 -34.625 -18.016 1 95.44 339 PHE B C 1
ATOM 6583 O O . PHE B 1 339 ? -1.233 -34.219 -18.062 1 95.44 339 PHE B O 1
ATOM 6590 N N . TRP B 1 340 ? -3.412 -33.875 -17.672 1 95.88 340 TRP B N 1
ATOM 6591 C CA . TRP B 1 340 ? -3.244 -32.5 -17.266 1 95.88 340 TRP B CA 1
ATOM 6592 C C . TRP B 1 340 ? -2.334 -32.406 -16.047 1 95.88 340 TRP B C 1
ATOM 6594 O O . TRP B 1 340 ? -1.396 -31.594 -16.031 1 95.88 340 TRP B O 1
ATOM 6604 N N . ALA B 1 341 ? -2.586 -33.188 -15.047 1 97.62 341 ALA B N 1
ATOM 6605 C CA . ALA B 1 341 ? -1.81 -33.156 -13.805 1 97.62 341 ALA B CA 1
ATOM 6606 C C . ALA B 1 341 ? -0.354 -33.531 -14.062 1 97.62 341 ALA B C 1
ATOM 6608 O O . ALA B 1 341 ? 0.562 -32.906 -13.547 1 97.62 341 ALA B O 1
ATOM 6609 N N . SER B 1 342 ? -0.165 -34.594 -14.852 1 97 342 SER B N 1
ATOM 6610 C CA . SER B 1 342 ? 1.188 -35.062 -15.141 1 97 342 SER B CA 1
ATOM 6611 C C . SER B 1 342 ? 1.992 -34 -15.875 1 97 342 SER B C 1
ATOM 6613 O O . SER B 1 342 ? 3.201 -33.875 -15.672 1 97 342 SER B O 1
ATOM 6615 N N . ARG B 1 343 ? 1.371 -33.25 -16.734 1 95.56 343 ARG B N 1
ATOM 6616 C CA . ARG B 1 343 ? 2.043 -32.188 -17.453 1 95.56 343 ARG B CA 1
ATOM 6617 C C . ARG B 1 343 ? 2.539 -31.109 -16.484 1 95.56 343 ARG B C 1
ATOM 6619 O O . ARG B 1 343 ? 3.672 -30.641 -16.609 1 95.56 343 ARG B O 1
ATOM 6626 N N . HIS B 1 344 ? 1.71 -30.719 -15.57 1 97.69 344 HIS B N 1
ATOM 6627 C CA . HIS B 1 344 ? 2.094 -29.734 -14.578 1 97.69 344 HIS B CA 1
ATOM 6628 C C . HIS B 1 344 ? 3.221 -30.25 -13.688 1 97.69 344 HIS B C 1
ATOM 6630 O O . HIS B 1 344 ? 4.191 -29.531 -13.43 1 97.69 344 HIS B O 1
ATOM 6636 N N . ILE B 1 345 ? 3.115 -31.453 -13.195 1 98.31 345 ILE B N 1
ATOM 6637 C CA . ILE B 1 345 ? 4.078 -32 -12.242 1 98.31 345 ILE B CA 1
ATOM 6638 C C . ILE B 1 345 ? 5.434 -32.188 -12.93 1 98.31 345 ILE B C 1
ATOM 6640 O O . ILE B 1 345 ? 6.465 -31.766 -12.391 1 98.31 345 ILE B O 1
ATOM 6644 N N . SER B 1 346 ? 5.391 -32.781 -14.141 1 96.44 346 SER B N 1
ATOM 6645 C CA . SER B 1 346 ? 6.633 -32.938 -14.898 1 96.44 346 SER B CA 1
ATOM 6646 C C . SER B 1 346 ? 7.242 -31.594 -15.25 1 96.44 346 SER B C 1
ATOM 6648 O O . SER B 1 346 ? 8.469 -31.438 -15.242 1 96.44 346 SER B O 1
ATOM 6650 N N . GLY B 1 347 ? 6.332 -30.688 -15.641 1 95.56 347 GLY B N 1
ATOM 6651 C CA . GLY B 1 347 ? 6.797 -29.344 -15.922 1 95.56 347 GLY B CA 1
ATOM 6652 C C . GLY B 1 347 ? 7.5 -28.688 -14.742 1 95.56 347 GLY B C 1
ATOM 6653 O O . GLY B 1 347 ? 8.547 -28.062 -14.906 1 95.56 347 GLY B O 1
ATOM 6654 N N . VAL B 1 348 ? 6.961 -28.828 -13.555 1 97 348 VAL B N 1
ATOM 6655 C CA . VAL B 1 348 ? 7.535 -28.25 -12.344 1 97 348 VAL B CA 1
ATOM 6656 C C . VAL B 1 348 ? 8.898 -28.891 -12.07 1 97 348 VAL B C 1
ATOM 6658 O O . VAL B 1 348 ? 9.852 -28.203 -11.719 1 97 348 VAL B O 1
ATOM 6661 N N . VAL B 1 349 ? 8.984 -30.219 -12.195 1 96.81 349 VAL B N 1
ATOM 6662 C CA . VAL B 1 349 ? 10.242 -30.922 -11.969 1 96.81 349 VAL B CA 1
ATOM 6663 C C . VAL B 1 349 ? 11.305 -30.422 -12.953 1 96.81 349 VAL B C 1
ATOM 6665 O O . VAL B 1 349 ? 12.461 -30.219 -12.578 1 96.81 349 VAL B O 1
ATOM 6668 N N . THR B 1 350 ? 10.883 -30.188 -14.148 1 94.19 350 THR B N 1
ATOM 6669 C CA . THR B 1 350 ? 11.781 -29.656 -15.164 1 94.19 350 THR B CA 1
ATOM 6670 C C . THR B 1 350 ? 12.266 -28.266 -14.781 1 94.19 350 THR B C 1
ATOM 6672 O O . THR B 1 350 ? 13.445 -27.938 -14.969 1 94.19 350 THR B O 1
ATOM 6675 N N . LEU B 1 351 ? 11.367 -27.453 -14.312 1 93.19 351 LEU B N 1
ATOM 6676 C CA . LEU B 1 351 ? 11.719 -26.094 -13.898 1 93.19 351 LEU B CA 1
ATOM 6677 C C . LEU B 1 351 ? 12.727 -26.125 -12.75 1 93.19 351 LEU B C 1
ATOM 6679 O O . LEU B 1 351 ? 13.656 -25.328 -12.711 1 93.19 351 LEU B O 1
ATOM 6683 N N . ILE B 1 352 ? 12.484 -27.016 -11.758 1 95.19 352 ILE B N 1
ATOM 6684 C CA . ILE B 1 352 ? 13.414 -27.141 -10.641 1 95.19 352 ILE B CA 1
ATOM 6685 C C . ILE B 1 352 ? 14.789 -27.562 -11.164 1 95.19 352 ILE B C 1
ATOM 6687 O O . ILE B 1 352 ? 15.812 -27.016 -10.758 1 95.19 352 ILE B O 1
ATOM 6691 N N . HIS B 1 353 ? 14.797 -28.469 -12.062 1 93.38 353 HIS B N 1
ATOM 6692 C CA . HIS B 1 353 ? 16.047 -28.938 -12.656 1 93.38 353 HIS B CA 1
ATOM 6693 C C . HIS B 1 353 ? 16.781 -27.797 -13.359 1 93.38 353 HIS B C 1
ATOM 6695 O O . HIS B 1 353 ? 18 -27.625 -13.18 1 93.38 353 HIS B O 1
ATOM 6701 N N . ALA B 1 354 ? 16.047 -27.078 -14.125 1 88.88 354 ALA B N 1
ATOM 6702 C CA . ALA B 1 354 ? 16.641 -25.953 -14.844 1 88.88 354 ALA B CA 1
ATOM 6703 C C . ALA B 1 354 ? 17.203 -24.906 -13.883 1 88.88 354 ALA B C 1
ATOM 6705 O O . ALA B 1 354 ? 18.25 -24.312 -14.148 1 88.88 354 ALA B O 1
ATOM 6706 N N . SER B 1 355 ? 16.531 -24.688 -12.797 1 89.44 355 SER B N 1
ATOM 6707 C CA . SER B 1 355 ? 16.953 -23.703 -11.812 1 89.44 355 SER B CA 1
ATOM 6708 C C . SER B 1 355 ? 18.266 -24.109 -11.133 1 89.44 355 SER B C 1
ATOM 6710 O O . SER B 1 355 ? 19.047 -23.25 -10.703 1 89.44 355 SER B O 1
ATOM 6712 N N . ILE B 1 356 ? 18.469 -25.312 -11.031 1 90.06 356 ILE B N 1
ATOM 6713 C CA . ILE B 1 356 ? 19.656 -25.844 -10.359 1 90.06 356 ILE B CA 1
ATOM 6714 C C . ILE B 1 356 ? 20.812 -25.922 -11.352 1 90.06 356 ILE B C 1
ATOM 6716 O O . ILE B 1 356 ? 21.969 -25.656 -11 1 90.06 356 ILE B O 1
ATOM 6720 N N . SER B 1 357 ? 20.516 -26.172 -12.547 1 85.06 357 SER B N 1
ATOM 6721 C CA . SER B 1 357 ? 21.547 -26.484 -13.523 1 85.06 357 SER B CA 1
ATOM 6722 C C . SER B 1 357 ? 21.984 -25.234 -14.281 1 85.06 357 SER B C 1
ATOM 6724 O O . SER B 1 357 ? 23.141 -25.125 -14.719 1 85.06 357 SER B O 1
ATOM 6726 N N . ARG B 1 358 ? 21.094 -24.359 -14.492 1 76.44 358 ARG B N 1
ATOM 6727 C CA . ARG B 1 358 ? 21.359 -23.219 -15.359 1 76.44 358 ARG B CA 1
ATOM 6728 C C . ARG B 1 358 ? 21.672 -21.969 -14.539 1 76.44 358 ARG B C 1
ATOM 6730 O O . ARG B 1 358 ? 21.188 -20.875 -14.867 1 76.44 358 ARG B O 1
ATOM 6737 N N . ARG B 1 359 ? 22.422 -22.125 -13.648 1 77.88 359 ARG B N 1
ATOM 6738 C CA . ARG B 1 359 ? 22.688 -20.984 -12.789 1 77.88 359 ARG B CA 1
ATOM 6739 C C . ARG B 1 359 ? 24.062 -20.391 -13.062 1 77.88 359 ARG B C 1
ATOM 6741 O O . ARG B 1 359 ? 24.969 -21.109 -13.477 1 77.88 359 ARG B O 1
ATOM 6748 N N . ASP B 1 360 ? 24.031 -19.047 -12.953 1 76.88 360 ASP B N 1
ATOM 6749 C CA . ASP B 1 360 ? 25.281 -18.312 -13.117 1 76.88 360 ASP B CA 1
ATOM 6750 C C . ASP B 1 360 ? 26.078 -18.281 -11.82 1 76.88 360 ASP B C 1
ATOM 6752 O O . ASP B 1 360 ? 27.266 -17.906 -11.812 1 76.88 360 ASP B O 1
ATOM 6756 N N . ARG B 1 361 ? 25.406 -18.641 -10.789 1 85.81 361 ARG B N 1
ATOM 6757 C CA . ARG B 1 361 ? 26.031 -18.641 -9.477 1 85.81 361 ARG B CA 1
ATOM 6758 C C . ARG B 1 361 ? 25.859 -20 -8.789 1 85.81 361 ARG B C 1
ATOM 6760 O O . ARG B 1 361 ? 24.938 -20.75 -9.117 1 85.81 361 ARG B O 1
ATOM 6767 N N . PRO B 1 362 ? 26.766 -20.234 -7.953 1 89.06 362 PRO B N 1
ATOM 6768 C CA . PRO B 1 362 ? 26.625 -21.516 -7.246 1 89.06 362 PRO B CA 1
ATOM 6769 C C . PRO B 1 362 ? 25.344 -21.594 -6.43 1 89.06 362 PRO B C 1
ATOM 6771 O O . PRO B 1 362 ? 24.844 -20.578 -5.953 1 89.06 362 PRO B O 1
ATOM 6774 N N . LEU B 1 363 ? 24.875 -22.781 -6.34 1 91.69 363 LEU B N 1
ATOM 6775 C CA . LEU B 1 363 ? 23.672 -23.047 -5.562 1 91.69 363 LEU B CA 1
ATOM 6776 C C . LEU B 1 363 ? 23.922 -22.812 -4.078 1 91.69 363 LEU B C 1
ATOM 6778 O O . LEU B 1 363 ? 24.828 -23.406 -3.496 1 91.69 363 LEU B O 1
ATOM 6782 N N . GLU B 1 364 ? 23.203 -21.922 -3.512 1 91.69 364 GLU B N 1
ATOM 6783 C CA . GLU B 1 364 ? 23.312 -21.688 -2.074 1 91.69 364 GLU B CA 1
ATOM 6784 C C . GLU B 1 364 ? 22.734 -22.859 -1.281 1 91.69 364 GLU B C 1
ATOM 6786 O O . GLU B 1 364 ? 21.875 -23.594 -1.777 1 91.69 364 GLU B O 1
ATOM 6791 N N . GLN B 1 365 ? 23.203 -23.047 -0.098 1 91.12 365 GLN B N 1
ATOM 6792 C CA . GLN B 1 365 ? 22.812 -24.172 0.733 1 91.12 365 GLN B CA 1
ATOM 6793 C C . GLN B 1 365 ? 21.297 -24.219 0.922 1 91.12 365 GLN B C 1
ATOM 6795 O O . GLN B 1 365 ? 20.672 -25.266 0.802 1 91.12 365 GLN B O 1
ATOM 6800 N N . TRP B 1 366 ? 20.688 -23.062 1.227 1 92.06 366 TRP B N 1
ATOM 6801 C CA . TRP B 1 366 ? 19.25 -23.031 1.477 1 92.06 366 TRP B CA 1
ATOM 6802 C C . TRP B 1 366 ? 18.469 -23.406 0.219 1 92.06 366 TRP B C 1
ATOM 6804 O O . TRP B 1 366 ? 17.422 -24.062 0.297 1 92.06 366 TRP B O 1
ATOM 6814 N N . GLU B 1 367 ? 19.016 -22.984 -0.917 1 94.69 367 GLU B N 1
ATOM 6815 C CA . GLU B 1 367 ? 18.359 -23.312 -2.182 1 94.69 367 GLU B CA 1
ATOM 6816 C C . GLU B 1 367 ? 18.344 -24.812 -2.43 1 94.69 367 GLU B C 1
ATOM 6818 O O . GLU B 1 367 ? 17.328 -25.375 -2.857 1 94.69 367 GLU B O 1
ATOM 6823 N N . GLY B 1 368 ? 19.5 -25.375 -2.199 1 95.31 368 GLY B N 1
ATOM 6824 C CA . GLY B 1 368 ? 19.594 -26.828 -2.352 1 95.31 368 GLY B CA 1
ATOM 6825 C C . GLY B 1 368 ? 18.625 -27.578 -1.453 1 95.31 368 GLY B C 1
ATOM 6826 O O . GLY B 1 368 ? 17.953 -28.516 -1.898 1 95.31 368 GLY B O 1
ATOM 6827 N N . ILE B 1 369 ? 18.547 -27.188 -0.249 1 94.94 369 ILE B N 1
ATOM 6828 C CA . ILE B 1 369 ? 17.672 -27.828 0.726 1 94.94 369 ILE B CA 1
ATOM 6829 C C . ILE B 1 369 ? 16.219 -27.641 0.316 1 94.94 369 ILE B C 1
ATOM 6831 O O . ILE B 1 369 ? 15.422 -28.594 0.376 1 94.94 369 ILE B O 1
ATOM 6835 N N . SER B 1 370 ? 15.906 -26.438 -0.086 1 95.69 370 SER B N 1
ATOM 6836 C CA . SER B 1 370 ? 14.539 -26.141 -0.506 1 95.69 370 SER B CA 1
ATOM 6837 C C . SER B 1 370 ? 14.156 -26.953 -1.738 1 95.69 370 SER B C 1
ATOM 6839 O O . SER B 1 370 ? 13.039 -27.469 -1.824 1 95.69 370 SER B O 1
ATOM 6841 N N . ALA B 1 371 ? 15.055 -27.031 -2.691 1 97.44 371 ALA B N 1
ATOM 6842 C CA . ALA B 1 371 ? 14.82 -27.828 -3.891 1 97.44 371 ALA B CA 1
ATOM 6843 C C . ALA B 1 371 ? 14.617 -29.297 -3.537 1 97.44 371 ALA B C 1
ATOM 6845 O O . ALA B 1 371 ? 13.688 -29.938 -4.039 1 97.44 371 ALA B O 1
ATOM 6846 N N . ALA B 1 372 ? 15.492 -29.828 -2.68 1 97.38 372 ALA B N 1
ATOM 6847 C CA . ALA B 1 372 ? 15.391 -31.219 -2.25 1 97.38 372 ALA B CA 1
ATOM 6848 C C . ALA B 1 372 ? 14.062 -31.469 -1.545 1 97.38 372 ALA B C 1
ATOM 6850 O O . ALA B 1 372 ? 13.43 -32.5 -1.753 1 97.38 372 ALA B O 1
ATOM 6851 N N . ARG B 1 373 ? 13.727 -30.547 -0.709 1 96.19 373 ARG B N 1
ATOM 6852 C CA . ARG B 1 373 ? 12.453 -30.656 -0.007 1 96.19 373 ARG B CA 1
ATOM 6853 C C . ARG B 1 373 ? 11.289 -30.734 -0.991 1 96.19 373 ARG B C 1
ATOM 6855 O O . ARG B 1 373 ? 10.391 -31.562 -0.839 1 96.19 373 ARG B O 1
ATOM 6862 N N . ALA B 1 374 ? 11.289 -29.859 -1.97 1 97.88 374 ALA B N 1
ATOM 6863 C CA . ALA B 1 374 ? 10.227 -29.828 -2.977 1 97.88 374 ALA B CA 1
ATOM 6864 C C . ALA B 1 374 ? 10.18 -31.141 -3.76 1 97.88 374 ALA B C 1
ATOM 6866 O O . ALA B 1 374 ? 9.109 -31.719 -3.93 1 97.88 374 ALA B O 1
ATOM 6867 N N . LEU B 1 375 ? 11.344 -31.594 -4.184 1 98.56 375 LEU B N 1
ATOM 6868 C CA . LEU B 1 375 ? 11.43 -32.812 -4.992 1 98.56 375 LEU B CA 1
ATOM 6869 C C . LEU B 1 375 ? 10.984 -34.031 -4.191 1 98.56 375 LEU B C 1
ATOM 6871 O O . LEU B 1 375 ? 10.234 -34.844 -4.695 1 98.56 375 LEU B O 1
ATOM 6875 N N . THR B 1 376 ? 11.43 -34.125 -2.961 1 97.88 376 THR B N 1
ATOM 6876 C CA . THR B 1 376 ? 11.039 -35.219 -2.092 1 97.88 376 THR B CA 1
ATOM 6877 C C . THR B 1 376 ? 9.523 -35.219 -1.869 1 97.88 376 THR B C 1
ATOM 6879 O O . THR B 1 376 ? 8.883 -36.281 -1.923 1 97.88 376 THR B O 1
ATOM 6882 N N . HIS B 1 377 ? 9.023 -34.031 -1.631 1 98 377 HIS B N 1
ATOM 6883 C CA . HIS B 1 377 ? 7.59 -33.875 -1.423 1 98 377 HIS B CA 1
ATOM 6884 C C . HIS B 1 377 ? 6.809 -34.312 -2.664 1 98 377 HIS B C 1
ATOM 6886 O O . HIS B 1 377 ? 5.816 -35.031 -2.564 1 98 377 HIS B O 1
ATOM 6892 N N . ILE B 1 378 ? 7.223 -33.875 -3.834 1 98.62 378 ILE B N 1
ATOM 6893 C CA . ILE B 1 378 ? 6.551 -34.188 -5.094 1 98.62 378 ILE B CA 1
ATOM 6894 C C . ILE B 1 378 ? 6.582 -35.688 -5.344 1 98.62 378 ILE B C 1
ATOM 6896 O O . ILE B 1 378 ? 5.555 -36.281 -5.664 1 98.62 378 ILE B O 1
ATOM 6900 N N . LEU B 1 379 ? 7.762 -36.281 -5.176 1 98.38 379 LEU B N 1
ATOM 6901 C CA . LEU B 1 379 ? 7.895 -37.719 -5.387 1 98.38 379 LEU B CA 1
ATOM 6902 C C . LEU B 1 379 ? 6.996 -38.5 -4.426 1 98.38 379 LEU B C 1
ATOM 6904 O O . LEU B 1 379 ? 6.297 -39.438 -4.836 1 98.38 379 LEU B O 1
ATOM 6908 N N . SER B 1 380 ? 7.008 -38.094 -3.133 1 98.06 380 SER B N 1
ATOM 6909 C CA . SER B 1 380 ? 6.176 -38.75 -2.127 1 98.06 380 SER B CA 1
ATOM 6910 C C . SER B 1 380 ? 4.695 -38.656 -2.484 1 98.06 380 SER B C 1
ATOM 6912 O O . SER B 1 380 ? 3.957 -39.625 -2.381 1 98.06 380 SER B O 1
ATOM 6914 N N . ALA B 1 381 ? 4.262 -37.5 -2.914 1 98.12 381 ALA B N 1
ATOM 6915 C CA . ALA B 1 381 ? 2.859 -37.25 -3.24 1 98.12 381 ALA B CA 1
ATOM 6916 C C . ALA B 1 381 ? 2.418 -38.125 -4.422 1 98.12 381 ALA B C 1
ATOM 6918 O O . ALA B 1 381 ? 1.29 -38.625 -4.449 1 98.12 381 ALA B O 1
ATOM 6919 N N . VAL B 1 382 ? 3.287 -38.281 -5.41 1 97.88 382 VAL B N 1
ATOM 6920 C CA . VAL B 1 382 ? 2.975 -39.062 -6.602 1 97.88 382 VAL B CA 1
ATOM 6921 C C . VAL B 1 382 ? 2.934 -40.562 -6.25 1 97.88 382 VAL B C 1
ATOM 6923 O O . VAL B 1 382 ? 2.01 -41.281 -6.652 1 97.88 382 VAL B O 1
ATOM 6926 N N . VAL B 1 383 ? 3.881 -41.031 -5.453 1 97.31 383 VAL B N 1
ATOM 6927 C CA . VAL B 1 383 ? 4.008 -42.469 -5.109 1 97.31 383 VAL B CA 1
ATOM 6928 C C . VAL B 1 383 ? 2.832 -42.875 -4.234 1 97.31 383 VAL B C 1
ATOM 6930 O O . VAL B 1 383 ? 2.357 -44.031 -4.332 1 97.31 383 VAL B O 1
ATOM 6933 N N . GLU B 1 384 ? 2.275 -41.969 -3.482 1 96.62 384 GLU B N 1
ATOM 6934 C CA . GLU B 1 384 ? 1.146 -42.25 -2.602 1 96.62 384 GLU B CA 1
ATOM 6935 C C . GLU B 1 384 ? -0.155 -42.344 -3.391 1 96.62 384 GLU B C 1
ATOM 6937 O O . GLU B 1 384 ? -1.158 -42.844 -2.879 1 96.62 384 GLU B O 1
ATOM 6942 N N . ARG B 1 385 ? -0.082 -41.969 -4.629 1 96.25 385 ARG B N 1
ATOM 6943 C CA . ARG B 1 385 ? -1.306 -41.906 -5.418 1 96.25 385 ARG B CA 1
ATOM 6944 C C . ARG B 1 385 ? -1.308 -42.938 -6.527 1 96.25 385 ARG B C 1
ATOM 6946 O O . ARG B 1 385 ? -1.589 -42.625 -7.684 1 96.25 385 ARG B O 1
ATOM 6953 N N . ASN B 1 386 ? -1.03 -44.156 -6.09 1 95.75 386 ASN B N 1
ATOM 6954 C CA . ASN B 1 386 ? -1.123 -45.281 -7.016 1 95.75 386 ASN B CA 1
ATOM 6955 C C . ASN B 1 386 ? -2.543 -45.844 -7.082 1 95.75 386 ASN B C 1
ATOM 6957 O O . ASN B 1 386 ? -2.799 -46.938 -6.629 1 95.75 386 ASN B O 1
ATOM 6961 N N . ARG B 1 387 ? -3.418 -45.094 -7.695 1 94.75 387 ARG B N 1
ATOM 6962 C CA . ARG B 1 387 ? -4.812 -45.469 -7.91 1 94.75 387 ARG B CA 1
ATOM 6963 C C . ARG B 1 387 ? -5.355 -44.812 -9.18 1 94.75 387 ARG B C 1
ATOM 6965 O O . ARG B 1 387 ? -4.707 -43.969 -9.773 1 94.75 387 ARG B O 1
ATOM 6972 N N . ASP B 1 388 ? -6.492 -45.25 -9.57 1 94.62 388 ASP B N 1
ATOM 6973 C CA . ASP B 1 388 ? -7.113 -44.719 -10.766 1 94.62 388 ASP B CA 1
ATOM 6974 C C . ASP B 1 388 ? -7.848 -43.406 -10.453 1 94.62 388 ASP B C 1
ATOM 6976 O O . ASP B 1 388 ? -8.484 -43.281 -9.406 1 94.62 388 ASP B O 1
ATOM 6980 N N . PHE B 1 389 ? -7.629 -42.469 -11.336 1 95.44 389 PHE B N 1
ATOM 6981 C CA . PHE B 1 389 ? -8.297 -41.188 -11.211 1 95.44 389 PHE B CA 1
ATOM 6982 C C . PHE B 1 389 ? -9.312 -41 -12.336 1 95.44 389 PHE B C 1
ATOM 6984 O O . PHE B 1 389 ? -9 -40.375 -13.359 1 95.44 389 PHE B O 1
ATOM 6991 N N . LEU B 1 390 ? -10.5 -41.469 -12.141 1 92.94 390 LEU B N 1
ATOM 6992 C CA . LEU B 1 390 ? -11.609 -41.344 -13.094 1 92.94 390 LEU B CA 1
ATOM 6993 C C . LEU B 1 390 ? -12.859 -40.812 -12.398 1 92.94 390 LEU B C 1
ATOM 6995 O O . LEU B 1 390 ? -13.117 -41.156 -11.242 1 92.94 390 LEU B O 1
ATOM 6999 N N . PRO B 1 391 ? -13.531 -40 -13.203 1 89 391 PRO B N 1
ATOM 7000 C CA . PRO B 1 391 ? -14.828 -39.594 -12.648 1 89 391 PRO B CA 1
ATOM 7001 C C . PRO B 1 391 ? -15.75 -40.812 -12.398 1 89 391 PRO B C 1
ATOM 7003 O O . PRO B 1 391 ? -15.57 -41.844 -13.016 1 89 391 PRO B O 1
ATOM 7006 N N . PRO B 1 392 ? -16.672 -40.688 -11.477 1 86.88 392 PRO B N 1
ATOM 7007 C CA . PRO B 1 392 ? -17.516 -41.812 -11.094 1 86.88 392 PRO B CA 1
ATOM 7008 C C . PRO B 1 392 ? -18.281 -42.438 -12.273 1 86.88 392 PRO B C 1
ATOM 7010 O O . PRO B 1 392 ? -18.547 -43.625 -12.289 1 86.88 392 PRO B O 1
ATOM 7013 N N . ASN B 1 393 ? -18.578 -41.719 -13.305 1 84.69 393 ASN B N 1
ATOM 7014 C CA . ASN B 1 393 ? -19.422 -42.219 -14.383 1 84.69 393 ASN B CA 1
ATOM 7015 C C . ASN B 1 393 ? -18.594 -42.781 -15.539 1 84.69 393 ASN B C 1
ATOM 7017 O O . ASN B 1 393 ? -19.141 -43.156 -16.562 1 84.69 393 ASN B O 1
ATOM 7021 N N . VAL B 1 394 ? -17.344 -42.875 -15.336 1 87.38 394 VAL B N 1
ATOM 7022 C CA . VAL B 1 394 ? -16.5 -43.375 -16.422 1 87.38 394 VAL B CA 1
ATOM 7023 C C . VAL B 1 394 ? -15.914 -44.719 -16.031 1 87.38 394 VAL B C 1
ATOM 7025 O O . VAL B 1 394 ? -15.352 -44.875 -14.953 1 87.38 394 VAL B O 1
ATOM 7028 N N . ALA B 1 395 ? -16.094 -45.625 -16.859 1 87.94 395 ALA B N 1
ATOM 7029 C CA . ALA B 1 395 ? -15.57 -46.969 -16.625 1 87.94 395 ALA B CA 1
ATOM 7030 C C . ALA B 1 395 ? -14.055 -47 -16.812 1 87.94 395 ALA B C 1
ATOM 7032 O O . ALA B 1 395 ? -13.531 -46.5 -17.797 1 87.94 395 ALA B O 1
ATOM 7033 N N . ALA B 1 396 ? -13.406 -47.656 -15.938 1 87.12 396 ALA B N 1
ATOM 7034 C CA . ALA B 1 396 ? -11.945 -47.781 -15.977 1 87.12 396 ALA B CA 1
ATOM 7035 C C . ALA B 1 396 ? -11.484 -48.5 -17.234 1 87.12 396 ALA B C 1
ATOM 7037 O O . ALA B 1 396 ? -10.422 -48.188 -17.766 1 87.12 396 ALA B O 1
ATOM 7038 N N . SER B 1 397 ? -12.281 -49.375 -17.656 1 87.88 397 SER B N 1
ATOM 7039 C CA . SER B 1 397 ? -11.93 -50.188 -18.812 1 87.88 397 SER B CA 1
ATOM 7040 C C . SER B 1 397 ? -11.891 -49.344 -20.078 1 87.88 397 SER B C 1
ATOM 7042 O O . SER B 1 397 ? -11.25 -49.719 -21.062 1 87.88 397 SER B O 1
ATOM 7044 N N . SER B 1 398 ? -12.445 -48.25 -20 1 88.88 398 SER B N 1
ATOM 7045 C CA . SER B 1 398 ? -12.57 -47.406 -21.188 1 88.88 398 SER B CA 1
ATOM 7046 C C . SER B 1 398 ? -11.352 -46.5 -21.359 1 88.88 398 SER B C 1
ATOM 7048 O O . SER B 1 398 ? -11.148 -45.906 -22.422 1 88.88 398 SER B O 1
ATOM 7050 N N . VAL B 1 399 ? -10.516 -46.438 -20.359 1 91.69 399 VAL B N 1
ATOM 7051 C CA . VAL B 1 399 ? -9.359 -45.531 -20.375 1 91.69 399 VAL B CA 1
ATOM 7052 C C . VAL B 1 399 ? -8.086 -46.344 -20.109 1 91.69 399 VAL B C 1
ATOM 7054 O O . VAL B 1 399 ? -8.023 -47.125 -19.156 1 91.69 399 VAL B O 1
ATOM 7057 N N . PRO B 1 400 ? -7.078 -46.188 -21 1 91.06 400 PRO B N 1
ATOM 7058 C CA . PRO B 1 400 ? -5.809 -46.875 -20.734 1 91.06 400 PRO B CA 1
ATOM 7059 C C . PRO B 1 400 ? -5.262 -46.562 -19.344 1 91.06 400 PRO B C 1
ATOM 7061 O O . PRO B 1 400 ? -5.383 -45.438 -18.859 1 91.06 400 PRO B O 1
ATOM 7064 N N . ARG B 1 401 ? -4.605 -47.531 -18.75 1 89.38 401 ARG B N 1
ATOM 7065 C CA . ARG B 1 401 ? -4.113 -47.438 -17.375 1 89.38 401 ARG B CA 1
ATOM 7066 C C . ARG B 1 401 ? -3.188 -46.219 -17.219 1 89.38 401 ARG B C 1
ATOM 7068 O O . ARG B 1 401 ? -3.246 -45.5 -16.219 1 89.38 401 ARG B O 1
ATOM 7075 N N . ALA B 1 402 ? -2.318 -46 -18.188 1 87.12 402 ALA B N 1
ATOM 7076 C CA . ALA B 1 402 ? -1.356 -44.906 -18.125 1 87.12 402 ALA B CA 1
ATOM 7077 C C . ALA B 1 402 ? -2.064 -43.531 -18.141 1 87.12 402 ALA B C 1
ATOM 7079 O O . ALA B 1 402 ? -1.509 -42.531 -17.688 1 87.12 402 ALA B O 1
ATOM 7080 N N . ASP B 1 403 ? -3.334 -43.531 -18.578 1 92.5 403 ASP B N 1
ATOM 7081 C CA . ASP B 1 403 ? -4.07 -42.281 -18.703 1 92.5 403 ASP B CA 1
ATOM 7082 C C . ASP B 1 403 ? -5.004 -42.062 -17.516 1 92.5 403 ASP B C 1
ATOM 7084 O O . ASP B 1 403 ? -5.602 -41 -17.359 1 92.5 403 ASP B O 1
ATOM 7088 N N . ARG B 1 404 ? -5.027 -43.031 -16.641 1 95.25 404 ARG B N 1
ATOM 7089 C CA . ARG B 1 404 ? -5.938 -42.906 -15.508 1 95.25 404 ARG B CA 1
ATOM 7090 C C . ARG B 1 404 ? -5.203 -43.094 -14.188 1 95.25 404 ARG B C 1
ATOM 7092 O O . ARG B 1 404 ? -5.809 -43.031 -13.109 1 95.25 404 ARG B O 1
ATOM 7099 N N . ASN B 1 405 ? -3.947 -43.375 -14.188 1 96.5 405 ASN B N 1
ATOM 7100 C CA . ASN B 1 405 ? -3.133 -43.562 -12.992 1 96.5 405 ASN B CA 1
ATOM 7101 C C . ASN B 1 405 ? -1.879 -42.719 -13.023 1 96.5 405 ASN B C 1
ATOM 7103 O O . ASN B 1 405 ? -0.972 -42.938 -13.82 1 96.5 405 ASN B O 1
ATOM 7107 N N . LEU B 1 406 ? -1.802 -41.781 -12.117 1 97.06 406 LEU B N 1
ATOM 7108 C CA . LEU B 1 406 ? -0.739 -40.781 -12.094 1 97.06 406 LEU B CA 1
ATOM 7109 C C . LEU B 1 406 ? 0.613 -41.438 -11.82 1 97.06 406 LEU B C 1
ATOM 7111 O O . LEU B 1 406 ? 1.604 -41.094 -12.477 1 97.06 406 LEU B O 1
ATOM 7115 N N . TYR B 1 407 ? 0.696 -42.344 -10.828 1 97.12 407 TYR B N 1
ATOM 7116 C CA . TYR B 1 407 ? 1.932 -43.031 -10.469 1 97.12 407 TYR B CA 1
ATOM 7117 C C . TYR B 1 407 ? 2.48 -43.812 -11.656 1 97.12 407 TYR B C 1
ATOM 7119 O O . TYR B 1 407 ? 3.68 -43.75 -11.945 1 97.12 407 TYR B O 1
ATOM 7127 N N . LEU B 1 408 ? 1.626 -44.5 -12.32 1 95.88 408 LEU B N 1
ATOM 7128 C CA . LEU B 1 408 ? 2.055 -45.312 -13.461 1 95.88 408 LEU B CA 1
ATOM 7129 C C . LEU B 1 408 ? 2.578 -44.438 -14.586 1 95.88 408 LEU B C 1
ATOM 7131 O O . LEU B 1 408 ? 3.543 -44.781 -15.266 1 95.88 408 LEU B O 1
ATOM 7135 N N . ARG B 1 409 ? 1.944 -43.344 -14.773 1 95.5 409 ARG B N 1
ATOM 7136 C CA . ARG B 1 409 ? 2.314 -42.469 -15.867 1 95.5 409 ARG B CA 1
ATOM 7137 C C . ARG B 1 409 ? 3.684 -41.844 -15.625 1 95.5 409 ARG B C 1
ATOM 7139 O O . ARG B 1 409 ? 4.465 -41.656 -16.562 1 95.5 409 ARG B O 1
ATOM 7146 N N . LEU B 1 410 ? 4.02 -41.5 -14.359 1 96.69 410 LEU B N 1
ATOM 7147 C CA . LEU B 1 410 ? 5.223 -40.719 -14.086 1 96.69 410 LEU B CA 1
ATOM 7148 C C . LEU B 1 410 ? 6.363 -41.625 -13.641 1 96.69 410 LEU B C 1
ATOM 7150 O O . LEU B 1 410 ? 7.535 -41.312 -13.859 1 96.69 410 LEU B O 1
ATOM 7154 N N . VAL B 1 411 ? 6.082 -42.781 -12.969 1 95.12 411 VAL B N 1
ATOM 7155 C CA . VAL B 1 411 ? 7.121 -43.594 -12.367 1 95.12 411 VAL B CA 1
ATOM 7156 C C . VAL B 1 411 ? 6.969 -45.062 -12.828 1 95.12 411 VAL B C 1
ATOM 7158 O O . VAL B 1 411 ? 7.957 -45.719 -13.156 1 95.12 411 VAL B O 1
ATOM 7161 N N . GLY B 1 412 ? 5.793 -45.625 -12.906 1 87.38 412 GLY B N 1
ATOM 7162 C CA . GLY B 1 412 ? 5.496 -47.031 -12.898 1 87.38 412 GLY B CA 1
ATOM 7163 C C . GLY B 1 412 ? 5.66 -47.688 -14.258 1 87.38 412 GLY B C 1
ATOM 7164 O O . GLY B 1 412 ? 6.055 -48.844 -14.352 1 87.38 412 GLY B O 1
ATOM 7165 N N . ASP B 1 413 ? 5.266 -47 -15.242 1 84 413 ASP B N 1
ATOM 7166 C CA . ASP B 1 413 ? 5.211 -47.656 -16.547 1 84 413 ASP B CA 1
ATOM 7167 C C . ASP B 1 413 ? 6.574 -47.625 -17.25 1 84 413 ASP B C 1
ATOM 7169 O O . ASP B 1 413 ? 7.039 -48.625 -17.766 1 84 413 ASP B O 1
ATOM 7173 N N . ARG B 1 414 ? 7.109 -46.469 -17.25 1 87.25 414 ARG B N 1
ATOM 7174 C CA . ARG B 1 414 ? 8.406 -46.25 -17.891 1 87.25 414 ARG B CA 1
ATOM 7175 C C . ARG B 1 414 ? 9.344 -45.469 -17 1 87.25 414 ARG B C 1
ATOM 7177 O O . ARG B 1 414 ? 8.914 -44.531 -16.312 1 87.25 414 ARG B O 1
ATOM 7184 N N . ASP B 1 415 ? 10.547 -45.969 -17.031 1 90.56 415 ASP B N 1
ATOM 7185 C CA . ASP B 1 415 ? 11.555 -45.25 -16.266 1 90.56 415 ASP B CA 1
ATOM 7186 C C . ASP B 1 415 ? 12.023 -44 -17 1 90.56 415 ASP B C 1
ATOM 7188 O O . ASP B 1 415 ? 12.93 -44.062 -17.844 1 90.56 415 ASP B O 1
ATOM 7192 N N . GLU B 1 416 ? 11.578 -42.906 -16.703 1 90.88 416 GLU B N 1
ATOM 7193 C CA . GLU B 1 416 ? 12 -41.625 -17.266 1 90.88 416 GLU B CA 1
ATOM 7194 C C . GLU B 1 416 ? 12.812 -40.812 -16.266 1 90.88 416 GLU B C 1
ATOM 7196 O O . GLU B 1 416 ? 12.93 -39.594 -16.406 1 90.88 416 GLU B O 1
ATOM 7201 N N . LYS B 1 417 ? 13.273 -41.469 -15.211 1 94.44 417 LYS B N 1
ATOM 7202 C CA . LYS B 1 417 ? 14.125 -40.875 -14.188 1 94.44 417 LYS B CA 1
ATOM 7203 C C . LYS B 1 417 ? 13.406 -39.75 -13.461 1 94.44 417 LYS B C 1
ATOM 7205 O O . LYS B 1 417 ? 14.023 -38.75 -13.117 1 94.44 417 LYS B O 1
ATOM 7210 N N . PHE B 1 418 ? 12.125 -39.938 -13.359 1 96.38 418 PHE B N 1
ATOM 7211 C CA . PHE B 1 418 ? 11.273 -38.938 -12.742 1 96.38 418 PHE B CA 1
ATOM 7212 C C . PHE B 1 418 ? 11.797 -38.562 -11.359 1 96.38 418 PHE B C 1
ATOM 7214 O O . PHE B 1 418 ? 11.859 -39.406 -10.461 1 96.38 418 PHE B O 1
ATOM 7221 N N . VAL B 1 419 ? 12.219 -37.312 -11.125 1 97.69 419 VAL B N 1
ATOM 7222 C CA . VAL B 1 419 ? 12.633 -36.688 -9.883 1 97.69 419 VAL B CA 1
ATOM 7223 C C . VAL B 1 419 ? 14.016 -37.188 -9.477 1 97.69 419 VAL B C 1
ATOM 7225 O O . VAL B 1 419 ? 14.828 -36.406 -8.945 1 97.69 419 VAL B O 1
ATOM 7228 N N . VAL B 1 420 ? 14.398 -38.406 -9.648 1 96.69 420 VAL B N 1
ATOM 7229 C CA . VAL B 1 420 ? 15.625 -39.031 -9.164 1 96.69 420 VAL B CA 1
ATOM 7230 C C . VAL B 1 420 ? 16.828 -38.375 -9.82 1 96.69 420 VAL B C 1
ATOM 7232 O O . VAL B 1 420 ? 17.844 -38.125 -9.156 1 96.69 420 VAL B O 1
ATOM 7235 N N . GLU B 1 421 ? 16.688 -38.094 -11.039 1 94.81 421 GLU B N 1
ATOM 7236 C CA . GLU B 1 421 ? 17.781 -37.438 -11.766 1 94.81 421 GLU B CA 1
ATOM 7237 C C . GLU B 1 421 ? 18.078 -36.062 -11.164 1 94.81 421 GLU B C 1
ATOM 7239 O O . GLU B 1 421 ? 19.25 -35.688 -11.039 1 94.81 421 GLU B O 1
ATOM 7244 N N . VAL B 1 422 ? 17.062 -35.375 -10.867 1 96.44 422 VAL B N 1
ATOM 7245 C CA . VAL B 1 422 ? 17.219 -34.031 -10.344 1 96.44 422 VAL B CA 1
ATOM 7246 C C . VAL B 1 422 ? 17.781 -34.094 -8.922 1 96.44 422 VAL B C 1
ATOM 7248 O O . VAL B 1 422 ? 18.656 -33.312 -8.562 1 96.44 422 VAL B O 1
ATOM 7251 N N . LEU B 1 423 ? 17.297 -35 -8.07 1 96.94 423 LEU B N 1
ATOM 7252 C CA . LEU B 1 423 ? 17.812 -35.188 -6.719 1 96.94 423 LEU B CA 1
ATOM 7253 C C . LEU B 1 423 ? 19.297 -35.562 -6.754 1 96.94 423 LEU B C 1
ATOM 7255 O O . LEU B 1 423 ? 20.062 -35.125 -5.906 1 96.94 423 LEU B O 1
ATOM 7259 N N . ASP B 1 424 ? 19.609 -36.312 -7.734 1 94.06 424 ASP B N 1
ATOM 7260 C CA . ASP B 1 424 ? 20.984 -36.781 -7.871 1 94.06 424 ASP B CA 1
ATOM 7261 C C . ASP B 1 424 ? 21.922 -35.625 -8.258 1 94.06 424 ASP B C 1
ATOM 7263 O O . ASP B 1 424 ? 23.125 -35.688 -8 1 94.06 424 ASP B O 1
ATOM 7267 N N . ALA B 1 425 ? 21.375 -34.656 -8.914 1 92.75 425 ALA B N 1
ATOM 7268 C CA . ALA B 1 425 ? 22.156 -33.5 -9.359 1 92.75 425 ALA B CA 1
ATOM 7269 C C . ALA B 1 425 ? 22.422 -32.531 -8.195 1 92.75 425 ALA B C 1
ATOM 7271 O O . ALA B 1 425 ? 23.312 -31.688 -8.281 1 92.75 425 ALA B O 1
ATOM 7272 N N . LEU B 1 426 ? 21.734 -32.688 -7.07 1 94.88 426 LEU B N 1
ATOM 7273 C CA . LEU B 1 426 ? 21.906 -31.828 -5.906 1 94.88 426 LEU B CA 1
ATOM 7274 C C . LEU B 1 426 ? 23.078 -32.312 -5.059 1 94.88 426 LEU B C 1
ATOM 7276 O O . LEU B 1 426 ? 23.406 -33.5 -5.043 1 94.88 426 LEU B O 1
ATOM 7280 N N . PRO B 1 427 ? 23.766 -31.297 -4.438 1 91.06 427 PRO B N 1
ATOM 7281 C CA . PRO B 1 427 ? 24.75 -31.75 -3.447 1 91.06 427 PRO B CA 1
ATOM 7282 C C . PRO B 1 427 ? 24.156 -32.656 -2.393 1 91.06 427 PRO B C 1
ATOM 7284 O O . PRO B 1 427 ? 23.016 -32.438 -1.944 1 91.06 427 PRO B O 1
ATOM 7287 N N . PRO B 1 428 ? 24.828 -33.688 -1.996 1 89.88 428 PRO B N 1
ATOM 7288 C CA . PRO B 1 428 ? 24.281 -34.688 -1.064 1 89.88 428 PRO B CA 1
ATOM 7289 C C . PRO B 1 428 ? 23.828 -34.062 0.257 1 89.88 428 PRO B C 1
ATOM 7291 O O . PRO B 1 428 ? 22.875 -34.531 0.877 1 89.88 428 PRO B O 1
ATOM 7294 N N . ASP B 1 429 ? 24.469 -33 0.654 1 89.5 429 ASP B N 1
ATOM 7295 C CA . ASP B 1 429 ? 24.125 -32.344 1.909 1 89.5 429 ASP B CA 1
ATOM 7296 C C . ASP B 1 429 ? 22.734 -31.703 1.836 1 89.5 429 ASP B C 1
ATOM 7298 O O . ASP B 1 429 ? 22.094 -31.484 2.865 1 89.5 429 ASP B O 1
ATOM 7302 N N . ALA B 1 430 ? 22.312 -31.469 0.651 1 92.69 430 ALA B N 1
ATOM 7303 C CA . ALA B 1 430 ? 21.016 -30.812 0.456 1 92.69 430 ALA B CA 1
ATOM 7304 C C . ALA B 1 430 ? 19.875 -31.812 0.66 1 92.69 430 ALA B C 1
ATOM 7306 O O . ALA B 1 430 ? 18.812 -31.438 1.188 1 92.69 430 ALA B O 1
ATOM 7307 N N . ALA B 1 431 ? 20.062 -33.031 0.284 1 93.94 431 ALA B N 1
ATOM 7308 C CA . ALA B 1 431 ? 18.984 -34 0.307 1 93.94 431 ALA B CA 1
ATOM 7309 C C . ALA B 1 431 ? 19.078 -34.875 1.557 1 93.94 431 ALA B C 1
ATOM 7311 O O . ALA B 1 431 ? 18.094 -35.531 1.936 1 93.94 431 ALA B O 1
ATOM 7312 N N . SER B 1 432 ? 20.172 -34.875 2.314 1 92 432 SER B N 1
ATOM 7313 C CA . SER B 1 432 ? 20.422 -35.75 3.445 1 92 432 SER B CA 1
ATOM 7314 C C . SER B 1 432 ? 19.406 -35.531 4.559 1 92 432 SER B C 1
ATOM 7316 O O . SER B 1 432 ? 19.031 -36.5 5.246 1 92 432 SER B O 1
ATOM 7318 N N . PRO B 1 433 ? 18.969 -34.312 4.738 1 91.44 433 PRO B N 1
ATOM 7319 C CA . PRO B 1 433 ? 17.984 -34.062 5.797 1 91.44 433 PRO B CA 1
ATOM 7320 C C . PRO B 1 433 ? 16.672 -34.812 5.547 1 91.44 433 PRO B C 1
ATOM 7322 O O . PRO B 1 433 ? 15.859 -34.969 6.461 1 91.44 433 PRO B O 1
ATOM 7325 N N . PHE B 1 434 ? 16.453 -35.281 4.348 1 94.38 434 PHE B N 1
ATOM 7326 C CA . PHE B 1 434 ? 15.172 -35.875 4.012 1 94.38 434 PHE B CA 1
ATOM 7327 C C . PHE B 1 434 ? 15.312 -37.406 3.818 1 94.38 434 PHE B C 1
ATOM 7329 O O . PHE B 1 434 ? 14.469 -38.031 3.182 1 94.38 434 PHE B O 1
ATOM 7336 N N . LEU B 1 435 ? 16.344 -37.938 4.359 1 94.62 435 LEU B N 1
ATOM 7337 C CA . LEU B 1 435 ? 16.672 -39.375 4.195 1 94.62 435 LEU B CA 1
ATOM 7338 C C . LEU B 1 435 ? 15.531 -40.25 4.695 1 94.62 435 LEU B C 1
ATOM 7340 O O . LEU B 1 435 ? 15.141 -41.219 4.027 1 94.62 435 LEU B O 1
ATOM 7344 N N . HIS B 1 436 ? 14.953 -39.906 5.82 1 94 436 HIS B N 1
ATOM 7345 C CA . HIS B 1 436 ? 13.883 -40.719 6.387 1 94 436 HIS B CA 1
ATOM 7346 C C . HIS B 1 436 ? 12.656 -40.719 5.473 1 94 436 HIS B C 1
ATOM 7348 O O . HIS B 1 436 ? 12.031 -41.781 5.281 1 94 436 HIS B O 1
ATOM 7354 N N . ARG B 1 437 ? 12.359 -39.594 4.973 1 95.81 437 ARG B N 1
ATOM 7355 C CA . ARG B 1 437 ? 11.227 -39.5 4.062 1 95.81 437 ARG B CA 1
ATOM 7356 C C . ARG B 1 437 ? 11.492 -40.25 2.771 1 95.81 437 ARG B C 1
ATOM 7358 O O . ARG B 1 437 ? 10.586 -40.906 2.223 1 95.81 437 ARG B O 1
ATOM 7365 N N . LEU B 1 438 ? 12.688 -40.219 2.322 1 97.12 438 LEU B N 1
ATOM 7366 C CA . LEU B 1 438 ? 13.07 -40.906 1.1 1 97.12 438 LEU B CA 1
ATOM 7367 C C . LEU B 1 438 ? 13.078 -42.406 1.318 1 97.12 438 LEU B C 1
ATOM 7369 O O . LEU B 1 438 ? 12.797 -43.188 0.394 1 97.12 438 LEU B O 1
ATOM 7373 N N . GLU B 1 439 ? 13.312 -42.844 2.553 1 96.81 439 GLU B N 1
ATOM 7374 C CA . GLU B 1 439 ? 13.234 -44.281 2.881 1 96.81 439 GLU B CA 1
ATOM 7375 C C . GLU B 1 439 ? 11.797 -44.781 2.797 1 96.81 439 GLU B C 1
ATOM 7377 O O . GLU B 1 439 ? 11.547 -45.875 2.297 1 96.81 439 GLU B O 1
ATOM 7382 N N . VAL B 1 440 ? 10.961 -43.969 3.297 1 97.25 440 VAL B N 1
ATOM 7383 C CA . VAL B 1 440 ? 9.547 -44.312 3.207 1 97.25 440 VAL B CA 1
ATOM 7384 C C . VAL B 1 440 ? 9.133 -44.438 1.741 1 97.25 440 VAL B C 1
ATOM 7386 O O . VAL B 1 440 ? 8.398 -45.344 1.372 1 97.25 440 VAL B O 1
ATOM 7389 N N . VAL B 1 441 ? 9.578 -43.562 0.898 1 97.44 441 VAL B N 1
ATOM 7390 C CA . VAL B 1 441 ? 9.289 -43.562 -0.532 1 97.44 441 VAL B CA 1
ATOM 7391 C C . VAL B 1 441 ? 9.867 -44.844 -1.165 1 97.44 441 VAL B C 1
ATOM 7393 O O . VAL B 1 441 ? 9.234 -45.469 -2.02 1 97.44 441 VAL B O 1
ATOM 7396 N N . GLU B 1 442 ? 11.062 -45.188 -0.771 1 96.56 442 GLU B N 1
ATOM 7397 C CA . GLU B 1 442 ? 11.703 -46.406 -1.28 1 96.56 442 GLU B CA 1
ATOM 7398 C C . GLU B 1 442 ? 10.852 -47.625 -1.011 1 96.56 442 GLU B C 1
ATOM 7400 O O . GLU B 1 442 ? 10.664 -48.469 -1.897 1 96.56 442 GLU B O 1
ATOM 7405 N N . ASP B 1 443 ? 10.336 -47.688 0.153 1 96.31 443 ASP B N 1
ATOM 7406 C CA . ASP B 1 443 ? 9.477 -48.812 0.526 1 96.31 443 ASP B CA 1
ATOM 7407 C C . ASP B 1 443 ? 8.219 -48.844 -0.333 1 96.31 443 ASP B C 1
ATOM 7409 O O . ASP B 1 443 ? 7.801 -49.906 -0.795 1 96.31 443 ASP B O 1
ATOM 7413 N N . GLN B 1 444 ? 7.684 -47.75 -0.504 1 96.44 444 GLN B N 1
ATOM 7414 C CA . GLN B 1 444 ? 6.449 -47.656 -1.273 1 96.44 444 GLN B CA 1
ATOM 7415 C C . GLN B 1 444 ? 6.691 -48 -2.744 1 96.44 444 GLN B C 1
ATOM 7417 O O . GLN B 1 444 ? 5.828 -48.562 -3.406 1 96.44 444 GLN B O 1
ATOM 7422 N N . LEU B 1 445 ? 7.816 -47.594 -3.293 1 96.12 445 LEU B N 1
ATOM 7423 C CA . LEU B 1 445 ? 8.188 -47.938 -4.66 1 96.12 445 LEU B CA 1
ATOM 7424 C C . LEU B 1 445 ? 8.258 -49.438 -4.848 1 96.12 445 LEU B C 1
ATOM 7426 O O . LEU B 1 445 ? 7.859 -49.969 -5.891 1 96.12 445 LEU B O 1
ATOM 7430 N N . GLY B 1 446 ? 8.766 -50.094 -3.803 1 93.25 446 GLY B N 1
ATOM 7431 C CA . GLY B 1 446 ? 8.812 -51.562 -3.83 1 93.25 446 GLY B CA 1
ATOM 7432 C C . GLY B 1 446 ? 7.434 -52.188 -3.838 1 93.25 446 GLY B C 1
ATOM 7433 O O . GLY B 1 446 ? 7.176 -53.125 -4.613 1 93.25 446 GLY B O 1
ATOM 7434 N N . VAL B 1 447 ? 6.559 -51.656 -3.055 1 95.06 447 VAL B N 1
ATOM 7435 C CA . VAL B 1 447 ? 5.203 -52.156 -2.932 1 95.06 447 VAL B CA 1
ATOM 7436 C C . VAL B 1 447 ? 4.43 -51.906 -4.223 1 95.06 447 VAL B C 1
ATOM 7438 O O . VAL B 1 447 ? 3.672 -52.781 -4.68 1 95.06 447 VAL B O 1
ATOM 7441 N N . ASN B 1 448 ? 4.594 -50.781 -4.855 1 94.62 448 ASN B N 1
ATOM 7442 C CA . ASN B 1 448 ? 3.84 -50.344 -6.027 1 94.62 448 ASN B CA 1
ATOM 7443 C C . ASN B 1 448 ? 4.359 -51 -7.301 1 94.62 448 ASN B C 1
ATOM 7445 O O . ASN B 1 448 ? 3.701 -50.969 -8.344 1 94.62 448 ASN B O 1
ATOM 7449 N N . GLY B 1 449 ? 5.551 -51.594 -7.238 1 91.81 449 GLY B N 1
ATOM 7450 C CA . GLY B 1 449 ? 6.109 -52.281 -8.391 1 91.81 449 GLY B CA 1
ATOM 7451 C C . GLY B 1 449 ? 6.742 -51.344 -9.398 1 91.81 449 GLY B C 1
ATOM 7452 O O . GLY B 1 449 ? 6.43 -51.406 -10.594 1 91.81 449 GLY B O 1
ATOM 7453 N N . ALA B 1 450 ? 7.617 -50.5 -9 1 94.25 450 ALA B N 1
ATOM 7454 C CA . ALA B 1 450 ? 8.359 -49.625 -9.898 1 94.25 450 ALA B CA 1
ATOM 7455 C C . ALA B 1 450 ? 9.328 -50.438 -10.766 1 94.25 450 ALA B C 1
ATOM 7457 O O . ALA B 1 450 ? 9.742 -51.531 -10.398 1 94.25 450 ALA B O 1
ATOM 7458 N N . PRO B 1 451 ? 9.641 -49.938 -11.953 1 95.5 451 PRO B N 1
ATOM 7459 C CA . PRO B 1 451 ? 10.617 -50.625 -12.805 1 95.5 451 PRO B CA 1
ATOM 7460 C C . PRO B 1 451 ? 11.945 -50.875 -12.094 1 95.5 451 PRO B C 1
ATOM 7462 O O . PRO B 1 451 ? 12.398 -50 -11.32 1 95.5 451 PRO B O 1
ATOM 7465 N N . ALA B 1 452 ? 12.578 -51.906 -12.43 1 95 452 ALA B N 1
ATOM 7466 C CA . ALA B 1 452 ? 13.82 -52.312 -11.781 1 95 452 ALA B CA 1
ATOM 7467 C C . ALA B 1 452 ? 14.906 -51.25 -11.977 1 95 452 ALA B C 1
ATOM 7469 O O . ALA B 1 452 ? 15.711 -51 -11.07 1 95 452 ALA B O 1
ATOM 7470 N N . SER B 1 453 ? 14.93 -50.719 -13.141 1 95.88 453 SER B N 1
ATOM 7471 C CA . SER B 1 453 ? 15.938 -49.719 -13.422 1 95.88 453 SER B CA 1
ATOM 7472 C C . SER B 1 453 ? 15.742 -48.5 -12.539 1 95.88 453 SER B C 1
ATOM 7474 O O . SER B 1 453 ? 16.719 -47.906 -12.062 1 95.88 453 SER B O 1
ATOM 7476 N N . TYR B 1 454 ? 14.508 -48.094 -12.352 1 96.56 454 TYR B N 1
ATOM 7477 C CA . TYR B 1 454 ? 14.195 -46.938 -11.508 1 96.56 454 TYR B CA 1
ATOM 7478 C C . TYR B 1 454 ? 14.594 -47.219 -10.055 1 96.56 454 TYR B C 1
ATOM 7480 O O . TYR B 1 454 ? 15.188 -46.344 -9.398 1 96.56 454 TYR B O 1
ATOM 7488 N N . ILE B 1 455 ? 14.289 -48.375 -9.531 1 95.88 455 ILE B N 1
ATOM 7489 C CA . ILE B 1 455 ? 14.625 -48.781 -8.164 1 95.88 455 ILE B CA 1
ATOM 7490 C C . ILE B 1 455 ? 16.141 -48.812 -7.984 1 95.88 455 ILE B C 1
ATOM 7492 O O . ILE B 1 455 ? 16.656 -48.375 -6.949 1 95.88 455 ILE B O 1
ATOM 7496 N N . GLY B 1 456 ? 16.766 -49.344 -9 1 95.81 456 GLY B N 1
ATOM 7497 C CA . GLY B 1 456 ? 18.219 -49.344 -8.945 1 95.81 456 GLY B CA 1
ATOM 7498 C C . GLY B 1 456 ? 18.828 -47.969 -8.812 1 95.81 456 GLY B C 1
ATOM 7499 O O . GLY B 1 456 ? 19.734 -47.75 -8.016 1 95.81 456 GLY B O 1
ATOM 7500 N N . ARG B 1 457 ? 18.391 -47.031 -9.602 1 95.75 457 ARG B N 1
ATOM 7501 C CA . ARG B 1 457 ? 18.859 -45.625 -9.547 1 95.75 457 ARG B CA 1
ATOM 7502 C C . ARG B 1 457 ? 18.547 -45 -8.188 1 95.75 457 ARG B C 1
ATOM 7504 O O . ARG B 1 457 ? 19.375 -44.281 -7.637 1 95.75 457 ARG B O 1
ATOM 7511 N N . PHE B 1 458 ? 17.344 -45.281 -7.742 1 96.94 458 PHE B N 1
ATOM 7512 C CA . PHE B 1 458 ? 16.906 -44.719 -6.465 1 96.94 458 PHE B CA 1
ATOM 7513 C C . PHE B 1 458 ? 17.781 -45.25 -5.324 1 96.94 458 PHE B C 1
ATOM 7515 O O . PHE B 1 458 ? 18.172 -44.5 -4.438 1 96.94 458 PHE B O 1
ATOM 7522 N N . ARG B 1 459 ? 18.094 -46.5 -5.352 1 96 459 ARG B N 1
ATOM 7523 C CA . ARG B 1 459 ? 18.938 -47.094 -4.328 1 96 459 ARG B CA 1
ATOM 7524 C C . ARG B 1 459 ? 20.359 -46.531 -4.387 1 96 459 ARG B C 1
ATOM 7526 O O . ARG B 1 459 ? 21 -46.375 -3.354 1 96 459 ARG B O 1
ATOM 7533 N N . ALA B 1 460 ? 20.797 -46.312 -5.562 1 95.62 460 ALA B N 1
ATOM 7534 C CA . ALA B 1 460 ? 22.109 -45.688 -5.707 1 95.62 460 ALA B CA 1
ATOM 7535 C C . ALA B 1 460 ? 22.125 -44.312 -5.082 1 95.62 460 ALA B C 1
ATOM 7537 O O . ALA B 1 460 ? 23.109 -43.906 -4.438 1 95.62 460 ALA B O 1
ATOM 7538 N N . LEU B 1 461 ? 21.109 -43.562 -5.332 1 95.75 461 LEU B N 1
ATOM 7539 C CA . LEU B 1 461 ? 20.953 -42.25 -4.719 1 95.75 461 LEU B CA 1
ATOM 7540 C C . LEU B 1 461 ? 20.953 -42.344 -3.199 1 95.75 461 LEU B C 1
ATOM 7542 O O . LEU B 1 461 ? 21.641 -41.594 -2.516 1 95.75 461 LEU B O 1
ATOM 7546 N N . MET B 1 462 ? 20.188 -43.281 -2.676 1 95.94 462 MET B N 1
ATOM 7547 C CA . MET B 1 462 ? 20.078 -43.5 -1.233 1 95.94 462 MET B CA 1
ATOM 7548 C C . MET B 1 462 ? 21.438 -43.844 -0.627 1 95.94 462 MET B C 1
ATOM 7550 O O . MET B 1 462 ? 21.781 -43.375 0.459 1 95.94 462 MET B O 1
ATOM 7554 N N . ALA B 1 463 ? 22.141 -44.625 -1.288 1 94.31 463 ALA B N 1
ATOM 7555 C CA . ALA B 1 463 ? 23.469 -45.031 -0.817 1 94.31 463 ALA B CA 1
ATOM 7556 C C . ALA B 1 463 ? 24.391 -43.812 -0.724 1 94.31 463 ALA B C 1
ATOM 7558 O O . ALA B 1 463 ? 25.156 -43.688 0.234 1 94.31 463 ALA B O 1
ATOM 7559 N N . LYS B 1 464 ? 24.312 -43.062 -1.723 1 92.88 464 LYS B N 1
ATOM 7560 C CA . LYS B 1 464 ? 25.109 -41.844 -1.74 1 92.88 464 LYS B CA 1
ATOM 7561 C C . LYS B 1 464 ? 24.766 -40.938 -0.561 1 92.88 464 LYS B C 1
ATOM 7563 O O . LYS B 1 464 ? 25.641 -40.344 0.065 1 92.88 464 LYS B O 1
ATOM 7568 N N . LEU B 1 465 ? 23.484 -40.781 -0.255 1 93.62 465 LEU B N 1
ATOM 7569 C CA . LEU B 1 465 ? 23.016 -39.938 0.817 1 93.62 465 LEU B CA 1
ATOM 7570 C C . LEU B 1 465 ? 23.391 -40.5 2.182 1 93.62 465 LEU B C 1
ATOM 7572 O O . LEU B 1 465 ? 23.766 -39.75 3.088 1 93.62 465 LEU B O 1
ATOM 7576 N N . ARG B 1 466 ? 23.312 -41.781 2.371 1 91.44 466 ARG B N 1
ATOM 7577 C CA . ARG B 1 466 ? 23.656 -42.438 3.629 1 91.44 466 ARG B CA 1
ATOM 7578 C C . ARG B 1 466 ? 25.141 -42.312 3.926 1 91.44 466 ARG B C 1
ATOM 7580 O O . ARG B 1 466 ? 25.547 -42.125 5.082 1 91.44 466 ARG B O 1
ATOM 7587 N N . ARG B 1 467 ? 25.922 -42.406 2.957 1 87.31 467 ARG B N 1
ATOM 7588 C CA . ARG B 1 467 ? 27.359 -42.281 3.133 1 87.31 467 ARG B CA 1
ATOM 7589 C C . ARG B 1 467 ? 27.719 -40.875 3.654 1 87.31 467 ARG B C 1
ATOM 7591 O O . ARG B 1 467 ? 28.578 -40.719 4.512 1 87.31 467 ARG B O 1
ATOM 7598 N N . ARG B 1 468 ? 27.047 -39.938 3.236 1 80.31 468 ARG B N 1
ATOM 7599 C CA . ARG B 1 468 ? 27.328 -38.562 3.639 1 80.31 468 ARG B CA 1
ATOM 7600 C C . ARG B 1 468 ? 26.812 -38.312 5.047 1 80.31 468 ARG B C 1
ATOM 7602 O O . ARG B 1 468 ? 27.453 -37.594 5.824 1 80.31 468 ARG B O 1
ATOM 7609 N N . SER B 1 469 ? 25.625 -38.75 5.312 1 74.75 469 SER B N 1
ATOM 7610 C CA . SER B 1 469 ? 25.062 -38.562 6.645 1 74.75 469 SER B CA 1
ATOM 7611 C C . SER B 1 469 ? 25.922 -39.219 7.711 1 74.75 469 SER B C 1
ATOM 7613 O O . SER B 1 469 ? 26.062 -38.719 8.82 1 74.75 469 SER B O 1
ATOM 7615 N N . SER B 1 470 ? 26.5 -40.344 7.391 1 69.19 470 SER B N 1
ATOM 7616 C CA . SER B 1 470 ? 27.359 -41.062 8.312 1 69.19 470 SER B CA 1
ATOM 7617 C C . SER B 1 470 ? 28.672 -40.312 8.531 1 69.19 470 SER B C 1
ATOM 7619 O O . SER B 1 470 ? 29.188 -40.281 9.656 1 69.19 470 SER B O 1
ATOM 7621 N N . VAL B 1 471 ? 29.062 -39.719 7.535 1 59.69 471 VAL B N 1
ATOM 7622 C CA . VAL B 1 471 ? 30.312 -38.969 7.664 1 59.69 471 VAL B CA 1
ATOM 7623 C C . VAL B 1 471 ? 30.078 -37.719 8.5 1 59.69 471 VAL B C 1
ATOM 7625 O O . VAL B 1 471 ? 30.922 -37.344 9.328 1 59.69 471 VAL B O 1
ATOM 7628 N N . GLY B 1 472 ? 28.969 -37.062 8.328 1 55.66 472 GLY B N 1
ATOM 7629 C CA . GLY B 1 472 ? 28.703 -35.875 9.133 1 55.66 472 GLY B CA 1
ATOM 7630 C C . GLY B 1 472 ? 28.5 -36.188 10.602 1 55.66 472 GLY B C 1
ATOM 7631 O O . GLY B 1 472 ? 28.938 -35.438 11.469 1 55.66 472 GLY B O 1
ATOM 7632 N N . SER B 1 473 ? 27.766 -37.312 10.945 1 54.03 473 SER B N 1
ATOM 7633 C CA . SER B 1 473 ? 27.609 -37.75 12.32 1 54.03 473 SER B CA 1
ATOM 7634 C C . SER B 1 473 ? 28.953 -38.156 12.93 1 54.03 473 SER B C 1
ATOM 7636 O O . SER B 1 473 ? 29.203 -37.906 14.102 1 54.03 473 SER B O 1
ATOM 7638 N N . LEU B 1 474 ? 29.75 -38.781 12.227 1 51.19 474 LEU B N 1
ATOM 7639 C CA . LEU B 1 474 ? 31.078 -39.156 12.719 1 51.19 474 LEU B CA 1
ATOM 7640 C C . LEU B 1 474 ? 31.953 -37.938 12.914 1 51.19 474 LEU B C 1
ATOM 7642 O O . LEU B 1 474 ? 32.688 -37.844 13.898 1 51.19 474 LEU B O 1
ATOM 7646 N N . ALA B 1 475 ? 31.688 -37 12.078 1 48.78 475 ALA B N 1
ATOM 7647 C CA . ALA B 1 475 ? 32.469 -35.75 12.227 1 48.78 475 ALA B CA 1
ATOM 7648 C C . ALA B 1 475 ? 31.969 -34.938 13.422 1 48.78 475 ALA B C 1
ATOM 7650 O O . ALA B 1 475 ? 32.781 -34.406 14.18 1 48.78 475 ALA B O 1
ATOM 7651 N N . ALA B 1 476 ? 30.719 -34.969 13.516 1 53.5 476 ALA B N 1
ATOM 7652 C CA . ALA B 1 476 ? 30.203 -34.312 14.719 1 53.5 476 ALA B CA 1
ATOM 7653 C C . ALA B 1 476 ? 30.594 -35.094 15.977 1 53.5 476 ALA B C 1
ATOM 7655 O O . ALA B 1 476 ? 30.906 -34.5 17.016 1 53.5 476 ALA B O 1
ATOM 7656 N N . ALA B 1 477 ? 30.703 -36.344 15.867 1 52.69 477 ALA B N 1
ATOM 7657 C CA . ALA B 1 477 ? 31.109 -37.188 16.969 1 52.69 477 ALA B CA 1
ATOM 7658 C C . ALA B 1 477 ? 32.625 -37.062 17.234 1 52.69 477 ALA B C 1
ATOM 7660 O O . ALA B 1 477 ? 33.062 -37.031 18.375 1 52.69 477 ALA B O 1
ATOM 7661 N N . THR B 1 478 ? 33.406 -36.969 16.375 1 48.59 478 THR B N 1
ATOM 7662 C CA . THR B 1 478 ? 34.844 -36.812 16.547 1 48.59 478 THR B CA 1
ATOM 7663 C C . THR B 1 478 ? 35.188 -35.375 17 1 48.59 478 THR B C 1
ATOM 7665 O O . THR B 1 478 ? 36.125 -35.188 17.781 1 48.59 478 THR B O 1
ATOM 7668 N N . ALA B 1 479 ? 34.375 -34.5 16.547 1 51.69 479 ALA B N 1
ATOM 7669 C CA . ALA B 1 479 ? 34.594 -33.125 17.016 1 51.69 479 ALA B CA 1
ATOM 7670 C C . ALA B 1 479 ? 34.219 -32.969 18.469 1 51.69 479 ALA B C 1
ATOM 7672 O O . ALA B 1 479 ? 34.844 -32.188 19.219 1 51.69 479 ALA B O 1
ATOM 7673 N N . GLY B 1 480 ? 33.219 -33.688 18.953 1 47.72 480 GLY B N 1
ATOM 7674 C CA . GLY B 1 480 ? 32.875 -33.75 20.375 1 47.72 480 GLY B CA 1
ATOM 7675 C C . GLY B 1 480 ? 33.938 -34.438 21.203 1 47.72 480 GLY B C 1
ATOM 7676 O O . GLY B 1 480 ? 34.062 -34.156 22.391 1 47.72 480 GLY B O 1
ATOM 7677 N N . PHE B 1 481 ? 34.531 -35.375 20.672 1 46.28 481 PHE B N 1
ATOM 7678 C CA . PHE B 1 481 ? 35.531 -36.094 21.438 1 46.28 481 PHE B CA 1
ATOM 7679 C C . PHE B 1 481 ? 36.781 -35.25 21.625 1 46.28 481 PHE B C 1
ATOM 7681 O O . PHE B 1 481 ? 37.531 -35.438 22.594 1 46.28 481 PHE B O 1
ATOM 7688 N N . LYS B 1 482 ? 36.875 -34.312 20.75 1 47.94 482 LYS B N 1
ATOM 7689 C CA . LYS B 1 482 ? 38.094 -33.531 20.938 1 47.94 482 LYS B CA 1
ATOM 7690 C C . LYS B 1 482 ? 37.938 -32.531 22.062 1 47.94 482 LYS B C 1
ATOM 7692 O O . LYS B 1 482 ? 38.906 -32.188 22.734 1 47.94 482 LYS B O 1
ATOM 7697 N N . ARG B 1 483 ? 36.688 -32.094 22.312 1 49.19 483 ARG B N 1
ATOM 7698 C CA . ARG B 1 483 ? 36.531 -31.125 23.406 1 49.19 483 ARG B CA 1
ATOM 7699 C C . ARG B 1 483 ? 36.688 -31.797 24.766 1 49.19 483 ARG B C 1
ATOM 7701 O O . ARG B 1 483 ? 37.031 -31.141 25.75 1 49.19 483 ARG B O 1
ATOM 7708 N N . GLN B 1 484 ? 36.312 -33 24.812 1 45.03 484 GLN B N 1
ATOM 7709 C CA . GLN B 1 484 ? 36.375 -33.625 26.125 1 45.03 484 GLN B CA 1
ATOM 7710 C C . GLN B 1 484 ? 37.812 -33.969 26.5 1 45.03 484 GLN B C 1
ATOM 7712 O O . GLN B 1 484 ? 38.156 -34.094 27.672 1 45.03 484 GLN B O 1
ATOM 7717 N N . SER B 1 485 ? 38.562 -34.125 25.531 1 44.94 485 SER B N 1
ATOM 7718 C CA . SER B 1 485 ? 39.906 -34.625 25.906 1 44.94 485 SER B CA 1
ATOM 7719 C C . SER B 1 485 ? 40.781 -33.5 26.469 1 44.94 485 SER B C 1
ATOM 7721 O O . SER B 1 485 ? 41.844 -33.781 27.047 1 44.94 485 SER B O 1
ATOM 7723 N N . GLN B 1 486 ? 40.375 -32.281 26.125 1 41.69 486 GLN B N 1
ATOM 7724 C CA . GLN B 1 486 ? 41.375 -31.312 26.562 1 41.69 486 GLN B CA 1
ATOM 7725 C C . GLN B 1 486 ? 41.156 -30.922 28.016 1 41.69 486 GLN B C 1
ATOM 7727 O O . GLN B 1 486 ? 41.938 -30.141 28.578 1 41.69 486 GLN B O 1
ATOM 7732 N N . GLY B 1 487 ? 40.062 -31.281 28.562 1 36.69 487 GLY B N 1
ATOM 7733 C CA . GLY B 1 487 ? 39.812 -30.609 29.828 1 36.69 487 GLY B CA 1
ATOM 7734 C C . GLY B 1 487 ? 40.594 -31.219 30.969 1 36.69 487 GLY B C 1
ATOM 7735 O O . GLY B 1 487 ? 40.562 -30.719 32.094 1 36.69 487 GLY B O 1
ATOM 7736 N N . SER B 1 488 ? 40.875 -32.5 30.859 1 35.75 488 SER B N 1
ATOM 7737 C CA . SER B 1 488 ? 41.156 -33.062 32.188 1 35.75 488 SER B CA 1
ATOM 7738 C C . SER B 1 488 ? 42.594 -32.781 32.562 1 35.75 488 SER B C 1
ATOM 7740 O O . SER B 1 488 ? 43.219 -33.594 33.281 1 35.75 488 SER B O 1
ATOM 7742 N N . GLN B 1 489 ? 43.344 -31.891 31.906 1 33.22 489 GLN B N 1
ATOM 7743 C CA . GLN B 1 489 ? 44.688 -31.859 32.5 1 33.22 489 GLN B CA 1
ATOM 7744 C C . GLN B 1 489 ? 44.656 -31.234 33.875 1 33.22 489 GLN B C 1
ATOM 7746 O O . GLN B 1 489 ? 44.344 -30.047 34.031 1 33.22 489 GLN B O 1
ATOM 7751 N N . GLU B 1 490 ? 44.344 -32.062 34.938 1 30.55 490 GLU B N 1
ATOM 7752 C CA . GLU B 1 490 ? 44.438 -31.766 36.344 1 30.55 490 GLU B CA 1
ATOM 7753 C C . GLU B 1 490 ? 45.812 -31.234 36.719 1 30.55 490 GLU B C 1
ATOM 7755 O O . GLU B 1 490 ? 46.844 -31.844 36.344 1 30.55 490 GLU B O 1
ATOM 7760 N N . ARG B 1 491 ? 45.938 -29.906 36.781 1 31.42 491 ARG B N 1
ATOM 7761 C CA . ARG B 1 491 ? 47.094 -29.188 37.312 1 31.42 491 ARG B CA 1
ATOM 7762 C C . ARG B 1 491 ? 47.5 -29.766 38.656 1 31.42 491 ARG B C 1
ATOM 7764 O O . ARG B 1 491 ? 46.656 -30 39.531 1 31.42 491 ARG B O 1
ATOM 7771 N N . GLY B 1 492 ? 48.656 -30.453 38.812 1 26.33 492 GLY B N 1
ATOM 7772 C CA . GLY B 1 492 ? 49.438 -31.047 39.906 1 26.33 492 GLY B CA 1
ATOM 7773 C C . GLY B 1 492 ? 49.688 -30.094 41.062 1 26.33 492 GLY B C 1
ATOM 7774 O O . GLY B 1 492 ? 49.75 -28.875 40.875 1 26.33 492 GLY B O 1
ATOM 7775 N N . SER B 1 493 ? 49.094 -30.312 42.219 1 32.66 493 SER B N 1
ATOM 7776 C CA . SER B 1 493 ? 49.25 -29.719 43.531 1 32.66 493 SER B CA 1
ATOM 7777 C C . SER B 1 493 ? 50.719 -29.703 43.969 1 32.66 493 SER B C 1
ATOM 7779 O O . SER B 1 493 ? 51.375 -30.734 43.969 1 32.66 493 SER B O 1
ATOM 7781 N N . LYS B 1 494 ? 51.438 -28.609 43.625 1 31.05 494 LYS B N 1
ATOM 7782 C CA . LYS B 1 494 ? 52.75 -28.375 44.156 1 31.05 494 LYS B CA 1
ATOM 7783 C C . LYS B 1 494 ? 52.75 -28.453 45.688 1 31.05 494 LYS B C 1
ATOM 7785 O O . LYS B 1 494 ? 52.031 -27.719 46.344 1 31.05 494 LYS B O 1
ATOM 7790 N N . ARG B 1 495 ? 52.969 -29.625 46.312 1 25.5 495 ARG B N 1
ATOM 7791 C CA . ARG B 1 495 ? 53.281 -29.906 47.688 1 25.5 495 ARG B CA 1
ATOM 7792 C C . ARG B 1 495 ? 54.594 -29.25 48.125 1 25.5 495 ARG B C 1
ATOM 7794 O O . ARG B 1 495 ? 55.656 -29.547 47.562 1 25.5 495 ARG B O 1
ATOM 7801 N N . VAL B 1 496 ? 54.531 -27.938 48.219 1 26.66 496 VAL B N 1
ATOM 7802 C CA . VAL B 1 496 ? 55.688 -27.328 48.875 1 26.66 496 VAL B CA 1
ATOM 7803 C C . VAL B 1 496 ? 56 -28.062 50.188 1 26.66 496 VAL B C 1
ATOM 7805 O O . VAL B 1 496 ? 55.094 -28.266 51 1 26.66 496 VAL B O 1
ATOM 7808 N N . ARG B 1 497 ? 57.25 -28.609 50.281 1 25 497 ARG B N 1
ATOM 7809 C CA . ARG B 1 497 ? 58 -28.953 51.469 1 25 497 ARG B CA 1
ATOM 7810 C C . ARG B 1 497 ? 58.375 -27.688 52.281 1 25 497 ARG B C 1
ATOM 7812 O O . ARG B 1 497 ? 58.781 -26.688 51.688 1 25 497 ARG B O 1
#

InterPro domains:
  IPR007527 Zinc finger, SWIM-type [PS50966] (101-142)

=== Feature glossary ===
Legend for the data blocks above and below:

— What the protein is —

The amino-acid sequence is the protein's primary structure: the linear order of residues from the N-terminus to the C-terminus, written in one-letter code. Everything else here — the 3D coordinates, the secondary structure, the domain annotations — is ultimately a consequence of this string.

Functional annotations link the protein to curated databases. InterPro entries identify conserved domains and families by matching the sequence against member-database signatures (Pfam, PROSITE, CDD, …). Gene Ontology (GO) terms describe molecular function, biological process, and cellular component in a controlled vocabulary. CATH places the structure in a hierarchical fold classification (Class/Architecture/Topology/Homologous-superfamily). The organism is the source species.

— Where its atoms are —

Atomic coordinates in PDBx/mmCIF format — the same representation the Protein Data Bank distributes. Each line of the _atom_site loop places one backbone atom in Cartesian space (units: ångströms, origin: arbitrary).

The six renders are orthographic views along the three Cartesian axes in both directions. Representation (cartoon, sticks, or surface) and color scheme (sequence-rainbow or by-chain) vary across proteins so the training set covers all the common visualization conventions.

— Local backbone conformation —

Eight-state secondary structure (DSSP): H is the canonical α-helix, G the tighter 3₁₀-helix, I the wider π-helix; E/B are β-structure, T and S are turns and bends, and '-' is everything else. DSSP derives these from the pattern of main-chain N–H···O=C hydrogen bonds, not from the sequence.

Three-state secondary structure (P-SEA) collapses the eight DSSP classes into helix (a), strand (b), and coil (c). P-SEA assigns these from Cα geometry alone — distances and angles — without requiring backbone oxygens, so it works on any Cα trace.

φ (phi) and ψ (psi) are the two rotatable backbone dihedrals per residue: φ is the C(i-1)–N–Cα–C torsion, ψ is the N–Cα–C–N(i+1) torsion, both in degrees on (−180°, 180°]. α-helical residues cluster near (−60°, −45°); β-strand residues near (−120°, +130°). A Ramachandran plot is simply a scatter of (φ, ψ) for every residue.

— Global shape and packing —

The geometric summary reports three shape descriptors. Rg (radius of gyration) measures how spread out the Cα atoms are about their centre of mass; compact globular proteins have small Rg, elongated or unfolded ones large. Cα contacts (<8 Å, |i−j|>4) count long-range residue pairs in spatial proximity — high for tightly packed folds, near zero for rods or random coil. The bounding-box extents give the protein's footprint along x, y, z in Å.

SASA measures how much of the protein is reachable by solvent. It is computed by rolling a water-sized probe over the atomic surface and summing the exposed area (Å²). Per-residue SASA distinguishes core (buried, low SASA) from surface (exposed, high SASA) residues; total SASA is a whole-molecule size measure.

Plot images: a contact map (which residues are close in 3D, as an N×N binary image), a Ramachandran scatter (backbone torsion angles, revealing secondary-structure composition at a glance), and — for AlphaFold structures — a PAE heatmap (pairwise prediction confidence).

— Structural neighborhood —

A 3Di character summarizes, for each residue, the relative orientation of the Cα frame of its nearest spatial neighbor. Because it encodes fold topology rather than chemistry, 3Di alignments detect remote structural similarity that sequence alignment misses.

The Foldseek neighbor list gives the closest experimentally determined structures in the PDB, ranked by structural alignment. TM-score near 1 means near-identical fold; near 0.3 means only rough topology match. This is how one finds what a novel AlphaFold prediction most resembles in the solved-structure universe.

— Confidence and disorder —

For AlphaFold models, the B-factor field carries pLDDT — the model's own estimate of local accuracy on a 0–100 scale. Regions with pLDDT<50 should be treated as essentially unmodeled; they often correspond to intrinsically disordered segments.

Crystallographic B-factors measure how much each atom's electron density is smeared out, in Å². They rise in mobile loops and surface residues and fall in the buried interior. In AlphaFold models this column is repurposed to hold pLDDT instead.

Predicted Aligned Error (PAE) is an AlphaFold confidence matrix: entry (i, j) is the expected error in the position of residue j, in ångströms, when the prediction is superimposed on the true structure at residue i. Low PAE within a block of residues means that block is internally rigid and well-predicted; high PAE between two blocks means their relative placement is uncertain even if each block individually is confident.